Protein AF-0000000086847200 (afdb_homodimer)

pLDDT: mean 81.2, std 16.78, range [24.31, 97.75]

Foldseek 3Di:
DDDPDPPDDPPPPPPPPPPPCVVVPPPPLPPFDDLDQQQDDVSVCLLVVLVVLQVVLLVVVVVLLVQLQCQQQLHAGDQVSLVCQVVVCVLVSLVVSLVVNLVSLLQLQLQLLLLLLQLCFFFVFDFLLCNLVSLQSLQDRDHLVSVLVRPPPPQDDDVSVVSNVLSVLSVVLSVVSVCLSVLQLVLWDKGKGWHDWDKDKFFAFFQDDDDFDQLQADFLFWFFFWAWDFDDFDDDQFKDKPGWIKIWHDRDLDRQFRQQWFKWWFKTKIFTLIKMKGEWDWDFWKWWAAPFATKIKTKTADDCVRPVQKDFDPPADRIAIAIAGFDDDDADDDPPDFFKKKKFFGPDDQQGMDGDDPVPQDNGKTKIKIKGFDDQVQDVVNVVDYGDMFTWDQDDRDGRWTFIGGPPPDTGIIMIMMIGFFWIFMKGWIKGASHGADIDGFDADPVVRGTDCPLLCLCLQLAQDGDDNRVNRHIYIDDPVPIGGDDDPVVVGHHSTGCCVSNPQDAWPRDDPRHTGIAILDPPVSVGRRHGHPNLSVQLRVSCVRNVHNRSSVSSSVSSSSNSRVSVSSVVGDDIDMMTIIGMDIGIGRDDCRSSVVSVVSSVSSSVSSVVSSVSSVVSHRQRRGNDNVSSVQQSDDPLCVVLVVPCPPPDSVVSVVVCVVVVNRPATWHFDQDPVVRDTHTDRPPVVVVVVVVVVVVVVVD/DDDPPDPDPPPPPPPPPPPPCPVPPPPPLPPFDPLDQQQDDVSVCLLVVLVVLQVVLLVVVVVLLVQLQCQQQLHAGDQVSLVCQVVVCVLVSLVVSLVVNLVSLLQLQLQLLLLLLQLCFFFVFDFLLCNLVSLQSLQDRDHLVSVLVRPPPPQDDDVSVVSNVLSVLSVVLSVVSVCLSVLQLVLWDKGKGWHDWDKDKFFAFFQDDDDFDQLLADFLFWFFFWAWDFDDFDDDQFKDKPGWIKIWHDRDLDRQFRQQFFKWWFKTKIFTLIKMKGEWDWDFWKWWAAPFATKIKTKTADDCVRPVQKDFDPPADRIAIAIAGFDDPDADDDPPDFFKKKKFFGPDDQQGIDGDDPVPQDNGKGKIKIKGFPDQVQDVVNVVDYGDMFTWDQDDRDGRWTFIGGPPPDTGIIMIMMIGTFWIFMKGWMWGASHGADIDGFDADPVVRDTDCPLLCLCLQLAQDGDDNRVNRHIYIDDPVPIGGDDDPVVVGHHSTGCCVSNPQDAWPRDDPRHTGIAILDPPPSVGRRHGHPNLSVQLRVSCVRNVHNRSSVSSSVSSSSNSRVSVSSVVGDDIDMMTIIGMDIGIGRNDCRSSVVSVVSSVSSSVSSVVSSVSSVVSHRQRRGNDNVSSVQQSDDPLCVVLVVPCPPPDSVVSVVVCVVVVSRPATWHFDQDPVVRDTHTDRPVVVVVVVVVVVVVVVVD

Organism: NCBI:txid72228

Structure (mmCIF, N/CA/C/O backbone):
data_AF-0000000086847200-model_v1
#
loop_
_entity.id
_entity.type
_entity.pdbx_description
1 polymer 'Formylmethionine deformylase-like protein'
#
loop_
_atom_site.group_PDB
_atom_site.id
_atom_site.type_symbol
_atom_site.label_atom_id
_atom_site.label_alt_id
_atom_site.label_comp_id
_atom_site.label_asym_id
_atom_site.label_entity_id
_atom_site.label_seq_id
_atom_site.pdbx_PDB_ins_code
_atom_site.Cartn_x
_atom_site.Cartn_y
_atom_site.Cartn_z
_atom_site.occupancy
_atom_site.B_iso_or_equiv
_atom_site.auth_seq_id
_atom_site.auth_comp_id
_atom_site.auth_asym_id
_atom_site.auth_atom_id
_atom_site.pdbx_PDB_model_num
ATOM 1 N N . MET A 1 1 ? 7.863 133.5 9.812 1 25.11 1 MET A N 1
ATOM 2 C CA . MET A 1 1 ? 8.508 132.25 9.984 1 25.11 1 MET A CA 1
ATOM 3 C C . MET A 1 1 ? 7.934 131.5 11.188 1 25.11 1 MET A C 1
ATOM 5 O O . MET A 1 1 ? 8.109 131.875 12.328 1 25.11 1 MET A O 1
ATOM 9 N N . ALA A 1 2 ? 6.785 130.875 11.055 1 31.03 2 ALA A N 1
ATOM 10 C CA . ALA A 1 2 ? 5.789 130.625 12.094 1 31.03 2 ALA A CA 1
ATOM 11 C C . ALA A 1 2 ? 6.25 129.5 13.016 1 31.03 2 ALA A C 1
ATOM 13 O O . ALA A 1 2 ? 7.035 128.625 12.617 1 31.03 2 ALA A O 1
ATOM 14 N N . PRO A 1 3 ? 6.129 129.625 14.289 1 30.38 3 PRO A N 1
ATOM 15 C CA . PRO A 1 3 ? 6.754 128.875 15.367 1 30.38 3 PRO A CA 1
ATOM 16 C C . PRO A 1 3 ? 6.324 127.438 15.375 1 30.38 3 PRO A C 1
ATOM 18 O O . PRO A 1 3 ? 5.141 127.125 15.227 1 30.38 3 PRO A O 1
ATOM 21 N N . SER A 1 4 ? 7.086 126.625 14.703 1 27.75 4 SER A N 1
ATOM 22 C CA . SER A 1 4 ? 6.879 125.188 14.367 1 27.75 4 SER A CA 1
ATOM 23 C C . SER A 1 4 ? 6.617 124.375 15.625 1 27.75 4 SER A C 1
ATOM 25 O O . SER A 1 4 ? 7.324 124.5 16.625 1 27.75 4 SER A O 1
ATOM 27 N N . GLU A 1 5 ? 5.371 123.938 15.828 1 29.84 5 GLU A N 1
ATOM 28 C CA . GLU A 1 5 ? 4.559 123.312 16.859 1 29.84 5 GLU A CA 1
ATOM 29 C C . GLU A 1 5 ? 5.152 122 17.297 1 29.84 5 GLU A C 1
ATOM 31 O O . GLU A 1 5 ? 5.543 121.188 16.453 1 29.84 5 GLU A O 1
ATOM 36 N N . PRO A 1 6 ? 5.668 121.938 18.5 1 28.48 6 PRO A N 1
ATOM 37 C CA . PRO A 1 6 ? 6.492 120.812 18.953 1 28.48 6 PRO A CA 1
ATOM 38 C C . PRO A 1 6 ? 5.754 119.5 18.906 1 28.48 6 PRO A C 1
ATOM 40 O O . PRO A 1 6 ? 4.562 119.438 19.219 1 28.48 6 PRO A O 1
ATOM 43 N N . ALA A 1 7 ? 5.988 118.562 17.969 1 30.98 7 ALA A N 1
ATOM 44 C CA . ALA A 1 7 ? 5.426 117.25 17.531 1 30.98 7 ALA A CA 1
ATOM 45 C C . ALA A 1 7 ? 5.465 116.25 18.641 1 30.98 7 ALA A C 1
ATOM 47 O O . ALA A 1 7 ? 6.527 115.688 18.953 1 30.98 7 ALA A O 1
ATOM 48 N N . ASP A 1 8 ? 4.992 116.562 19.859 1 27.16 8 ASP A N 1
ATOM 49 C CA . ASP A 1 8 ? 5.434 115.688 20.891 1 27.16 8 ASP A CA 1
ATOM 50 C C . ASP A 1 8 ? 5.078 114.188 20.516 1 27.16 8 ASP A C 1
ATOM 52 O O . ASP A 1 8 ? 4.207 114 19.688 1 27.16 8 ASP A O 1
ATOM 56 N N . TYR A 1 9 ? 5.785 113.188 21.172 1 26.8 9 TYR A N 1
ATOM 57 C CA . TYR A 1 9 ? 6.039 111.75 21.234 1 26.8 9 TYR A CA 1
ATOM 58 C C . TYR A 1 9 ? 4.785 111 21.656 1 26.8 9 TYR A C 1
ATOM 60 O O . TYR A 1 9 ? 4.293 111.125 22.766 1 26.8 9 TYR A O 1
ATOM 68 N N . VAL A 1 10 ? 3.758 110.875 20.859 1 27.12 10 VAL A N 1
ATOM 69 C CA . VAL A 1 10 ? 2.518 110.25 21.312 1 27.12 10 VAL A CA 1
ATOM 70 C C . VAL A 1 10 ? 2.766 108.812 21.656 1 27.12 10 VAL A C 1
ATOM 72 O O . VAL A 1 10 ? 3.293 108.062 20.828 1 27.12 10 VAL A O 1
ATOM 75 N N . PRO A 1 11 ? 2.828 108.438 22.953 1 24.34 11 PRO A N 1
ATOM 76 C CA . PRO A 1 11 ? 3.07 107.062 23.406 1 24.34 11 PRO A CA 1
ATOM 77 C C . PRO A 1 11 ? 2.135 106.062 22.75 1 24.34 11 PRO A C 1
ATOM 79 O O . PRO A 1 11 ? 1.02 106.375 22.359 1 24.34 11 PRO A O 1
ATOM 82 N N . LEU A 1 12 ? 2.658 105.062 21.969 1 24.44 12 LEU A N 1
ATOM 83 C CA . LEU A 1 12 ? 1.976 104 21.266 1 24.44 12 LEU A CA 1
ATOM 84 C C . LEU A 1 12 ? 0.924 103.375 22.156 1 24.44 12 LEU A C 1
ATOM 86 O O . LEU A 1 12 ? 1.258 102.75 23.172 1 24.44 12 LEU A O 1
ATOM 90 N N . ALA A 1 13 ? -0.218 104 22.391 1 25.02 13 ALA A N 1
ATOM 91 C CA . ALA A 1 13 ? -1.306 103.438 23.203 1 25.02 13 ALA A CA 1
ATOM 92 C C . ALA A 1 13 ? -1.612 102 22.828 1 25.02 13 ALA A C 1
ATOM 94 O O . ALA A 1 13 ? -1.585 101.625 21.641 1 25.02 13 ALA A O 1
ATOM 95 N N . ALA A 1 14 ? -1.436 101.062 23.781 1 28.33 14 ALA A N 1
ATOM 96 C CA . ALA A 1 14 ? -1.754 99.625 23.766 1 28.33 14 ALA A CA 1
ATOM 97 C C . ALA A 1 14 ? -3.141 99.375 23.172 1 28.33 14 ALA A C 1
ATOM 99 O O . ALA A 1 14 ? -4.133 99.938 23.672 1 28.33 14 ALA A O 1
ATOM 100 N N . LEU A 1 15 ? -3.17 99.375 21.875 1 26.23 15 LEU A N 1
ATOM 101 C CA . LEU A 1 15 ? -4.453 99.125 21.25 1 26.23 15 LEU A CA 1
ATOM 102 C C . LEU A 1 15 ? -5.238 98.062 22.047 1 26.23 15 LEU A C 1
ATOM 104 O O . LEU A 1 15 ? -4.734 97 22.312 1 26.23 15 LEU A O 1
ATOM 108 N N . LYS A 1 16 ? -6.109 98.562 22.844 1 28.77 16 LYS A N 1
ATOM 109 C CA . LYS A 1 16 ? -7.133 97.75 23.547 1 28.77 16 LYS A CA 1
ATOM 110 C C . LYS A 1 16 ? -7.898 96.875 22.562 1 28.77 16 LYS A C 1
ATOM 112 O O . LYS A 1 16 ? -8.68 97.375 21.75 1 28.77 16 LYS A O 1
ATOM 117 N N . ILE A 1 17 ? -7.152 95.938 22.047 1 28.25 17 ILE A N 1
ATOM 118 C CA . ILE A 1 17 ? -7.914 94.938 21.297 1 28.25 17 ILE A CA 1
ATOM 119 C C . ILE A 1 17 ? -9.242 94.688 22 1 28.25 17 ILE A C 1
ATOM 121 O O . ILE A 1 17 ? -9.273 94.438 23.203 1 28.25 17 ILE A O 1
ATOM 125 N N . ASP A 1 18 ? -10.227 95.312 21.531 1 28.27 18 ASP A N 1
ATOM 126 C CA . ASP A 1 18 ? -11.609 95.125 21.984 1 28.27 18 ASP A CA 1
ATOM 127 C C . ASP A 1 18 ? -11.898 93.625 22.312 1 28.27 18 ASP A C 1
ATOM 129 O O . ASP A 1 18 ? -11.648 92.75 21.484 1 28.27 18 ASP A O 1
ATOM 133 N N . ALA A 1 19 ? -11.945 93.25 23.578 1 33.12 19 ALA A N 1
ATOM 134 C CA . ALA A 1 19 ? -12.312 92.062 24.328 1 33.12 19 ALA A CA 1
ATOM 135 C C . ALA A 1 19 ? -13.648 91.5 23.859 1 33.12 19 ALA A C 1
ATOM 137 O O . ALA A 1 19 ? -14.234 90.688 24.516 1 33.12 19 ALA A O 1
ATOM 138 N N . GLU A 1 20 ? -14.344 92.312 22.938 1 30.56 20 GLU A N 1
ATOM 139 C CA . GLU A 1 20 ? -15.711 91.875 22.844 1 30.56 20 GLU A CA 1
ATOM 140 C C . GLU A 1 20 ? -15.758 90.438 22.312 1 30.56 20 GLU A C 1
ATOM 142 O O . GLU A 1 20 ? -16.672 89.688 22.641 1 30.56 20 GLU A O 1
ATOM 147 N N . ASN A 1 21 ? -15.164 90.375 21.125 1 28.91 21 ASN A N 1
ATOM 148 C CA . ASN A 1 21 ? -15.555 89.062 20.547 1 28.91 21 ASN A CA 1
ATOM 149 C C . ASN A 1 21 ? -14.977 87.875 21.328 1 28.91 21 ASN A C 1
ATOM 151 O O . ASN A 1 21 ? -13.859 87.438 21.047 1 28.91 21 ASN A O 1
ATOM 155 N N . ASN A 1 22 ? -14.992 88.062 22.641 1 27.83 22 ASN A N 1
ATOM 156 C CA . ASN A 1 22 ? -14.828 86.812 23.359 1 27.83 22 ASN A CA 1
ATOM 157 C C . ASN A 1 22 ? -15.711 85.688 22.781 1 27.83 22 ASN A C 1
ATOM 159 O O . ASN A 1 22 ? -16.891 85.562 23.125 1 27.83 22 ASN A O 1
ATOM 163 N N . ASP A 1 23 ? -15.789 85.625 21.453 1 30.92 23 ASP A N 1
ATOM 164 C CA . ASP A 1 23 ? -16.406 84.375 21.031 1 30.92 23 ASP A CA 1
ATOM 165 C C . ASP A 1 23 ? -16.047 83.25 22 1 30.92 23 ASP A C 1
ATOM 167 O O . ASP A 1 23 ? -14.883 82.812 22.109 1 30.92 23 ASP A O 1
ATOM 171 N N . GLU A 1 24 ? -16.609 83.312 23.156 1 32.62 24 GLU A N 1
ATOM 172 C CA . GLU A 1 24 ? -16.75 82.125 23.969 1 32.62 24 GLU A CA 1
ATOM 173 C C . GLU A 1 24 ? -16.781 80.875 23.094 1 32.62 24 GLU A C 1
ATOM 175 O O . GLU A 1 24 ? -17.656 80.688 22.25 1 32.62 24 GLU A O 1
ATOM 180 N N . LEU A 1 25 ? -15.727 80.438 22.562 1 34.75 25 LEU A N 1
ATOM 181 C CA . LEU A 1 25 ? -15.742 79.062 22.109 1 34.75 25 LEU A CA 1
ATOM 182 C C . LEU A 1 25 ? -16.766 78.25 22.891 1 34.75 25 LEU A C 1
ATOM 184 O O . LEU A 1 25 ? -16.562 77.938 24.062 1 34.75 25 LEU A O 1
ATOM 188 N N . GLN A 1 26 ? -18.031 78.875 22.938 1 34.09 26 GLN A N 1
ATOM 189 C CA . GLN A 1 26 ? -19.094 77.938 23.375 1 34.09 26 GLN A CA 1
ATOM 190 C C . GLN A 1 26 ? -18.734 76.5 23.078 1 34.09 26 GLN A C 1
ATOM 192 O O . GLN A 1 26 ? -18.453 76.125 21.938 1 34.09 26 GLN A O 1
ATOM 197 N N . HIS A 1 27 ? -18.141 75.938 23.953 1 37.91 27 HIS A N 1
ATOM 198 C CA . HIS A 1 27 ? -17.984 74.5 23.984 1 37.91 27 HIS A CA 1
ATOM 199 C C . HIS A 1 27 ? -19.219 73.812 23.406 1 37.91 27 HIS A C 1
ATOM 201 O O . HIS A 1 27 ? -20.266 73.75 24.047 1 37.91 27 HIS A O 1
ATOM 207 N N . GLU A 1 28 ? -19.672 74.188 22.203 1 39.53 28 GLU A N 1
ATOM 208 C CA . GLU A 1 28 ? -20.734 73.312 21.625 1 39.53 28 GLU A CA 1
ATOM 209 C C . GLU A 1 28 ? -20.797 72 22.297 1 39.53 28 GLU A C 1
ATOM 211 O O . GLU A 1 28 ? -19.766 71.312 22.5 1 39.53 28 GLU A O 1
ATOM 216 N N . PRO A 1 29 ? -21.891 71.875 23.062 1 45.25 29 PRO A N 1
ATOM 217 C CA . PRO A 1 29 ? -22.047 70.562 23.625 1 45.25 29 PRO A CA 1
ATOM 218 C C . PRO A 1 29 ? -21.594 69.438 22.672 1 45.25 29 PRO A C 1
ATOM 220 O O . PRO A 1 29 ? -22.062 69.375 21.531 1 45.25 29 PRO A O 1
ATOM 223 N N . LYS A 1 30 ? -20.422 69 22.797 1 55.16 30 LYS A N 1
ATOM 224 C CA . LYS A 1 30 ? -19.75 67.938 22.016 1 55.16 30 LYS A CA 1
ATOM 225 C C . LYS A 1 30 ? -20.672 66.75 21.812 1 55.16 30 LYS A C 1
ATOM 227 O O . LYS A 1 30 ? -21.172 66.188 22.781 1 55.16 30 LYS A O 1
ATOM 232 N N . ARG A 1 31 ? -21.375 66.75 20.703 1 55.03 31 ARG A N 1
ATOM 233 C CA . ARG A 1 31 ? -22.312 65.75 20.266 1 55.03 31 ARG A CA 1
ATOM 234 C C . ARG A 1 31 ? -21.812 64.375 20.594 1 55.03 31 ARG A C 1
ATOM 236 O O . ARG A 1 31 ? -20.625 64.062 20.453 1 55.03 31 ARG A O 1
ATOM 243 N N . PRO A 1 32 ? -22.859 63.656 21.25 1 62.69 32 PRO A N 1
ATOM 244 C CA . PRO A 1 32 ? -22.516 62.281 21.562 1 62.69 32 PRO A CA 1
ATOM 245 C C . PRO A 1 32 ? -22.016 61.5 20.344 1 62.69 32 PRO A C 1
ATOM 247 O O . PRO A 1 32 ? -22.562 61.656 19.25 1 62.69 32 PRO A O 1
ATOM 250 N N . SER A 1 33 ? -20.797 61.062 20.391 1 76.12 33 SER A N 1
ATOM 251 C CA . SER A 1 33 ? -20.172 60.312 19.297 1 76.12 33 SER A CA 1
ATOM 252 C C . SER A 1 33 ? -21.047 59.125 18.891 1 76.12 33 SER A C 1
ATOM 254 O O . SER A 1 33 ? -21.641 58.469 19.75 1 76.12 33 SER A O 1
ATOM 256 N N . THR A 1 34 ? -21.406 59.062 17.578 1 82.44 34 THR A N 1
ATOM 257 C CA . THR A 1 34 ? -22.156 57.938 17.047 1 82.44 34 THR A CA 1
ATOM 258 C C . THR A 1 34 ? -21.359 56.625 17.234 1 82.44 34 THR A C 1
ATOM 260 O O . THR A 1 34 ? -20.172 56.656 17.531 1 82.44 34 THR A O 1
ATOM 263 N N . LEU A 1 35 ? -22.047 55.562 17.266 1 84.88 35 LEU A N 1
ATOM 264 C CA . LEU A 1 35 ? -21.469 54.25 17.469 1 84.88 35 LEU A CA 1
ATOM 265 C C . LEU A 1 35 ? -20.344 54 16.453 1 84.88 35 LEU A C 1
ATOM 267 O O . LEU A 1 35 ? -19.312 53.406 16.812 1 84.88 35 LEU A O 1
ATOM 271 N N . TRP A 1 36 ? -20.469 54.531 15.266 1 85.38 36 TRP A N 1
ATOM 272 C CA . TRP A 1 36 ? -19.469 54.312 14.211 1 85.38 36 TRP A CA 1
ATOM 273 C C . TRP A 1 36 ? -18.234 55.156 14.469 1 85.38 36 TRP A C 1
ATOM 275 O O . TRP A 1 36 ? -17.109 54.75 14.125 1 85.38 36 TRP A O 1
ATOM 285 N N . GLN A 1 37 ? -18.422 56.188 15.109 1 87 37 GLN A N 1
ATOM 286 C CA . GLN A 1 37 ? -17.297 57.062 15.398 1 87 37 GLN A CA 1
ATOM 287 C C . GLN A 1 37 ? -16.484 56.562 16.578 1 87 37 GLN A C 1
ATOM 289 O O . GLN A 1 37 ? -15.273 56.781 16.656 1 87 37 GLN A O 1
ATOM 294 N N . ARG A 1 38 ? -17.172 55.812 17.406 1 90.69 38 ARG A N 1
ATOM 295 C CA . ARG A 1 38 ? -16.5 55.281 18.578 1 90.69 38 ARG A CA 1
ATOM 296 C C . ARG A 1 38 ? -15.594 54.125 18.203 1 90.69 38 ARG A C 1
ATOM 298 O O . ARG A 1 38 ? -14.539 53.906 18.812 1 90.69 38 ARG A O 1
ATOM 305 N N . LEU A 1 39 ? -15.922 53.344 17.219 1 90.94 39 LEU A N 1
ATOM 306 C CA . LEU A 1 39 ? -15.141 52.188 16.812 1 90.94 39 LEU A CA 1
ATOM 307 C C . LEU A 1 39 ? -14.055 52.562 15.82 1 90.94 39 LEU A C 1
ATOM 309 O O . LEU A 1 39 ? -12.938 52.062 15.883 1 90.94 39 LEU A O 1
ATOM 313 N N . GLY A 1 40 ? -14.312 53.469 14.922 1 88.25 40 GLY A N 1
ATOM 314 C CA . GLY A 1 40 ? -13.398 53.781 13.852 1 88.25 40 GLY A CA 1
ATOM 315 C C . GLY A 1 40 ? -13.547 52.906 12.633 1 88.25 40 GLY A C 1
ATOM 316 O O . GLY A 1 40 ? -14.086 51.812 12.719 1 88.25 40 GLY A O 1
ATOM 317 N N . PRO A 1 41 ? -13.008 53.25 11.539 1 87.94 41 PRO A N 1
ATOM 318 C CA . PRO A 1 41 ? -13.188 52.5 10.305 1 87.94 41 PRO A CA 1
ATOM 319 C C . PRO A 1 41 ? -12.406 51.188 10.289 1 87.94 41 PRO A C 1
ATOM 321 O O . PRO A 1 41 ? -12.906 50.156 9.812 1 87.94 41 PRO A O 1
ATOM 324 N N . LEU A 1 42 ? -11.211 51.156 10.75 1 87.31 42 LEU A N 1
ATOM 325 C CA . LEU A 1 42 ? -10.398 49.938 10.75 1 87.31 42 LEU A CA 1
ATOM 326 C C . LEU A 1 42 ? -11.023 48.875 11.648 1 87.31 42 LEU A C 1
ATOM 328 O O . LEU A 1 42 ? -11.008 47.688 11.305 1 87.31 42 LEU A O 1
ATOM 332 N N . SER A 1 43 ? -11.461 49.281 12.758 1 92.25 43 SER A N 1
ATOM 333 C CA . SER A 1 43 ? -12.117 48.375 13.672 1 92.25 43 SER A CA 1
ATOM 334 C C . SER A 1 43 ? -13.391 47.781 13.062 1 92.25 43 SER A C 1
ATOM 336 O O . SER A 1 43 ? -13.711 46.625 13.258 1 92.25 43 SER A O 1
ATOM 338 N N . LEU A 1 44 ? -14.016 48.656 12.305 1 92.75 44 LEU A N 1
ATOM 339 C CA . LEU A 1 44 ? -15.242 48.188 11.656 1 92.75 44 LEU A CA 1
ATOM 340 C C . LEU A 1 44 ? -14.93 47.156 10.586 1 92.75 44 LEU A C 1
ATOM 342 O O . LEU A 1 44 ? -15.633 46.125 10.469 1 92.75 44 LEU A O 1
ATOM 346 N N . VAL A 1 45 ? -13.891 47.375 9.867 1 92.56 45 VAL A N 1
ATOM 347 C CA . VAL A 1 45 ? -13.484 46.438 8.828 1 92.56 45 VAL A CA 1
ATOM 348 C C . VAL A 1 45 ? -13.055 45.125 9.477 1 92.56 45 VAL A C 1
ATOM 350 O O . VAL A 1 45 ? -13.398 44.031 8.977 1 92.56 45 VAL A O 1
ATOM 353 N N . THR A 1 46 ? -12.312 45.219 10.523 1 92.69 46 THR A N 1
ATOM 354 C CA . THR A 1 46 ? -11.859 44 11.219 1 92.69 46 THR A CA 1
ATOM 355 C C . THR A 1 46 ? -13.039 43.219 11.75 1 92.69 46 THR A C 1
ATOM 357 O O . THR A 1 46 ? -13.055 41.969 11.672 1 92.69 46 THR A O 1
ATOM 360 N N . LEU A 1 47 ? -13.992 43.906 12.227 1 94.38 47 LEU A N 1
ATOM 361 C CA . LEU A 1 47 ? -15.164 43.25 12.797 1 94.38 47 LEU A CA 1
ATOM 362 C C . LEU A 1 47 ? -16.016 42.625 11.695 1 94.38 47 LEU A C 1
ATOM 364 O O . LEU A 1 47 ? -16.406 41.438 11.789 1 94.38 47 LEU A O 1
ATOM 368 N N . LEU A 1 48 ? -16.25 43.375 10.656 1 93.81 48 LEU A N 1
ATOM 369 C CA . LEU A 1 48 ? -17.156 42.906 9.609 1 93.81 48 LEU A CA 1
ATOM 370 C C . LEU A 1 48 ? -16.484 41.844 8.75 1 93.81 48 LEU A C 1
ATOM 372 O O . LEU A 1 48 ? -17.062 40.781 8.508 1 93.81 48 LEU A O 1
ATOM 376 N N . LEU A 1 49 ? -15.312 42.156 8.305 1 93.75 49 LEU A N 1
ATOM 377 C CA . LEU A 1 49 ? -14.602 41.188 7.449 1 93.75 49 LEU A CA 1
ATOM 378 C C . LEU A 1 49 ? -14.234 39.938 8.219 1 93.75 49 LEU A C 1
ATOM 380 O O . LEU A 1 49 ? -14.32 38.844 7.684 1 93.75 49 LEU A O 1
ATOM 384 N N . GLY A 1 50 ? -13.812 40.125 9.414 1 94.19 50 GLY A N 1
ATOM 385 C CA . GLY A 1 50 ? -13.492 38.969 10.234 1 94.19 50 GLY A CA 1
ATOM 386 C C . GLY A 1 50 ? -14.695 38.094 10.492 1 94.19 50 GLY A C 1
ATOM 387 O O . GLY A 1 50 ? -14.586 36.844 10.43 1 94.19 50 GLY A O 1
ATOM 388 N N . SER A 1 51 ? -15.812 38.656 10.711 1 94.69 51 SER A N 1
ATOM 389 C CA . SER A 1 51 ? -17.031 37.906 11 1 94.69 51 SER A CA 1
ATOM 390 C C . SER A 1 51 ? -17.547 37.188 9.758 1 94.69 51 SER A C 1
ATOM 392 O O . SER A 1 51 ? -18.297 36.219 9.852 1 94.69 51 SER A O 1
ATOM 394 N N . ALA A 1 52 ? -17.078 37.656 8.664 1 95.31 52 ALA A N 1
ATOM 395 C CA . ALA A 1 52 ? -17.484 37 7.418 1 95.31 52 ALA A CA 1
ATOM 396 C C . ALA A 1 52 ? -16.5 35.906 7.039 1 95.31 52 ALA A C 1
ATOM 398 O O . ALA A 1 52 ? -16.906 34.812 6.633 1 95.31 52 ALA A O 1
ATOM 399 N N . ILE A 1 53 ? -15.227 36.125 7.184 1 95.81 53 ILE A N 1
ATOM 400 C CA . ILE A 1 53 ? -14.172 35.219 6.738 1 95.81 53 ILE A CA 1
ATOM 401 C C . ILE A 1 53 ? -14.18 33.938 7.59 1 95.81 53 ILE A C 1
ATOM 403 O O . ILE A 1 53 ? -14.016 32.844 7.074 1 95.81 53 ILE A O 1
ATOM 407 N N . LEU A 1 54 ? -14.398 34.094 8.859 1 97.31 54 LEU A N 1
ATOM 408 C CA . LEU A 1 54 ? -14.305 32.938 9.766 1 97.31 54 LEU A CA 1
ATOM 409 C C . LEU A 1 54 ? -15.352 31.891 9.43 1 97.31 54 LEU A C 1
ATOM 411 O O . LEU A 1 54 ? -15.016 30.719 9.18 1 97.31 54 LEU A O 1
ATOM 415 N N . PRO A 1 55 ? -16.672 32.219 9.266 1 96.19 55 PRO A N 1
ATOM 416 C CA . PRO A 1 55 ? -17.656 31.219 8.883 1 96.19 55 PRO A CA 1
ATOM 417 C C . PRO A 1 55 ? -17.422 30.688 7.469 1 96.19 55 PRO A C 1
ATOM 419 O O . PRO A 1 55 ? -17.688 29.516 7.195 1 96.19 55 PRO A O 1
ATOM 422 N N . LEU A 1 56 ? -16.922 31.531 6.641 1 96.5 56 LEU A N 1
ATOM 423 C CA . LEU A 1 56 ? -16.688 31.094 5.27 1 96.5 56 LEU A CA 1
ATOM 424 C C . LEU A 1 56 ? -15.602 30.031 5.219 1 96.5 56 LEU A C 1
ATOM 426 O O . LEU A 1 56 ? -15.742 29.031 4.512 1 96.5 56 LEU A O 1
ATOM 430 N N . VAL A 1 57 ? -14.531 30.25 5.906 1 96.69 57 VAL A N 1
ATOM 431 C CA . VAL A 1 57 ? -13.445 29.266 5.945 1 96.69 57 VAL A CA 1
ATOM 432 C C . VAL A 1 57 ? -13.914 27.984 6.629 1 96.69 57 VAL A C 1
ATOM 434 O O . VAL A 1 57 ? -13.578 26.891 6.191 1 96.69 57 VAL A O 1
ATOM 437 N N . MET A 1 58 ? -14.703 28.156 7.652 1 96.25 58 MET A N 1
ATOM 438 C CA . MET A 1 58 ? -15.242 26.984 8.344 1 96.25 58 MET A CA 1
ATOM 439 C C . MET A 1 58 ? -16.203 26.219 7.449 1 96.25 58 MET A C 1
ATOM 441 O O . MET A 1 58 ? -16.25 24.984 7.5 1 96.25 58 MET A O 1
ATOM 445 N N . LEU A 1 59 ? -16.953 26.953 6.707 1 96.19 59 LEU A N 1
ATOM 446 C CA . LEU A 1 59 ? -17.859 26.312 5.762 1 96.19 59 LEU A CA 1
ATOM 447 C C . LEU A 1 59 ? -17.078 25.516 4.711 1 96.19 59 LEU A C 1
ATOM 449 O O . LEU A 1 59 ? -17.469 24.406 4.355 1 96.19 59 LEU A O 1
ATOM 453 N N . LEU A 1 60 ? -16.078 26.094 4.191 1 95.25 60 LEU A N 1
ATOM 454 C CA . LEU A 1 60 ? -15.227 25.422 3.223 1 95.25 60 LEU A CA 1
ATOM 455 C C . LEU A 1 60 ? -14.656 24.125 3.807 1 95.25 60 LEU A C 1
ATOM 457 O O . LEU A 1 60 ? -14.688 23.078 3.16 1 95.25 60 LEU A O 1
ATOM 461 N N . LEU A 1 61 ? -14.188 24.219 4.984 1 95.56 61 LEU A N 1
ATOM 462 C CA . LEU A 1 61 ? -13.664 23.031 5.652 1 95.56 61 LEU A CA 1
ATOM 463 C C . LEU A 1 61 ? -14.766 22 5.895 1 95.56 61 LEU A C 1
ATOM 465 O O . LEU A 1 61 ? -14.555 20.797 5.727 1 95.56 61 LEU A O 1
ATOM 469 N N . GLY A 1 62 ? -15.891 22.547 6.289 1 95.69 62 GLY A N 1
ATOM 470 C CA . GLY A 1 62 ? -17.031 21.656 6.484 1 95.69 62 GLY A CA 1
ATOM 471 C C . GLY A 1 62 ? -17.406 20.891 5.23 1 95.69 62 GLY A C 1
ATOM 472 O O . GLY A 1 62 ? -17.734 19.703 5.297 1 95.69 62 GLY A O 1
ATOM 473 N N . LEU A 1 63 ? -17.375 21.562 4.137 1 94.88 63 LEU A N 1
ATOM 474 C CA . LEU A 1 63 ? -17.672 20.906 2.865 1 94.88 63 LEU A CA 1
ATOM 475 C C . LEU A 1 63 ? -16.641 19.844 2.539 1 94.88 63 LEU A C 1
ATOM 477 O O . LEU A 1 63 ? -16.984 18.781 2.012 1 94.88 63 LEU A O 1
ATOM 481 N N . VAL A 1 64 ? -15.438 20.094 2.797 1 93.88 64 VAL A N 1
ATOM 482 C CA . VAL A 1 64 ? -14.375 19.125 2.584 1 93.88 64 VAL A CA 1
ATOM 483 C C . VAL A 1 64 ? -14.617 17.891 3.453 1 93.88 64 VAL A C 1
ATOM 485 O O . VAL A 1 64 ? -14.469 16.766 2.992 1 93.88 64 VAL A O 1
ATOM 488 N N . TRP A 1 65 ? -15 18.125 4.727 1 94.88 65 TRP A N 1
ATOM 489 C CA . TRP A 1 65 ? -15.297 17.031 5.645 1 94.88 65 TRP A CA 1
ATOM 490 C C . TRP A 1 65 ? -16.5 16.219 5.16 1 94.88 65 TRP A C 1
ATOM 492 O O . TRP A 1 65 ? -16.5 14.992 5.203 1 94.88 65 TRP A O 1
ATOM 502 N N . LYS A 1 66 ? -17.484 16.922 4.73 1 94.12 66 LYS A N 1
ATOM 503 C CA . LYS A 1 66 ? -18.688 16.266 4.25 1 94.12 66 LYS A CA 1
ATOM 504 C C . LYS A 1 66 ? -18.391 15.391 3.033 1 94.12 66 LYS A C 1
ATOM 506 O O . LYS A 1 66 ? -18.828 14.234 2.971 1 94.12 66 LYS A O 1
ATOM 511 N N . GLU A 1 67 ? -17.672 15.953 2.131 1 93.25 67 GLU A N 1
ATOM 512 C CA . GLU A 1 67 ? -17.312 15.211 0.926 1 93.25 67 GLU A CA 1
ATOM 513 C C . GLU A 1 67 ? -16.453 13.992 1.26 1 93.25 67 GLU A C 1
ATOM 515 O O . GLU A 1 67 ? -16.531 12.961 0.59 1 93.25 67 GLU A O 1
ATOM 520 N N . SER A 1 68 ? -15.633 14.094 2.176 1 92 68 SER A N 1
ATOM 521 C CA . SER A 1 68 ? -14.789 12.977 2.6 1 92 68 SER A CA 1
ATOM 522 C C . SER A 1 68 ? -15.625 11.836 3.162 1 92 68 SER A C 1
ATOM 524 O O . SER A 1 68 ? -15.297 10.664 2.963 1 92 68 SER A O 1
ATOM 526 N N . MET A 1 69 ? -16.656 12.242 3.848 1 90.19 69 MET A N 1
ATOM 527 C CA . MET A 1 69 ? -17.547 11.219 4.387 1 90.19 69 MET A CA 1
ATOM 528 C C . MET A 1 69 ? -18.266 10.484 3.264 1 90.19 69 MET A C 1
ATOM 530 O O . MET A 1 69 ? -18.484 9.273 3.348 1 90.19 69 MET A O 1
ATOM 534 N N . VAL A 1 70 ? -18.578 11.172 2.322 1 89.38 70 VAL A N 1
ATOM 535 C CA . VAL A 1 70 ? -19.219 10.578 1.157 1 89.38 70 VAL A CA 1
ATOM 536 C C . VAL A 1 70 ? -18.25 9.617 0.469 1 89.38 70 VAL A C 1
ATOM 538 O O . VAL A 1 70 ? -18.625 8.492 0.128 1 89.38 70 VAL A O 1
ATOM 541 N N . ALA A 1 71 ? -17.094 10 0.288 1 87.06 71 ALA A N 1
ATOM 542 C CA . ALA A 1 71 ? -16.062 9.188 -0.343 1 87.06 71 ALA A CA 1
ATOM 543 C C . ALA A 1 71 ? -15.766 7.938 0.484 1 87.06 71 ALA A C 1
ATOM 545 O O . ALA A 1 71 ? -15.578 6.848 -0.068 1 87.06 71 ALA A O 1
ATOM 546 N N . ALA A 1 72 ? -15.742 8.086 1.727 1 84.06 72 ALA A N 1
ATOM 547 C CA . ALA A 1 72 ? -15.406 6.98 2.625 1 84.06 72 ALA A CA 1
ATOM 548 C C . ALA A 1 72 ? -16.484 5.895 2.58 1 84.06 72 ALA A C 1
ATOM 550 O O . ALA A 1 72 ? -16.203 4.723 2.842 1 84.06 72 ALA A O 1
ATOM 551 N N . THR A 1 73 ? -17.688 6.258 2.324 1 80.88 73 THR A N 1
ATOM 552 C CA . THR A 1 73 ? -18.781 5.301 2.277 1 80.88 73 THR A CA 1
ATOM 553 C C . THR A 1 73 ? -18.875 4.66 0.896 1 80.88 73 THR A C 1
ATOM 555 O O . THR A 1 73 ? -19.828 3.918 0.617 1 80.88 73 THR A O 1
ATOM 558 N N . GLY A 1 74 ? -18.016 4.934 0.059 1 76.94 74 GLY A N 1
ATOM 559 C CA . GLY A 1 74 ? -17.953 4.234 -1.215 1 76.94 74 GLY A CA 1
ATOM 560 C C . GLY A 1 74 ? -18.594 5.004 -2.352 1 76.94 74 GLY A C 1
ATOM 561 O O . GLY A 1 74 ? -18.578 4.559 -3.5 1 76.94 74 GLY A O 1
ATOM 562 N N . HIS A 1 75 ? -19.172 6.141 -2.047 1 80.56 75 HIS A N 1
ATOM 563 C CA . HIS A 1 75 ? -19.797 6.949 -3.09 1 80.56 75 HIS A CA 1
ATOM 564 C C . HIS A 1 75 ? -18.766 7.832 -3.793 1 80.56 75 HIS A C 1
ATOM 566 O O . HIS A 1 75 ? -17.672 8.031 -3.283 1 80.56 75 HIS A O 1
ATOM 572 N N . THR A 1 76 ? -19.188 8.219 -4.996 1 82.25 76 THR A N 1
ATOM 573 C CA . THR A 1 76 ? -18.266 9.039 -5.77 1 82.25 76 THR A CA 1
ATOM 574 C C . THR A 1 76 ? -18.266 10.484 -5.262 1 82.25 76 THR A C 1
ATOM 576 O O . THR A 1 76 ? -19.312 11.133 -5.227 1 82.25 76 THR A O 1
ATOM 579 N N . ALA A 1 77 ? -17.125 10.828 -4.863 1 87.12 77 ALA A N 1
ATOM 580 C CA . ALA A 1 77 ? -16.969 12.219 -4.43 1 87.12 77 ALA A CA 1
ATOM 581 C C . ALA A 1 77 ? -16.891 13.156 -5.629 1 87.12 77 ALA A C 1
ATOM 583 O O . ALA A 1 77 ? -16.734 12.711 -6.77 1 87.12 77 ALA A O 1
ATOM 584 N N . ARG A 1 78 ? -17.062 14.484 -5.391 1 90.12 78 ARG A N 1
ATOM 585 C CA . ARG A 1 78 ? -17.016 15.492 -6.445 1 90.12 78 ARG A CA 1
ATOM 586 C C . ARG A 1 78 ? -15.594 15.664 -6.969 1 90.12 78 ARG A C 1
ATOM 588 O O . ARG A 1 78 ? -14.625 15.477 -6.223 1 90.12 78 ARG A O 1
ATOM 595 N N . ALA A 1 79 ? -15.359 16.125 -8.102 1 87.75 79 ALA A N 1
ATOM 596 C CA . ALA A 1 79 ? -14.094 16.172 -8.828 1 87.75 79 ALA A CA 1
ATOM 597 C C . ALA A 1 79 ? -13.086 17.062 -8.117 1 87.75 79 ALA A C 1
ATOM 599 O O . ALA A 1 79 ? -11.914 16.688 -7.961 1 87.75 79 ALA A O 1
ATOM 600 N N . PRO A 1 80 ? -13.555 18.266 -7.629 1 88.06 80 PRO A N 1
ATOM 601 C CA . PRO A 1 80 ? -12.555 19.125 -6.973 1 88.06 80 PRO A CA 1
ATOM 602 C C . PRO A 1 80 ? -11.969 18.469 -5.719 1 88.06 80 PRO A C 1
ATOM 604 O O . PRO A 1 80 ? -10.773 18.641 -5.441 1 88.06 80 PRO A O 1
ATOM 607 N N . TRP A 1 81 ? -12.812 17.828 -5.004 1 91.38 81 TRP A N 1
ATOM 608 C CA . TRP A 1 81 ? -12.336 17.125 -3.822 1 91.38 81 TRP A CA 1
ATOM 609 C C . TRP A 1 81 ? -11.336 16.047 -4.207 1 91.38 81 TRP A C 1
ATOM 611 O O . TRP A 1 81 ? -10.273 15.922 -3.592 1 91.38 81 TRP A O 1
ATOM 621 N N . ILE A 1 82 ? -11.562 15.281 -5.285 1 89.69 82 ILE A N 1
ATOM 622 C CA . ILE A 1 82 ? -10.695 14.203 -5.738 1 89.69 82 ILE A CA 1
ATOM 623 C C . ILE A 1 82 ? -9.344 14.766 -6.172 1 89.69 82 ILE A C 1
ATOM 625 O O . ILE A 1 82 ? -8.297 14.195 -5.859 1 89.69 82 ILE A O 1
ATOM 629 N N . ARG A 1 83 ? -9.344 15.859 -6.766 1 85.69 83 ARG A N 1
ATOM 630 C CA . ARG A 1 83 ? -8.102 16.469 -7.234 1 85.69 83 ARG A CA 1
ATOM 631 C C . ARG A 1 83 ? -7.227 16.891 -6.062 1 85.69 83 ARG A C 1
ATOM 633 O O . ARG A 1 83 ? -6.008 16.703 -6.094 1 85.69 83 ARG A O 1
ATOM 640 N N . ILE A 1 84 ? -7.828 17.406 -5.078 1 86.12 84 ILE A N 1
ATOM 641 C CA . ILE A 1 84 ? -7.09 17.875 -3.91 1 86.12 84 ILE A CA 1
ATOM 642 C C . ILE A 1 84 ? -6.473 16.688 -3.174 1 86.12 84 ILE A C 1
ATOM 644 O O . ILE A 1 84 ? -5.293 16.719 -2.822 1 86.12 84 ILE A O 1
ATOM 648 N N . PHE A 1 85 ? -7.223 15.695 -3.002 1 86.56 85 PHE A N 1
ATOM 649 C CA . PHE A 1 85 ? -6.793 14.57 -2.176 1 86.56 85 PHE A CA 1
ATOM 650 C C . PHE A 1 85 ? -5.895 13.625 -2.967 1 86.56 85 PHE A C 1
ATOM 652 O O . PHE A 1 85 ? -5 12.992 -2.402 1 86.56 85 PHE A O 1
ATOM 659 N N . SER A 1 86 ? -6.105 13.602 -4.277 1 82.94 86 SER A N 1
ATOM 660 C CA . SER A 1 86 ? -5.223 12.781 -5.102 1 82.94 86 SER A CA 1
ATOM 661 C C . SER A 1 86 ? -3.834 13.406 -5.211 1 82.94 86 SER A C 1
ATOM 663 O O . SER A 1 86 ? -2.842 12.695 -5.391 1 82.94 86 SER A O 1
ATOM 665 N N . ALA A 1 87 ? -3.775 14.648 -5.078 1 78.69 87 ALA A N 1
ATOM 666 C CA . ALA A 1 87 ? -2.502 15.359 -5.133 1 78.69 87 ALA A CA 1
ATOM 667 C C . ALA A 1 87 ? -1.86 15.445 -3.752 1 78.69 87 ALA A C 1
ATOM 669 O O . ALA A 1 87 ? -0.821 16.094 -3.58 1 78.69 87 ALA A O 1
ATOM 670 N N . ASN A 1 88 ? -2.379 14.938 -2.732 1 75.69 88 ASN A N 1
ATOM 671 C CA . ASN A 1 88 ? -1.89 14.945 -1.356 1 75.69 88 ASN A CA 1
ATOM 672 C C . ASN A 1 88 ? -1.792 16.359 -0.798 1 75.69 88 ASN A C 1
ATOM 674 O O . ASN A 1 88 ? -0.816 16.703 -0.127 1 75.69 88 ASN A O 1
ATOM 678 N N . TRP A 1 89 ? -2.732 17.234 -1.151 1 77.19 89 TRP A N 1
ATOM 679 C CA . TRP A 1 89 ? -2.75 18.625 -0.698 1 77.19 89 TRP A CA 1
ATOM 680 C C . TRP A 1 89 ? -3.656 18.781 0.518 1 77.19 89 TRP A C 1
ATOM 682 O O . TRP A 1 89 ? -3.973 19.906 0.918 1 77.19 89 TRP A O 1
ATOM 692 N N . THR A 1 90 ? -3.986 17.766 1.133 1 77.69 90 THR A N 1
ATOM 693 C CA . THR A 1 90 ? -4.988 17.828 2.193 1 77.69 90 THR A CA 1
ATOM 694 C C . THR A 1 90 ? -4.418 18.516 3.432 1 77.69 90 THR A C 1
ATOM 696 O O . THR A 1 90 ? -5.043 19.422 3.99 1 77.69 90 THR A O 1
ATOM 699 N N . THR A 1 91 ? -3.246 18.125 3.828 1 75.56 91 THR A N 1
ATOM 700 C CA . THR A 1 91 ? -2.652 18.719 5.023 1 75.56 91 THR A CA 1
ATOM 701 C C . THR A 1 91 ? -2.283 20.172 4.785 1 75.56 91 THR A C 1
ATOM 703 O O . THR A 1 91 ? -2.426 21.016 5.68 1 75.56 91 THR A O 1
ATOM 706 N N . THR A 1 92 ? -1.951 20.484 3.584 1 79.31 92 THR A N 1
ATOM 707 C CA . THR A 1 92 ? -1.64 21.859 3.219 1 79.31 92 THR A CA 1
ATOM 708 C C . THR A 1 92 ? -2.895 22.734 3.26 1 79.31 92 THR A C 1
ATOM 710 O O . THR A 1 92 ? -2.855 23.859 3.742 1 79.31 92 THR A O 1
ATOM 713 N N . LEU A 1 93 ? -3.904 22.188 2.797 1 86.31 93 LEU A N 1
ATOM 714 C CA . LEU A 1 93 ? -5.168 22.906 2.816 1 86.31 93 LEU A CA 1
ATOM 715 C C . LEU A 1 93 ? -5.59 23.219 4.246 1 86.31 93 LEU A C 1
ATOM 717 O O . LEU A 1 93 ? -5.965 24.359 4.551 1 86.31 93 LEU A O 1
ATOM 721 N N . VAL A 1 94 ? -5.488 22.281 5.121 1 88.31 94 VAL A N 1
ATOM 722 C CA . VAL A 1 94 ? -5.898 22.453 6.512 1 88.31 94 VAL A CA 1
ATOM 723 C C . VAL A 1 94 ? -4.984 23.469 7.195 1 88.31 94 VAL A C 1
ATOM 725 O O . VAL A 1 94 ? -5.461 24.375 7.895 1 88.31 94 VAL A O 1
ATOM 728 N N . THR A 1 95 ? -3.709 23.406 6.953 1 84.5 95 THR A N 1
ATOM 729 C CA . THR A 1 95 ? -2.76 24.297 7.621 1 84.5 95 THR A CA 1
ATOM 730 C C . THR A 1 95 ? -2.908 25.719 7.121 1 84.5 95 THR A C 1
ATOM 732 O O . THR A 1 95 ? -2.791 26.672 7.898 1 84.5 95 THR A O 1
ATOM 735 N N . VAL A 1 96 ? -3.191 25.922 5.887 1 86.25 96 VAL A N 1
ATOM 736 C CA . VAL A 1 96 ? -3.4 27.25 5.332 1 86.25 96 VAL A CA 1
ATOM 737 C C . VAL A 1 96 ? -4.699 27.844 5.879 1 86.25 96 VAL A C 1
ATOM 739 O O . VAL A 1 96 ? -4.738 29 6.273 1 86.25 96 VAL A O 1
ATOM 742 N N . CYS A 1 97 ? -5.719 27.062 5.926 1 92.31 97 CYS A N 1
ATOM 743 C CA . CYS A 1 97 ? -7 27.531 6.453 1 92.31 97 CYS A CA 1
ATOM 744 C C . CYS A 1 97 ? -6.887 27.875 7.93 1 92.31 97 CYS A C 1
ATOM 746 O O . CYS A 1 97 ? -7.402 28.906 8.375 1 92.31 97 CYS A O 1
ATOM 748 N N . THR A 1 98 ? -6.203 27.078 8.672 1 91.94 98 THR A N 1
ATOM 749 C CA . THR A 1 98 ? -6.078 27.344 10.102 1 91.94 98 THR A CA 1
ATOM 750 C C . THR A 1 98 ? -5.203 28.578 10.352 1 91.94 98 THR A C 1
ATOM 752 O O . THR A 1 98 ? -5.438 29.328 11.297 1 91.94 98 THR A O 1
ATOM 755 N N . ALA A 1 99 ? -4.184 28.75 9.477 1 88.94 99 ALA A N 1
ATOM 756 C CA . ALA A 1 99 ? -3.377 29.969 9.586 1 88.94 99 ALA A CA 1
ATOM 757 C C . ALA A 1 99 ? -4.227 31.219 9.367 1 88.94 99 ALA A C 1
ATOM 759 O O . ALA A 1 99 ? -4.074 32.219 10.078 1 88.94 99 ALA A O 1
ATOM 760 N N . LEU A 1 100 ? -5.09 31.141 8.445 1 91.69 100 LEU A N 1
ATOM 761 C CA . LEU A 1 100 ? -5.984 32.25 8.164 1 91.69 100 LEU A CA 1
ATOM 762 C C . LEU A 1 100 ? -6.945 32.5 9.328 1 91.69 100 LEU A C 1
ATOM 764 O O . LEU A 1 100 ? -7.176 33.625 9.727 1 91.69 100 LEU A O 1
ATOM 768 N N . ILE A 1 101 ? -7.496 31.469 9.898 1 94.69 101 ILE A N 1
ATOM 769 C CA . ILE A 1 101 ? -8.414 31.562 11.023 1 94.69 101 ILE A CA 1
ATOM 770 C C . ILE A 1 101 ? -7.703 32.188 12.227 1 94.69 101 ILE A C 1
ATOM 772 O O . ILE A 1 101 ? -8.211 33.156 12.828 1 94.69 101 ILE A O 1
ATOM 776 N N . ARG A 1 102 ? -6.559 31.75 12.492 1 90.69 102 ARG A N 1
ATOM 777 C CA . ARG A 1 102 ? -5.805 32.281 13.633 1 90.69 102 ARG A CA 1
ATOM 778 C C . ARG A 1 102 ? -5.5 33.75 13.469 1 90.69 102 ARG A C 1
ATOM 780 O O . ARG A 1 102 ? -5.559 34.5 14.438 1 90.69 102 ARG A O 1
ATOM 787 N N . THR A 1 103 ? -5.148 34.125 12.312 1 87.94 103 THR A N 1
ATOM 788 C CA . THR A 1 103 ? -4.816 35.5 12.031 1 87.94 103 THR A CA 1
ATOM 789 C C . THR A 1 103 ? -6.035 36.406 12.234 1 87.94 103 THR A C 1
ATOM 791 O O . THR A 1 103 ? -5.949 37.438 12.883 1 87.94 103 THR A O 1
ATOM 794 N N . VAL A 1 104 ? -7.137 35.969 11.719 1 94.25 104 VAL A N 1
ATOM 795 C CA . VAL A 1 104 ? -8.367 36.75 11.836 1 94.25 104 VAL A CA 1
ATOM 796 C C . VAL A 1 104 ? -8.812 36.812 13.297 1 94.25 104 VAL A C 1
ATOM 798 O O . VAL A 1 104 ? -9.219 37.844 13.797 1 94.25 104 VAL A O 1
ATOM 801 N N . MET A 1 105 ? -8.727 35.719 13.977 1 95 105 MET A N 1
ATOM 802 C CA . MET A 1 105 ? -9.102 35.656 15.383 1 95 105 MET A CA 1
ATOM 803 C C . MET A 1 105 ? -8.219 36.594 16.219 1 95 105 MET A C 1
ATOM 805 O O . MET A 1 105 ? -8.703 37.25 17.125 1 95 105 MET A O 1
ATOM 809 N N . ALA A 1 106 ? -6.98 36.594 15.883 1 90.19 106 ALA A N 1
ATOM 810 C CA . ALA A 1 106 ? -6.059 37.438 16.625 1 90.19 106 ALA A CA 1
ATOM 811 C C . ALA A 1 106 ? -6.426 38.906 16.453 1 90.19 106 ALA A C 1
ATOM 813 O O . ALA A 1 106 ? -6.41 39.688 17.422 1 90.19 106 ALA A O 1
ATOM 814 N N . PHE A 1 107 ? -6.789 39.312 15.281 1 91.88 107 PHE A N 1
ATOM 815 C CA . PHE A 1 107 ? -7.18 40.688 15.016 1 91.88 107 PHE A CA 1
ATOM 816 C C . PHE A 1 107 ? -8.461 41.062 15.766 1 91.88 107 PHE A C 1
ATOM 818 O O . PHE A 1 107 ? -8.547 42.094 16.406 1 91.88 107 PHE A O 1
ATOM 825 N N . GLN A 1 108 ? -9.398 40.219 15.711 1 96 108 GLN A N 1
ATOM 826 C CA . GLN A 1 108 ? -10.672 40.469 16.375 1 96 108 GLN A CA 1
ATOM 827 C C . GLN A 1 108 ? -10.5 40.469 17.891 1 96 108 GLN A C 1
ATOM 829 O O . GLN A 1 108 ? -11.148 41.25 18.594 1 96 108 GLN A O 1
ATOM 834 N N . ALA A 1 109 ? -9.695 39.562 18.328 1 94.56 109 ALA A N 1
ATOM 835 C CA . ALA A 1 109 ? -9.453 39.5 19.781 1 94.56 109 ALA A CA 1
ATOM 836 C C . ALA A 1 109 ? -8.781 40.75 20.281 1 94.56 109 ALA A C 1
ATOM 838 O O . ALA A 1 109 ? -9.062 41.219 21.391 1 94.56 109 ALA A O 1
ATOM 839 N N . SER A 1 110 ? -7.898 41.281 19.516 1 92.94 110 SER A N 1
ATOM 840 C CA . SER A 1 110 ? -7.258 42.531 19.891 1 92.94 110 SER A CA 1
ATOM 841 C C . SER A 1 110 ? -8.266 43.656 19.984 1 92.94 110 SER A C 1
ATOM 843 O O . SER A 1 110 ? -8.188 44.5 20.891 1 92.94 110 SER A O 1
ATOM 845 N N . LEU A 1 111 ? -9.156 43.656 19.078 1 94.62 111 LEU A N 1
ATOM 846 C CA . LEU A 1 111 ? -10.219 44.656 19.109 1 94.62 111 LEU A CA 1
ATOM 847 C C . LEU A 1 111 ? -11.117 44.469 20.328 1 94.62 111 LEU A C 1
ATOM 849 O O . LEU A 1 111 ? -11.492 45.438 21 1 94.62 111 LEU A O 1
ATOM 853 N N . ALA A 1 112 ? -11.477 43.25 20.594 1 95.94 112 ALA A N 1
ATOM 854 C CA . ALA A 1 112 ? -12.289 42.906 21.766 1 95.94 112 ALA A CA 1
ATOM 855 C C . ALA A 1 112 ? -11.586 43.344 23.047 1 95.94 112 ALA A C 1
ATOM 857 O O . ALA A 1 112 ? -12.234 43.781 24 1 95.94 112 ALA A O 1
ATOM 858 N N . THR A 1 113 ? -10.344 43.188 23.094 1 94.31 113 THR A N 1
ATOM 859 C CA . THR A 1 113 ? -9.57 43.594 24.266 1 94.31 113 THR A CA 1
ATOM 860 C C . THR A 1 113 ? -9.672 45.094 24.484 1 94.31 113 THR A C 1
ATOM 862 O O . THR A 1 113 ? -9.852 45.562 25.625 1 94.31 113 THR A O 1
ATOM 865 N N . ALA A 1 114 ? -9.586 45.844 23.406 1 94.75 114 ALA A N 1
ATOM 866 C CA . ALA A 1 114 ? -9.727 47.312 23.5 1 94.75 114 ALA A CA 1
ATOM 867 C C . ALA A 1 114 ? -11.117 47.688 24.016 1 94.75 114 ALA A C 1
ATOM 869 O O . ALA A 1 114 ? -11.25 48.562 24.844 1 94.75 114 ALA A O 1
ATOM 870 N N . MET A 1 115 ? -12.117 47.031 23.547 1 95.94 115 MET A N 1
ATOM 871 C CA . MET A 1 115 ? -13.492 47.312 23.969 1 95.94 115 MET A CA 1
ATOM 872 C C . MET A 1 115 ? -13.688 46.938 25.438 1 95.94 115 MET A C 1
ATOM 874 O O . MET A 1 115 ? -14.344 47.688 26.172 1 95.94 115 MET A O 1
ATOM 878 N N . LEU A 1 116 ? -13.164 45.875 25.844 1 94.81 116 LEU A N 1
ATOM 879 C CA . LEU A 1 116 ? -13.289 45.438 27.234 1 94.81 116 LEU A CA 1
ATOM 880 C C . LEU A 1 116 ? -12.602 46.438 28.172 1 94.81 116 LEU A C 1
ATOM 882 O O . LEU A 1 116 ? -13.125 46.75 29.234 1 94.81 116 LEU A O 1
ATOM 886 N N . ALA A 1 117 ? -11.438 46.875 27.75 1 93.81 117 ALA A N 1
ATOM 887 C CA . ALA A 1 117 ? -10.75 47.875 28.547 1 93.81 117 ALA A CA 1
ATOM 888 C C . ALA A 1 117 ? -11.586 49.156 28.672 1 93.81 117 ALA A C 1
ATOM 890 O O . ALA A 1 117 ? -11.617 49.781 29.734 1 93.81 117 ALA A O 1
ATOM 891 N N . ALA A 1 118 ? -12.266 49.531 27.625 1 94 118 ALA A N 1
ATOM 892 C CA . ALA A 1 118 ? -13.141 50.688 27.625 1 94 118 ALA A CA 1
ATOM 893 C C . ALA A 1 118 ? -14.305 50.5 28.609 1 94 118 ALA A C 1
ATOM 895 O O . ALA A 1 118 ? -14.664 51.406 29.344 1 94 118 ALA A O 1
ATOM 896 N N . ILE A 1 119 ? -14.852 49.375 28.625 1 93.12 119 ILE A N 1
ATOM 897 C CA . ILE A 1 119 ? -15.961 49.062 29.516 1 93.12 119 ILE A CA 1
ATOM 898 C C . ILE A 1 119 ? -15.484 49.094 30.969 1 93.12 119 ILE A C 1
ATOM 900 O O . ILE A 1 119 ? -16.172 49.656 31.828 1 93.12 119 ILE A O 1
ATOM 904 N N . ILE A 1 120 ? -14.383 48.594 31.25 1 91.06 120 ILE A N 1
ATOM 905 C CA . ILE A 1 120 ? -13.852 48.531 32.594 1 91.06 120 ILE A CA 1
ATOM 906 C C . ILE A 1 120 ? -13.602 49.938 33.125 1 91.06 120 ILE A C 1
ATOM 908 O O . ILE A 1 120 ? -14.008 50.281 34.25 1 91.06 120 ILE A O 1
ATOM 912 N N . ILE A 1 121 ? -13.031 50.781 32.312 1 91 121 ILE A N 1
ATOM 913 C CA . ILE A 1 121 ? -12.633 52.094 32.812 1 91 121 ILE A CA 1
ATOM 914 C C . ILE A 1 121 ? -13.852 53 32.906 1 91 121 ILE A C 1
ATOM 916 O O . ILE A 1 121 ? -13.922 53.875 33.781 1 91 121 ILE A O 1
ATOM 920 N N . GLU A 1 122 ? -14.812 52.844 32.094 1 89.69 122 GLU A N 1
ATOM 921 C CA . GLU A 1 122 ? -15.945 53.75 32.031 1 89.69 122 GLU A CA 1
ATOM 922 C C . GLU A 1 122 ? -17.062 53.281 32.969 1 89.69 122 GLU A C 1
ATOM 924 O O . GLU A 1 122 ? -17.719 54.094 33.625 1 89.69 122 GLU A O 1
ATOM 929 N N . SER A 1 123 ? -17.312 52 33 1 88.25 123 SER A N 1
ATOM 930 C CA . SER A 1 123 ? -18.516 51.562 33.688 1 88.25 123 SER A CA 1
ATOM 931 C C . SER A 1 123 ? -18.188 50.812 34.969 1 88.25 123 SER A C 1
ATOM 933 O O . SER A 1 123 ? -18.969 50.812 35.906 1 88.25 123 SER A O 1
ATOM 935 N N . ILE A 1 124 ? -17.234 50.062 34.969 1 86.38 124 ILE A N 1
ATOM 936 C CA . ILE A 1 124 ? -16.906 49.281 36.156 1 86.38 124 ILE A CA 1
ATOM 937 C C . ILE A 1 124 ? -16.047 50.094 37.094 1 86.38 124 ILE A C 1
ATOM 939 O O . ILE A 1 124 ? -16.219 50.031 38.312 1 86.38 124 ILE A O 1
ATOM 943 N N . GLY A 1 125 ? -15.219 50.844 36.594 1 85.06 125 GLY A N 1
ATOM 944 C CA . GLY A 1 125 ? -14.281 51.594 37.406 1 85.06 125 GLY A CA 1
ATOM 945 C C . GLY A 1 125 ? -13.039 50.812 37.781 1 85.06 125 GLY A C 1
ATOM 946 O O . GLY A 1 125 ? -13.094 49.562 37.906 1 85.06 125 GLY A O 1
ATOM 947 N N . THR A 1 126 ? -11.906 51.438 37.875 1 85.19 126 THR A N 1
ATOM 948 C CA . THR A 1 126 ? -10.625 50.812 38.188 1 85.19 126 THR A CA 1
ATOM 949 C C . THR A 1 126 ? -9.906 51.562 39.312 1 85.19 126 THR A C 1
ATOM 951 O O . THR A 1 126 ? -10.164 52.75 39.531 1 85.19 126 THR A O 1
ATOM 954 N N . PRO A 1 127 ? -9.164 50.781 40.031 1 82.94 127 PRO A N 1
ATOM 955 C CA . PRO A 1 127 ? -8.32 51.5 40.969 1 82.94 127 PRO A CA 1
ATOM 956 C C . PRO A 1 127 ? -7.434 52.531 40.281 1 82.94 127 PRO A C 1
ATOM 958 O O . PRO A 1 127 ? -6.965 52.312 39.188 1 82.94 127 PRO A O 1
ATOM 961 N N . LEU A 1 128 ? -7.234 53.625 40.969 1 85.31 128 LEU A N 1
ATOM 962 C CA . LEU A 1 128 ? -6.5 54.75 40.406 1 85.31 128 LEU A CA 1
ATOM 963 C C . LEU A 1 128 ? -5.148 54.312 39.844 1 85.31 128 LEU A C 1
ATOM 965 O O . LEU A 1 128 ? -4.715 54.781 38.812 1 85.31 128 LEU A O 1
ATOM 969 N N . LEU A 1 129 ? -4.516 53.344 40.531 1 84.69 129 LEU A N 1
ATOM 970 C CA . LEU A 1 129 ? -3.16 52.938 40.188 1 84.69 129 LEU A CA 1
ATOM 971 C C . LEU A 1 129 ? -3.152 52.125 38.875 1 84.69 129 LEU A C 1
ATOM 973 O O . LEU A 1 129 ? -2.113 52 38.25 1 84.69 129 LEU A O 1
ATOM 977 N N . GLN A 1 130 ? -4.293 51.625 38.438 1 88.31 130 GLN A N 1
ATOM 978 C CA . GLN A 1 130 ? -4.375 50.812 37.219 1 88.31 130 GLN A CA 1
ATOM 979 C C . GLN A 1 130 ? -5.094 51.562 36.125 1 88.31 130 GLN A C 1
ATOM 981 O O . GLN A 1 130 ? -5.223 51.062 35 1 88.31 130 GLN A O 1
ATOM 986 N N . ALA A 1 131 ? -5.488 52.688 36.344 1 88.88 131 ALA A N 1
ATOM 987 C CA . ALA A 1 131 ? -6.32 53.469 35.438 1 88.88 131 ALA A CA 1
ATOM 988 C C . ALA A 1 131 ? -5.574 53.75 34.125 1 88.88 131 ALA A C 1
ATOM 990 O O . ALA A 1 131 ? -6.133 53.594 33.031 1 88.88 131 ALA A O 1
ATOM 991 N N . PRO A 1 132 ? -4.246 54.125 34.219 1 91.31 132 PRO A N 1
ATOM 992 C CA . PRO A 1 132 ? -3.561 54.406 32.969 1 91.31 132 PRO A CA 1
ATOM 993 C C . PRO A 1 132 ? -3.461 53.156 32.094 1 91.31 132 PRO A C 1
ATOM 995 O O . PRO A 1 132 ? -3.5 53.25 30.844 1 91.31 132 PRO A O 1
ATOM 998 N N . PHE A 1 133 ? -3.383 52.062 32.656 1 91.19 133 PHE A N 1
ATOM 999 C CA . PHE A 1 133 ? -3.299 50.812 31.922 1 91.19 133 PHE A CA 1
ATOM 1000 C C . PHE A 1 133 ? -4.551 50.594 31.078 1 91.19 133 PHE A C 1
ATOM 1002 O O . PHE A 1 133 ? -4.461 50.344 29.875 1 91.19 133 PHE A O 1
ATOM 1009 N N . PHE A 1 134 ? -5.672 50.625 31.688 1 91.25 134 PHE A N 1
ATOM 1010 C CA . PHE A 1 134 ? -6.934 50.406 30.984 1 91.25 134 PHE A CA 1
ATOM 1011 C C . PHE A 1 134 ? -7.195 51.5 29.969 1 91.25 134 PHE A C 1
ATOM 1013 O O . PHE A 1 134 ? -7.785 51.25 28.922 1 91.25 134 PHE A O 1
ATOM 1020 N N . SER A 1 135 ? -6.734 52.688 30.266 1 92.69 135 SER A N 1
ATOM 1021 C CA . SER A 1 135 ? -6.945 53.781 29.328 1 92.69 135 SER A CA 1
ATOM 1022 C C . SER A 1 135 ? -6.102 53.594 28.078 1 92.69 135 SER A C 1
ATOM 1024 O O . SER A 1 135 ? -6.57 53.875 26.969 1 92.69 135 SER A O 1
ATOM 1026 N N . ILE A 1 136 ? -4.906 53.094 28.234 1 92.69 136 ILE A N 1
ATOM 1027 C CA . ILE A 1 136 ? -3.977 53 27.125 1 92.69 136 ILE A CA 1
ATOM 1028 C C . ILE A 1 136 ? -4.352 51.812 26.25 1 92.69 136 ILE A C 1
ATOM 1030 O O . ILE A 1 136 ? -4.211 51.844 25.031 1 92.69 136 ILE A O 1
ATOM 1034 N N . ILE A 1 137 ? -4.848 50.75 26.797 1 92.56 137 ILE A N 1
ATOM 1035 C CA . ILE A 1 137 ? -5.184 49.531 26.094 1 92.56 137 ILE A CA 1
ATOM 1036 C C . ILE A 1 137 ? -6.277 49.812 25.062 1 92.56 137 ILE A C 1
ATOM 1038 O O . ILE A 1 137 ? -6.309 49.188 24 1 92.56 137 ILE A O 1
ATOM 1042 N N . ARG A 1 138 ? -7.082 50.75 25.234 1 92.94 138 ARG A N 1
ATOM 1043 C CA . ARG A 1 138 ? -8.18 51.094 24.344 1 92.94 138 ARG A CA 1
ATOM 1044 C C . ARG A 1 138 ? -7.66 51.656 23.031 1 92.94 138 ARG A C 1
ATOM 1046 O O . ARG A 1 138 ? -8.352 51.625 22.016 1 92.94 138 ARG A O 1
ATOM 1053 N N . ALA A 1 139 ? -6.473 52.219 23.109 1 91.31 139 ALA A N 1
ATOM 1054 C CA . ALA A 1 139 ? -5.957 52.969 21.969 1 91.31 139 ALA A CA 1
ATOM 1055 C C . ALA A 1 139 ? -5.129 52.062 21.047 1 91.31 139 ALA A C 1
ATOM 1057 O O . ALA A 1 139 ? -4.785 52.469 19.938 1 91.31 139 ALA A O 1
ATOM 1058 N N . LEU A 1 140 ? -4.832 50.812 21.516 1 87.81 140 LEU A N 1
ATOM 1059 C CA . LEU A 1 140 ? -3.922 49.969 20.766 1 87.81 140 LEU A CA 1
ATOM 1060 C C . LEU A 1 140 ? -4.547 48.594 20.5 1 87.81 140 LEU A C 1
ATOM 1062 O O . LEU A 1 140 ? -5.551 48.25 21.125 1 87.81 140 LEU A O 1
ATOM 1066 N N . GLU A 1 141 ? -3.947 47.969 19.516 1 84.81 141 GLU A N 1
ATOM 1067 C CA . GLU A 1 141 ? -4.316 46.594 19.281 1 84.81 141 GLU A CA 1
ATOM 1068 C C . GLU A 1 141 ? -3.471 45.625 20.109 1 84.81 141 GLU A C 1
ATOM 1070 O O . GLU A 1 141 ? -2.355 45.281 19.734 1 84.81 141 GLU A O 1
ATOM 1075 N N . VAL A 1 142 ? -4.043 45.25 21.266 1 87.44 142 VAL A N 1
ATOM 1076 C CA . VAL A 1 142 ? -3.32 44.406 22.234 1 87.44 142 VAL A CA 1
ATOM 1077 C C . VAL A 1 142 ? -4.062 43.094 22.438 1 87.44 142 VAL A C 1
ATOM 1079 O O . VAL A 1 142 ? -5.293 43.062 22.375 1 87.44 142 VAL A O 1
ATOM 1082 N N . GLY A 1 143 ? -3.299 42.125 22.656 1 87 143 GLY A N 1
ATOM 1083 C CA . GLY A 1 143 ? -3.902 40.812 22.891 1 87 143 GLY A CA 1
ATOM 1084 C C . GLY A 1 143 ? -4.59 40.719 24.234 1 87 143 GLY A C 1
ATOM 1085 O O . GLY A 1 143 ? -4.285 41.5 25.156 1 87 143 GLY A O 1
ATOM 1086 N N . PRO A 1 144 ? -5.477 39.75 24.312 1 87.69 144 PRO A N 1
ATOM 1087 C CA . PRO A 1 144 ? -6.262 39.656 25.531 1 87.69 144 PRO A CA 1
ATOM 1088 C C . PRO A 1 144 ? -5.43 39.188 26.734 1 87.69 144 PRO A C 1
ATOM 1090 O O . PRO A 1 144 ? -5.84 39.375 27.875 1 87.69 144 PRO A O 1
ATOM 1093 N N . MET A 1 145 ? -4.277 38.719 26.484 1 84.5 145 MET A N 1
ATOM 1094 C CA . MET A 1 145 ? -3.43 38.219 27.562 1 84.5 145 MET A CA 1
ATOM 1095 C C . MET A 1 145 ? -3 39.375 28.469 1 84.5 145 MET A C 1
ATOM 1097 O O . MET A 1 145 ? -2.754 39.188 29.656 1 84.5 145 MET A O 1
ATOM 1101 N N . ASN A 1 146 ? -2.941 40.562 27.953 1 84.25 146 ASN A N 1
ATOM 1102 C CA . ASN A 1 146 ? -2.555 41.719 28.719 1 84.25 146 ASN A CA 1
ATOM 1103 C C . ASN A 1 146 ? -3.58 42.062 29.797 1 84.25 146 ASN A C 1
ATOM 1105 O O . ASN A 1 146 ? -3.223 42.562 30.875 1 84.25 146 ASN A O 1
ATOM 1109 N N . LEU A 1 147 ? -4.801 41.75 29.578 1 86.62 147 LEU A N 1
ATOM 1110 C CA . LEU A 1 147 ? -5.859 42.094 30.531 1 86.62 147 LEU A CA 1
ATOM 1111 C C . LEU A 1 147 ? -5.895 41.094 31.672 1 86.62 147 LEU A C 1
ATOM 1113 O O . LEU A 1 147 ? -6.316 41.406 32.781 1 86.62 147 LEU A O 1
ATOM 1117 N N . LEU A 1 148 ? -5.488 39.906 31.375 1 79.75 148 LEU A N 1
ATOM 1118 C CA . LEU A 1 148 ? -5.543 38.844 32.375 1 79.75 148 LEU A CA 1
ATOM 1119 C C . LEU A 1 148 ? -4.566 39.125 33.531 1 79.75 148 LEU A C 1
ATOM 1121 O O . LEU A 1 148 ? -4.859 38.875 34.688 1 79.75 148 LEU A O 1
ATOM 1125 N N . SER A 1 149 ? -3.473 39.812 33.25 1 68.5 149 SER A N 1
ATOM 1126 C CA . SER A 1 149 ? -2.457 40.062 34.25 1 68.5 149 SER A CA 1
ATOM 1127 C C . SER A 1 149 ? -2.852 41.25 35.125 1 68.5 149 SER A C 1
ATOM 1129 O O . SER A 1 149 ? -2.414 41.375 36.281 1 68.5 149 SER A O 1
ATOM 1131 N N . ALA A 1 150 ? -3.645 42.188 34.594 1 64.56 150 ALA A N 1
ATOM 1132 C CA . ALA A 1 150 ? -3.965 43.406 35.312 1 64.56 150 ALA A CA 1
ATOM 1133 C C . ALA A 1 150 ? -5.168 43.219 36.219 1 64.56 150 ALA A C 1
ATOM 1135 O O . ALA A 1 150 ? -5.301 43.906 37.25 1 64.56 150 ALA A O 1
ATOM 1136 N N . VAL A 1 151 ? -6.121 42.438 35.875 1 57.09 151 VAL A N 1
ATOM 1137 C CA . VAL A 1 151 ? -7.406 42.375 36.562 1 57.09 151 VAL A CA 1
ATOM 1138 C C . VAL A 1 151 ? -7.258 41.625 37.875 1 57.09 151 VAL A C 1
ATOM 1140 O O . VAL A 1 151 ? -7.07 40.406 37.875 1 57.09 151 VAL A O 1
ATOM 1143 N N . ARG A 1 152 ? -6.453 42.156 38.812 1 55.28 152 ARG A N 1
ATOM 1144 C CA . ARG A 1 152 ? -6.676 41.625 40.125 1 55.28 152 ARG A CA 1
ATOM 1145 C C . ARG A 1 152 ? -8.109 41.875 40.594 1 55.28 152 ARG A C 1
ATOM 1147 O O . ARG A 1 152 ? -8.398 42.875 41.219 1 55.28 152 ARG A O 1
ATOM 1154 N N . PHE A 1 153 ? -8.977 41.562 39.781 1 52.25 153 PHE A N 1
ATOM 1155 C CA . PHE A 1 153 ? -10.32 42.125 39.844 1 52.25 153 PHE A CA 1
ATOM 1156 C C . PHE A 1 153 ? -11.07 41.594 41.062 1 52.25 153 PHE A C 1
ATOM 1158 O O . PHE A 1 153 ? -11.195 40.375 41.25 1 52.25 153 PHE A O 1
ATOM 1165 N N . ARG A 1 154 ? -11.031 42.094 42.156 1 55.12 154 ARG A N 1
ATOM 1166 C CA . ARG A 1 154 ? -12.156 41.875 43.062 1 55.12 154 ARG A CA 1
ATOM 1167 C C . ARG A 1 154 ? -13.469 42.281 42.406 1 55.12 154 ARG A C 1
ATOM 1169 O O . ARG A 1 154 ? -13.836 43.469 42.406 1 55.12 154 ARG A O 1
ATOM 1176 N N . PRO A 1 155 ? -13.992 41.375 41.562 1 60.38 155 PRO A N 1
ATOM 1177 C CA . PRO A 1 155 ? -15.219 41.75 40.844 1 60.38 155 PRO A CA 1
ATOM 1178 C C . PRO A 1 155 ? -16.312 42.281 41.781 1 60.38 155 PRO A C 1
ATOM 1180 O O . PRO A 1 155 ? -16.656 41.625 42.75 1 60.38 155 PRO A O 1
ATOM 1183 N N . LYS A 1 156 ? -16.453 43.594 41.812 1 64.19 156 LYS A N 1
ATOM 1184 C CA . LYS A 1 156 ? -17.594 44.125 42.531 1 64.19 156 LYS A CA 1
ATOM 1185 C C . LYS A 1 156 ? -18.781 44.312 41.625 1 64.19 156 LYS A C 1
ATOM 1187 O O . LYS A 1 156 ? -18.781 45.219 40.781 1 64.19 156 LYS A O 1
ATOM 1192 N N . GLY A 1 157 ? -19.781 43.219 41.562 1 79.12 157 GLY A N 1
ATOM 1193 C CA . GLY A 1 157 ? -21.047 43.312 40.875 1 79.12 157 GLY A CA 1
ATOM 1194 C C . GLY A 1 157 ? -21.156 42.375 39.688 1 79.12 157 GLY A C 1
ATOM 1195 O O . GLY A 1 157 ? -20.188 41.656 39.344 1 79.12 157 GLY A O 1
ATOM 1196 N N . ALA A 1 158 ? -22.25 42.375 39.062 1 85.56 158 ALA A N 1
ATOM 1197 C CA . ALA A 1 158 ? -22.578 41.438 37.969 1 85.56 158 ALA A CA 1
ATOM 1198 C C . ALA A 1 158 ? -21.828 41.812 36.688 1 85.56 158 ALA A C 1
ATOM 1200 O O . ALA A 1 158 ? -21.344 40.938 35.969 1 85.56 158 ALA A O 1
ATOM 1201 N N . LEU A 1 159 ? -21.688 43 36.438 1 88.94 159 LEU A N 1
ATOM 1202 C CA . LEU A 1 159 ? -21.016 43.469 35.219 1 88.94 159 LEU A CA 1
ATOM 1203 C C . LEU A 1 159 ? -19.531 43.156 35.281 1 88.94 159 LEU A C 1
ATOM 1205 O O . LEU A 1 159 ? -18.938 42.688 34.281 1 88.94 159 LEU A O 1
ATOM 1209 N N . SER A 1 160 ? -18.969 43.406 36.406 1 88.44 160 SER A N 1
ATOM 1210 C CA . SER A 1 160 ? -17.547 43.125 36.594 1 88.44 160 SER A CA 1
ATOM 1211 C C . SER A 1 160 ? -17.25 41.625 36.406 1 88.44 160 SER A C 1
ATOM 1213 O O . SER A 1 160 ? -16.25 41.25 35.781 1 88.44 160 SER A O 1
ATOM 1215 N N . PHE A 1 161 ? -18.094 40.906 36.906 1 88.88 161 PHE A N 1
ATOM 1216 C CA . PHE A 1 161 ? -17.922 39.469 36.812 1 88.88 161 PHE A CA 1
ATOM 1217 C C . PHE A 1 161 ? -18.062 39 35.344 1 88.88 161 PHE A C 1
ATOM 1219 O O . PHE A 1 161 ? -17.281 38.188 34.875 1 88.88 161 PHE A O 1
ATOM 1226 N N . SER A 1 162 ? -19.062 39.5 34.719 1 91.69 162 SER A N 1
ATOM 1227 C CA . SER A 1 162 ? -19.281 39.156 33.312 1 91.69 162 SER A CA 1
ATOM 1228 C C . SER A 1 162 ? -18.109 39.531 32.438 1 91.69 162 SER A C 1
ATOM 1230 O O . SER A 1 162 ? -17.688 38.781 31.562 1 91.69 162 SER A O 1
ATOM 1232 N N . VAL A 1 163 ? -17.578 40.625 32.688 1 92.31 163 VAL A N 1
ATOM 1233 C CA . VAL A 1 163 ? -16.453 41.125 31.891 1 92.31 163 VAL A CA 1
ATOM 1234 C C . VAL A 1 163 ? -15.219 40.281 32.156 1 92.31 163 VAL A C 1
ATOM 1236 O O . VAL A 1 163 ? -14.5 39.906 31.203 1 92.31 163 VAL A O 1
ATOM 1239 N N . TYR A 1 164 ? -14.969 39.938 33.344 1 90.88 164 TYR A N 1
ATOM 1240 C CA . TYR A 1 164 ? -13.844 39.062 33.688 1 90.88 164 TYR A CA 1
ATOM 1241 C C . TYR A 1 164 ? -14.008 37.688 33.031 1 90.88 164 TYR A C 1
ATOM 1243 O O . TYR A 1 164 ? -13.039 37.125 32.5 1 90.88 164 TYR A O 1
ATOM 1251 N N . ALA A 1 165 ? -15.148 37.219 33.125 1 93.06 165 ALA A N 1
ATOM 1252 C CA . ALA A 1 165 ? -15.422 35.906 32.5 1 93.06 165 ALA A CA 1
ATOM 1253 C C . ALA A 1 165 ? -15.164 35.969 31 1 93.06 165 ALA A C 1
ATOM 1255 O O . ALA A 1 165 ? -14.609 35.031 30.438 1 93.06 165 ALA A O 1
ATOM 1256 N N . LEU A 1 166 ? -15.555 37.031 30.375 1 95.12 166 LEU A N 1
ATOM 1257 C CA . LEU A 1 166 ? -15.352 37.188 28.938 1 95.12 166 LEU A CA 1
ATOM 1258 C C . LEU A 1 166 ? -13.859 37.25 28.609 1 95.12 166 LEU A C 1
ATOM 1260 O O . LEU A 1 166 ? -13.43 36.688 27.594 1 95.12 166 LEU A O 1
ATOM 1264 N N . ILE A 1 167 ? -13.055 37.875 29.438 1 94 167 ILE A N 1
ATOM 1265 C CA . ILE A 1 167 ? -11.617 37.938 29.219 1 94 167 ILE A CA 1
ATOM 1266 C C . ILE A 1 167 ? -11 36.562 29.312 1 94 167 ILE A C 1
ATOM 1268 O O . ILE A 1 167 ? -10.219 36.156 28.453 1 94 167 ILE A O 1
ATOM 1272 N N . VAL A 1 168 ? -11.367 35.844 30.312 1 94 168 VAL A N 1
ATOM 1273 C CA . VAL A 1 168 ? -10.82 34.5 30.516 1 94 168 VAL A CA 1
ATOM 1274 C C . VAL A 1 168 ? -11.188 33.625 29.328 1 94 168 VAL A C 1
ATOM 1276 O O . VAL A 1 168 ? -10.336 32.906 28.797 1 94 168 VAL A O 1
ATOM 1279 N N . VAL A 1 169 ? -12.383 33.656 28.906 1 96 169 VAL A N 1
ATOM 1280 C CA . VAL A 1 169 ? -12.844 32.844 27.797 1 96 169 VAL A CA 1
ATOM 1281 C C . VAL A 1 169 ? -12.094 33.219 26.531 1 96 169 VAL A C 1
ATOM 1283 O O . VAL A 1 169 ? -11.727 32.344 25.734 1 96 169 VAL A O 1
ATOM 1286 N N . GLN A 1 170 ? -11.898 34.469 26.359 1 95.75 170 GLN A N 1
ATOM 1287 C CA . GLN A 1 170 ? -11.211 34.938 25.156 1 95.75 170 GLN A CA 1
ATOM 1288 C C . GLN A 1 170 ? -9.75 34.469 25.156 1 95.75 170 GLN A C 1
ATOM 1290 O O . GLN A 1 170 ? -9.227 34.094 24.109 1 95.75 170 GLN A O 1
ATOM 1295 N N . VAL A 1 171 ? -9.094 34.562 26.266 1 93.5 171 VAL A N 1
ATOM 1296 C CA . VAL A 1 171 ? -7.715 34.125 26.375 1 93.5 171 VAL A CA 1
ATOM 1297 C C . VAL A 1 171 ? -7.641 32.625 26.094 1 93.5 171 VAL A C 1
ATOM 1299 O O . VAL A 1 171 ? -6.762 32.156 25.359 1 93.5 171 VAL A O 1
ATOM 1302 N N . LEU A 1 172 ? -8.531 31.906 26.578 1 94.75 172 LEU A N 1
ATOM 1303 C CA . LEU A 1 172 ? -8.562 30.453 26.375 1 94.75 172 LEU A CA 1
ATOM 1304 C C . LEU A 1 172 ? -8.844 30.125 24.906 1 94.75 172 LEU A C 1
ATOM 1306 O O . LEU A 1 172 ? -8.266 29.188 24.359 1 94.75 172 LEU A O 1
ATOM 1310 N N . ALA A 1 173 ? -9.711 30.859 24.328 1 95.12 173 ALA A N 1
ATOM 1311 C CA . ALA A 1 173 ? -10.039 30.625 22.922 1 95.12 173 ALA A CA 1
ATOM 1312 C C . ALA A 1 173 ? -8.828 30.875 22.031 1 95.12 173 ALA A C 1
ATOM 1314 O O . ALA A 1 173 ? -8.562 30.109 21.109 1 95.12 173 ALA A O 1
ATOM 1315 N N . ILE A 1 174 ? -8.086 31.906 22.297 1 92 174 ILE A N 1
ATOM 1316 C CA . ILE A 1 174 ? -6.906 32.219 21.5 1 92 174 ILE A CA 1
ATOM 1317 C C . ILE A 1 174 ? -5.824 31.188 21.734 1 92 174 ILE A C 1
ATOM 1319 O O . ILE A 1 174 ? -5.16 30.75 20.781 1 92 174 ILE A O 1
ATOM 1323 N N . ALA A 1 175 ? -5.684 30.781 22.938 1 88.94 175 ALA A N 1
ATOM 1324 C CA . ALA A 1 175 ? -4.719 29.734 23.234 1 88.94 175 ALA A CA 1
ATOM 1325 C C . ALA A 1 175 ? -5.09 28.438 22.547 1 88.94 175 ALA A C 1
ATOM 1327 O O . ALA A 1 175 ? -4.23 27.766 21.953 1 88.94 175 ALA A O 1
ATOM 1328 N N . ALA A 1 176 ? -6.27 28.109 22.594 1 92.5 176 ALA A N 1
ATOM 1329 C CA . ALA A 1 176 ? -6.754 26.875 21.969 1 92.5 176 ALA A CA 1
ATOM 1330 C C . ALA A 1 176 ? -6.625 26.938 20.453 1 92.5 176 ALA A C 1
ATOM 1332 O O . ALA A 1 176 ? -6.391 25.922 19.797 1 92.5 176 ALA A O 1
ATOM 1333 N N . SER A 1 177 ? -6.762 28.125 19.891 1 92.06 177 SER A N 1
ATOM 1334 C CA . SER A 1 177 ? -6.723 28.281 18.438 1 92.06 177 SER A CA 1
ATOM 1335 C C . SER A 1 177 ? -5.352 27.922 17.875 1 92.06 177 SER A C 1
ATOM 1337 O O . SER A 1 177 ? -5.223 27.625 16.688 1 92.06 177 SER A O 1
ATOM 1339 N N . GLN A 1 178 ? -4.332 27.922 18.734 1 86.38 178 GLN A N 1
ATOM 1340 C CA . GLN A 1 178 ? -2.996 27.547 18.281 1 86.38 178 GLN A CA 1
ATOM 1341 C C . GLN A 1 178 ? -2.932 26.062 17.922 1 86.38 178 GLN A C 1
ATOM 1343 O O . GLN A 1 178 ? -2.043 25.641 17.172 1 86.38 178 GLN A O 1
ATOM 1348 N N . PHE A 1 179 ? -3.918 25.344 18.359 1 88 179 PHE A N 1
ATOM 1349 C CA . PHE A 1 179 ? -3.9 23.906 18.156 1 88 179 PHE A CA 1
ATOM 1350 C C . PHE A 1 179 ? -4.969 23.484 17.156 1 88 179 PHE A C 1
ATOM 1352 O O . PHE A 1 179 ? -5.332 22.312 17.078 1 88 179 PHE A O 1
ATOM 1359 N N . LEU A 1 180 ? -5.48 24.453 16.469 1 91.31 180 LEU A N 1
ATOM 1360 C CA . LEU A 1 180 ? -6.543 24.156 15.516 1 91.31 180 LEU A CA 1
ATOM 1361 C C . LEU A 1 180 ? -6.09 23.141 14.484 1 91.31 180 LEU A C 1
ATOM 1363 O O . LEU A 1 180 ? -6.82 22.188 14.18 1 91.31 180 LEU A O 1
ATOM 1367 N N . SER A 1 181 ? -4.891 23.312 13.961 1 87.31 181 SER A N 1
ATOM 1368 C CA . SER A 1 181 ? -4.398 22.391 12.938 1 87.31 181 SER A CA 1
ATOM 1369 C C . SER A 1 181 ? -4.27 20.969 13.484 1 87.31 181 SER A C 1
ATOM 1371 O O . SER A 1 181 ? -4.629 20 12.812 1 87.31 181 SER A O 1
ATOM 1373 N N . ALA A 1 182 ? -3.752 20.891 14.672 1 84.12 182 ALA A N 1
ATOM 1374 C CA . ALA A 1 182 ? -3.604 19.578 15.297 1 84.12 182 ALA A CA 1
ATOM 1375 C C . ALA A 1 182 ? -4.961 18.922 15.539 1 84.12 182 ALA A C 1
ATOM 1377 O O . ALA A 1 182 ? -5.113 17.719 15.367 1 84.12 182 ALA A O 1
ATOM 1378 N N . MET A 1 183 ? -5.922 19.688 15.945 1 90.31 183 MET A N 1
ATOM 1379 C CA . MET A 1 183 ? -7.266 19.172 16.188 1 90.31 183 MET A CA 1
ATOM 1380 C C . MET A 1 183 ? -7.898 18.688 14.883 1 90.31 183 MET A C 1
ATOM 1382 O O . MET A 1 183 ? -8.477 17.594 14.844 1 90.31 183 MET A O 1
ATOM 1386 N N . LEU A 1 184 ? -7.77 19.422 13.883 1 92 184 LEU A N 1
ATOM 1387 C CA . LEU A 1 184 ? -8.375 19.062 12.609 1 92 184 LEU A CA 1
ATOM 1388 C C . LEU A 1 184 ? -7.691 17.828 12.008 1 92 184 LEU A C 1
ATOM 1390 O O . LEU A 1 184 ? -8.359 16.938 11.484 1 92 184 LEU A O 1
ATOM 1394 N N . VAL A 1 185 ? -6.398 17.75 12.07 1 86.25 185 VAL A N 1
ATOM 1395 C CA . VAL A 1 185 ? -5.641 16.641 11.484 1 86.25 185 VAL A CA 1
ATOM 1396 C C . VAL A 1 185 ? -5.902 15.367 12.273 1 86.25 185 VAL A C 1
ATOM 1398 O O . VAL A 1 185 ? -5.73 14.266 11.75 1 86.25 185 VAL A O 1
ATOM 1401 N N . SER A 1 186 ? -6.316 15.484 13.516 1 86.38 186 SER A N 1
ATOM 1402 C CA . SER A 1 186 ? -6.617 14.305 14.32 1 86.38 186 SER A CA 1
ATOM 1403 C C . SER A 1 186 ? -7.777 13.516 13.727 1 86.38 186 SER A C 1
ATOM 1405 O O . SER A 1 186 ? -7.961 12.336 14.047 1 86.38 186 SER A O 1
ATOM 1407 N N . ASP A 1 187 ? -8.547 14.156 12.883 1 91.75 187 ASP A N 1
ATOM 1408 C CA . ASP A 1 187 ? -9.68 13.5 12.234 1 91.75 187 ASP A CA 1
ATOM 1409 C C . ASP A 1 187 ? -9.211 12.641 11.062 1 91.75 187 ASP A C 1
ATOM 1411 O O . ASP A 1 187 ? -9.992 11.859 10.516 1 91.75 187 ASP A O 1
ATOM 1415 N N . PHE A 1 188 ? -8.023 12.797 10.688 1 86.62 188 PHE A N 1
ATOM 1416 C CA . PHE A 1 188 ? -7.555 12.172 9.461 1 86.62 188 PHE A CA 1
ATOM 1417 C C . PHE A 1 188 ? -7.117 10.734 9.719 1 86.62 188 PHE A C 1
ATOM 1419 O O . PHE A 1 188 ? -6.449 10.453 10.719 1 86.62 188 PHE A O 1
ATOM 1426 N N . LYS A 1 189 ? -7.566 9.875 8.938 1 84.25 189 LYS A N 1
ATOM 1427 C CA . LYS A 1 189 ? -7.191 8.461 8.883 1 84.25 189 LYS A CA 1
ATOM 1428 C C . LYS A 1 189 ? -7.055 7.988 7.438 1 84.25 189 LYS A C 1
ATOM 1430 O O . LYS A 1 189 ? -7.559 8.633 6.52 1 84.25 189 LYS A O 1
ATOM 1435 N N . PRO A 1 190 ? -6.316 6.93 7.27 1 82.5 190 PRO A N 1
ATOM 1436 C CA . PRO A 1 190 ? -6.25 6.398 5.906 1 82.5 190 PRO A CA 1
ATOM 1437 C C . PRO A 1 190 ? -7.613 5.953 5.379 1 82.5 190 PRO A C 1
ATOM 1439 O O . PRO A 1 190 ? -8.312 5.184 6.043 1 82.5 190 PRO A O 1
ATOM 1442 N N . GLY A 1 191 ? -8.07 6.512 4.352 1 83.5 191 GLY A N 1
ATOM 1443 C CA . GLY A 1 191 ? -9.32 6.16 3.699 1 83.5 191 GLY A CA 1
ATOM 1444 C C . GLY A 1 191 ? -9.164 5.898 2.213 1 83.5 191 GLY A C 1
ATOM 1445 O O . GLY A 1 191 ? -8.266 6.453 1.572 1 83.5 191 GLY A O 1
ATOM 1446 N N . THR A 1 192 ? -10.109 4.969 1.688 1 88.44 192 THR A N 1
ATOM 1447 C CA . THR A 1 192 ? -10.078 4.625 0.271 1 88.44 192 THR A CA 1
ATOM 1448 C C . THR A 1 192 ? -11.25 5.258 -0.465 1 88.44 192 THR A C 1
ATOM 1450 O O . THR A 1 192 ? -12.367 5.316 0.065 1 88.44 192 THR A O 1
ATOM 1453 N N . PHE A 1 193 ? -11.023 5.902 -1.582 1 88.81 193 PHE A N 1
ATOM 1454 C CA . PHE A 1 193 ? -12.07 6.508 -2.396 1 88.81 193 PHE A CA 1
ATOM 1455 C C . PHE A 1 193 ? -11.836 6.23 -3.875 1 88.81 193 PHE A C 1
ATOM 1457 O O . PHE A 1 193 ? -10.719 5.922 -4.285 1 88.81 193 PHE A O 1
ATOM 1464 N N . ALA A 1 194 ? -12.891 6.227 -4.668 1 90.19 194 ALA A N 1
ATOM 1465 C CA . ALA A 1 194 ? -12.82 6.004 -6.109 1 90.19 194 ALA A CA 1
ATOM 1466 C C . ALA A 1 194 ? -12.32 7.25 -6.832 1 90.19 194 ALA A C 1
ATOM 1468 O O . ALA A 1 194 ? -12.82 8.352 -6.59 1 90.19 194 ALA A O 1
ATOM 1469 N N . ASN A 1 195 ? -11.375 7.152 -7.652 1 88.88 195 ASN A N 1
ATOM 1470 C CA . ASN A 1 195 ? -10.883 8.25 -8.484 1 88.88 195 ASN A CA 1
ATOM 1471 C C . ASN A 1 195 ? -11.836 8.539 -9.641 1 88.88 195 ASN A C 1
ATOM 1473 O O . ASN A 1 195 ? -12.812 7.824 -9.844 1 88.88 195 ASN A O 1
ATOM 1477 N N . VAL A 1 196 ? -11.562 9.609 -10.305 1 87.31 196 VAL A N 1
ATOM 1478 C CA . VAL A 1 196 ? -12.344 9.969 -11.484 1 87.31 196 VAL A CA 1
ATOM 1479 C C . VAL A 1 196 ? -12.078 8.953 -12.602 1 87.31 196 VAL A C 1
ATOM 1481 O O . VAL A 1 196 ? -11.008 8.344 -12.656 1 87.31 196 VAL A O 1
ATOM 1484 N N . ASP A 1 197 ? -13.086 8.742 -13.453 1 89.69 197 ASP A N 1
ATOM 1485 C CA . ASP A 1 197 ? -12.945 7.828 -14.578 1 89.69 197 ASP A CA 1
ATOM 1486 C C . ASP A 1 197 ? -11.867 8.32 -15.547 1 89.69 197 ASP A C 1
ATOM 1488 O O . ASP A 1 197 ? -11.766 9.516 -15.82 1 89.69 197 ASP A O 1
ATOM 1492 N N . ASN A 1 198 ? -11.078 7.363 -15.914 1 90.44 198 ASN A N 1
ATOM 1493 C CA . ASN A 1 198 ? -10.055 7.633 -16.922 1 90.44 198 ASN A CA 1
ATOM 1494 C C . ASN A 1 198 ? -10.047 6.566 -18.016 1 90.44 198 ASN A C 1
ATOM 1496 O O . ASN A 1 198 ? -10.609 5.484 -17.828 1 90.44 198 ASN A O 1
ATOM 1500 N N . SER A 1 199 ? -9.461 6.934 -19.125 1 94.38 199 SER A N 1
ATOM 1501 C CA . SER A 1 199 ? -9.32 5.969 -20.219 1 94.38 199 SER A CA 1
ATOM 1502 C C . SER A 1 199 ? -8.094 5.086 -20.016 1 94.38 199 SER A C 1
ATOM 1504 O O . SER A 1 199 ? -6.98 5.59 -19.828 1 94.38 199 SER A O 1
ATOM 1506 N N . THR A 1 200 ? -8.367 3.773 -20 1 93.81 200 THR A N 1
ATOM 1507 C CA . THR A 1 200 ? -7.281 2.807 -19.844 1 93.81 200 THR A CA 1
ATOM 1508 C C . THR A 1 200 ? -7.281 1.806 -21 1 93.81 200 THR A C 1
ATOM 1510 O O . THR A 1 200 ? -8.344 1.351 -21.438 1 93.81 200 THR A O 1
ATOM 1513 N N . ASP A 1 201 ? -6.164 1.511 -21.469 1 92.12 201 ASP A N 1
ATOM 1514 C CA . ASP A 1 201 ? -6.043 0.449 -22.469 1 92.12 201 ASP A CA 1
ATOM 1515 C C . ASP A 1 201 ? -6.043 -0.927 -21.797 1 92.12 201 ASP A C 1
ATOM 1517 O O . ASP A 1 201 ? -5.195 -1.213 -20.953 1 92.12 201 ASP A O 1
ATOM 1521 N N . VAL A 1 202 ? -7.008 -1.732 -22.25 1 92.94 202 VAL A N 1
ATOM 1522 C CA . VAL A 1 202 ? -7.113 -3.057 -21.641 1 92.94 202 VAL A CA 1
ATOM 1523 C C . VAL A 1 202 ? -6.922 -4.129 -22.719 1 92.94 202 VAL A C 1
ATOM 1525 O O . VAL A 1 202 ? -7.402 -3.98 -23.844 1 92.94 202 VAL A O 1
ATOM 1528 N N . PRO A 1 203 ? -6.211 -5.215 -22.375 1 89.06 203 PRO A N 1
ATOM 1529 C CA . PRO A 1 203 ? -6.027 -6.309 -23.328 1 89.06 203 PRO A CA 1
ATOM 1530 C C . PRO A 1 203 ? -7.316 -7.082 -23.594 1 89.06 203 PRO A C 1
ATOM 1532 O O . PRO A 1 203 ? -8.117 -7.285 -22.672 1 89.06 203 PRO A O 1
ATOM 1535 N N . ILE A 1 204 ? -7.453 -7.508 -24.844 1 87.19 204 ILE A N 1
ATOM 1536 C CA . ILE A 1 204 ? -8.562 -8.367 -25.25 1 87.19 204 ILE A CA 1
ATOM 1537 C C . ILE A 1 204 ? -8.031 -9.742 -25.641 1 87.19 204 ILE A C 1
ATOM 1539 O O . ILE A 1 204 ? -7.465 -9.906 -26.734 1 87.19 204 ILE A O 1
ATOM 1543 N N . VAL A 1 205 ? -8.328 -10.703 -24.766 1 84.62 205 VAL A N 1
ATOM 1544 C CA . VAL A 1 205 ? -7.781 -12.039 -24.969 1 84.62 205 VAL A CA 1
ATOM 1545 C C . VAL A 1 205 ? -8.398 -12.672 -26.219 1 84.62 205 VAL A C 1
ATOM 1547 O O . VAL A 1 205 ? -9.625 -12.719 -26.359 1 84.62 205 VAL A O 1
ATOM 1550 N N . GLY A 1 206 ? -7.555 -13.109 -27.203 1 74.69 206 GLY A N 1
ATOM 1551 C CA . GLY A 1 206 ? -8 -13.773 -28.422 1 74.69 206 GLY A CA 1
ATOM 1552 C C . GLY A 1 206 ? -7.641 -15.25 -28.453 1 74.69 206 GLY A C 1
ATOM 1553 O O . GLY A 1 206 ? -7.309 -15.844 -27.422 1 74.69 206 GLY A O 1
ATOM 1554 N N . GLY A 1 207 ? -8.039 -16.078 -29.594 1 68.38 207 GLY A N 1
ATOM 1555 C CA . GLY A 1 207 ? -7.898 -17.516 -29.75 1 68.38 207 GLY A CA 1
ATOM 1556 C C . GLY A 1 207 ? -6.48 -17.953 -30.062 1 68.38 207 GLY A C 1
ATOM 1557 O O . GLY A 1 207 ? -6.195 -19.141 -30.156 1 68.38 207 GLY A O 1
ATOM 1558 N N . GLY A 1 208 ? -5.59 -17.016 -30.281 1 57.53 208 GLY A N 1
ATOM 1559 C CA . GLY A 1 208 ? -4.289 -17.406 -30.797 1 57.53 208 GLY A CA 1
ATOM 1560 C C . GLY A 1 208 ? -3.498 -18.281 -29.844 1 57.53 208 GLY A C 1
ATOM 1561 O O . GLY A 1 208 ? -3.787 -18.312 -28.641 1 57.53 208 GLY A O 1
ATOM 1562 N N . GLY A 1 209 ? -2.764 -19.469 -30.438 1 53.59 209 GLY A N 1
ATOM 1563 C CA . GLY A 1 209 ? -1.909 -20.5 -29.875 1 53.59 209 GLY A CA 1
ATOM 1564 C C . GLY A 1 209 ? -0.792 -19.953 -29.016 1 53.59 209 GLY A C 1
ATOM 1565 O O . GLY A 1 209 ? -0.21 -18.922 -29.328 1 53.59 209 GLY A O 1
ATOM 1566 N N . GLY A 1 210 ? -0.923 -19.688 -27.734 1 54.5 210 GLY A N 1
ATOM 1567 C CA . GLY A 1 210 ? 0.245 -19.422 -26.922 1 54.5 210 GLY A CA 1
ATOM 1568 C C . GLY A 1 210 ? 0.513 -20.484 -25.875 1 54.5 210 GLY A C 1
ATOM 1569 O O . GLY A 1 210 ? -0.071 -21.562 -25.922 1 54.5 210 GLY A O 1
ATOM 1570 N N . ILE A 1 211 ? 1.625 -20.281 -25.25 1 53.5 211 ILE A N 1
ATOM 1571 C CA . ILE A 1 211 ? 2.131 -21.172 -24.203 1 53.5 211 ILE A CA 1
ATOM 1572 C C . ILE A 1 211 ? 1.048 -21.391 -23.141 1 53.5 211 ILE A C 1
ATOM 1574 O O . ILE A 1 211 ? 0.553 -20.438 -22.547 1 53.5 211 ILE A O 1
ATOM 1578 N N . GLN A 1 212 ? 0.339 -22.625 -23.312 1 60.19 212 GLN A N 1
ATOM 1579 C CA . GLN A 1 212 ? -0.72 -22.875 -22.344 1 60.19 212 GLN A CA 1
ATOM 1580 C C . GLN A 1 212 ? -0.278 -23.875 -21.281 1 60.19 212 GLN A C 1
ATOM 1582 O O . GLN A 1 212 ? 0.32 -24.906 -21.609 1 60.19 212 GLN A O 1
ATOM 1587 N N . GLY A 1 213 ? -0.175 -23.469 -19.953 1 63.56 213 GLY A N 1
ATOM 1588 C CA . GLY A 1 213 ? -0.016 -24.438 -18.875 1 63.56 213 GLY A CA 1
ATOM 1589 C C . GLY A 1 213 ? -1.24 -25.297 -18.672 1 63.56 213 GLY A C 1
ATOM 1590 O O . GLY A 1 213 ? -2.244 -25.141 -19.359 1 63.56 213 GLY A O 1
ATOM 1591 N N . ASN A 1 214 ? -1.045 -26.438 -18 1 73.69 214 ASN A N 1
ATOM 1592 C CA . ASN A 1 214 ? -2.166 -27.266 -17.562 1 73.69 214 ASN A CA 1
ATOM 1593 C C . ASN A 1 214 ? -2.852 -26.656 -16.344 1 73.69 214 ASN A C 1
ATOM 1595 O O . ASN A 1 214 ? -2.355 -26.781 -15.219 1 73.69 214 ASN A O 1
ATOM 1599 N N . PRO A 1 215 ? -3.955 -26.016 -16.594 1 80.38 215 PRO A N 1
ATOM 1600 C CA . PRO A 1 215 ? -4.598 -25.328 -15.469 1 80.38 215 PRO A CA 1
ATOM 1601 C C . PRO A 1 215 ? -5.062 -26.281 -14.375 1 80.38 215 PRO A C 1
ATOM 1603 O O . PRO A 1 215 ? -5.234 -25.875 -13.219 1 80.38 215 PRO A O 1
ATOM 1606 N N . TRP A 1 216 ? -5.23 -27.609 -14.672 1 82.31 216 TRP A N 1
ATOM 1607 C CA . TRP A 1 216 ? -5.691 -28.594 -13.688 1 82.31 216 TRP A CA 1
ATOM 1608 C C . TRP A 1 216 ? -4.574 -28.953 -12.711 1 82.31 216 TRP A C 1
ATOM 1610 O O . TRP A 1 216 ? -4.84 -29.328 -11.562 1 82.31 216 TRP A O 1
ATOM 1620 N N . ALA A 1 217 ? -3.4 -28.812 -13.211 1 75.44 217 ALA A N 1
ATOM 1621 C CA . ALA A 1 217 ? -2.254 -29.219 -12.398 1 75.44 217 ALA A CA 1
ATOM 1622 C C . ALA A 1 217 ? -1.701 -28.031 -11.602 1 75.44 217 ALA A C 1
ATOM 1624 O O . ALA A 1 217 ? -0.818 -28.203 -10.758 1 75.44 217 ALA A O 1
ATOM 1625 N N . SER A 1 218 ? -2.232 -26.938 -11.859 1 74.62 218 SER A N 1
ATOM 1626 C CA . SER A 1 218 ? -1.748 -25.75 -11.18 1 74.62 218 SER A CA 1
ATOM 1627 C C . SER A 1 218 ? -2.521 -25.484 -9.891 1 74.62 218 SER A C 1
ATOM 1629 O O . SER A 1 218 ? -3.736 -25.688 -9.836 1 74.62 218 SER A O 1
ATOM 1631 N N . ALA A 1 219 ? -1.773 -25.016 -8.898 1 74.81 219 ALA A N 1
ATOM 1632 C CA . ALA A 1 219 ? -2.426 -24.672 -7.645 1 74.81 219 ALA A CA 1
ATOM 1633 C C . ALA A 1 219 ? -3.299 -23.422 -7.801 1 74.81 219 ALA A C 1
ATOM 1635 O O . ALA A 1 219 ? -2.988 -22.547 -8.602 1 74.81 219 ALA A O 1
ATOM 1636 N N . ILE A 1 220 ? -4.316 -23.484 -7.035 1 77 220 ILE A N 1
ATOM 1637 C CA . ILE A 1 220 ? -5.102 -22.266 -6.918 1 77 220 ILE A CA 1
ATOM 1638 C C . ILE A 1 220 ? -4.344 -21.25 -6.07 1 77 220 ILE A C 1
ATOM 1640 O O . ILE A 1 220 ? -4.246 -21.391 -4.852 1 77 220 ILE A O 1
ATOM 1644 N N . THR A 1 221 ? -3.707 -20.359 -6.695 1 70.12 221 THR A N 1
ATOM 1645 C CA . THR A 1 221 ? -2.91 -19.375 -5.965 1 70.12 221 THR A CA 1
ATOM 1646 C C . THR A 1 221 ? -3.799 -18.281 -5.383 1 70.12 221 THR A C 1
ATOM 1648 O O . THR A 1 221 ? -3.541 -17.781 -4.285 1 70.12 221 THR A O 1
ATOM 1651 N N . SER A 1 222 ? -4.742 -17.859 -6.047 1 79.44 222 SER A N 1
ATOM 1652 C CA . SER A 1 222 ? -5.707 -16.844 -5.633 1 79.44 222 SER A CA 1
ATOM 1653 C C . SER A 1 222 ? -6.996 -16.953 -6.438 1 79.44 222 SER A C 1
ATOM 1655 O O . SER A 1 222 ? -6.984 -17.406 -7.582 1 79.44 222 SER A O 1
ATOM 1657 N N . ALA A 1 223 ? -8.055 -16.75 -5.727 1 90.44 223 ALA A N 1
ATOM 1658 C CA . ALA A 1 223 ? -9.305 -16.562 -6.461 1 90.44 223 ALA A CA 1
ATOM 1659 C C . ALA A 1 223 ? -9.445 -15.117 -6.938 1 90.44 223 ALA A C 1
ATOM 1661 O O . ALA A 1 223 ? -9.82 -14.234 -6.16 1 90.44 223 ALA A O 1
ATOM 1662 N N . TRP A 1 224 ? -9.18 -15 -8.188 1 94.19 224 TRP A N 1
ATOM 1663 C CA . TRP A 1 224 ? -9.211 -13.648 -8.734 1 94.19 224 TRP A CA 1
ATOM 1664 C C . TRP A 1 224 ? -10.625 -13.086 -8.703 1 94.19 224 TRP A C 1
ATOM 1666 O O . TRP A 1 224 ? -11.602 -13.812 -8.922 1 94.19 224 TRP A O 1
ATOM 1676 N N . THR A 1 225 ? -10.711 -11.82 -8.406 1 96.25 225 THR A N 1
ATOM 1677 C CA . THR A 1 225 ? -12.016 -11.156 -8.438 1 96.25 225 THR A CA 1
ATOM 1678 C C . THR A 1 225 ? -12.5 -10.992 -9.867 1 96.25 225 THR A C 1
ATOM 1680 O O . THR A 1 225 ? -11.695 -10.922 -10.805 1 96.25 225 THR A O 1
ATOM 1683 N N . PHE A 1 226 ? -13.766 -10.977 -10.047 1 97 226 PHE A N 1
ATOM 1684 C CA . PHE A 1 226 ? -14.422 -10.898 -11.352 1 97 226 PHE A CA 1
ATOM 1685 C C . PHE A 1 226 ? -15.773 -10.195 -11.234 1 97 226 PHE A C 1
ATOM 1687 O O . PHE A 1 226 ? -16.141 -9.727 -10.156 1 97 226 PHE A O 1
ATOM 1694 N N . ALA A 1 227 ? -16.359 -9.992 -12.352 1 97.62 227 ALA A N 1
ATOM 1695 C CA . ALA A 1 227 ? -17.719 -9.469 -12.383 1 97.62 227 ALA A CA 1
ATOM 1696 C C . ALA A 1 227 ? -18.734 -10.57 -12.672 1 97.62 227 ALA A C 1
ATOM 1698 O O . ALA A 1 227 ? -18.438 -11.531 -13.383 1 97.62 227 ALA A O 1
ATOM 1699 N N . GLU A 1 228 ? -19.875 -10.414 -12.039 1 96.44 228 GLU A N 1
ATOM 1700 C CA . GLU A 1 228 ? -20.875 -11.461 -12.211 1 96.44 228 GLU A CA 1
ATOM 1701 C C . GLU A 1 228 ? -22.281 -10.875 -12.266 1 96.44 228 GLU A C 1
ATOM 1703 O O . GLU A 1 228 ? -22.578 -9.883 -11.594 1 96.44 228 GLU A O 1
ATOM 1708 N N . ARG A 1 229 ? -23.031 -11.414 -13.133 1 94.25 229 ARG A N 1
ATOM 1709 C CA . ARG A 1 229 ? -24.484 -11.297 -13.109 1 94.25 229 ARG A CA 1
ATOM 1710 C C . ARG A 1 229 ? -25.141 -12.664 -13.023 1 94.25 229 ARG A C 1
ATOM 1712 O O . ARG A 1 229 ? -24.953 -13.508 -13.906 1 94.25 229 ARG A O 1
ATOM 1719 N N . ALA A 1 230 ? -25.875 -12.82 -11.961 1 91.06 230 ALA A N 1
ATOM 1720 C CA . ALA A 1 230 ? -26.453 -14.141 -11.703 1 91.06 230 ALA A CA 1
ATOM 1721 C C . ALA A 1 230 ? -27.969 -14.117 -11.867 1 91.06 230 ALA A C 1
ATOM 1723 O O . ALA A 1 230 ? -28.625 -13.117 -11.547 1 91.06 230 ALA A O 1
ATOM 1724 N N . GLU A 1 231 ? -28.453 -15.188 -12.398 1 88.12 231 GLU A N 1
ATOM 1725 C CA . GLU A 1 231 ? -29.891 -15.453 -12.461 1 88.12 231 GLU A CA 1
ATOM 1726 C C . GLU A 1 231 ? -30.25 -16.688 -11.648 1 88.12 231 GLU A C 1
ATOM 1728 O O . GLU A 1 231 ? -29.438 -17.594 -11.477 1 88.12 231 GLU A O 1
ATOM 1733 N N . PRO A 1 232 ? -31.406 -16.766 -11.148 1 87.94 232 PRO A N 1
ATOM 1734 C CA . PRO A 1 232 ? -31.781 -17.891 -10.305 1 87.94 232 PRO A CA 1
ATOM 1735 C C . PRO A 1 232 ? -31.797 -19.219 -11.055 1 87.94 232 PRO A C 1
ATOM 1737 O O . PRO A 1 232 ? -32.125 -19.25 -12.242 1 87.94 232 PRO A O 1
ATOM 1740 N N . PRO A 1 233 ? -31.438 -20.266 -10.344 1 89.69 233 PRO A N 1
ATOM 1741 C CA . PRO A 1 233 ? -31.422 -21.594 -10.969 1 89.69 233 PRO A CA 1
ATOM 1742 C C . PRO A 1 233 ? -32.812 -22.188 -11.141 1 89.69 233 PRO A C 1
ATOM 1744 O O . PRO A 1 233 ? -33.75 -21.766 -10.469 1 89.69 233 PRO A O 1
ATOM 1747 N N . ALA A 1 234 ? -32.906 -23.141 -12.07 1 87.56 234 ALA A N 1
ATOM 1748 C CA . ALA A 1 234 ? -34.125 -23.953 -12.172 1 87.56 234 ALA A CA 1
ATOM 1749 C C . ALA A 1 234 ? -34.125 -25.047 -11.094 1 87.56 234 ALA A C 1
ATOM 1751 O O . ALA A 1 234 ? -33.062 -25.5 -10.641 1 87.56 234 ALA A O 1
ATOM 1752 N N . THR A 1 235 ? -35.375 -25.375 -10.625 1 87.62 235 THR A N 1
ATOM 1753 C CA . THR A 1 235 ? -35.469 -26.391 -9.57 1 87.62 235 THR A CA 1
ATOM 1754 C C . THR A 1 235 ? -36.156 -27.641 -10.094 1 87.62 235 THR A C 1
ATOM 1756 O O . THR A 1 235 ? -37.062 -27.562 -10.93 1 87.62 235 THR A O 1
ATOM 1759 N N . GLY A 1 236 ? -35.594 -28.828 -9.703 1 85.81 236 GLY A N 1
ATOM 1760 C CA . GLY A 1 236 ? -36.188 -30.125 -10.031 1 85.81 236 GLY A CA 1
ATOM 1761 C C . GLY A 1 236 ? -35.594 -31.266 -9.234 1 85.81 236 GLY A C 1
ATOM 1762 O O . GLY A 1 236 ? -34.531 -31.125 -8.633 1 85.81 236 GLY A O 1
ATOM 1763 N N . PRO A 1 237 ? -36.281 -32.344 -9.148 1 85.19 237 PRO A N 1
ATOM 1764 C CA . PRO A 1 237 ? -35.844 -33.438 -8.281 1 85.19 237 PRO A CA 1
ATOM 1765 C C . PRO A 1 237 ? -34.719 -34.25 -8.891 1 85.19 237 PRO A C 1
ATOM 1767 O O . PRO A 1 237 ? -33.938 -34.906 -8.156 1 85.19 237 PRO A O 1
ATOM 1770 N N . ASP A 1 238 ? -34.562 -34.188 -10.242 1 88.62 238 ASP A N 1
ATOM 1771 C CA . ASP A 1 238 ? -33.656 -35.125 -10.867 1 88.62 238 ASP A CA 1
ATOM 1772 C C . ASP A 1 238 ? -32.406 -34.406 -11.375 1 88.62 238 ASP A C 1
ATOM 1774 O O . ASP A 1 238 ? -31.609 -34.969 -12.125 1 88.62 238 ASP A O 1
ATOM 1778 N N . PHE A 1 239 ? -32.344 -33.125 -11.031 1 91.62 239 PHE A N 1
ATOM 1779 C CA . PHE A 1 239 ? -31.188 -32.406 -11.508 1 91.62 239 PHE A CA 1
ATOM 1780 C C . PHE A 1 239 ? -30.844 -31.25 -10.57 1 91.62 239 PHE A C 1
ATOM 1782 O O . PHE A 1 239 ? -31.672 -30.844 -9.75 1 91.62 239 PHE A O 1
ATOM 1789 N N . HIS A 1 240 ? -29.656 -30.859 -10.578 1 93 240 HIS A N 1
ATOM 1790 C CA . HIS A 1 240 ? -29.172 -29.625 -9.945 1 93 240 HIS A CA 1
ATOM 1791 C C . HIS A 1 240 ? -28.734 -28.609 -10.984 1 93 240 HIS A C 1
ATOM 1793 O O . HIS A 1 240 ? -28 -28.938 -11.914 1 93 240 HIS A O 1
ATOM 1799 N N . ASP A 1 241 ? -29.219 -27.422 -10.875 1 92.31 241 ASP A N 1
ATOM 1800 C CA . ASP A 1 241 ? -28.906 -26.297 -11.766 1 92.31 241 ASP A CA 1
ATOM 1801 C C . ASP A 1 241 ? -28.281 -25.141 -11 1 92.31 241 ASP A C 1
ATOM 1803 O O . ASP A 1 241 ? -28.812 -24.688 -9.992 1 92.31 241 ASP A O 1
ATOM 1807 N N . SER A 1 242 ? -27.156 -24.734 -11.453 1 92.31 242 SER A N 1
ATOM 1808 C CA . SER A 1 242 ? -26.5 -23.609 -10.789 1 92.31 242 SER A CA 1
ATOM 1809 C C . SER A 1 242 ? -27.141 -22.281 -11.172 1 92.31 242 SER A C 1
ATOM 1811 O O . SER A 1 242 ? -26.938 -21.281 -10.5 1 92.31 242 SER A O 1
ATOM 1813 N N . GLY A 1 243 ? -27.938 -22.281 -12.305 1 90.31 243 GLY A N 1
ATOM 1814 C CA . GLY A 1 243 ? -28.453 -21.031 -12.852 1 90.31 243 GLY A CA 1
ATOM 1815 C C . GLY A 1 243 ? -27.453 -20.328 -13.742 1 90.31 243 GLY A C 1
ATOM 1816 O O . GLY A 1 243 ? -26.25 -20.609 -13.688 1 90.31 243 GLY A O 1
ATOM 1817 N N . HIS A 1 244 ? -27.953 -19.406 -14.523 1 90 244 HIS A N 1
ATOM 1818 C CA . HIS A 1 244 ? -27.047 -18.594 -15.336 1 90 244 HIS A CA 1
ATOM 1819 C C . HIS A 1 244 ? -26.125 -17.75 -14.461 1 90 244 HIS A C 1
ATOM 1821 O O . HIS A 1 244 ? -26.578 -17.109 -13.5 1 90 244 HIS A O 1
ATOM 1827 N N . SER A 1 245 ? -24.891 -17.859 -14.664 1 92.25 245 SER A N 1
ATOM 1828 C CA . SER A 1 245 ? -23.859 -17.047 -14.016 1 92.25 245 SER A CA 1
ATOM 1829 C C . SER A 1 245 ? -22.906 -16.438 -15.039 1 92.25 245 SER A C 1
ATOM 1831 O O . SER A 1 245 ? -21.844 -17 -15.328 1 92.25 245 SER A O 1
ATOM 1833 N N . TYR A 1 246 ? -23.281 -15.258 -15.484 1 93.06 246 TYR A N 1
ATOM 1834 C CA . TYR A 1 246 ? -22.422 -14.562 -16.438 1 93.06 246 TYR A CA 1
ATOM 1835 C C . TYR A 1 246 ? -21.234 -13.922 -15.719 1 93.06 246 TYR A C 1
ATOM 1837 O O . TYR A 1 246 ? -21.406 -13.07 -14.844 1 93.06 246 TYR A O 1
ATOM 1845 N N . ARG A 1 247 ? -20.109 -14.367 -16.125 1 95.06 247 ARG A N 1
ATOM 1846 C CA . ARG A 1 247 ? -18.906 -13.867 -15.461 1 95.06 247 ARG A CA 1
ATOM 1847 C C . ARG A 1 247 ? -17.969 -13.195 -16.453 1 95.06 247 ARG A C 1
ATOM 1849 O O . ARG A 1 247 ? -17.828 -13.664 -17.594 1 95.06 247 ARG A O 1
ATOM 1856 N N . ALA A 1 248 ? -17.453 -12.078 -16.047 1 95.56 248 ALA A N 1
ATOM 1857 C CA . ALA A 1 248 ? -16.422 -11.375 -16.797 1 95.56 248 ALA A CA 1
ATOM 1858 C C . ALA A 1 248 ? -15.125 -11.289 -15.984 1 95.56 248 ALA A C 1
ATOM 1860 O O . ALA A 1 248 ? -15.109 -10.719 -14.891 1 95.56 248 ALA A O 1
ATOM 1861 N N . PHE A 1 249 ? -14.094 -11.82 -16.516 1 94 249 PHE A N 1
ATOM 1862 C CA . PHE A 1 249 ? -12.789 -11.68 -15.875 1 94 249 PHE A CA 1
ATOM 1863 C C . PHE A 1 249 ? -12.188 -10.312 -16.172 1 94 249 PHE A C 1
ATOM 1865 O O . PHE A 1 249 ? -12.289 -9.812 -17.281 1 94 249 PHE A O 1
ATOM 1872 N N . LEU A 1 250 ? -11.648 -9.766 -15.188 1 96.25 250 LEU A N 1
ATOM 1873 C CA . LEU A 1 250 ? -11.125 -8.406 -15.32 1 96.25 250 LEU A CA 1
ATOM 1874 C C . LEU A 1 250 ? -9.82 -8.406 -16.109 1 96.25 250 LEU A C 1
ATOM 1876 O O . LEU A 1 250 ? -8.906 -9.172 -15.805 1 96.25 250 LEU A O 1
ATOM 1880 N N . PRO A 1 251 ? -9.68 -7.535 -17.078 1 95 251 PRO A N 1
ATOM 1881 C CA . PRO A 1 251 ? -8.531 -7.582 -17.984 1 95 251 PRO A CA 1
ATOM 1882 C C . PRO A 1 251 ? -7.305 -6.871 -17.422 1 95 251 PRO A C 1
ATOM 1884 O O . PRO A 1 251 ? -6.719 -6.02 -18.094 1 95 251 PRO A O 1
ATOM 1887 N N . PHE A 1 252 ? -6.953 -7.199 -16.203 1 92.62 252 PHE A N 1
ATOM 1888 C CA . PHE A 1 252 ? -5.766 -6.652 -15.555 1 92.62 252 PHE A CA 1
ATOM 1889 C C . PHE A 1 252 ? -4.898 -7.77 -14.984 1 92.62 252 PHE A C 1
ATOM 1891 O O . PHE A 1 252 ? -5.414 -8.719 -14.391 1 92.62 252 PHE A O 1
ATOM 1898 N N . ASP A 1 253 ? -3.602 -7.648 -15.156 1 83.44 253 ASP A N 1
ATOM 1899 C CA . ASP A 1 253 ? -2.678 -8.68 -14.695 1 83.44 253 ASP A CA 1
ATOM 1900 C C . ASP A 1 253 ? -2.307 -8.477 -13.227 1 83.44 253 ASP A C 1
ATOM 1902 O O . ASP A 1 253 ? -1.962 -9.43 -12.531 1 83.44 253 ASP A O 1
ATOM 1906 N N . ASP A 1 254 ? -2.41 -7.316 -12.797 1 84.94 254 ASP A N 1
ATOM 1907 C CA . ASP A 1 254 ? -1.991 -6.957 -11.445 1 84.94 254 ASP A CA 1
ATOM 1908 C C . ASP A 1 254 ? -3.152 -7.074 -10.461 1 84.94 254 ASP A C 1
ATOM 1910 O O . ASP A 1 254 ? -4.25 -6.574 -10.727 1 84.94 254 ASP A O 1
ATOM 1914 N N . GLU A 1 255 ? -2.865 -7.715 -9.32 1 88.12 255 GLU A N 1
ATOM 1915 C CA . GLU A 1 255 ? -3.873 -7.891 -8.273 1 88.12 255 GLU A CA 1
ATOM 1916 C C . GLU A 1 255 ? -4.371 -6.547 -7.758 1 88.12 255 GLU A C 1
ATOM 1918 O O . GLU A 1 255 ? -5.57 -6.375 -7.516 1 88.12 255 GLU A O 1
ATOM 1923 N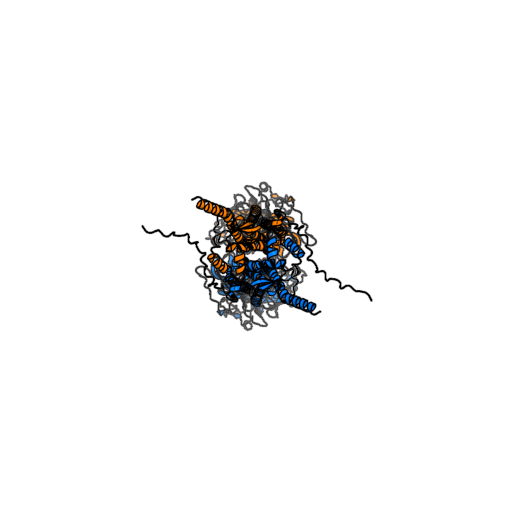 N . ALA A 1 256 ? -3.463 -5.613 -7.609 1 86.81 256 ALA A N 1
ATOM 1924 C CA . ALA A 1 256 ? -3.84 -4.309 -7.074 1 86.81 256 ALA A CA 1
ATOM 1925 C C . ALA A 1 256 ? -4.84 -3.607 -7.988 1 86.81 256 ALA A C 1
ATOM 1927 O O . ALA A 1 256 ? -5.797 -2.988 -7.516 1 86.81 256 ALA A O 1
ATOM 1928 N N . ARG A 1 257 ? -4.645 -3.697 -9.195 1 92.38 257 ARG A N 1
ATOM 1929 C CA . ARG A 1 257 ? -5.555 -3.062 -10.148 1 92.38 257 ARG A CA 1
ATOM 1930 C C . ARG A 1 257 ? -6.91 -3.762 -10.156 1 92.38 257 ARG A C 1
ATOM 1932 O O . ARG A 1 257 ? -7.949 -3.105 -10.227 1 92.38 257 ARG A O 1
ATOM 1939 N N . ARG A 1 258 ? -6.891 -5.012 -10.031 1 95.88 258 ARG A N 1
ATOM 1940 C CA . ARG A 1 258 ? -8.148 -5.75 -10.039 1 95.88 258 ARG A CA 1
ATOM 1941 C C . ARG A 1 258 ? -8.961 -5.457 -8.781 1 95.88 258 ARG A C 1
ATOM 1943 O O . ARG A 1 258 ? -10.164 -5.203 -8.859 1 95.88 258 ARG A O 1
ATOM 1950 N N . THR A 1 259 ? -8.352 -5.484 -7.699 1 95.25 259 THR A N 1
ATOM 1951 C CA . THR A 1 259 ? -9.062 -5.328 -6.434 1 95.25 259 THR A CA 1
ATOM 1952 C C . THR A 1 259 ? -9.484 -3.877 -6.223 1 95.25 259 THR A C 1
ATOM 1954 O O . THR A 1 259 ? -10.5 -3.607 -5.582 1 95.25 259 THR A O 1
ATOM 1957 N N . ARG A 1 260 ? -8.789 -2.945 -6.82 1 94.44 260 ARG A N 1
ATOM 1958 C CA . ARG A 1 260 ? -9.078 -1.529 -6.609 1 94.44 260 ARG A CA 1
ATOM 1959 C C . ARG A 1 260 ? -9.992 -0.989 -7.699 1 94.44 260 ARG A C 1
ATOM 1961 O O . ARG A 1 260 ? -10.406 0.173 -7.652 1 94.44 260 ARG A O 1
ATOM 1968 N N . LEU A 1 261 ? -10.32 -1.792 -8.672 1 96.06 261 LEU A N 1
ATOM 1969 C CA . LEU A 1 261 ? -11.211 -1.367 -9.742 1 96.06 261 LEU A CA 1
ATOM 1970 C C . LEU A 1 261 ? -12.617 -1.104 -9.219 1 96.06 261 LEU A C 1
ATOM 1972 O O . LEU A 1 261 ? -13.227 -1.983 -8.602 1 96.06 261 LEU A O 1
ATOM 1976 N N . ARG A 1 262 ? -13.164 0.117 -9.453 1 93.81 262 ARG A N 1
ATOM 1977 C CA . ARG A 1 262 ? -14.484 0.506 -8.953 1 93.81 262 ARG A CA 1
ATOM 1978 C C . ARG A 1 262 ? -15.508 0.543 -10.086 1 93.81 262 ARG A C 1
ATOM 1980 O O . ARG A 1 262 ? -16.688 0.28 -9.867 1 93.81 262 ARG A O 1
ATOM 1987 N N . SER A 1 263 ? -15.016 0.971 -11.148 1 94.94 263 SER A N 1
ATOM 1988 C CA . SER A 1 263 ? -15.891 1.016 -12.32 1 94.94 263 SER A CA 1
ATOM 1989 C C . SER A 1 263 ? -15.141 0.637 -13.586 1 94.94 263 SER A C 1
ATOM 1991 O O . SER A 1 263 ? -13.953 0.936 -13.727 1 94.94 263 SER A O 1
ATOM 1993 N N . PHE A 1 264 ? -15.766 -0.061 -14.406 1 97.12 264 PHE A N 1
ATOM 1994 C CA . PHE A 1 264 ? -15.234 -0.502 -15.688 1 97.12 264 PHE A CA 1
ATOM 1995 C C . PHE A 1 264 ? -16.312 -0.45 -16.766 1 97.12 264 PHE A C 1
ATOM 1997 O O . PHE A 1 264 ? -17.391 -1.036 -16.609 1 97.12 264 PHE A O 1
ATOM 2004 N N . ASP A 1 265 ? -16.094 0.296 -17.75 1 97.12 265 ASP A N 1
ATOM 2005 C CA . ASP A 1 265 ? -16.922 0.351 -18.953 1 97.12 265 ASP A CA 1
ATOM 2006 C C . ASP A 1 265 ? -16.078 0.119 -20.203 1 97.12 265 ASP A C 1
ATOM 2008 O O . ASP A 1 265 ? -15.367 1.018 -20.656 1 97.12 265 ASP A O 1
ATOM 2012 N N . GLY A 1 266 ? -16.156 -1.071 -20.719 1 96.12 266 GLY A N 1
ATOM 2013 C CA . GLY A 1 266 ? -15.336 -1.46 -21.844 1 96.12 266 GLY A CA 1
ATOM 2014 C C . GLY A 1 266 ? -15.516 -2.912 -22.25 1 96.12 266 GLY A C 1
ATOM 2015 O O . GLY A 1 266 ? -16.422 -3.586 -21.75 1 96.12 266 GLY A O 1
ATOM 2016 N N . PRO A 1 267 ? -14.742 -3.355 -23.188 1 94 267 PRO A N 1
ATOM 2017 C CA . PRO A 1 267 ? -14.867 -4.742 -23.656 1 94 267 PRO A CA 1
ATOM 2018 C C . PRO A 1 267 ? -14.352 -5.754 -22.625 1 94 267 PRO A C 1
ATOM 2020 O O . PRO A 1 267 ? -13.312 -5.531 -22 1 94 267 PRO A O 1
ATOM 2023 N N . ALA A 1 268 ? -15.109 -6.777 -22.469 1 92.88 268 ALA A N 1
ATOM 2024 C CA . ALA A 1 268 ? -14.742 -7.879 -21.578 1 92.88 268 ALA A CA 1
ATOM 2025 C C . ALA A 1 268 ? -15.219 -9.219 -22.141 1 92.88 268 ALA A C 1
ATOM 2027 O O . ALA A 1 268 ? -16.219 -9.273 -22.844 1 92.88 268 ALA A O 1
ATOM 2028 N N . LEU A 1 269 ? -14.445 -10.195 -21.844 1 90.88 269 LEU A N 1
ATOM 2029 C CA . LEU A 1 269 ? -14.812 -11.555 -22.234 1 90.88 269 LEU A CA 1
ATOM 2030 C C . LEU A 1 269 ? -15.805 -12.156 -21.25 1 90.88 269 LEU A C 1
ATOM 2032 O O . LEU A 1 269 ? -15.516 -12.25 -20.062 1 90.88 269 LEU A O 1
ATOM 2036 N N . LEU A 1 270 ? -16.969 -12.578 -21.812 1 90.94 270 LEU A N 1
ATOM 2037 C CA . LEU A 1 270 ? -18 -13.133 -20.953 1 90.94 270 LEU A CA 1
ATOM 2038 C C . LEU A 1 270 ? -18.125 -14.633 -21.156 1 90.94 270 LEU A C 1
ATOM 2040 O O . LEU A 1 270 ? -18.031 -15.125 -22.281 1 90.94 270 LEU A O 1
ATOM 2044 N N . VAL A 1 271 ? -18.344 -15.289 -20.047 1 90.06 271 VAL A N 1
ATOM 2045 C CA . VAL A 1 271 ? -18.625 -16.719 -20.047 1 90.06 271 VAL A CA 1
ATOM 2046 C C . VAL A 1 271 ? -19.812 -17.016 -19.125 1 90.06 271 VAL A C 1
ATOM 2048 O O . VAL A 1 271 ? -19.938 -16.422 -18.047 1 90.06 271 VAL A O 1
ATOM 2051 N N . ASP A 1 272 ? -20.719 -17.828 -19.609 1 90.62 272 ASP A N 1
ATOM 2052 C CA . ASP A 1 272 ? -21.781 -18.328 -18.734 1 90.62 272 ASP A CA 1
ATOM 2053 C C . ASP A 1 272 ? -21.375 -19.625 -18.047 1 90.62 272 ASP A C 1
ATOM 2055 O O . ASP A 1 272 ? -21.422 -20.688 -18.641 1 90.62 272 ASP A O 1
ATOM 2059 N N . HIS A 1 273 ? -21.125 -19.516 -16.766 1 91.75 273 HIS A N 1
ATOM 2060 C CA . HIS A 1 273 ? -20.656 -20.672 -16.016 1 91.75 273 HIS A CA 1
ATOM 2061 C C . HIS A 1 273 ? -21.812 -21.484 -15.477 1 91.75 273 HIS A C 1
ATOM 2063 O O . HIS A 1 273 ? -21.719 -22.094 -14.414 1 91.75 273 HIS A O 1
ATOM 2069 N N . ARG A 1 274 ? -22.828 -21.531 -16.203 1 92.25 274 ARG A N 1
ATOM 2070 C CA . ARG A 1 274 ? -23.953 -22.375 -15.797 1 92.25 274 ARG A CA 1
ATOM 2071 C C . ARG A 1 274 ? -23.594 -23.844 -15.898 1 92.25 274 ARG A C 1
ATOM 2073 O O . ARG A 1 274 ? -23 -24.281 -16.891 1 92.25 274 ARG A O 1
ATOM 2080 N N . VAL A 1 275 ? -23.875 -24.547 -14.875 1 93.81 275 VAL A N 1
ATOM 2081 C CA . VAL A 1 275 ? -23.672 -26 -14.875 1 93.81 275 VAL A CA 1
ATOM 2082 C C . VAL A 1 275 ? -24.969 -26.688 -14.469 1 93.81 275 VAL A C 1
ATOM 2084 O O . VAL A 1 275 ? -25.609 -26.297 -13.492 1 93.81 275 VAL A O 1
ATOM 2087 N N . VAL A 1 276 ? -25.344 -27.656 -15.25 1 92.69 276 VAL A N 1
ATOM 2088 C CA . VAL A 1 276 ? -26.5 -28.484 -14.93 1 92.69 276 VAL A CA 1
ATOM 2089 C C . VAL A 1 276 ? -26.078 -29.953 -14.828 1 92.69 276 VAL A C 1
ATOM 2091 O O . VAL A 1 276 ? -25.484 -30.5 -15.758 1 92.69 276 VAL A O 1
ATOM 2094 N N . CYS A 1 277 ? -26.266 -30.5 -13.688 1 94.25 277 CYS A N 1
ATOM 2095 C CA . CYS A 1 277 ? -25.984 -31.922 -13.484 1 94.25 277 CYS A CA 1
ATOM 2096 C C . CYS A 1 277 ? -27.266 -32.719 -13.312 1 94.25 277 CYS A C 1
ATOM 2098 O O . CYS A 1 277 ? -28.094 -32.406 -12.453 1 94.25 277 CYS A O 1
ATOM 2100 N N . ALA A 1 278 ? -27.422 -33.781 -14.133 1 92.25 278 ALA A N 1
ATOM 2101 C CA . ALA A 1 278 ? -28.641 -34.562 -14.133 1 92.25 278 ALA A CA 1
ATOM 2102 C C . ALA A 1 278 ? -28.328 -36.062 -14.109 1 92.25 278 ALA A C 1
ATOM 2104 O O . ALA A 1 278 ? -27.266 -36.5 -14.578 1 92.25 278 ALA A O 1
ATOM 2105 N N . ARG A 1 279 ? -29.281 -36.75 -13.656 1 92.31 279 ARG A N 1
ATOM 2106 C CA . ARG A 1 279 ? -29.125 -38.188 -13.539 1 92.31 279 ARG A CA 1
ATOM 2107 C C . ARG A 1 279 ? -29.219 -38.875 -14.898 1 92.31 279 ARG A C 1
ATOM 2109 O O . ARG A 1 279 ? -30.266 -38.812 -15.555 1 92.31 279 ARG A O 1
ATOM 2116 N N . PRO A 1 280 ? -28.156 -39.562 -15.305 1 91.44 280 PRO A N 1
ATOM 2117 C CA . PRO A 1 280 ? -28.234 -40.312 -16.562 1 91.44 280 PRO A CA 1
ATOM 2118 C C . PRO A 1 280 ? -28.797 -41.719 -16.375 1 91.44 280 PRO A C 1
ATOM 2120 O O . PRO A 1 280 ? -28.766 -42.25 -15.258 1 91.44 280 PRO A O 1
ATOM 2123 N N . SER A 1 281 ? -29.359 -42.25 -17.406 1 89.88 281 SER A N 1
ATOM 2124 C CA . SER A 1 281 ? -29.656 -43.656 -17.438 1 89.88 281 SER A CA 1
ATOM 2125 C C . SER A 1 281 ? -28.453 -44.5 -17.875 1 89.88 281 SER A C 1
ATOM 2127 O O . SER A 1 281 ? -27.906 -44.281 -18.953 1 89.88 281 SER A O 1
ATOM 2129 N N . LEU A 1 282 ? -28.078 -45.406 -17.031 1 93.25 282 LEU A N 1
ATOM 2130 C CA . LEU A 1 282 ? -26.844 -46.156 -17.281 1 93.25 282 LEU A CA 1
ATOM 2131 C C . LEU A 1 282 ? -27.156 -47.594 -17.625 1 93.25 282 LEU A C 1
ATOM 2133 O O . LEU A 1 282 ? -28.031 -48.219 -17 1 93.25 282 LEU A O 1
ATOM 2137 N N . THR A 1 283 ? -26.453 -48.031 -18.703 1 91.56 283 THR A N 1
ATOM 2138 C CA . THR A 1 283 ? -26.578 -49.438 -19.078 1 91.56 283 THR A CA 1
ATOM 2139 C C . THR A 1 283 ? -25.219 -50.031 -19.438 1 91.56 283 THR A C 1
ATOM 2141 O O . THR A 1 283 ? -24.281 -49.281 -19.734 1 91.56 283 THR A O 1
ATOM 2144 N N . ASN A 1 284 ? -25.047 -51.344 -19.312 1 92.31 284 ASN A N 1
ATOM 2145 C CA . ASN A 1 284 ? -23.875 -52.094 -19.719 1 92.31 284 ASN A CA 1
ATOM 2146 C C . ASN A 1 284 ? -22.609 -51.562 -19.031 1 92.31 284 ASN A C 1
ATOM 2148 O O . ASN A 1 284 ? -21.594 -51.312 -19.688 1 92.31 284 ASN A O 1
ATOM 2152 N N . LEU A 1 285 ? -22.766 -51.375 -17.719 1 93.5 285 LEU A N 1
ATOM 2153 C CA . LEU A 1 285 ? -21.625 -50.875 -16.953 1 93.5 285 LEU A CA 1
ATOM 2154 C C . LEU A 1 285 ? -20.609 -52 -16.703 1 93.5 285 LEU A C 1
ATOM 2156 O O . LEU A 1 285 ? -20.984 -53.062 -16.25 1 93.5 285 LEU A O 1
ATOM 2160 N N . THR A 1 286 ? -19.359 -51.719 -17.031 1 92.81 286 THR A N 1
ATOM 2161 C CA . THR A 1 286 ? -18.281 -52.656 -16.797 1 92.81 286 THR A CA 1
ATOM 2162 C C . THR A 1 286 ? -17.094 -52 -16.156 1 92.81 286 THR A C 1
ATOM 2164 O O . THR A 1 286 ? -16.547 -51.031 -16.688 1 92.81 286 THR A O 1
ATOM 2167 N N . LEU A 1 287 ? -16.734 -52.469 -14.984 1 90.75 287 LEU A N 1
ATOM 2168 C CA . LEU A 1 287 ? -15.5 -52.031 -14.336 1 90.75 287 LEU A CA 1
ATOM 2169 C C . LEU A 1 287 ? -14.312 -52.875 -14.797 1 90.75 287 LEU A C 1
ATOM 2171 O O . LEU A 1 287 ? -14.336 -54.125 -14.688 1 90.75 287 LEU A O 1
ATOM 2175 N N . ILE A 1 288 ? -13.328 -52.219 -15.281 1 89.31 288 ILE A N 1
ATOM 2176 C CA . ILE A 1 288 ? -12.188 -52.938 -15.875 1 89.31 288 ILE A CA 1
ATOM 2177 C C . ILE A 1 288 ? -10.945 -52.688 -15.023 1 89.31 288 ILE A C 1
ATOM 2179 O O . ILE A 1 288 ? -10.555 -51.531 -14.797 1 89.31 288 ILE A O 1
ATOM 2183 N N . ILE A 1 289 ? -10.406 -53.719 -14.523 1 84 289 ILE A N 1
ATOM 2184 C CA . ILE A 1 289 ? -9.164 -53.719 -13.758 1 84 289 ILE A CA 1
ATOM 2185 C C . ILE A 1 289 ? -8.086 -54.469 -14.516 1 84 289 ILE A C 1
ATOM 2187 O O . ILE A 1 289 ? -8.156 -55.719 -14.648 1 84 289 ILE A O 1
ATOM 2191 N N . ASP A 1 290 ? -7.113 -53.781 -15.047 1 78.25 290 ASP A N 1
ATOM 2192 C CA . ASP A 1 290 ? -5.984 -54.406 -15.742 1 78.25 290 ASP A CA 1
ATOM 2193 C C . ASP A 1 290 ? -4.699 -53.594 -15.508 1 78.25 290 ASP A C 1
ATOM 2195 O O . ASP A 1 290 ? -4.512 -53.031 -14.438 1 78.25 290 ASP A O 1
ATOM 2199 N N . ASP A 1 291 ? -3.744 -53.594 -16.484 1 67.69 291 ASP A N 1
ATOM 2200 C CA . ASP A 1 291 ? -2.453 -52.938 -16.312 1 67.69 291 ASP A CA 1
ATOM 2201 C C . ASP A 1 291 ? -2.57 -51.438 -16.531 1 67.69 291 ASP A C 1
ATOM 2203 O O . ASP A 1 291 ? -1.621 -50.688 -16.281 1 67.69 291 ASP A O 1
ATOM 2207 N N . ARG A 1 292 ? -3.744 -51.125 -16.953 1 73.56 292 ARG A N 1
ATOM 2208 C CA . ARG A 1 292 ? -4.051 -49.688 -17.109 1 73.56 292 ARG A CA 1
ATOM 2209 C C . ARG A 1 292 ? -4.766 -49.156 -15.875 1 73.56 292 ARG A C 1
ATOM 2211 O O . ARG A 1 292 ? -5.172 -49.906 -15 1 73.56 292 ARG A O 1
ATOM 2218 N N . PRO A 1 293 ? -4.852 -47.875 -15.867 1 76.12 293 PRO A N 1
ATOM 2219 C CA . PRO A 1 293 ? -5.633 -47.281 -14.773 1 76.12 293 PRO A CA 1
ATOM 2220 C C . PRO A 1 293 ? -7.062 -47.812 -14.727 1 76.12 293 PRO A C 1
ATOM 2222 O O . PRO A 1 293 ? -7.641 -48.156 -15.766 1 76.12 293 PRO A O 1
ATOM 2225 N N . LEU A 1 294 ? -7.574 -47.906 -13.523 1 83.5 294 LEU A N 1
ATOM 2226 C CA . LEU A 1 294 ? -8.953 -48.344 -13.297 1 83.5 294 LEU A CA 1
ATOM 2227 C C . LEU A 1 294 ? -9.922 -47.531 -14.141 1 83.5 294 LEU A C 1
ATOM 2229 O O . LEU A 1 294 ? -9.781 -46.281 -14.242 1 83.5 294 LEU A O 1
ATOM 2233 N N . ARG A 1 295 ? -10.836 -48.25 -14.891 1 91.19 295 ARG A N 1
ATOM 2234 C CA . ARG A 1 295 ? -11.758 -47.5 -15.734 1 91.19 295 ARG A CA 1
ATOM 2235 C C . ARG A 1 295 ? -13.141 -48.125 -15.727 1 91.19 295 ARG A C 1
ATOM 2237 O O . ARG A 1 295 ? -13.289 -49.344 -15.5 1 91.19 295 ARG A O 1
ATOM 2244 N N . LEU A 1 296 ? -14.07 -47.344 -15.836 1 92.81 296 LEU A N 1
ATOM 2245 C CA . LEU A 1 296 ? -15.477 -47.75 -15.984 1 92.81 296 LEU A CA 1
ATOM 2246 C C . LEU A 1 296 ? -15.969 -47.469 -17.391 1 92.81 296 LEU A C 1
ATOM 2248 O O . LEU A 1 296 ? -15.883 -46.344 -17.875 1 92.81 296 LEU A O 1
ATOM 2252 N N . SER A 1 297 ? -16.422 -48.5 -18.078 1 94.19 297 SER A N 1
ATOM 2253 C CA . SER A 1 297 ? -17.031 -48.312 -19.406 1 94.19 297 SER A CA 1
ATOM 2254 C C . SER A 1 297 ? -18.516 -48.625 -19.375 1 94.19 297 SER A C 1
ATOM 2256 O O . SER A 1 297 ? -18.984 -49.406 -18.531 1 94.19 297 SER A O 1
ATOM 2258 N N . GLY A 1 298 ? -19.297 -47.938 -20.203 1 93.81 298 GLY A N 1
ATOM 2259 C CA . GLY A 1 298 ? -20.734 -48.125 -20.281 1 93.81 298 GLY A CA 1
ATOM 2260 C C . GLY A 1 298 ? -21.422 -47.219 -21.281 1 93.81 298 GLY A C 1
ATOM 2261 O O . GLY A 1 298 ? -20.766 -46.656 -22.156 1 93.81 298 GLY A O 1
ATOM 2262 N N . GLN A 1 299 ? -22.766 -47.312 -21.172 1 91.5 299 GLN A N 1
ATOM 2263 C CA . GLN A 1 299 ? -23.609 -46.469 -22.016 1 91.5 299 GLN A CA 1
ATOM 2264 C C . GLN A 1 299 ? -24.531 -45.594 -21.156 1 91.5 299 GLN A C 1
ATOM 2266 O O . GLN A 1 299 ? -25.031 -46.062 -20.125 1 91.5 299 GLN A O 1
ATOM 2271 N N . MET A 1 300 ? -24.656 -44.406 -21.609 1 90.31 300 MET A N 1
ATOM 2272 C CA . MET A 1 300 ? -25.562 -43.5 -20.875 1 90.31 300 MET A CA 1
ATOM 2273 C C . MET A 1 300 ? -26.594 -42.875 -21.812 1 90.31 300 MET A C 1
ATOM 2275 O O . MET A 1 300 ? -26.328 -42.719 -23.016 1 90.31 300 MET A O 1
ATOM 2279 N N . ALA A 1 301 ? -27.75 -42.531 -21.25 1 85.88 301 ALA A N 1
ATOM 2280 C CA . ALA A 1 301 ? -28.812 -41.781 -21.922 1 85.88 301 ALA A CA 1
ATOM 2281 C C . ALA A 1 301 ? -29.391 -40.719 -20.984 1 85.88 301 ALA A C 1
ATOM 2283 O O . ALA A 1 301 ? -29.391 -40.906 -19.766 1 85.88 301 ALA A O 1
ATOM 2284 N N . MET A 1 302 ? -29.734 -39.656 -21.578 1 84.12 302 MET A N 1
ATOM 2285 C CA . MET A 1 302 ? -30.359 -38.594 -20.812 1 84.12 302 MET A CA 1
ATOM 2286 C C . MET A 1 302 ? -31.859 -38.5 -21.109 1 84.12 302 MET A C 1
ATOM 2288 O O . MET A 1 302 ? -32.281 -38.656 -22.25 1 84.12 302 MET A O 1
ATOM 2292 N N . ASN A 1 303 ? -32.562 -38.312 -20.016 1 76.69 303 ASN A N 1
ATOM 2293 C CA . ASN A 1 303 ? -34 -38.094 -20.188 1 76.69 303 ASN A CA 1
ATOM 2294 C C . ASN A 1 303 ? -34.312 -36.625 -20.422 1 76.69 303 ASN A C 1
ATOM 2296 O O . ASN A 1 303 ? -34.438 -35.844 -19.484 1 76.69 303 ASN A O 1
ATOM 2300 N N . PHE A 1 304 ? -34.562 -36.188 -21.594 1 75 304 PHE A N 1
ATOM 2301 C CA . PHE A 1 304 ? -34.719 -34.781 -21.969 1 75 304 PHE A CA 1
ATOM 2302 C C . PHE A 1 304 ? -36.094 -34.25 -21.578 1 75 304 PHE A C 1
ATOM 2304 O O . PHE A 1 304 ? -36.312 -33.062 -21.469 1 75 304 PHE A O 1
ATOM 2311 N N . THR A 1 305 ? -37 -35.094 -21.312 1 70.69 305 THR A N 1
ATOM 2312 C CA . THR A 1 305 ? -38.344 -34.656 -20.922 1 70.69 305 THR A CA 1
ATOM 2313 C C . THR A 1 305 ? -38.312 -34.125 -19.484 1 70.69 305 THR A C 1
ATOM 2315 O O . THR A 1 305 ? -39.094 -33.188 -19.156 1 70.69 305 THR A O 1
ATOM 2318 N N . SER A 1 306 ? -37.438 -34.531 -18.797 1 72.75 306 SER A N 1
ATOM 2319 C CA . SER A 1 306 ? -37.375 -34.125 -17.406 1 72.75 306 SER A CA 1
ATOM 2320 C C . SER A 1 306 ? -36.531 -32.875 -17.203 1 72.75 306 SER A C 1
ATOM 2322 O O . SER A 1 306 ? -36.594 -32.219 -16.156 1 72.75 306 SER A O 1
ATOM 2324 N N . PHE A 1 307 ? -35.875 -32.562 -18.328 1 76.56 307 PHE A N 1
ATOM 2325 C CA . PHE A 1 307 ? -34.938 -31.453 -18.203 1 76.56 307 PHE A CA 1
ATOM 2326 C C . PHE A 1 307 ? -35.25 -30.375 -19.234 1 76.56 307 PHE A C 1
ATOM 2328 O O . PHE A 1 307 ? -34.688 -30.344 -20.328 1 76.56 307 PHE A O 1
ATOM 2335 N N . PRO A 1 308 ? -36.094 -29.422 -18.875 1 71 308 PRO A N 1
ATOM 2336 C CA . PRO A 1 308 ? -36.594 -28.469 -19.875 1 71 308 PRO A CA 1
ATOM 2337 C C . PRO A 1 308 ? -35.469 -27.656 -20.516 1 71 308 PRO A C 1
ATOM 2339 O O . PRO A 1 308 ? -35.625 -27.141 -21.625 1 71 308 PRO A O 1
ATOM 2342 N N . MET A 1 309 ? -34.406 -27.5 -19.859 1 77.19 309 MET A N 1
ATOM 2343 C CA . MET A 1 309 ? -33.344 -26.641 -20.391 1 77.19 309 MET A CA 1
ATOM 2344 C C . MET A 1 309 ? -32.438 -27.422 -21.359 1 77.19 309 MET A C 1
ATOM 2346 O O . MET A 1 309 ? -31.625 -26.828 -22.062 1 77.19 309 MET A O 1
ATOM 2350 N N . LEU A 1 310 ? -32.562 -28.719 -21.391 1 77.06 310 LEU A N 1
ATOM 2351 C CA . LEU A 1 310 ? -31.734 -29.547 -22.266 1 77.06 310 LEU A CA 1
ATOM 2352 C C . LEU A 1 310 ? -32.438 -29.844 -23.578 1 77.06 310 LEU A C 1
ATOM 2354 O O . LEU A 1 310 ? -33.656 -30.062 -23.594 1 77.06 310 LEU A O 1
ATOM 2358 N N . ARG A 1 311 ? -31.672 -29.641 -24.641 1 76 311 ARG A N 1
ATOM 2359 C CA . ARG A 1 311 ? -32.188 -29.953 -25.969 1 76 311 ARG A CA 1
ATOM 2360 C C . ARG A 1 311 ? -31.344 -31.016 -26.656 1 76 311 ARG A C 1
ATOM 2362 O O . ARG A 1 311 ? -30.125 -31.031 -26.531 1 76 311 ARG A O 1
ATOM 2369 N N . GLN A 1 312 ? -32.031 -31.984 -27.141 1 74.12 312 GLN A N 1
ATOM 2370 C CA . GLN A 1 312 ? -31.375 -33 -27.938 1 74.12 312 GLN A CA 1
ATOM 2371 C C . GLN A 1 312 ? -31.578 -32.781 -29.422 1 74.12 312 GLN A C 1
ATOM 2373 O O . GLN A 1 312 ? -32.688 -32.469 -29.859 1 74.12 312 GLN A O 1
ATOM 2378 N N . SER A 1 313 ? -30.406 -32.844 -30.031 1 72.38 313 SER A N 1
ATOM 2379 C CA . SER A 1 313 ? -30.531 -32.75 -31.469 1 72.38 313 SER A CA 1
ATOM 2380 C C . SER A 1 313 ? -31.172 -34.031 -32.031 1 72.38 313 SER A C 1
ATOM 2382 O O . SER A 1 313 ? -31.062 -35.094 -31.438 1 72.38 313 SER A O 1
ATOM 2384 N N . ALA A 1 314 ? -31.812 -33.906 -33.188 1 67.75 314 ALA A N 1
ATOM 2385 C CA . ALA A 1 314 ? -32.469 -35.031 -33.844 1 67.75 314 ALA A CA 1
ATOM 2386 C C . ALA A 1 314 ? -31.469 -36.094 -34.25 1 67.75 314 ALA A C 1
ATOM 2388 O O . ALA A 1 314 ? -31.797 -37.281 -34.312 1 67.75 314 ALA A O 1
ATOM 2389 N N . GLU A 1 315 ? -30.25 -35.719 -34.406 1 67.5 315 GLU A N 1
ATOM 2390 C CA . GLU A 1 315 ? -29.219 -36.656 -34.875 1 67.5 315 GLU A CA 1
ATOM 2391 C C . GLU A 1 315 ? -28.484 -37.312 -33.719 1 67.5 315 GLU A C 1
ATOM 2393 O O . GLU A 1 315 ? -27.641 -38.188 -33.906 1 67.5 315 GLU A O 1
ATOM 2398 N N . ALA A 1 316 ? -28.969 -36.969 -32.531 1 72.06 316 ALA A N 1
ATOM 2399 C CA . ALA A 1 316 ? -28.219 -37.5 -31.391 1 72.06 316 ALA A CA 1
ATOM 2400 C C . ALA A 1 316 ? -28.547 -38.969 -31.156 1 72.06 316 ALA A C 1
ATOM 2402 O O . ALA A 1 316 ? -29.719 -39.375 -31.234 1 72.06 316 ALA A O 1
ATOM 2403 N N . PRO A 1 317 ? -27.422 -39.75 -31.031 1 74.69 317 PRO A N 1
ATOM 2404 C CA . PRO A 1 317 ? -27.703 -41.156 -30.688 1 74.69 317 PRO A CA 1
ATOM 2405 C C . PRO A 1 317 ? -28.484 -41.312 -29.391 1 74.69 317 PRO A C 1
ATOM 2407 O O . PRO A 1 317 ? -28.422 -40.406 -28.531 1 74.69 317 PRO A O 1
ATOM 2410 N N . GLN A 1 318 ? -29.172 -42.438 -29.344 1 75.56 318 GLN A N 1
ATOM 2411 C CA . GLN A 1 318 ? -29.984 -42.719 -28.156 1 75.56 318 GLN A CA 1
ATOM 2412 C C . GLN A 1 318 ? -29.094 -42.906 -26.938 1 75.56 318 GLN A C 1
ATOM 2414 O O . GLN A 1 318 ? -29.469 -42.531 -25.812 1 75.56 318 GLN A O 1
ATOM 2419 N N . HIS A 1 319 ? -27.938 -43.562 -27.203 1 85.06 319 HIS A N 1
ATOM 2420 C CA . HIS A 1 319 ? -27.016 -43.781 -26.109 1 85.06 319 HIS A CA 1
ATOM 2421 C C . HIS A 1 319 ? -25.625 -43.281 -26.453 1 85.06 319 HIS A C 1
ATOM 2423 O O . HIS A 1 319 ? -25.219 -43.281 -27.625 1 85.06 319 HIS A O 1
ATOM 2429 N N . LEU A 1 320 ? -24.969 -42.812 -25.422 1 87.25 320 LEU A N 1
ATOM 2430 C CA . LEU A 1 320 ? -23.594 -42.375 -25.547 1 87.25 320 LEU A CA 1
ATOM 2431 C C . LEU A 1 320 ? -22.656 -43.344 -24.828 1 87.25 320 LEU A C 1
ATOM 2433 O O . LEU A 1 320 ? -22.875 -43.688 -23.656 1 87.25 320 LEU A O 1
ATOM 2437 N N . ASP A 1 321 ? -21.641 -43.812 -25.578 1 89.44 321 ASP A N 1
ATOM 2438 C CA . ASP A 1 321 ? -20.641 -44.688 -24.969 1 89.44 321 ASP A CA 1
ATOM 2439 C C . ASP A 1 321 ? -19.594 -43.875 -24.219 1 89.44 321 ASP A C 1
ATOM 2441 O O . ASP A 1 321 ? -19.203 -42.812 -24.672 1 89.44 321 ASP A O 1
ATOM 2445 N N . PHE A 1 322 ? -19.25 -44.438 -23.094 1 91.62 322 PHE A N 1
ATOM 2446 C CA . PHE A 1 322 ? -18.172 -43.75 -22.375 1 91.62 322 PHE A CA 1
ATOM 2447 C C . PHE A 1 322 ? -17.219 -44.781 -21.766 1 91.62 322 PHE A C 1
ATOM 2449 O O . PHE A 1 322 ? -17.578 -45.938 -21.562 1 91.62 322 PHE A O 1
ATOM 2456 N N . SER A 1 323 ? -15.922 -44.406 -21.578 1 93.06 323 SER A N 1
ATOM 2457 C CA . SER A 1 323 ? -14.867 -45.125 -20.859 1 93.06 323 SER A CA 1
ATOM 2458 C C . SER A 1 323 ? -14.062 -44.156 -19.984 1 93.06 323 SER A C 1
ATOM 2460 O O . SER A 1 323 ? -13.094 -43.562 -20.453 1 93.06 323 SER A O 1
ATOM 2462 N N . CYS A 1 324 ? -14.461 -44.094 -18.75 1 92.19 324 CYS A N 1
ATOM 2463 C CA . CYS A 1 324 ? -13.883 -43.125 -17.844 1 92.19 324 CYS A CA 1
ATOM 2464 C C . CYS A 1 324 ? -12.891 -43.781 -16.875 1 92.19 324 CYS A C 1
ATOM 2466 O O . CYS A 1 324 ? -13.18 -44.844 -16.328 1 92.19 324 CYS A O 1
ATOM 2468 N N . LEU A 1 325 ? -11.789 -43.125 -16.75 1 88.62 325 LEU A N 1
ATOM 2469 C CA . LEU A 1 325 ? -10.812 -43.594 -15.773 1 88.62 325 LEU A CA 1
ATOM 2470 C C . LEU A 1 325 ? -11.234 -43.188 -14.359 1 88.62 325 LEU A C 1
ATOM 2472 O O . LEU A 1 325 ? -11.883 -42.156 -14.164 1 88.62 325 LEU A O 1
ATOM 2476 N N . LEU A 1 326 ? -10.914 -44.062 -13.398 1 87.56 326 LEU A N 1
ATOM 2477 C CA . LEU A 1 326 ? -11.234 -43.812 -11.992 1 87.56 326 LEU A CA 1
ATOM 2478 C C . LEU A 1 326 ? -9.969 -43.75 -11.141 1 87.56 326 LEU A C 1
ATOM 2480 O O . LEU A 1 326 ? -8.992 -44.438 -11.43 1 87.56 326 LEU A O 1
ATOM 2484 N N . PRO A 1 327 ? -10.016 -42.812 -10.195 1 82.69 327 PRO A N 1
ATOM 2485 C CA . PRO A 1 327 ? -8.883 -42.844 -9.258 1 82.69 327 PRO A CA 1
ATOM 2486 C C . PRO A 1 327 ? -8.805 -44.156 -8.477 1 82.69 327 PRO A C 1
ATOM 2488 O O . PRO A 1 327 ? -9.836 -44.75 -8.133 1 82.69 327 PRO A O 1
ATOM 2491 N N . TYR A 1 328 ? -7.516 -44.625 -8.289 1 74.38 328 TYR A N 1
ATOM 2492 C CA . TYR A 1 328 ? -7.32 -45.875 -7.547 1 74.38 328 TYR A CA 1
ATOM 2493 C C . TYR A 1 328 ? -7.582 -45.656 -6.062 1 74.38 328 TYR A C 1
ATOM 2495 O O . TYR A 1 328 ? -6.98 -44.781 -5.43 1 74.38 328 TYR A O 1
ATOM 2503 N N . PRO A 1 329 ? -8.555 -46.438 -5.582 1 66.81 329 PRO A N 1
ATOM 2504 C CA . PRO A 1 329 ? -8.805 -46.281 -4.145 1 66.81 329 PRO A CA 1
ATOM 2505 C C . PRO A 1 329 ? -7.758 -46.969 -3.281 1 66.81 329 PRO A C 1
ATOM 2507 O O . PRO A 1 329 ? -7.32 -48.094 -3.605 1 66.81 329 PRO A O 1
ATOM 2510 N N . GLY A 1 330 ? -6.492 -46.5 -2.859 1 56 330 GLY A N 1
ATOM 2511 C CA . GLY A 1 330 ? -5.473 -47.156 -2.053 1 56 330 GLY A CA 1
ATOM 2512 C C . GLY A 1 330 ? -6.035 -48.219 -1.116 1 56 330 GLY A C 1
ATOM 2513 O O . GLY A 1 330 ? -7.242 -48.25 -0.852 1 56 330 GLY A O 1
ATOM 2514 N N . SER A 1 331 ? -5.23 -49.406 -0.843 1 46.66 331 SER A N 1
ATOM 2515 C CA . SER A 1 331 ? -5.578 -50.625 -0.091 1 46.66 331 SER A CA 1
ATOM 2516 C C . SER A 1 331 ? -6.418 -50.281 1.135 1 46.66 331 SER A C 1
ATOM 2518 O O . SER A 1 331 ? -7.426 -50.938 1.405 1 46.66 331 SER A O 1
ATOM 2520 N N . GLU A 1 332 ? -5.465 -50.125 2.406 1 43.38 332 GLU A N 1
ATOM 2521 C CA . GLU A 1 332 ? -5.926 -50.438 3.762 1 43.38 332 GLU A CA 1
ATOM 2522 C C . GLU A 1 332 ? -7.23 -49.688 4.066 1 43.38 332 GLU A C 1
ATOM 2524 O O . GLU A 1 332 ? -7.695 -48.875 3.264 1 43.38 332 GLU A O 1
ATOM 2529 N N . THR A 1 333 ? -7.383 -49.75 5.664 1 39.81 333 THR A N 1
ATOM 2530 C CA . THR A 1 333 ? -8.375 -49.406 6.676 1 39.81 333 THR A CA 1
ATOM 2531 C C . THR A 1 333 ? -8.969 -48.031 6.402 1 39.81 333 THR A C 1
ATOM 2533 O O . THR A 1 333 ? -9.602 -47.438 7.277 1 39.81 333 THR A O 1
ATOM 2536 N N . VAL A 1 334 ? -8.312 -47.344 5.605 1 40.03 334 VAL A N 1
ATOM 2537 C CA . VAL A 1 334 ? -8.523 -45.938 5.883 1 40.03 334 VAL A CA 1
ATOM 2538 C C . VAL A 1 334 ? -9.977 -45.562 5.586 1 40.03 334 VAL A C 1
ATOM 2540 O O . VAL A 1 334 ? -10.57 -46.062 4.629 1 40.03 334 VAL A O 1
ATOM 2543 N N . GLU A 1 335 ? -10.516 -45.25 6.535 1 41.31 335 GLU A N 1
ATOM 2544 C CA . GLU A 1 335 ? -11.75 -44.469 6.527 1 41.31 335 GLU A CA 1
ATOM 2545 C C . GLU A 1 335 ? -11.891 -43.656 5.23 1 41.31 335 GLU A C 1
ATOM 2547 O O . GLU A 1 335 ? -11.117 -42.75 4.973 1 41.31 335 GLU A O 1
ATOM 2552 N N . PHE A 1 336 ? -12.117 -44.375 4.105 1 42.91 336 PHE A N 1
ATOM 2553 C CA . PHE A 1 336 ? -12.461 -43.75 2.83 1 42.91 336 PHE A CA 1
ATOM 2554 C C . PHE A 1 336 ? -13.203 -42.438 3.049 1 42.91 336 PHE A C 1
ATOM 2556 O O . PHE A 1 336 ? -14.328 -42.406 3.545 1 42.91 336 PHE A O 1
ATOM 2563 N N . ILE A 1 337 ? -12.492 -41.625 3.414 1 43.62 337 ILE A N 1
ATOM 2564 C CA . ILE A 1 337 ? -13.023 -40.25 3.496 1 43.62 337 ILE A CA 1
ATOM 2565 C C . ILE A 1 337 ? -13.633 -39.875 2.152 1 43.62 337 ILE A C 1
ATOM 2567 O O . ILE A 1 337 ? -13.211 -40.375 1.104 1 43.62 337 ILE A O 1
ATOM 2571 N N . GLN A 1 338 ? -14.789 -39.312 1.922 1 53.75 338 GLN A N 1
ATOM 2572 C CA . GLN A 1 338 ? -15.5 -38.375 1.064 1 53.75 338 GLN A CA 1
ATOM 2573 C C . GLN A 1 338 ? -14.531 -37.531 0.257 1 53.75 338 GLN A C 1
ATOM 2575 O O . GLN A 1 338 ? -13.625 -36.906 0.82 1 53.75 338 GLN A O 1
ATOM 2580 N N . GLY A 1 339 ? -14.219 -38.062 -1.342 1 66.75 339 GLY A N 1
ATOM 2581 C CA . GLY A 1 339 ? -13.492 -37.031 -2.053 1 66.75 339 GLY A CA 1
ATOM 2582 C C . GLY A 1 339 ? -12.727 -37.562 -3.254 1 66.75 339 GLY A C 1
ATOM 2583 O O . GLY A 1 339 ? -11.906 -36.844 -3.832 1 66.75 339 GLY A O 1
ATOM 2584 N N . GLU A 1 340 ? -12.953 -39 -3.666 1 84.12 340 GLU A N 1
ATOM 2585 C CA . GLU A 1 340 ? -12.305 -39.469 -4.875 1 84.12 340 GLU A CA 1
ATOM 2586 C C . GLU A 1 340 ? -13.25 -39.406 -6.074 1 84.12 340 GLU A C 1
ATOM 2588 O O . GLU A 1 340 ? -14.078 -40.312 -6.273 1 84.12 340 GLU A O 1
ATOM 2593 N N . THR A 1 341 ? -13.102 -38.438 -6.773 1 90.94 341 THR A N 1
ATOM 2594 C CA . THR A 1 341 ? -14.016 -38.188 -7.883 1 90.94 341 THR A CA 1
ATOM 2595 C C . THR A 1 341 ? -13.25 -38.094 -9.203 1 90.94 341 THR A C 1
ATOM 2597 O O . THR A 1 341 ? -12.109 -37.625 -9.227 1 90.94 341 THR A O 1
ATOM 2600 N N . SER A 1 342 ? -13.852 -38.625 -10.234 1 91.81 342 SER A N 1
ATOM 2601 C CA . SER A 1 342 ? -13.32 -38.5 -11.594 1 91.81 342 SER A CA 1
ATOM 2602 C C . SER A 1 342 ? -14.203 -37.562 -12.422 1 91.81 342 SER A C 1
ATOM 2604 O O . SER A 1 342 ? -15.43 -37.688 -12.43 1 91.81 342 SER A O 1
ATOM 2606 N N . LEU A 1 343 ? -13.625 -36.594 -12.938 1 93.5 343 LEU A N 1
ATOM 2607 C CA . LEU A 1 343 ? -14.258 -35.781 -13.961 1 93.5 343 LEU A CA 1
ATOM 2608 C C . LEU A 1 343 ? -13.891 -36.281 -15.352 1 93.5 343 LEU A C 1
ATOM 2610 O O . LEU A 1 343 ? -12.75 -36.125 -15.789 1 93.5 343 LEU A O 1
ATOM 2614 N N . CYS A 1 344 ? -14.852 -36.812 -15.992 1 92.38 344 CYS A N 1
ATOM 2615 C CA . CYS A 1 344 ? -14.656 -37.438 -17.281 1 92.38 344 CYS A CA 1
ATOM 2616 C C . CYS A 1 344 ? -15.336 -36.656 -18.406 1 92.38 344 CYS A C 1
ATOM 2618 O O . CYS A 1 344 ? -16.453 -36.156 -18.219 1 92.38 344 CYS A O 1
ATOM 2620 N N . ALA A 1 345 ? -14.602 -36.5 -19.516 1 89 345 ALA A N 1
ATOM 2621 C CA . ALA A 1 345 ? -15.164 -35.812 -20.688 1 89 345 ALA A CA 1
ATOM 2622 C C . ALA A 1 345 ? -15.367 -36.781 -21.844 1 89 345 ALA A C 1
ATOM 2624 O O . ALA A 1 345 ? -14.492 -36.938 -22.703 1 89 345 ALA A O 1
ATOM 2625 N N . PRO A 1 346 ? -16.5 -37.344 -21.891 1 86.06 346 PRO A N 1
ATOM 2626 C CA . PRO A 1 346 ? -16.75 -38.281 -22.984 1 86.06 346 PRO A CA 1
ATOM 2627 C C . PRO A 1 346 ? -16.672 -37.594 -24.359 1 86.06 346 PRO A C 1
ATOM 2629 O O . PRO A 1 346 ? -17.031 -36.438 -24.5 1 86.06 346 PRO A O 1
ATOM 2632 N N . ARG A 1 347 ? -16.016 -38.375 -25.281 1 77.19 347 ARG A N 1
ATOM 2633 C CA . ARG A 1 347 ? -15.922 -37.875 -26.641 1 77.19 347 ARG A CA 1
ATOM 2634 C C . ARG A 1 347 ? -17.312 -37.781 -27.266 1 77.19 347 ARG A C 1
ATOM 2636 O O . ARG A 1 347 ? -18.047 -38.75 -27.359 1 77.19 347 ARG A O 1
ATOM 2643 N N . TRP A 1 348 ? -17.875 -36.688 -27.062 1 64.38 348 TRP A N 1
ATOM 2644 C CA . TRP A 1 348 ? -19.188 -36.469 -27.656 1 64.38 348 TRP A CA 1
ATOM 2645 C C . TRP A 1 348 ? -19.141 -35.344 -28.688 1 64.38 348 TRP A C 1
ATOM 2647 O O . TRP A 1 348 ? -18.375 -34.406 -28.562 1 64.38 348 TRP A O 1
ATOM 2657 N N . ARG A 1 349 ? -19.734 -35.594 -29.781 1 57.22 349 ARG A N 1
ATOM 2658 C CA . ARG A 1 349 ? -19.891 -34.469 -30.719 1 57.22 349 ARG A CA 1
ATOM 2659 C C . ARG A 1 349 ? -20.812 -33.406 -30.141 1 57.22 349 ARG A C 1
ATOM 2661 O O . ARG A 1 349 ? -21.906 -33.688 -29.672 1 57.22 349 ARG A O 1
ATOM 2668 N N . PRO A 1 350 ? -20.281 -32.188 -29.766 1 56.38 350 PRO A N 1
ATOM 2669 C CA . PRO A 1 350 ? -20.969 -31.062 -29.125 1 56.38 350 PRO A CA 1
ATOM 2670 C C . PRO A 1 350 ? -22.391 -30.875 -29.609 1 56.38 350 PRO A C 1
ATOM 2672 O O . PRO A 1 350 ? -23.266 -30.406 -28.859 1 56.38 350 PRO A O 1
ATOM 2675 N N . SER A 1 351 ? -22.781 -31.375 -30.75 1 56.34 351 SER A N 1
ATOM 2676 C CA . SER A 1 351 ? -24.031 -31.016 -31.391 1 56.34 351 SER A CA 1
ATOM 2677 C C . SER A 1 351 ? -25.172 -31.906 -30.906 1 56.34 351 SER A C 1
ATOM 2679 O O . SER A 1 351 ? -26.344 -31.609 -31.141 1 56.34 351 SER A O 1
ATOM 2681 N N . HIS A 1 352 ? -24.922 -32.812 -30.016 1 64.44 352 HIS A N 1
ATOM 2682 C CA . HIS A 1 352 ? -26 -33.75 -29.766 1 64.44 352 HIS A CA 1
ATOM 2683 C C . HIS A 1 352 ? -26.859 -33.312 -28.578 1 64.44 352 HIS A C 1
ATOM 2685 O O . HIS A 1 352 ? -28.078 -33.438 -28.625 1 64.44 352 HIS A O 1
ATOM 2691 N N . ILE A 1 353 ? -26.25 -32.812 -27.547 1 70.5 353 ILE A N 1
ATOM 2692 C CA . ILE A 1 353 ? -26.969 -32.312 -26.375 1 70.5 353 ILE A CA 1
ATOM 2693 C C . ILE A 1 353 ? -26.516 -30.875 -26.062 1 70.5 353 ILE A C 1
ATOM 2695 O O . ILE A 1 353 ? -25.328 -30.594 -25.984 1 70.5 353 ILE A O 1
ATOM 2699 N N . SER A 1 354 ? -27.5 -29.984 -26.125 1 75.38 354 SER A N 1
ATOM 2700 C CA . SER A 1 354 ? -27.156 -28.594 -25.844 1 75.38 354 SER A CA 1
ATOM 2701 C C . SER A 1 354 ? -28.078 -28 -24.797 1 75.38 354 SER A C 1
ATOM 2703 O O . SER A 1 354 ? -29.234 -28.438 -24.641 1 75.38 354 SER A O 1
ATOM 2705 N N . MET A 1 355 ? -27.438 -27.203 -23.984 1 79.25 355 MET A N 1
ATOM 2706 C CA . MET A 1 355 ? -28.203 -26.391 -23.047 1 79.25 355 MET A CA 1
ATOM 2707 C C . MET A 1 355 ? -28.578 -25.047 -23.672 1 79.25 355 MET A C 1
ATOM 2709 O O . MET A 1 355 ? -27.781 -24.453 -24.391 1 79.25 355 MET A O 1
ATOM 2713 N N . GLN A 1 356 ? -29.797 -24.688 -23.516 1 69.75 356 GLN A N 1
ATOM 2714 C CA . GLN A 1 356 ? -30.25 -23.406 -24.062 1 69.75 356 GLN A CA 1
ATOM 2715 C C . GLN A 1 356 ? -29.375 -22.25 -23.547 1 69.75 356 GLN A C 1
ATOM 2717 O O . GLN A 1 356 ? -29.094 -22.172 -22.359 1 69.75 356 GLN A O 1
ATOM 2722 N N . ASP A 1 357 ? -28.703 -21.594 -24.516 1 63.59 357 ASP A N 1
ATOM 2723 C CA . ASP A 1 357 ? -27.891 -20.422 -24.172 1 63.59 357 ASP A CA 1
ATOM 2724 C C . ASP A 1 357 ? -28.578 -19.125 -24.609 1 63.59 357 ASP A C 1
ATOM 2726 O O . ASP A 1 357 ? -28.719 -18.859 -25.797 1 63.59 357 ASP A O 1
ATOM 2730 N N . PRO A 1 358 ? -29.078 -18.375 -23.625 1 60.44 358 PRO A N 1
ATOM 2731 C CA . PRO A 1 358 ? -29.766 -17.141 -23.984 1 60.44 358 PRO A CA 1
ATOM 2732 C C . PRO A 1 358 ? -28.875 -16.156 -24.734 1 60.44 358 PRO A C 1
ATOM 2734 O O . PRO A 1 358 ? -29.375 -15.289 -25.469 1 60.44 358 PRO A O 1
ATOM 2737 N N . LEU A 1 359 ? -27.594 -16.125 -24.516 1 60.47 359 LEU A N 1
ATOM 2738 C CA . LEU A 1 359 ? -26.75 -15.133 -25.156 1 60.47 359 LEU A CA 1
ATOM 2739 C C . LEU A 1 359 ? -26.234 -15.648 -26.5 1 60.47 359 LEU A C 1
ATOM 2741 O O . LEU A 1 359 ? -25.531 -14.93 -27.219 1 60.47 359 LEU A O 1
ATOM 2745 N N . ASP A 1 360 ? -26.812 -16.719 -26.938 1 58.03 360 ASP A N 1
ATOM 2746 C CA . ASP A 1 360 ? -26.422 -17.312 -28.203 1 58.03 360 ASP A CA 1
ATOM 2747 C C . ASP A 1 360 ? -24.906 -17.359 -28.344 1 58.03 360 ASP A C 1
ATOM 2749 O O . ASP A 1 360 ? -24.359 -17.031 -29.406 1 58.03 360 ASP A O 1
ATOM 2753 N N . ILE A 1 361 ? -24.234 -17.234 -27.219 1 54.41 361 ILE A N 1
ATOM 2754 C CA . ILE A 1 361 ? -22.781 -17.328 -27.266 1 54.41 361 ILE A CA 1
ATOM 2755 C C . ILE A 1 361 ? -22.375 -18.656 -27.891 1 54.41 361 ILE A C 1
ATOM 2757 O O . ILE A 1 361 ? -21.422 -18.719 -28.672 1 54.41 361 ILE A O 1
ATOM 2761 N N . THR A 1 362 ? -22.938 -19.781 -27.391 1 58.12 362 THR A N 1
ATOM 2762 C CA . THR A 1 362 ? -22.391 -21.078 -27.781 1 58.12 362 THR A CA 1
ATOM 2763 C C . THR A 1 362 ? -23.5 -21.969 -28.328 1 58.12 362 THR A C 1
ATOM 2765 O O . THR A 1 362 ? -24.609 -22.016 -27.797 1 58.12 362 THR A O 1
ATOM 2768 N N . GLU A 1 363 ? -23.266 -22.5 -29.594 1 58.5 363 GLU A N 1
ATOM 2769 C CA . GLU A 1 363 ? -24.141 -23.531 -30.156 1 58.5 363 GLU A CA 1
ATOM 2770 C C . GLU A 1 363 ? -23.891 -24.875 -29.484 1 58.5 363 GLU A C 1
ATOM 2772 O O . GLU A 1 363 ? -24.719 -25.781 -29.594 1 58.5 363 GLU A O 1
ATOM 2777 N N . SER A 1 364 ? -22.75 -24.875 -28.625 1 66.69 364 SER A N 1
ATOM 2778 C CA . SER A 1 364 ? -22.438 -26.234 -28.172 1 66.69 364 SER A CA 1
ATOM 2779 C C . SER A 1 364 ? -22.141 -26.266 -26.688 1 66.69 364 SER A C 1
ATOM 2781 O O . SER A 1 364 ? -21.625 -25.281 -26.125 1 66.69 364 SER A O 1
ATOM 2783 N N . SER A 1 365 ? -22.766 -27.219 -25.938 1 80.25 365 SER A N 1
ATOM 2784 C CA . SER A 1 365 ? -22.5 -27.469 -24.531 1 80.25 365 SER A CA 1
ATOM 2785 C C . SER A 1 365 ? -21.453 -28.562 -24.344 1 80.25 365 SER A C 1
ATOM 2787 O O . SER A 1 365 ? -21.266 -29.391 -25.25 1 80.25 365 SER A O 1
ATOM 2789 N N . THR A 1 366 ? -20.688 -28.438 -23.312 1 84.38 366 THR A N 1
ATOM 2790 C CA . THR A 1 366 ? -19.719 -29.453 -22.953 1 84.38 366 THR A CA 1
ATOM 2791 C C . THR A 1 366 ? -20.312 -30.422 -21.922 1 84.38 366 THR A C 1
ATOM 2793 O O . THR A 1 366 ? -20.953 -29.984 -20.953 1 84.38 366 THR A O 1
ATOM 2796 N N . LEU A 1 367 ? -20.141 -31.719 -22.234 1 88.56 367 LEU A N 1
ATOM 2797 C CA . LEU A 1 367 ? -20.641 -32.75 -21.344 1 88.56 367 LEU A CA 1
ATOM 2798 C C . LEU A 1 367 ? -19.516 -33.344 -20.484 1 88.56 367 LEU A C 1
ATOM 2800 O O . LEU A 1 367 ? -18.453 -33.688 -21.016 1 88.56 367 LEU A O 1
ATOM 2804 N N . PHE A 1 368 ? -19.781 -33.375 -19.203 1 92.25 368 PHE A N 1
ATOM 2805 C CA . PHE A 1 368 ? -18.891 -34.062 -18.266 1 92.25 368 PHE A CA 1
ATOM 2806 C C . PHE A 1 368 ? -19.641 -35.125 -17.5 1 92.25 368 PHE A C 1
ATOM 2808 O O . PHE A 1 368 ? -20.828 -34.969 -17.188 1 92.25 368 PHE A O 1
ATOM 2815 N N . LEU A 1 369 ? -18.906 -36.188 -17.234 1 94.5 369 LEU A N 1
ATOM 2816 C CA . LEU A 1 369 ? -19.406 -37.188 -16.297 1 94.5 369 LEU A CA 1
ATOM 2817 C C . LEU A 1 369 ? -18.625 -37.125 -14.984 1 94.5 369 LEU A C 1
ATOM 2819 O O . LEU A 1 369 ? -17.391 -37.094 -15 1 94.5 369 LEU A O 1
ATOM 2823 N N . LEU A 1 370 ? -19.391 -37 -13.969 1 95.94 370 LEU A N 1
ATOM 2824 C CA . LEU A 1 370 ? -18.781 -37.094 -12.648 1 95.94 370 LEU A CA 1
ATOM 2825 C C . LEU A 1 370 ? -18.984 -38.5 -12.055 1 95.94 370 LEU A C 1
ATOM 2827 O O . LEU A 1 370 ? -20.125 -38.938 -11.898 1 95.94 370 LEU A O 1
ATOM 2831 N N . LEU A 1 371 ? -17.875 -39.094 -11.812 1 94.5 371 LEU A N 1
ATOM 2832 C CA . LEU A 1 371 ? -17.922 -40.406 -11.156 1 94.5 371 LEU A CA 1
ATOM 2833 C C . LEU A 1 371 ? -17.328 -40.344 -9.758 1 94.5 371 LEU A C 1
ATOM 2835 O O . LEU A 1 371 ? -16.125 -40.125 -9.594 1 94.5 371 LEU A O 1
ATOM 2839 N N . ASP A 1 372 ? -18.188 -40.562 -8.82 1 91.88 372 ASP A N 1
ATOM 2840 C CA . ASP A 1 372 ? -17.797 -40.438 -7.422 1 91.88 372 ASP A CA 1
ATOM 2841 C C . ASP A 1 372 ? -17.766 -41.812 -6.742 1 91.88 372 ASP A C 1
ATOM 2843 O O . ASP A 1 372 ? -18.766 -42.531 -6.762 1 91.88 372 ASP A O 1
ATOM 2847 N N . ILE A 1 373 ? -16.688 -42.094 -6.184 1 87.44 373 ILE A N 1
ATOM 2848 C CA . ILE A 1 373 ? -16.594 -43.344 -5.441 1 87.44 373 ILE A CA 1
ATOM 2849 C C . ILE A 1 373 ? -17.203 -43.188 -4.051 1 87.44 373 ILE A C 1
ATOM 2851 O O . ILE A 1 373 ? -16.656 -42.469 -3.217 1 87.44 373 ILE A O 1
ATOM 2855 N N . VAL A 1 374 ? -18.25 -43.781 -3.809 1 82.31 374 VAL A N 1
ATOM 2856 C CA . VAL A 1 374 ? -18.984 -43.625 -2.566 1 82.31 374 VAL A CA 1
ATOM 2857 C C . VAL A 1 374 ? -18.469 -44.594 -1.512 1 82.31 374 VAL A C 1
ATOM 2859 O O . VAL A 1 374 ? -18.328 -44.219 -0.339 1 82.31 374 VAL A O 1
ATOM 2862 N N . SER A 1 375 ? -18.25 -45.812 -1.941 1 79.94 375 SER A N 1
ATOM 2863 C CA . SER A 1 375 ? -17.766 -46.844 -1.027 1 79.94 375 SER A CA 1
ATOM 2864 C C . SER A 1 375 ? -16.688 -47.688 -1.677 1 79.94 375 SER A C 1
ATOM 2866 O O . SER A 1 375 ? -16.969 -48.688 -2.33 1 79.94 375 SER A O 1
ATOM 2868 N N . PRO A 1 376 ? -15.477 -47.312 -1.416 1 77.75 376 PRO A N 1
ATOM 2869 C CA . PRO A 1 376 ? -14.375 -48.062 -2.027 1 77.75 376 PRO A CA 1
ATOM 2870 C C . PRO A 1 376 ? -14.406 -49.562 -1.677 1 77.75 376 PRO A C 1
ATOM 2872 O O . PRO A 1 376 ? -14.031 -50.375 -2.498 1 77.75 376 PRO A O 1
ATOM 2875 N N . GLY A 1 377 ? -14.93 -49.875 -0.498 1 75.56 377 GLY A N 1
ATOM 2876 C CA . GLY A 1 377 ? -14.984 -51.281 -0.052 1 75.56 377 GLY A CA 1
ATOM 2877 C C . GLY A 1 377 ? -15.891 -52.125 -0.909 1 75.56 377 GLY A C 1
ATOM 2878 O O . GLY A 1 377 ? -15.773 -53.375 -0.896 1 75.56 377 GLY A O 1
ATOM 2879 N N . ASN A 1 378 ? -16.719 -51.5 -1.669 1 78.12 378 ASN A N 1
ATOM 2880 C CA . ASN A 1 378 ? -17.656 -52.25 -2.504 1 78.12 378 ASN A CA 1
ATOM 2881 C C . ASN A 1 378 ? -17.125 -52.438 -3.918 1 78.12 378 ASN A C 1
ATOM 2883 O O . ASN A 1 378 ? -17.766 -53.062 -4.754 1 78.12 378 ASN A O 1
ATOM 2887 N N . LEU A 1 379 ? -15.898 -51.938 -4.121 1 79.5 379 LEU A N 1
ATOM 2888 C CA . LEU A 1 379 ? -15.297 -52.094 -5.441 1 79.5 379 LEU A CA 1
ATOM 2889 C C . LEU A 1 379 ? -14.477 -53.375 -5.512 1 79.5 379 LEU A C 1
ATOM 2891 O O . LEU A 1 379 ? -13.797 -53.75 -4.547 1 79.5 379 LEU A O 1
ATOM 2895 N N . PRO A 1 380 ? -14.5 -54.062 -6.621 1 74.75 380 PRO A N 1
ATOM 2896 C CA . PRO A 1 380 ? -13.781 -55.344 -6.75 1 74.75 380 PRO A CA 1
ATOM 2897 C C . PRO A 1 380 ? -12.273 -55.188 -6.566 1 74.75 380 PRO A C 1
ATOM 2899 O O . PRO A 1 380 ? -11.609 -56.094 -6.086 1 74.75 380 PRO A O 1
ATOM 2902 N N . ILE A 1 381 ? -11.734 -54.094 -6.969 1 68.69 381 ILE A N 1
ATOM 2903 C CA . ILE A 1 381 ? -10.289 -53.875 -6.91 1 68.69 381 ILE A CA 1
ATOM 2904 C C . ILE A 1 381 ? -9.82 -53.938 -5.461 1 68.69 381 ILE A C 1
ATOM 2906 O O . ILE A 1 381 ? -8.719 -54.438 -5.18 1 68.69 381 ILE A O 1
ATOM 2910 N N . VAL A 1 382 ? -10.57 -53.375 -4.668 1 63.88 382 VAL A N 1
ATOM 2911 C CA . VAL A 1 382 ? -10.203 -53.344 -3.256 1 63.88 382 VAL A CA 1
ATOM 2912 C C . VAL A 1 382 ? -10.359 -54.75 -2.666 1 63.88 382 VAL A C 1
ATOM 2914 O O . VAL A 1 382 ? -9.664 -55.125 -1.709 1 63.88 382 VAL A O 1
ATOM 2917 N N . LEU A 1 383 ? -11.125 -55.531 -3.359 1 59.84 383 LEU A N 1
ATOM 2918 C CA . LEU A 1 383 ? -11.414 -56.875 -2.865 1 59.84 383 LEU A CA 1
ATOM 2919 C C . LEU A 1 383 ? -10.367 -57.875 -3.367 1 59.84 383 LEU A C 1
ATOM 2921 O O . LEU A 1 383 ? -10.453 -59.062 -3.074 1 59.84 383 LEU A O 1
ATOM 2925 N N . GLY A 1 384 ? -9.188 -57.25 -3.867 1 58.75 384 GLY A N 1
ATOM 2926 C CA . GLY A 1 384 ? -8.031 -58.094 -4.176 1 58.75 384 GLY A CA 1
ATOM 2927 C C . GLY A 1 384 ? -8.156 -58.781 -5.512 1 58.75 384 GLY A C 1
ATOM 2928 O O . GLY A 1 384 ? -7.426 -59.75 -5.777 1 58.75 384 GLY A O 1
ATOM 2929 N N . SER A 1 385 ? -9.133 -58.344 -6.281 1 58.34 385 SER A N 1
ATOM 2930 C CA . SER A 1 385 ? -9.266 -59.125 -7.516 1 58.34 385 SER A CA 1
ATOM 2931 C C . SER A 1 385 ? -8.258 -58.656 -8.562 1 58.34 385 SER A C 1
ATOM 2933 O O . SER A 1 385 ? -7.977 -57.469 -8.68 1 58.34 385 SER A O 1
ATOM 2935 N N . GLY A 1 386 ? -7.219 -59.469 -8.969 1 61.06 386 GLY A N 1
ATOM 2936 C CA . GLY A 1 386 ? -6.281 -59.25 -10.055 1 61.06 386 GLY A CA 1
ATOM 2937 C C . GLY A 1 386 ? -6.906 -58.531 -11.242 1 61.06 386 GLY A C 1
ATOM 2938 O O . GLY A 1 386 ? -7.828 -57.719 -11.078 1 61.06 386 GLY A O 1
ATOM 2939 N N . ASN A 1 387 ? 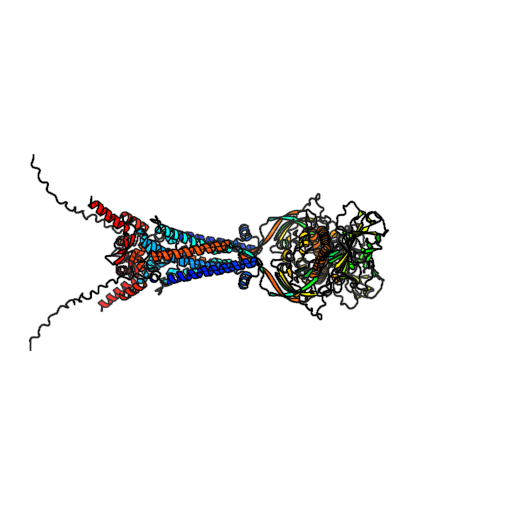-6.516 -58.781 -12.531 1 74.31 387 ASN A N 1
ATOM 2940 C CA . ASN A 1 387 ? -7.098 -58.312 -13.789 1 74.31 387 ASN A CA 1
ATOM 2941 C C . ASN A 1 387 ? -8.5 -58.875 -13.992 1 74.31 387 ASN A C 1
ATOM 2943 O O . ASN A 1 387 ? -8.703 -60.094 -13.953 1 74.31 387 ASN A O 1
ATOM 2947 N N . SER A 1 388 ? -9.531 -58.031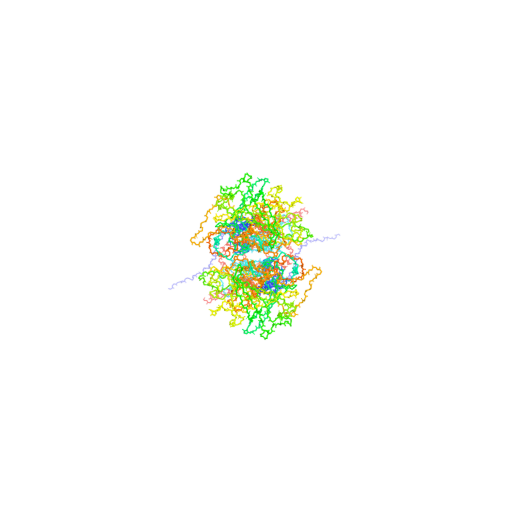 -13.922 1 81.75 388 SER A N 1
ATOM 2948 C CA . SER A 1 388 ? -10.914 -58.469 -14.023 1 81.75 388 SER A CA 1
ATOM 2949 C C . SER A 1 388 ? -11.781 -57.469 -14.758 1 81.75 388 SER A C 1
ATOM 2951 O O . SER A 1 388 ? -11.422 -56.281 -14.859 1 81.75 388 SER A O 1
ATOM 2953 N N . ARG A 1 389 ? -12.812 -57.969 -15.422 1 89.75 389 ARG A N 1
ATOM 2954 C CA . ARG A 1 389 ? -13.906 -57.188 -15.977 1 89.75 389 ARG A CA 1
ATOM 2955 C C . ARG A 1 389 ? -15.227 -57.5 -15.273 1 89.75 389 ARG A C 1
ATOM 2957 O O . ARG A 1 389 ? -15.805 -58.562 -15.492 1 89.75 389 ARG A O 1
ATOM 2964 N N . ASP A 1 390 ? -15.656 -56.594 -14.453 1 86.69 390 ASP A N 1
ATOM 2965 C CA . ASP A 1 390 ? -16.828 -56.844 -13.609 1 86.69 390 ASP A CA 1
ATOM 2966 C C . ASP A 1 390 ? -18.016 -56 -14.055 1 86.69 390 ASP A C 1
ATOM 2968 O O . ASP A 1 390 ? -17.875 -54.812 -14.297 1 86.69 390 ASP A O 1
ATOM 2972 N N . SER A 1 391 ? -19.109 -56.656 -14.188 1 86.69 391 SER A N 1
ATOM 2973 C CA . SER A 1 391 ? -20.328 -55.938 -14.547 1 86.69 391 SER A CA 1
ATOM 2974 C C . SER A 1 391 ? -20.953 -55.281 -13.328 1 86.69 391 SER A C 1
ATOM 2976 O O . SER A 1 391 ? -21.078 -55.875 -12.266 1 86.69 391 SER A O 1
ATOM 2978 N N . LEU A 1 392 ? -21.172 -53.969 -13.492 1 89.44 392 LEU A N 1
ATOM 2979 C CA . LEU A 1 392 ? -21.891 -53.219 -12.469 1 89.44 392 LEU A CA 1
ATOM 2980 C C . LEU A 1 392 ? -23.344 -53 -12.883 1 89.44 392 LEU A C 1
ATOM 2982 O O . LEU A 1 392 ? -23.656 -52.938 -14.078 1 89.44 392 LEU A O 1
ATOM 2986 N N . GLN A 1 393 ? -24.219 -52.969 -11.906 1 85.94 393 GLN A N 1
ATOM 2987 C CA . GLN A 1 393 ? -25.641 -52.719 -12.188 1 85.94 393 GLN A CA 1
ATOM 2988 C C . GLN A 1 393 ? -26.047 -51.344 -11.742 1 85.94 393 GLN A C 1
ATOM 2990 O O . GLN A 1 393 ? -25.641 -50.875 -10.688 1 85.94 393 GLN A O 1
ATOM 2995 N N . ALA A 1 394 ? -26.688 -50.625 -12.781 1 76.62 394 ALA A N 1
ATOM 2996 C CA . ALA A 1 394 ? -27.281 -49.344 -12.43 1 76.62 394 ALA A CA 1
ATOM 2997 C C . ALA A 1 394 ? -28.5 -49.531 -11.539 1 76.62 394 ALA A C 1
ATOM 2999 O O . ALA A 1 394 ? -29.453 -50.188 -11.93 1 76.62 394 ALA A O 1
ATOM 3000 N N . ALA A 1 395 ? -28.344 -49.219 -10.203 1 67 395 ALA A N 1
ATOM 3001 C CA . ALA A 1 395 ? -29.281 -49.781 -9.234 1 67 395 ALA A CA 1
ATOM 3002 C C . ALA A 1 395 ? -30.328 -48.75 -8.805 1 67 395 ALA A C 1
ATOM 3004 O O . ALA A 1 395 ? -31.531 -49 -8.852 1 67 395 ALA A O 1
ATOM 3005 N N . ARG A 1 396 ? -29.969 -47.562 -8.289 1 82.19 396 ARG A N 1
ATOM 3006 C CA . ARG A 1 396 ? -30.828 -46.656 -7.547 1 82.19 396 ARG A CA 1
ATOM 3007 C C . ARG A 1 396 ? -30.594 -45.188 -7.953 1 82.19 396 ARG A C 1
ATOM 3009 O O . ARG A 1 396 ? -29.531 -44.875 -8.492 1 82.19 396 ARG A O 1
ATOM 3016 N N . ALA A 1 397 ? -31.766 -44.562 -7.945 1 86.31 397 ALA A N 1
ATOM 3017 C CA . ALA A 1 397 ? -31.734 -43.125 -8.172 1 86.31 397 ALA A CA 1
ATOM 3018 C C . ALA A 1 397 ? -31.609 -42.344 -6.852 1 86.31 397 ALA A C 1
ATOM 3020 O O . ALA A 1 397 ? -32.25 -42.719 -5.855 1 86.31 397 ALA A O 1
ATOM 3021 N N . ASN A 1 398 ? -30.703 -41.469 -6.828 1 89 398 ASN A N 1
ATOM 3022 C CA . ASN A 1 398 ? -30.531 -40.531 -5.699 1 89 398 ASN A CA 1
ATOM 3023 C C . ASN A 1 398 ? -30.375 -39.094 -6.164 1 89 398 ASN A C 1
ATOM 3025 O O . ASN A 1 398 ? -29.266 -38.594 -6.32 1 89 398 ASN A O 1
ATOM 3029 N N . GLY A 1 399 ? -31.594 -38.469 -6.285 1 89.44 399 GLY A N 1
ATOM 3030 C CA . GLY A 1 399 ? -31.562 -37.125 -6.793 1 89.44 399 GLY A CA 1
ATOM 3031 C C . GLY A 1 399 ? -30.969 -37 -8.18 1 89.44 399 GLY A C 1
ATOM 3032 O O . GLY A 1 399 ? -31.391 -37.719 -9.102 1 89.44 399 GLY A O 1
ATOM 3033 N N . SER A 1 400 ? -29.844 -36.25 -8.273 1 92.38 400 SER A N 1
ATOM 3034 C CA . SER A 1 400 ? -29.203 -36.031 -9.57 1 92.38 400 SER A CA 1
ATOM 3035 C C . SER A 1 400 ? -28.188 -37.156 -9.859 1 92.38 400 SER A C 1
ATOM 3037 O O . SER A 1 400 ? -27.594 -37.188 -10.938 1 92.38 400 SER A O 1
ATOM 3039 N N . TRP A 1 401 ? -28.031 -38.094 -8.961 1 94 401 TRP A N 1
ATOM 3040 C CA . TRP A 1 401 ? -27.016 -39.125 -9.094 1 94 401 TRP A CA 1
ATOM 3041 C C . TRP A 1 401 ? -27.641 -40.469 -9.477 1 94 401 TRP A C 1
ATOM 3043 O O . TRP A 1 401 ? -28.703 -40.844 -8.961 1 94 401 TRP A O 1
ATOM 3053 N N . ALA A 1 402 ? -26.984 -41.156 -10.352 1 93.5 402 ALA A N 1
ATOM 3054 C CA . ALA A 1 402 ? -27.234 -42.562 -10.586 1 93.5 402 ALA A CA 1
ATOM 3055 C C . ALA A 1 402 ? -26.25 -43.438 -9.812 1 93.5 402 ALA A C 1
ATOM 3057 O O . ALA A 1 402 ? -25.031 -43.25 -9.914 1 93.5 402 ALA A O 1
ATOM 3058 N N . LEU A 1 403 ? -26.781 -44.375 -9.102 1 92.56 403 LEU A N 1
ATOM 3059 C CA . LEU A 1 403 ? -25.922 -45.219 -8.289 1 92.56 403 LEU A CA 1
ATOM 3060 C C . LEU A 1 403 ? -25.641 -46.531 -8.992 1 92.56 403 LEU A C 1
ATOM 3062 O O . LEU A 1 403 ? -26.531 -47.125 -9.625 1 92.56 403 LEU A O 1
ATOM 3066 N N . ALA A 1 404 ? -24.391 -46.906 -8.977 1 91.25 404 ALA A N 1
ATOM 3067 C CA . ALA A 1 404 ? -23.969 -48.219 -9.516 1 91.25 404 ALA A CA 1
ATOM 3068 C C . ALA A 1 404 ? -23.484 -49.125 -8.406 1 91.25 404 ALA A C 1
ATOM 3070 O O . ALA A 1 404 ? -22.734 -48.719 -7.52 1 91.25 404 ALA A O 1
ATOM 3071 N N . SER A 1 405 ? -23.969 -50.344 -8.484 1 88.75 405 SER A N 1
ATOM 3072 C CA . SER A 1 405 ? -23.656 -51.312 -7.453 1 88.75 405 SER A CA 1
ATOM 3073 C C . SER A 1 405 ? -22.969 -52.562 -8.039 1 88.75 405 SER A C 1
ATOM 3075 O O . SER A 1 405 ? -23.094 -52.844 -9.234 1 88.75 405 SER A O 1
ATOM 3077 N N . TYR A 1 406 ? -22.125 -53.125 -7.23 1 82.56 406 TYR A N 1
ATOM 3078 C CA . TYR A 1 406 ? -21.469 -54.375 -7.578 1 82.56 406 TYR A CA 1
ATOM 3079 C C . TYR A 1 406 ? -22.078 -55.531 -6.809 1 82.56 406 TYR A C 1
ATOM 3081 O O . TYR A 1 406 ? -22 -55.594 -5.578 1 82.56 406 TYR A O 1
ATOM 3089 N N . ASN A 1 407 ? -22.469 -56.625 -7.535 1 74.88 407 ASN A N 1
ATOM 3090 C CA . ASN A 1 407 ? -22.969 -57.906 -7.039 1 74.88 407 ASN A CA 1
ATOM 3091 C C . ASN A 1 407 ? -23.875 -57.719 -5.828 1 74.88 407 ASN A C 1
ATOM 3093 O O . ASN A 1 407 ? -23.734 -58.438 -4.824 1 74.88 407 ASN A O 1
ATOM 3097 N N . SER A 1 408 ? -24.703 -56.781 -5.809 1 67.88 408 SER A N 1
ATOM 3098 C CA . SER A 1 408 ? -25.719 -56.531 -4.793 1 67.88 408 SER A CA 1
ATOM 3099 C C . SER A 1 408 ? -25.094 -56.188 -3.451 1 67.88 408 SER A C 1
ATOM 3101 O O . SER A 1 408 ? -25.75 -56.25 -2.414 1 67.88 408 SER A O 1
ATOM 3103 N N . ARG A 1 409 ? -23.75 -56.031 -3.32 1 71.31 409 ARG A N 1
ATOM 3104 C CA . ARG A 1 409 ? -23.047 -55.719 -2.07 1 71.31 409 ARG A CA 1
ATOM 3105 C C . ARG A 1 409 ? -23.312 -54.281 -1.623 1 71.31 409 ARG A C 1
ATOM 3107 O O . ARG A 1 409 ? -23 -53.938 -0.485 1 71.31 409 ARG A O 1
ATOM 3114 N N . GLY A 1 410 ? -23.812 -53.469 -2.457 1 78.44 410 GLY A N 1
ATOM 3115 C CA . GLY A 1 410 ? -24.062 -52.062 -2.117 1 78.44 410 GLY A CA 1
ATOM 3116 C C . GLY A 1 410 ? -23.594 -51.125 -3.189 1 78.44 410 GLY A C 1
ATOM 3117 O O . GLY A 1 410 ? -22.984 -51.531 -4.18 1 78.44 410 GLY A O 1
ATOM 3118 N N . ASP A 1 411 ? -23.938 -49.844 -2.863 1 83.88 411 ASP A N 1
ATOM 3119 C CA . ASP A 1 411 ? -23.578 -48.812 -3.814 1 83.88 411 ASP A CA 1
ATOM 3120 C C . ASP A 1 411 ? -22.078 -48.562 -3.832 1 83.88 411 ASP A C 1
ATOM 3122 O O . ASP A 1 411 ? -21.469 -48.344 -2.781 1 83.88 411 ASP A O 1
ATOM 3126 N N . ALA A 1 412 ? -21.453 -48.688 -4.98 1 84.81 412 ALA A N 1
ATOM 3127 C CA . ALA A 1 412 ? -20.016 -48.5 -5.105 1 84.81 412 ALA A CA 1
ATOM 3128 C C . ALA A 1 412 ? -19.688 -47.125 -5.699 1 84.81 412 ALA A C 1
ATOM 3130 O O . ALA A 1 412 ? -18.797 -46.406 -5.227 1 84.81 412 ALA A O 1
ATOM 3131 N N . LEU A 1 413 ? -20.516 -46.781 -6.773 1 90.38 413 LEU A N 1
ATOM 3132 C CA . LEU A 1 413 ? -20.266 -45.531 -7.5 1 90.38 413 LEU A CA 1
ATOM 3133 C C . LEU A 1 413 ? -21.562 -44.75 -7.688 1 90.38 413 LEU A C 1
ATOM 3135 O O . LEU A 1 413 ? -22.641 -45.344 -7.793 1 90.38 413 LEU A O 1
ATOM 3139 N N . ARG A 1 414 ? -21.438 -43.5 -7.586 1 92.56 414 ARG A N 1
ATOM 3140 C CA . ARG A 1 414 ? -22.516 -42.625 -8.07 1 92.56 414 ARG A CA 1
ATOM 3141 C C . ARG A 1 414 ? -22.047 -41.781 -9.242 1 92.56 414 ARG A C 1
ATOM 3143 O O . ARG A 1 414 ? -20.906 -41.312 -9.273 1 92.56 414 ARG A O 1
ATOM 3150 N N . ILE A 1 415 ? -22.891 -41.688 -10.273 1 94.25 415 ILE A N 1
ATOM 3151 C CA . ILE A 1 415 ? -22.547 -41.031 -11.539 1 94.25 415 ILE A CA 1
ATOM 3152 C C . ILE A 1 415 ? -23.594 -40 -11.898 1 94.25 415 ILE A C 1
ATOM 3154 O O . ILE A 1 415 ? -24.781 -40.219 -11.742 1 94.25 415 ILE A O 1
ATOM 3158 N N . THR A 1 416 ? -23.141 -38.844 -12.25 1 94.25 416 THR A N 1
ATOM 3159 C CA . THR A 1 416 ? -24.031 -37.812 -12.75 1 94.25 416 THR A CA 1
ATOM 3160 C C . THR A 1 416 ? -23.469 -37.156 -14.016 1 94.25 416 THR A C 1
ATOM 3162 O O . THR A 1 416 ? -22.25 -37.156 -14.211 1 94.25 416 THR A O 1
ATOM 3165 N N . ALA A 1 417 ? -24.328 -36.812 -14.961 1 93 417 ALA A N 1
ATOM 3166 C CA . ALA A 1 417 ? -23.953 -36.125 -16.188 1 93 417 ALA A CA 1
ATOM 3167 C C . ALA A 1 417 ? -24.125 -34.594 -16.031 1 93 417 ALA A C 1
ATOM 3169 O O . ALA A 1 417 ? -25.203 -34.125 -15.664 1 93 417 ALA A O 1
ATOM 3170 N N . CYS A 1 418 ? -23.078 -33.906 -16.281 1 93.38 418 CYS A N 1
ATOM 3171 C CA . CYS A 1 418 ? -23.094 -32.438 -16.109 1 93.38 418 CYS A CA 1
ATOM 3172 C C . CYS A 1 418 ? -22.844 -31.734 -17.438 1 93.38 418 CYS A C 1
ATOM 3174 O O . CYS A 1 418 ? -21.922 -32.094 -18.172 1 93.38 418 CYS A O 1
ATOM 3176 N N . LEU A 1 419 ? -23.672 -30.766 -17.734 1 89.88 419 LEU A N 1
ATOM 3177 C CA . LEU A 1 419 ? -23.531 -29.938 -18.938 1 89.88 419 LEU A CA 1
ATOM 3178 C C . LEU A 1 419 ? -23.156 -28.516 -18.578 1 89.88 419 LEU A C 1
ATOM 3180 O O . LEU A 1 419 ? -23.656 -27.969 -17.578 1 89.88 419 LEU A O 1
ATOM 3184 N N . THR A 1 420 ? -22.281 -27.922 -19.297 1 89.81 420 THR A N 1
ATOM 3185 C CA . THR A 1 420 ? -21.859 -26.547 -19.062 1 89.81 420 THR A CA 1
ATOM 3186 C C . THR A 1 420 ? -21.516 -25.844 -20.375 1 89.81 420 THR A C 1
ATOM 3188 O O . THR A 1 420 ? -21.422 -26.5 -21.422 1 89.81 420 THR A O 1
ATOM 3191 N N . HIS A 1 421 ? -21.484 -24.516 -20.281 1 85 421 HIS A N 1
ATOM 3192 C CA . HIS A 1 421 ? -21.016 -23.688 -21.391 1 85 421 HIS A CA 1
ATOM 3193 C C . HIS A 1 421 ? -19.594 -23.172 -21.125 1 85 421 HIS A C 1
ATOM 3195 O O . HIS A 1 421 ? -19.312 -22.625 -20.047 1 85 421 HIS A O 1
ATOM 3201 N N . LEU A 1 422 ? -18.719 -23.391 -22.078 1 87.31 422 LEU A N 1
ATOM 3202 C CA . LEU A 1 422 ? -17.344 -22.922 -21.922 1 87.31 422 LEU A CA 1
ATOM 3203 C C . LEU A 1 422 ? -16.953 -21.984 -23.047 1 87.31 422 LEU A C 1
ATOM 3205 O O . LEU A 1 422 ? -15.82 -21.5 -23.094 1 87.31 422 LEU A O 1
ATOM 3209 N N . ASP A 1 423 ? -17.891 -21.656 -23.891 1 83.94 423 ASP A N 1
ATOM 3210 C CA . ASP A 1 423 ? -17.656 -20.672 -24.953 1 83.94 423 ASP A CA 1
ATOM 3211 C C . ASP A 1 423 ? -17.688 -19.25 -24.406 1 83.94 423 ASP A C 1
ATOM 3213 O O . ASP A 1 423 ? -18.359 -18.984 -23.406 1 83.94 423 ASP A O 1
ATOM 3217 N N . THR A 1 424 ? -16.922 -18.438 -25.031 1 86.69 424 THR A N 1
ATOM 3218 C CA . THR A 1 424 ? -16.844 -17.047 -24.594 1 86.69 424 THR A CA 1
ATOM 3219 C C . THR A 1 424 ? -17.172 -16.094 -25.734 1 86.69 424 THR A C 1
ATOM 3221 O O . THR A 1 424 ? -17.062 -16.453 -26.906 1 86.69 424 THR A O 1
ATOM 3224 N N . LYS A 1 425 ? -17.625 -14.992 -25.422 1 84.94 425 LYS A N 1
ATOM 3225 C CA . LYS A 1 425 ? -17.891 -13.906 -26.359 1 84.94 425 LYS A CA 1
ATOM 3226 C C . LYS A 1 425 ? -17.578 -12.547 -25.75 1 84.94 425 LYS A C 1
ATOM 3228 O O . LYS A 1 425 ? -17.906 -12.297 -24.578 1 84.94 425 LYS A O 1
ATOM 3233 N N . PRO A 1 426 ? -16.891 -11.711 -26.516 1 89.62 426 PRO A N 1
ATOM 3234 C CA . PRO A 1 426 ? -16.609 -10.375 -25.984 1 89.62 426 PRO A CA 1
ATOM 3235 C C . PRO A 1 426 ? -17.797 -9.43 -26.078 1 89.62 426 PRO A C 1
ATOM 3237 O O . PRO A 1 426 ? -18.484 -9.398 -27.109 1 89.62 426 PRO A O 1
ATOM 3240 N N . PHE A 1 427 ? -18.078 -8.695 -25 1 92 427 PHE A N 1
ATOM 3241 C CA . PHE A 1 427 ? -19.125 -7.68 -24.922 1 92 427 PHE A CA 1
ATOM 3242 C C . PHE A 1 427 ? -18.594 -6.387 -24.328 1 92 427 PHE A C 1
ATOM 3244 O O . PHE A 1 427 ? -17.594 -6.402 -23.594 1 92 427 PHE A O 1
ATOM 3251 N N . ILE A 1 428 ? -19.172 -5.297 -24.766 1 95.25 428 ILE A N 1
ATOM 3252 C CA . ILE A 1 428 ? -19 -4.07 -23.984 1 95.25 428 ILE A CA 1
ATOM 3253 C C . ILE A 1 428 ? -19.969 -4.059 -22.812 1 95.25 428 ILE A C 1
ATOM 3255 O O . ILE A 1 428 ? -21.188 -4.109 -23 1 95.25 428 ILE A O 1
ATOM 3259 N N . VAL A 1 429 ? -19.375 -4.012 -21.625 1 96.06 429 VAL A N 1
ATOM 3260 C CA . VAL A 1 429 ? -20.219 -4.121 -20.438 1 96.06 429 VAL A CA 1
ATOM 3261 C C . VAL A 1 429 ? -19.812 -3.068 -19.422 1 96.06 429 VAL A C 1
ATOM 3263 O O . VAL A 1 429 ? -18.641 -2.646 -19.391 1 96.06 429 VAL A O 1
ATOM 3266 N N . ASP A 1 430 ? -20.844 -2.709 -18.688 1 96.38 430 ASP A N 1
ATOM 3267 C CA . ASP A 1 430 ? -20.625 -1.825 -17.547 1 96.38 430 ASP A CA 1
ATOM 3268 C C . ASP A 1 430 ? -20.609 -2.613 -16.234 1 96.38 430 ASP A C 1
ATOM 3270 O O . ASP A 1 430 ? -21.531 -3.363 -15.93 1 96.38 430 ASP A O 1
ATOM 3274 N N . MET A 1 431 ? -19.469 -2.49 -15.492 1 96.31 431 MET A N 1
ATOM 3275 C CA . MET A 1 431 ? -19.312 -3.166 -14.211 1 96.31 431 MET A CA 1
ATOM 3276 C C . MET A 1 431 ? -18.891 -2.18 -13.125 1 96.31 431 MET A C 1
ATOM 3278 O O . MET A 1 431 ? -18.109 -1.255 -13.391 1 96.31 431 MET A O 1
ATOM 3282 N N . SER A 1 432 ? -19.484 -2.35 -11.961 1 93.88 432 SER A N 1
ATOM 3283 C CA . SER A 1 432 ? -19.141 -1.424 -10.883 1 93.88 432 SER A CA 1
ATOM 3284 C C . SER A 1 432 ? -19.234 -2.1 -9.523 1 93.88 432 SER A C 1
ATOM 3286 O O . SER A 1 432 ? -19.859 -3.148 -9.383 1 93.88 432 SER A O 1
ATOM 3288 N N . ARG A 1 433 ? -18.5 -1.609 -8.523 1 93.06 433 ARG A N 1
ATOM 3289 C CA . ARG A 1 433 ? -18.594 -2.006 -7.121 1 93.06 433 ARG A CA 1
ATOM 3290 C C . ARG A 1 433 ? -18.328 -0.82 -6.195 1 93.06 433 ARG A C 1
ATOM 3292 O O . ARG A 1 433 ? -17.672 0.144 -6.586 1 93.06 433 ARG A O 1
ATOM 3299 N N . SER A 1 434 ? -18.781 -0.899 -4.973 1 86.25 434 SER A N 1
ATOM 3300 C CA . SER A 1 434 ? -18.719 0.226 -4.047 1 86.25 434 SER A CA 1
ATOM 3301 C C . SER A 1 434 ? -17.469 0.141 -3.168 1 86.25 434 SER A C 1
ATOM 3303 O O . SER A 1 434 ? -17.016 1.154 -2.641 1 86.25 434 SER A O 1
ATOM 3305 N N . GLU A 1 435 ? -17.016 -1.028 -2.986 1 88.88 435 GLU A N 1
ATOM 3306 C CA . GLU A 1 435 ? -15.844 -1.246 -2.137 1 88.88 435 GLU A CA 1
ATOM 3307 C C . GLU A 1 435 ? -14.758 -2.023 -2.879 1 88.88 435 GLU A C 1
ATOM 3309 O O . GLU A 1 435 ? -15.008 -2.59 -3.943 1 88.88 435 GLU A O 1
ATOM 3314 N N . ASP A 1 436 ? -13.547 -1.919 -2.348 1 90.69 436 ASP A N 1
ATOM 3315 C CA . ASP A 1 436 ? -12.461 -2.699 -2.938 1 90.69 436 ASP A CA 1
ATOM 3316 C C . ASP A 1 436 ? -12.766 -4.195 -2.881 1 90.69 436 ASP A C 1
ATOM 3318 O O . ASP A 1 436 ? -13.367 -4.672 -1.917 1 90.69 436 ASP A O 1
ATOM 3322 N N . GLY A 1 437 ? -12.336 -4.84 -3.926 1 91.44 437 GLY A N 1
ATOM 3323 C CA . GLY A 1 437 ? -12.492 -6.285 -3.936 1 91.44 437 GLY A CA 1
ATOM 3324 C C . GLY A 1 437 ? -11.375 -7.008 -3.207 1 91.44 437 GLY A C 1
ATOM 3325 O O . GLY A 1 437 ? -10.531 -6.375 -2.572 1 91.44 437 GLY A O 1
ATOM 3326 N N . SER A 1 438 ? -11.609 -8.297 -3.174 1 90.69 438 SER A N 1
ATOM 3327 C CA . SER A 1 438 ? -10.586 -9.133 -2.557 1 90.69 438 SER A CA 1
ATOM 3328 C C . SER A 1 438 ? -10.289 -10.367 -3.408 1 90.69 438 SER A C 1
ATOM 3330 O O . SER A 1 438 ? -11.133 -10.797 -4.191 1 90.69 438 SER A O 1
ATOM 3332 N N . GLU A 1 439 ? -9.133 -10.766 -3.389 1 92.81 439 GLU A N 1
ATOM 3333 C CA . GLU A 1 439 ? -8.695 -12.023 -3.996 1 92.81 439 GLU A CA 1
ATOM 3334 C C . GLU A 1 439 ? -8.125 -12.969 -2.947 1 92.81 439 GLU A C 1
ATOM 3336 O O . GLU A 1 439 ? -6.906 -13.055 -2.768 1 92.81 439 GLU A O 1
ATOM 3341 N N . PRO A 1 440 ? -9.141 -13.656 -2.354 1 89.31 440 PRO A N 1
ATOM 3342 C CA . PRO A 1 440 ? -8.711 -14.516 -1.251 1 89.31 440 PRO A CA 1
ATOM 3343 C C . PRO A 1 440 ? -7.777 -15.641 -1.705 1 89.31 440 PRO A C 1
ATOM 3345 O O . PRO A 1 440 ? -7.945 -16.188 -2.801 1 89.31 440 PRO A O 1
ATOM 3348 N N . ARG A 1 441 ? -6.867 -15.891 -0.851 1 83.25 441 ARG A N 1
ATOM 3349 C CA . ARG A 1 441 ? -5.965 -17.031 -1.039 1 83.25 441 ARG A CA 1
ATOM 3350 C C . ARG A 1 441 ? -6.41 -18.219 -0.205 1 83.25 441 ARG A C 1
ATOM 3352 O O . ARG A 1 441 ? -7.121 -18.062 0.79 1 83.25 441 ARG A O 1
ATOM 3359 N N . LEU A 1 442 ? -6.094 -19.359 -0.762 1 81.75 442 LEU A N 1
ATOM 3360 C CA . LEU A 1 442 ? -6.406 -20.562 0.01 1 81.75 442 LEU A CA 1
ATOM 3361 C C . LEU A 1 442 ? -5.473 -20.703 1.208 1 81.75 442 LEU A C 1
ATOM 3363 O O . LEU A 1 442 ? -4.258 -20.844 1.042 1 81.75 442 LEU A O 1
ATOM 3367 N N . ALA A 1 443 ? -6.094 -20.484 2.344 1 74.81 443 ALA A N 1
ATOM 3368 C CA . ALA A 1 443 ? -5.305 -20.594 3.57 1 74.81 443 ALA A CA 1
ATOM 3369 C C . ALA A 1 443 ? -5.34 -22.016 4.125 1 74.81 443 ALA A C 1
ATOM 3371 O O . ALA A 1 443 ? -6.367 -22.688 4.059 1 74.81 443 ALA A O 1
ATOM 3372 N N . TRP A 1 444 ? -4.293 -22.375 4.617 1 75.44 444 TRP A N 1
ATOM 3373 C CA . TRP A 1 444 ? -4.211 -23.703 5.234 1 75.44 444 TRP A CA 1
ATOM 3374 C C . TRP A 1 444 ? -4.691 -23.656 6.68 1 75.44 444 TRP A C 1
ATOM 3376 O O . TRP A 1 444 ? -4.27 -22.781 7.453 1 75.44 444 TRP A O 1
ATOM 3386 N N . ASP A 1 445 ? -5.699 -24.422 6.852 1 76.19 445 ASP A N 1
ATOM 3387 C CA . ASP A 1 445 ? -6.168 -24.609 8.219 1 76.19 445 ASP A CA 1
ATOM 3388 C C . ASP A 1 445 ? -5.387 -25.703 8.938 1 76.19 445 ASP A C 1
ATOM 3390 O O . ASP A 1 445 ? -5.551 -26.891 8.633 1 76.19 445 ASP A O 1
ATOM 3394 N N . GLN A 1 446 ? -4.688 -25.297 9.906 1 71.06 446 GLN A N 1
ATOM 3395 C CA . GLN A 1 446 ? -3.803 -26.219 10.609 1 71.06 446 GLN A CA 1
ATOM 3396 C C . GLN A 1 446 ? -4.602 -27.234 11.43 1 71.06 446 GLN A C 1
ATOM 3398 O O . GLN A 1 446 ? -4.211 -28.391 11.539 1 71.06 446 GLN A O 1
ATOM 3403 N N . LYS A 1 447 ? -5.629 -26.797 11.945 1 71.5 447 LYS A N 1
ATOM 3404 C CA . LYS A 1 447 ? -6.449 -27.672 12.773 1 71.5 447 LYS A CA 1
ATOM 3405 C C . LYS A 1 447 ? -7.164 -28.734 11.93 1 71.5 447 LYS A C 1
ATOM 3407 O O . LYS A 1 447 ? -7.145 -29.922 12.266 1 71.5 447 LYS A O 1
ATOM 3412 N N . ALA A 1 448 ? -7.617 -28.297 10.797 1 72.94 448 ALA A N 1
ATOM 3413 C CA . ALA A 1 448 ? -8.367 -29.188 9.922 1 72.94 448 ALA A CA 1
ATOM 3414 C C . ALA A 1 448 ? -7.434 -29.906 8.945 1 72.94 448 ALA A C 1
ATOM 3416 O O . ALA A 1 448 ? -7.836 -30.859 8.281 1 72.94 448 ALA A O 1
ATOM 3417 N N . LYS A 1 449 ? -6.191 -29.5 8.914 1 71.25 449 LYS A N 1
ATOM 3418 C CA . LYS A 1 449 ? -5.191 -30.047 7.996 1 71.25 449 LYS A CA 1
ATOM 3419 C C . LYS A 1 449 ? -5.699 -30.031 6.559 1 71.25 449 LYS A C 1
ATOM 3421 O O . LYS A 1 449 ? -5.621 -31.031 5.855 1 71.25 449 LYS A O 1
ATOM 3426 N N . SER A 1 450 ? -6.359 -29.031 6.277 1 76.88 450 SER A N 1
ATOM 3427 C CA . SER A 1 450 ? -6.91 -28.844 4.938 1 76.88 450 SER A CA 1
ATOM 3428 C C . SER A 1 450 ? -6.961 -27.359 4.574 1 76.88 450 SER A C 1
ATOM 3430 O O . SER A 1 450 ? -6.844 -26.5 5.445 1 76.88 450 SER A O 1
ATOM 3432 N N . PHE A 1 451 ? -7.062 -27.188 3.352 1 80.06 451 PHE A N 1
ATOM 3433 C CA . PHE A 1 451 ? -7.258 -25.812 2.91 1 80.06 451 PHE A CA 1
ATOM 3434 C C . PHE A 1 451 ? -8.648 -25.328 3.2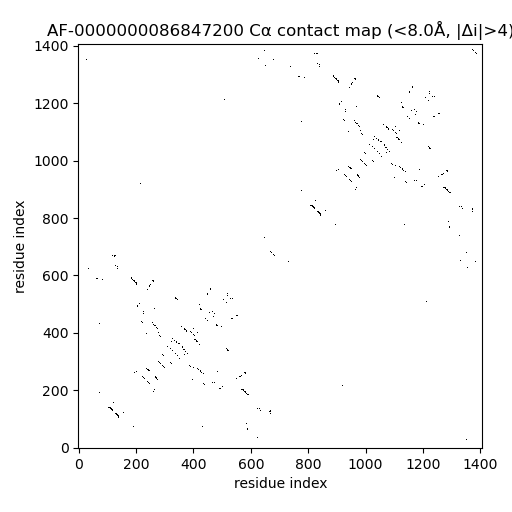81 1 80.06 451 PHE A C 1
ATOM 3436 O O . PHE A 1 451 ? -9.633 -26.062 3.172 1 80.06 451 PHE A O 1
ATOM 3443 N N . ASN A 1 452 ? -8.664 -24.188 3.861 1 85.38 452 ASN A N 1
ATOM 3444 C CA . ASN A 1 452 ? -9.953 -23.531 4.047 1 85.38 452 ASN A CA 1
ATOM 3445 C C . ASN A 1 452 ? -10.461 -22.922 2.75 1 85.38 452 ASN A C 1
ATOM 3447 O O . ASN A 1 452 ? -9.984 -21.859 2.33 1 85.38 452 ASN A O 1
ATOM 3451 N N . THR A 1 453 ? -11.422 -23.594 2.209 1 91 453 THR A N 1
ATOM 3452 C CA . THR A 1 453 ? -11.922 -23.141 0.917 1 91 453 THR A CA 1
ATOM 3453 C C . THR A 1 453 ? -13.156 -22.25 1.096 1 91 453 THR A C 1
ATOM 3455 O O . THR A 1 453 ? -13.789 -21.859 0.115 1 91 453 THR A O 1
ATOM 3458 N N . GLY A 1 454 ? -13.5 -21.938 2.338 1 90.69 454 GLY A N 1
ATOM 3459 C CA . GLY A 1 454 ? -14.734 -21.219 2.623 1 90.69 454 GLY A CA 1
ATOM 3460 C C . GLY A 1 454 ? -14.805 -19.875 1.936 1 90.69 454 GLY A C 1
ATOM 3461 O O . GLY A 1 454 ? -15.812 -19.547 1.295 1 90.69 454 GLY A O 1
ATOM 3462 N N . THR A 1 455 ? -13.789 -19.125 2.014 1 90.94 455 THR A N 1
ATOM 3463 C CA . THR A 1 455 ? -13.789 -17.766 1.454 1 90.94 455 THR A CA 1
ATOM 3464 C C . THR A 1 455 ? -13.836 -17.812 -0.071 1 90.94 455 THR A C 1
ATOM 3466 O O . THR A 1 455 ? -14.492 -16.984 -0.706 1 90.94 455 THR A O 1
ATOM 3469 N N . VAL A 1 456 ? -13.164 -18.766 -0.596 1 93.38 456 VAL A N 1
ATOM 3470 C CA . VAL A 1 456 ? -13.148 -18.922 -2.047 1 93.38 456 VAL A CA 1
ATOM 3471 C C . VAL A 1 456 ? -14.516 -19.391 -2.533 1 93.38 456 VAL A C 1
ATOM 3473 O O . VAL A 1 456 ? -15.039 -18.891 -3.533 1 93.38 456 VAL A O 1
ATOM 3476 N N . ARG A 1 457 ? -15.125 -20.297 -1.846 1 94.75 457 ARG A N 1
ATOM 3477 C CA . ARG A 1 457 ? -16.453 -20.797 -2.209 1 94.75 457 ARG A CA 1
ATOM 3478 C C . ARG A 1 457 ? -17.484 -19.688 -2.123 1 94.75 457 ARG A C 1
ATOM 3480 O O . ARG A 1 457 ? -18.375 -19.578 -2.982 1 94.75 457 ARG A O 1
ATOM 3487 N N . ARG A 1 458 ? -17.344 -18.922 -1.191 1 94.06 458 ARG A N 1
ATOM 3488 C CA . ARG A 1 458 ? -18.25 -17.797 -1.073 1 94.06 458 ARG A CA 1
ATOM 3489 C C . ARG A 1 458 ? -18.125 -16.844 -2.262 1 94.06 458 ARG A C 1
ATOM 3491 O O . ARG A 1 458 ? -19.125 -16.406 -2.826 1 94.06 458 ARG A O 1
ATOM 3498 N N . LEU A 1 459 ? -16.875 -16.562 -2.557 1 94.88 459 LEU A N 1
ATOM 3499 C CA . LEU A 1 459 ? -16.625 -15.68 -3.688 1 94.88 459 LEU A CA 1
ATOM 3500 C C . LEU A 1 459 ? -17.25 -16.234 -4.965 1 94.88 459 LEU A C 1
ATOM 3502 O O . LEU A 1 459 ? -17.812 -15.477 -5.762 1 94.88 459 LEU A O 1
ATOM 3506 N N . LEU A 1 460 ? -17.188 -17.516 -5.125 1 95.19 460 LEU A N 1
ATOM 3507 C CA . LEU A 1 460 ? -17.656 -18.172 -6.34 1 95.19 460 LEU A CA 1
ATOM 3508 C C . LEU A 1 460 ? -19.141 -18.469 -6.266 1 95.19 460 LEU A C 1
ATOM 3510 O O . LEU A 1 460 ? -19.75 -18.938 -7.242 1 95.19 460 LEU A O 1
ATOM 3514 N N . GLY A 1 461 ? -19.766 -18.266 -5.168 1 93.62 461 GLY A N 1
ATOM 3515 C CA . GLY A 1 461 ? -21.188 -18.516 -4.988 1 93.62 461 GLY A CA 1
ATOM 3516 C C . GLY A 1 461 ? -21.5 -19.969 -4.73 1 93.62 461 GLY A C 1
ATOM 3517 O O . GLY A 1 461 ? -22.625 -20.422 -4.965 1 93.62 461 GLY A O 1
ATOM 3518 N N . ALA A 1 462 ? -20.484 -20.719 -4.387 1 93.25 462 ALA A N 1
ATOM 3519 C CA . ALA A 1 462 ? -20.672 -22.141 -4.113 1 93.25 462 ALA A CA 1
ATOM 3520 C C . ALA A 1 462 ? -20.812 -22.391 -2.615 1 93.25 462 ALA A C 1
ATOM 3522 O O . ALA A 1 462 ? -20.109 -23.234 -2.049 1 93.25 462 ALA A O 1
ATOM 3523 N N . SER A 1 463 ? -21.719 -21.656 -2.074 1 88.75 463 SER A N 1
ATOM 3524 C CA . SER A 1 463 ? -21.984 -21.812 -0.646 1 88.75 463 SER A CA 1
ATOM 3525 C C . SER A 1 463 ? -23.453 -22.141 -0.392 1 88.75 463 SER A C 1
ATOM 3527 O O . SER A 1 463 ? -24.281 -22.109 -1.315 1 88.75 463 SER A O 1
ATOM 3529 N N . THR A 1 464 ? -23.641 -22.5 0.815 1 83.56 464 THR A N 1
ATOM 3530 C CA . THR A 1 464 ? -24.969 -22.922 1.22 1 83.56 464 THR A CA 1
ATOM 3531 C C . THR A 1 464 ? -25.938 -21.734 1.16 1 83.56 464 THR A C 1
ATOM 3533 O O . THR A 1 464 ? -27.109 -21.906 0.814 1 83.56 464 THR A O 1
ATOM 3536 N N . THR A 1 465 ? -25.359 -20.578 1.469 1 83.31 465 THR A N 1
ATOM 3537 C CA . THR A 1 465 ? -26.203 -19.391 1.438 1 83.31 465 THR A CA 1
ATOM 3538 C C . THR A 1 465 ? -25.906 -18.547 0.206 1 83.31 465 THR A C 1
ATOM 3540 O O . THR A 1 465 ? -24.812 -18 0.078 1 83.31 465 THR A O 1
ATOM 3543 N N . PRO A 1 466 ? -26.922 -18.562 -0.689 1 81.06 466 PRO A N 1
ATOM 3544 C CA . PRO A 1 466 ? -26.672 -17.75 -1.882 1 81.06 466 PRO A CA 1
ATOM 3545 C C . PRO A 1 466 ? -26.609 -16.25 -1.571 1 81.06 466 PRO A C 1
ATOM 3547 O O . PRO A 1 466 ? -27.453 -15.734 -0.837 1 81.06 466 PRO A O 1
ATOM 3550 N N . GLU A 1 467 ? -25.578 -15.625 -1.861 1 88.94 467 GLU A N 1
ATOM 3551 C CA . GLU A 1 467 ? -25.391 -14.188 -1.718 1 88.94 467 GLU A CA 1
ATOM 3552 C C . GLU A 1 467 ? -25.25 -13.508 -3.078 1 88.94 467 GLU A C 1
ATOM 3554 O O . GLU A 1 467 ? -24.781 -14.125 -4.039 1 88.94 467 GLU A O 1
ATOM 3559 N N . SER A 1 468 ? -25.734 -12.289 -3.109 1 89.75 468 SER A N 1
ATOM 3560 C CA . SER A 1 468 ? -25.562 -11.523 -4.34 1 89.75 468 SER A CA 1
ATOM 3561 C C . SER A 1 468 ? -24.094 -11.227 -4.613 1 89.75 468 SER A C 1
ATOM 3563 O O . SER A 1 468 ? -23.281 -11.219 -3.691 1 89.75 468 SER A O 1
ATOM 3565 N N . PRO A 1 469 ? -23.781 -10.977 -5.859 1 91.75 469 PRO A N 1
ATOM 3566 C CA . PRO A 1 469 ? -22.375 -10.688 -6.195 1 91.75 469 PRO A CA 1
ATOM 3567 C C . PRO A 1 469 ? -21.828 -9.5 -5.414 1 91.75 469 PRO A C 1
ATOM 3569 O O . PRO A 1 469 ? -20.672 -9.539 -4.969 1 91.75 469 PRO A O 1
ATOM 3572 N N . GLY A 1 470 ? -22.656 -8.523 -5.227 1 89.19 470 GLY A N 1
ATOM 3573 C CA . GLY A 1 470 ? -22.203 -7.363 -4.477 1 89.19 470 GLY A CA 1
ATOM 3574 C C . GLY A 1 470 ? -21.844 -7.684 -3.037 1 89.19 470 GLY A C 1
ATOM 3575 O O . GLY A 1 470 ? -20.844 -7.203 -2.52 1 89.19 470 GLY A O 1
ATOM 3576 N N . LYS A 1 471 ? -22.578 -8.508 -2.422 1 90 471 LYS A N 1
ATOM 3577 C CA . LYS A 1 471 ? -22.328 -8.891 -1.033 1 90 471 LYS A CA 1
ATOM 3578 C C . LYS A 1 471 ? -21.094 -9.773 -0.913 1 90 471 LYS A C 1
ATOM 3580 O O . LYS A 1 471 ? -20.438 -9.789 0.131 1 90 471 LYS A O 1
ATOM 3585 N N . ARG A 1 472 ? -20.844 -10.438 -1.994 1 93.44 472 ARG A N 1
ATOM 3586 C CA . ARG A 1 472 ? -19.672 -11.305 -2.006 1 93.44 472 ARG A CA 1
ATOM 3587 C C . ARG A 1 472 ? -18.406 -10.523 -2.359 1 93.44 472 ARG A C 1
ATOM 3589 O O . ARG A 1 472 ? -17.328 -11.094 -2.457 1 93.44 472 ARG A O 1
ATOM 3596 N N . GLY A 1 473 ? -18.531 -9.219 -2.627 1 91.81 473 GLY A N 1
ATOM 3597 C CA . GLY A 1 473 ? -17.391 -8.367 -2.91 1 91.81 473 GLY A CA 1
ATOM 3598 C C . GLY A 1 473 ? -17.031 -8.328 -4.383 1 91.81 473 GLY A C 1
ATOM 3599 O O . GLY A 1 473 ? -15.953 -7.832 -4.75 1 91.81 473 GLY A O 1
ATOM 3600 N N . LEU A 1 474 ? -17.875 -8.852 -5.254 1 96.31 474 LEU A N 1
ATOM 3601 C CA . LEU A 1 474 ? -17.625 -8.891 -6.691 1 96.31 474 LEU A CA 1
ATOM 3602 C C . LEU A 1 474 ? -18.188 -7.648 -7.371 1 96.31 474 LEU A C 1
ATOM 3604 O O . LEU A 1 474 ? -18.984 -6.918 -6.781 1 96.31 474 LEU A O 1
ATOM 3608 N N . MET A 1 475 ? -17.656 -7.422 -8.555 1 96.31 475 MET A N 1
ATOM 3609 C CA . MET A 1 475 ? -18.281 -6.387 -9.367 1 96.31 475 MET A CA 1
ATOM 3610 C C . MET A 1 475 ? -19.609 -6.871 -9.93 1 96.31 475 MET A C 1
ATOM 3612 O O . MET A 1 475 ? -19.75 -8.039 -10.281 1 96.31 475 MET A O 1
ATOM 3616 N N . THR A 1 476 ? -20.531 -5.922 -9.977 1 96.19 476 THR A N 1
ATOM 3617 C CA . THR A 1 476 ? -21.844 -6.227 -10.547 1 96.19 476 THR A CA 1
ATOM 3618 C C . THR A 1 476 ? -21.953 -5.699 -11.977 1 96.19 476 THR A C 1
ATOM 3620 O O . THR A 1 476 ? -21.516 -4.578 -12.258 1 96.19 476 THR A O 1
ATOM 3623 N N . MET A 1 477 ? -22.469 -6.492 -12.789 1 96.06 477 MET A N 1
ATOM 3624 C CA . MET A 1 477 ? -22.641 -6.098 -14.188 1 96.06 477 MET A CA 1
ATOM 3625 C C . MET A 1 477 ? -24.016 -5.504 -14.414 1 96.06 477 MET A C 1
ATOM 3627 O O . MET A 1 477 ? -25 -5.969 -13.836 1 96.06 477 MET A O 1
ATOM 3631 N N . ALA A 1 478 ? -24.047 -4.598 -15.32 1 94.5 478 ALA A N 1
ATOM 3632 C CA . ALA A 1 478 ? -25.328 -4.02 -15.727 1 94.5 478 ALA A CA 1
ATOM 3633 C C . ALA A 1 478 ? -26.219 -5.074 -16.375 1 94.5 478 ALA A C 1
ATOM 3635 O O . ALA A 1 478 ? -25.75 -6.133 -16.781 1 94.5 478 ALA A O 1
ATOM 3636 N N . PRO A 1 479 ? -27.5 -4.801 -16.406 1 92.44 479 PRO A N 1
ATOM 3637 C CA . PRO A 1 479 ? -28.422 -5.766 -17.016 1 92.44 479 PRO A CA 1
ATOM 3638 C C . PRO A 1 479 ? -28.047 -6.098 -18.453 1 92.44 479 PRO A C 1
ATOM 3640 O O . PRO A 1 479 ? -27.469 -5.266 -19.156 1 92.44 479 PRO A O 1
ATOM 3643 N N . ARG A 1 480 ? -28.453 -7.215 -18.875 1 89.44 480 ARG A N 1
ATOM 3644 C CA . ARG A 1 480 ? -28.094 -7.758 -20.172 1 89.44 480 ARG A CA 1
ATOM 3645 C C . ARG A 1 480 ? -28.547 -6.824 -21.297 1 89.44 480 ARG A C 1
ATOM 3647 O O . ARG A 1 480 ? -27.891 -6.742 -22.344 1 89.44 480 ARG A O 1
ATOM 3654 N N . SER A 1 481 ? -29.609 -6.156 -21.078 1 88.5 481 SER A N 1
ATOM 3655 C CA . SER A 1 481 ? -30.156 -5.254 -22.094 1 88.5 481 SER A CA 1
ATOM 3656 C C . SER A 1 481 ? -29.172 -4.148 -22.438 1 88.5 481 SER A C 1
ATOM 3658 O O . SER A 1 481 ? -29.25 -3.543 -23.5 1 88.5 481 SER A O 1
ATOM 3660 N N . GLN A 1 482 ? -28.203 -3.994 -21.656 1 92.31 482 GLN A N 1
ATOM 3661 C CA . GLN A 1 482 ? -27.266 -2.896 -21.859 1 92.31 482 GLN A CA 1
ATOM 3662 C C . GLN A 1 482 ? -25.953 -3.398 -22.453 1 92.31 482 GLN A C 1
ATOM 3664 O O . GLN A 1 482 ? -25.062 -2.604 -22.766 1 92.31 482 GLN A O 1
ATOM 3669 N N . TRP A 1 483 ? -25.906 -4.699 -22.641 1 92.81 483 TRP A N 1
ATOM 3670 C CA . TRP A 1 483 ? -24.672 -5.258 -23.203 1 92.81 483 TRP A CA 1
ATOM 3671 C C . TRP A 1 483 ? -24.594 -4.984 -24.703 1 92.81 483 TRP A C 1
ATOM 3673 O O . TRP A 1 483 ? -25.594 -5.074 -25.422 1 92.81 483 TRP A O 1
ATOM 3683 N N . LYS A 1 484 ? -23.438 -4.609 -25.188 1 92.31 484 LYS A N 1
ATOM 3684 C CA . LYS A 1 484 ? -23.219 -4.395 -26.609 1 92.31 484 LYS A CA 1
ATOM 3685 C C . LYS A 1 484 ? -22.141 -5.348 -27.156 1 92.31 484 LYS A C 1
ATOM 3687 O O . LYS A 1 484 ? -21.125 -5.578 -26.5 1 92.31 484 LYS A O 1
ATOM 3692 N N . ASP A 1 485 ? -22.391 -5.914 -28.281 1 88.69 485 ASP A N 1
ATOM 3693 C CA . ASP A 1 485 ? -21.438 -6.801 -28.922 1 88.69 485 ASP A CA 1
ATOM 3694 C C . ASP A 1 485 ? -20.141 -6.055 -29.266 1 88.69 485 ASP A C 1
ATOM 3696 O O . ASP A 1 485 ? -20.188 -4.926 -29.75 1 88.69 485 ASP A O 1
ATOM 3700 N N . PHE A 1 486 ? -19.125 -6.715 -28.828 1 90.12 486 PHE A N 1
ATOM 3701 C CA . PHE A 1 486 ? -17.828 -6.172 -29.219 1 90.12 486 PHE A CA 1
ATOM 3702 C C . PHE A 1 486 ? -17.188 -7 -30.328 1 90.12 486 PHE A C 1
ATOM 3704 O O . PHE A 1 486 ? -17.016 -8.211 -30.188 1 90.12 486 PHE A O 1
ATOM 3711 N N . ARG A 1 487 ? -16.828 -6.293 -31.453 1 82.12 487 ARG A N 1
ATOM 3712 C CA . ARG A 1 487 ? -16.219 -6.984 -32.594 1 82.12 487 ARG A CA 1
ATOM 3713 C C . ARG A 1 487 ? -14.711 -6.816 -32.594 1 82.12 487 ARG A C 1
ATOM 3715 O O . ARG A 1 487 ? -14.203 -5.695 -32.625 1 82.12 487 ARG A O 1
ATOM 3722 N N . ILE A 1 488 ? -14.148 -8.102 -32.375 1 75.44 488 ILE A N 1
ATOM 3723 C CA . ILE A 1 488 ? -12.695 -8.102 -32.5 1 75.44 488 ILE A CA 1
ATOM 3724 C C . ILE A 1 488 ? -12.305 -8.031 -33.969 1 75.44 488 ILE A C 1
ATOM 3726 O O . ILE A 1 488 ? -12.906 -8.711 -34.812 1 75.44 488 ILE A O 1
ATOM 3730 N N . ASP A 1 489 ? -11.469 -7.098 -34.281 1 65.38 489 ASP A N 1
ATOM 3731 C CA . ASP A 1 489 ? -10.992 -7.066 -35.656 1 65.38 489 ASP A CA 1
ATOM 3732 C C . ASP A 1 489 ? -10.305 -8.375 -36.031 1 65.38 489 ASP A C 1
ATOM 3734 O O . ASP A 1 489 ? -9.18 -8.641 -35.594 1 65.38 489 ASP A O 1
ATOM 3738 N N . SER A 1 490 ? -11.109 -9.305 -36.656 1 59.03 490 SER A N 1
ATOM 3739 C CA . SER A 1 490 ? -10.719 -10.664 -37.031 1 59.03 490 SER A CA 1
ATOM 3740 C C . SER A 1 490 ? -9.438 -10.672 -37.875 1 59.03 490 SER A C 1
ATOM 3742 O O . SER A 1 490 ? -8.727 -11.672 -37.906 1 59.03 490 SER A O 1
ATOM 3744 N N . LYS A 1 491 ? -9.312 -9.672 -38.781 1 55.41 491 LYS A N 1
ATOM 3745 C CA . LYS A 1 491 ? -8.086 -9.633 -39.594 1 55.41 491 LYS A CA 1
ATOM 3746 C C . LYS A 1 491 ? -6.855 -9.688 -38.688 1 55.41 491 LYS A C 1
ATOM 3748 O O . LYS A 1 491 ? -5.801 -10.18 -39.094 1 55.41 491 LYS A O 1
ATOM 3753 N N . LYS A 1 492 ? -7.105 -9.406 -37.5 1 56.41 492 LYS A N 1
ATOM 3754 C CA . LYS A 1 492 ? -5.961 -9.258 -36.594 1 56.41 492 LYS A CA 1
ATOM 3755 C C . LYS A 1 492 ? -5.863 -10.43 -35.625 1 56.41 492 LYS A C 1
ATOM 3757 O O . LYS A 1 492 ? -4.762 -10.883 -35.312 1 56.41 492 LYS A O 1
ATOM 3762 N N . LYS A 1 493 ? -7.129 -10.969 -35.156 1 61.59 493 LYS A N 1
ATOM 3763 C CA . LYS A 1 493 ? -7 -12.008 -34.156 1 61.59 493 LYS A CA 1
ATOM 3764 C C . LYS A 1 493 ? -8.266 -12.859 -34.062 1 61.59 493 LYS A C 1
ATOM 3766 O O . LYS A 1 493 ? -9.375 -12.336 -34.188 1 61.59 493 LYS A O 1
ATOM 3771 N N . GLN A 1 494 ? -8 -14.164 -33.938 1 64.19 494 GLN A N 1
ATOM 3772 C CA . GLN A 1 494 ? -9.102 -15.094 -33.719 1 64.19 494 GLN A CA 1
ATOM 3773 C C . GLN A 1 494 ? -9.711 -14.891 -32.344 1 64.19 494 GLN A C 1
ATOM 3775 O O . GLN A 1 494 ? -8.992 -14.633 -31.359 1 64.19 494 GLN A O 1
ATOM 3780 N N . PRO A 1 495 ? -11.031 -14.961 -32.344 1 69.19 495 PRO A N 1
ATOM 3781 C CA . PRO A 1 495 ? -11.68 -14.867 -31.031 1 69.19 495 PRO A CA 1
ATOM 3782 C C . PRO A 1 495 ? -11.25 -15.984 -30.078 1 69.19 495 PRO A C 1
ATOM 3784 O O . PRO A 1 495 ? -10.805 -17.047 -30.531 1 69.19 495 PRO A O 1
ATOM 3787 N N . PHE A 1 496 ? -11.195 -15.797 -28.844 1 73.06 496 PHE A N 1
ATOM 3788 C CA . PHE A 1 496 ? -10.828 -16.766 -27.828 1 73.06 496 PHE A CA 1
ATOM 3789 C C . PHE A 1 496 ? -11.594 -18.062 -28 1 73.06 496 PHE A C 1
ATOM 3791 O O . PHE A 1 496 ? -11.039 -19.156 -27.844 1 73.06 496 PHE A O 1
ATOM 3798 N N . GLY A 1 497 ? -12.734 -17.984 -28.453 1 72.19 497 GLY A N 1
ATOM 3799 C CA . GLY A 1 497 ? -13.57 -19.141 -28.734 1 72.19 497 GLY A CA 1
ATOM 3800 C C . GLY A 1 497 ? -14.055 -19.844 -27.484 1 72.19 497 GLY A C 1
ATOM 3801 O O . GLY A 1 497 ? -14.922 -19.328 -26.781 1 72.19 497 GLY A O 1
ATOM 3802 N N . SER A 1 498 ? -13.414 -21.047 -27.094 1 77 498 SER A N 1
ATOM 3803 C CA . SER A 1 498 ? -13.906 -21.844 -25.969 1 77 498 SER A CA 1
ATOM 3804 C C . SER A 1 498 ? -12.797 -22.141 -24.969 1 77 498 SER A C 1
ATOM 3806 O O . SER A 1 498 ? -11.664 -22.438 -25.359 1 77 498 SER A O 1
ATOM 3808 N N . PHE A 1 499 ? -13.156 -22.016 -23.703 1 80.31 499 PHE A N 1
ATOM 3809 C CA . PHE A 1 499 ? -12.227 -22.406 -22.641 1 80.31 499 PHE A CA 1
ATOM 3810 C C . PHE A 1 499 ? -11.938 -23.891 -22.703 1 80.31 499 PHE A C 1
ATOM 3812 O O . PHE A 1 499 ? -10.867 -24.344 -22.281 1 80.31 499 PHE A O 1
ATOM 3819 N N . TYR A 1 500 ? -12.836 -24.594 -23.25 1 73.69 500 TYR A N 1
ATOM 3820 C CA . TYR A 1 500 ? -12.664 -26.047 -23.297 1 73.69 500 TYR A CA 1
ATOM 3821 C C . TYR A 1 500 ? -11.375 -26.422 -24.016 1 73.69 500 TYR A C 1
ATOM 3823 O O . TYR A 1 500 ? -10.664 -27.328 -23.594 1 73.69 500 TYR A O 1
ATOM 3831 N N . ASN A 1 501 ? -11.117 -25.75 -25.047 1 67.12 501 ASN A N 1
ATOM 3832 C CA . ASN A 1 501 ? -9.93 -26.047 -25.844 1 67.12 501 ASN A CA 1
ATOM 3833 C C . ASN A 1 501 ? -8.648 -25.828 -25.062 1 67.12 501 ASN A C 1
ATOM 3835 O O . ASN A 1 501 ? -7.652 -26.516 -25.266 1 67.12 501 ASN A O 1
ATOM 3839 N N . SER A 1 502 ? -8.781 -24.984 -24.156 1 66.56 502 SER A N 1
ATOM 3840 C CA . SER A 1 502 ? -7.598 -24.594 -23.406 1 66.56 502 SER A CA 1
ATOM 3841 C C . SER A 1 502 ? -7.504 -25.391 -22.094 1 66.56 502 SER A C 1
ATOM 3843 O O . SER A 1 502 ? -6.41 -25.562 -21.547 1 66.56 502 SER A O 1
ATOM 3845 N N . MET A 1 503 ? -8.633 -25.859 -21.688 1 67.19 503 MET A N 1
ATOM 3846 C CA . MET A 1 503 ? -8.641 -26.484 -20.375 1 67.19 503 MET A CA 1
ATOM 3847 C C . MET A 1 503 ? -8.914 -27.984 -20.5 1 67.19 503 MET A C 1
ATOM 3849 O O . MET A 1 503 ? -9.156 -28.656 -19.5 1 67.19 503 MET A O 1
ATOM 3853 N N . SER A 1 504 ? -8.891 -28.422 -21.672 1 65.44 504 SER A N 1
ATOM 3854 C CA . SER A 1 504 ? -9.242 -29.828 -21.812 1 65.44 504 SER A CA 1
ATOM 3855 C C . SER A 1 504 ? -8.398 -30.703 -20.891 1 65.44 504 SER A C 1
ATOM 3857 O O . SER A 1 504 ? -7.184 -30.5 -20.781 1 65.44 504 SER A O 1
ATOM 3859 N N . PRO A 1 505 ? -9.172 -31.516 -20.125 1 64.44 505 PRO A N 1
ATOM 3860 C CA . PRO A 1 505 ? -8.414 -32.406 -19.25 1 64.44 505 PRO A CA 1
ATOM 3861 C C . PRO A 1 505 ? -7.34 -33.188 -20 1 64.44 505 PRO A C 1
ATOM 3863 O O . PRO A 1 505 ? -7.547 -33.594 -21.141 1 64.44 505 PRO A O 1
ATOM 3866 N N . PRO A 1 506 ? -6.195 -33.281 -19.359 1 63.44 506 PRO A N 1
ATOM 3867 C CA . PRO A 1 506 ? -5.125 -34.031 -20.016 1 63.44 506 PRO A CA 1
ATOM 3868 C C . PRO A 1 506 ? -5.426 -35.531 -20.109 1 63.44 506 PRO A C 1
ATOM 3870 O O . PRO A 1 506 ? -6.262 -36.031 -19.359 1 63.44 506 PRO A O 1
ATOM 3873 N N . ARG A 1 507 ? -4.914 -36.062 -21.156 1 63.41 507 ARG A N 1
ATOM 3874 C CA . ARG A 1 507 ? -4.941 -37.531 -21.203 1 63.41 507 ARG A CA 1
ATOM 3875 C C . ARG A 1 507 ? -4.109 -38.125 -20.062 1 63.41 507 ARG A C 1
ATOM 3877 O O . ARG A 1 507 ? -2.959 -37.719 -19.859 1 63.41 507 ARG A O 1
ATOM 3884 N N . ILE A 1 508 ? -4.754 -38.875 -19.266 1 61.72 508 ILE A N 1
ATOM 3885 C CA . ILE A 1 508 ? -4.109 -39.469 -18.109 1 61.72 508 ILE A CA 1
ATOM 3886 C C . ILE A 1 508 ? -3.053 -40.469 -18.578 1 61.72 508 ILE A C 1
ATOM 3888 O O . ILE A 1 508 ? -3.256 -41.188 -19.562 1 61.72 508 ILE A O 1
ATOM 3892 N N . ALA A 1 509 ? -1.974 -40.438 -17.922 1 58.78 509 ALA A N 1
ATOM 3893 C CA . ALA A 1 509 ? -0.893 -41.344 -18.266 1 58.78 509 ALA A CA 1
ATOM 3894 C C . ALA A 1 509 ? -1.364 -42.781 -18.188 1 58.78 509 ALA A C 1
ATOM 3896 O O . ALA A 1 509 ? -2.039 -43.188 -17.234 1 58.78 509 ALA A O 1
ATOM 3897 N N . GLY A 1 510 ? -1.181 -43.625 -19.219 1 61.72 510 GLY A N 1
ATOM 3898 C CA . GLY A 1 510 ? -1.553 -45.031 -19.25 1 61.72 510 GLY A CA 1
ATOM 3899 C C . GLY A 1 510 ? -2.926 -45.25 -19.859 1 61.72 510 GLY A C 1
ATOM 3900 O O . GLY A 1 510 ? -3.326 -46.406 -20.062 1 61.72 510 GLY A O 1
ATOM 3901 N N . ALA A 1 511 ? -3.586 -44.156 -20.156 1 67.75 511 ALA A N 1
ATOM 3902 C CA . ALA A 1 511 ? -4.91 -44.312 -20.75 1 67.75 511 ALA A CA 1
ATOM 3903 C C . ALA A 1 511 ? -4.812 -44.906 -22.156 1 67.75 511 ALA A C 1
ATOM 3905 O O . ALA A 1 511 ? -3.854 -44.625 -22.891 1 67.75 511 ALA A O 1
ATOM 3906 N N . GLY A 1 512 ? -5.797 -45.688 -22.453 1 67.44 512 GLY A N 1
ATOM 3907 C CA . GLY A 1 512 ? -5.875 -46.219 -23.812 1 67.44 512 GLY A CA 1
ATOM 3908 C C . GLY A 1 512 ? -6.484 -45.219 -24.797 1 67.44 512 GLY A C 1
ATOM 3909 O O . GLY A 1 512 ? -7.043 -44.219 -24.391 1 67.44 512 GLY A O 1
ATOM 3910 N N . ASP A 1 513 ? -6.375 -45.5 -26.047 1 67.62 513 ASP A N 1
ATOM 3911 C CA . ASP A 1 513 ? -6.859 -44.625 -27.109 1 67.62 513 ASP A CA 1
ATOM 3912 C C . ASP A 1 513 ? -8.375 -44.469 -27.047 1 67.62 513 ASP A C 1
ATOM 3914 O O . ASP A 1 513 ? -8.922 -43.438 -27.484 1 67.62 513 ASP A O 1
ATOM 3918 N N . THR A 1 514 ? -8.984 -45.438 -26.422 1 78 514 THR A N 1
ATOM 3919 C CA . THR A 1 514 ? -10.445 -45.406 -26.406 1 78 514 THR A CA 1
ATOM 3920 C C . THR A 1 514 ? -10.953 -44.781 -25.109 1 78 514 THR A C 1
ATOM 3922 O O . THR A 1 514 ? -12.156 -44.562 -24.953 1 78 514 THR A O 1
ATOM 3925 N N . ASP A 1 515 ? -10.047 -44.531 -24.25 1 85.44 515 ASP A N 1
ATOM 3926 C CA . ASP A 1 515 ? -10.461 -43.938 -22.984 1 85.44 515 ASP A CA 1
ATOM 3927 C C . ASP A 1 515 ? -10.742 -42.438 -23.141 1 85.44 515 ASP A C 1
ATOM 3929 O O . ASP A 1 515 ? -10.023 -41.75 -23.859 1 85.44 515 ASP A O 1
ATOM 3933 N N . ASP A 1 516 ? -11.797 -42.031 -22.516 1 86.31 516 ASP A N 1
ATOM 3934 C CA . ASP A 1 516 ? -12.141 -40.594 -22.516 1 86.31 516 ASP A CA 1
ATOM 3935 C C . ASP A 1 516 ? -11.148 -39.781 -21.688 1 86.31 516 ASP A C 1
ATOM 3937 O O . ASP A 1 516 ? -10.578 -40.312 -20.719 1 86.31 516 ASP A O 1
ATOM 3941 N N . ALA A 1 517 ? -10.945 -38.562 -22.109 1 82.81 517 ALA A N 1
ATOM 3942 C CA . ALA A 1 517 ? -10.117 -37.656 -21.328 1 82.81 517 ALA A CA 1
ATOM 3943 C C . ALA A 1 517 ? -10.773 -37.344 -19.984 1 82.81 517 ALA A C 1
ATOM 3945 O O . ALA A 1 517 ? -11.992 -37.438 -19.844 1 82.81 517 ALA A O 1
ATOM 3946 N N . GLY A 1 518 ? -9.93 -37.094 -18.984 1 85.75 518 GLY A N 1
ATOM 3947 C CA . GLY A 1 518 ? -10.477 -36.75 -17.672 1 85.75 518 GLY A CA 1
ATOM 3948 C C . GLY A 1 518 ? -9.414 -36.312 -16.672 1 85.75 518 GLY A C 1
ATOM 3949 O O . GLY A 1 518 ? -8.219 -36.312 -17 1 85.75 518 GLY A O 1
ATOM 3950 N N . VAL A 1 519 ? -9.922 -35.875 -15.562 1 87.31 519 VAL A N 1
ATOM 3951 C CA . VAL A 1 519 ? -9.062 -35.469 -14.453 1 87.31 519 VAL A CA 1
ATOM 3952 C C . VAL A 1 519 ? -9.594 -36.062 -13.148 1 87.31 519 VAL A C 1
ATOM 3954 O O . VAL A 1 519 ? -10.805 -36.125 -12.938 1 87.31 519 VAL A O 1
ATOM 3957 N N . PHE A 1 520 ? -8.633 -36.438 -12.328 1 87.06 520 PHE A N 1
ATOM 3958 C CA . PHE A 1 520 ? -9.023 -36.969 -11.023 1 87.06 520 PHE A CA 1
ATOM 3959 C C . PHE A 1 520 ? -9.117 -35.844 -10 1 87.06 520 PHE A C 1
ATOM 3961 O O . PHE A 1 520 ? -8.211 -35 -9.906 1 87.06 520 PHE A O 1
ATOM 3968 N N . LEU A 1 521 ? -10.188 -35.75 -9.391 1 88.94 521 LEU A N 1
ATOM 3969 C CA . LEU A 1 521 ? -10.352 -34.906 -8.219 1 88.94 521 LEU A CA 1
ATOM 3970 C C . LEU A 1 521 ? -10.203 -35.719 -6.93 1 88.94 521 LEU A C 1
ATOM 3972 O O . LEU A 1 521 ? -11.195 -35.969 -6.238 1 88.94 521 LEU A O 1
ATOM 3976 N N . SER A 1 522 ? -8.93 -36.062 -6.746 1 81.62 522 SER A N 1
ATOM 3977 C CA . SER A 1 522 ? -8.625 -36.938 -5.629 1 81.62 522 SER A CA 1
ATOM 3978 C C . SER A 1 522 ? -7.539 -36.344 -4.73 1 81.62 522 SER A C 1
ATOM 3980 O O . SER A 1 522 ? -6.586 -35.75 -5.219 1 81.62 522 SER A O 1
ATOM 3982 N N . ARG A 1 523 ? -7.738 -36.531 -3.506 1 71 523 ARG A N 1
ATOM 3983 C CA . ARG A 1 523 ? -6.738 -36.062 -2.547 1 71 523 ARG A CA 1
ATOM 3984 C C . ARG A 1 523 ? -5.617 -37.094 -2.389 1 71 523 ARG A C 1
ATOM 3986 O O . ARG A 1 523 ? -4.527 -36.75 -1.928 1 71 523 ARG A O 1
ATOM 3993 N N . ARG A 1 524 ? -5.82 -38.312 -2.736 1 63.81 524 ARG A N 1
ATOM 3994 C CA . ARG A 1 524 ? -4.891 -39.406 -2.432 1 63.81 524 ARG A CA 1
ATOM 3995 C C . ARG A 1 524 ? -3.955 -39.656 -3.607 1 63.81 524 ARG A C 1
ATOM 3997 O O . ARG A 1 524 ? -2.793 -40.031 -3.416 1 63.81 524 ARG A O 1
ATOM 4004 N N . ASN A 1 525 ? -4.539 -39.562 -4.77 1 59.84 525 ASN A N 1
ATOM 4005 C CA . ASN A 1 525 ? -3.775 -39.938 -5.957 1 59.84 525 ASN A CA 1
ATOM 4006 C C . ASN A 1 525 ? -2.959 -38.781 -6.488 1 59.84 525 ASN A C 1
ATOM 4008 O O . ASN A 1 525 ? -2.893 -38.562 -7.699 1 59.84 525 ASN A O 1
ATOM 4012 N N . GLN A 1 526 ? -2.367 -38.094 -5.641 1 57.19 526 GLN A N 1
ATOM 4013 C CA . GLN A 1 526 ? -1.742 -36.844 -6.062 1 57.19 526 GLN A CA 1
ATOM 4014 C C . GLN A 1 526 ? -0.511 -37.094 -6.922 1 57.19 526 GLN A C 1
ATOM 4016 O O . GLN A 1 526 ? -0.128 -36.25 -7.738 1 57.19 526 GLN A O 1
ATOM 4021 N N . ALA A 1 527 ? 0.035 -38.281 -6.82 1 50.94 527 ALA A N 1
ATOM 4022 C CA . ALA A 1 527 ? 1.271 -38.594 -7.543 1 50.94 527 ALA A CA 1
ATOM 4023 C C . ALA A 1 527 ? 0.979 -39.062 -8.961 1 50.94 527 ALA A C 1
ATOM 4025 O O . ALA A 1 527 ? 1.886 -39.156 -9.789 1 50.94 527 ALA A O 1
ATOM 4026 N N . VAL A 1 528 ? -0.278 -39.219 -9.195 1 53.53 528 VAL A N 1
ATOM 4027 C CA . VAL A 1 528 ? -0.614 -39.812 -10.484 1 53.53 528 VAL A CA 1
ATOM 4028 C C . VAL A 1 528 ? -0.804 -38.719 -11.523 1 53.53 528 VAL A C 1
ATOM 4030 O O . VAL A 1 528 ? -1.45 -37.688 -11.25 1 53.53 528 VAL A O 1
ATOM 4033 N N . ASN A 1 529 ? -0.096 -38.906 -12.648 1 61.09 529 ASN A N 1
ATOM 4034 C CA . ASN A 1 529 ? -0.312 -38.031 -13.781 1 61.09 529 ASN A CA 1
ATOM 4035 C C . ASN A 1 529 ? -1.762 -38.062 -14.258 1 61.09 529 ASN A C 1
ATOM 4037 O O . ASN A 1 529 ? -2.234 -39.094 -14.742 1 61.09 529 ASN A O 1
ATOM 4041 N N . GLY A 1 530 ? -2.605 -37.156 -13.938 1 72.5 530 GLY A N 1
ATOM 4042 C CA . GLY A 1 530 ? -4.023 -37.031 -14.242 1 72.5 530 GLY A CA 1
ATOM 4043 C C . GLY A 1 530 ? -4.832 -36.438 -13.094 1 72.5 530 GLY A C 1
ATOM 4044 O O . GLY A 1 530 ? -6.012 -36.125 -13.258 1 72.5 530 GLY A O 1
ATOM 4045 N N . ASN A 1 531 ? -4.074 -36.219 -12.062 1 77.88 531 ASN A N 1
ATOM 4046 C CA . ASN A 1 531 ? -4.742 -35.625 -10.914 1 77.88 531 ASN A CA 1
ATOM 4047 C C . ASN A 1 531 ? -4.715 -34.125 -10.969 1 77.88 531 ASN A C 1
ATOM 4049 O O . ASN A 1 531 ? -3.707 -33.531 -11.352 1 77.88 531 ASN A O 1
ATOM 4053 N N . ALA A 1 532 ? -5.898 -33.594 -10.633 1 82.94 532 ALA A N 1
ATOM 4054 C CA . ALA A 1 532 ? -5.91 -32.125 -10.43 1 82.94 532 ALA A CA 1
ATOM 4055 C C . ALA A 1 532 ? -5.109 -31.75 -9.188 1 82.94 532 ALA A C 1
ATOM 4057 O O . ALA A 1 532 ? -4.926 -32.562 -8.281 1 82.94 532 ALA A O 1
ATOM 4058 N N . HIS A 1 533 ? -4.566 -30.625 -9.227 1 80.06 533 HIS A N 1
ATOM 4059 C CA . HIS A 1 533 ? -3.914 -30.141 -8.016 1 80.06 533 HIS A CA 1
ATOM 4060 C C . HIS A 1 533 ? -4.82 -30.281 -6.797 1 80.06 533 HIS A C 1
ATOM 4062 O O . HIS A 1 533 ? -6.035 -30.109 -6.902 1 80.06 533 HIS A O 1
ATOM 4068 N N . GLY A 1 534 ? -4.332 -30.5 -5.695 1 79.81 534 GLY A N 1
ATOM 4069 C CA . GLY A 1 534 ? -5.09 -30.734 -4.477 1 79.81 534 GLY A CA 1
ATOM 4070 C C . GLY A 1 534 ? -6.047 -29.594 -4.145 1 79.81 534 GLY A C 1
ATOM 4071 O O . GLY A 1 534 ? -7.121 -29.828 -3.592 1 79.81 534 GLY A O 1
ATOM 4072 N N . SER A 1 535 ? -5.66 -28.438 -4.477 1 83.62 535 SER A N 1
ATOM 4073 C CA . SER A 1 535 ? -6.516 -27.297 -4.188 1 83.62 535 SER A CA 1
ATOM 4074 C C . SER A 1 535 ? -7.824 -27.375 -4.969 1 83.62 535 SER A C 1
ATOM 4076 O O . SER A 1 535 ? -8.883 -27 -4.457 1 83.62 535 SER A O 1
ATOM 4078 N N . HIS A 1 536 ? -7.777 -27.859 -6.18 1 88.88 536 HIS A N 1
ATOM 4079 C CA . HIS A 1 536 ? -8.992 -28.047 -6.965 1 88.88 536 HIS A CA 1
ATOM 4080 C C . HIS A 1 536 ? -9.867 -29.156 -6.379 1 88.88 536 HIS A C 1
ATOM 4082 O O . HIS A 1 536 ? -11.086 -29.016 -6.289 1 88.88 536 HIS A O 1
ATOM 4088 N N . SER A 1 537 ? -9.156 -30.219 -6.012 1 88.06 537 SER A N 1
ATOM 4089 C CA . SER A 1 537 ? -9.875 -31.359 -5.461 1 88.06 537 SER A CA 1
ATOM 4090 C C . SER A 1 537 ? -10.602 -30.984 -4.172 1 88.06 537 SER A C 1
ATOM 4092 O O . SER A 1 537 ? -11.766 -31.344 -3.975 1 88.06 537 SER A O 1
ATOM 4094 N N . LEU A 1 538 ? -9.945 -30.281 -3.406 1 88.12 538 LEU A N 1
ATOM 4095 C CA . LEU A 1 538 ? -10.539 -29.875 -2.133 1 88.12 538 LEU A CA 1
ATOM 4096 C C . LEU A 1 538 ? -11.68 -28.891 -2.35 1 88.12 538 LEU A C 1
ATOM 4098 O O . LEU A 1 538 ? -12.695 -28.953 -1.652 1 88.12 538 LEU A O 1
ATOM 4102 N N . LEU A 1 539 ? -11.477 -27.953 -3.217 1 92.06 539 LEU A N 1
ATOM 4103 C CA . LEU A 1 539 ? -12.539 -27.016 -3.537 1 92.06 539 LEU A CA 1
ATOM 4104 C C . LEU A 1 539 ? -13.805 -27.75 -3.979 1 92.06 539 LEU A C 1
ATOM 4106 O O . LEU A 1 539 ? -14.898 -27.422 -3.523 1 92.06 539 LEU A O 1
ATOM 4110 N N . PHE A 1 540 ? -13.664 -28.734 -4.828 1 94.25 540 PHE A N 1
ATOM 4111 C CA . PHE A 1 540 ? -14.789 -29.516 -5.324 1 94.25 540 PHE A CA 1
ATOM 4112 C C . PHE A 1 540 ? -15.461 -30.266 -4.188 1 94.25 540 PHE A C 1
ATOM 4114 O O . PHE A 1 540 ? -16.688 -30.203 -4.031 1 94.25 540 PHE A O 1
ATOM 4121 N N . GLN A 1 541 ? -14.688 -30.938 -3.426 1 90.94 541 GLN A N 1
ATOM 4122 C CA . GLN A 1 541 ? -15.219 -31.781 -2.369 1 90.94 541 GLN A CA 1
ATOM 4123 C C . GLN A 1 541 ? -15.93 -30.953 -1.302 1 90.94 541 GLN A C 1
ATOM 4125 O O . GLN A 1 541 ? -17 -31.344 -0.818 1 90.94 541 GLN A O 1
ATOM 4130 N N . ASP A 1 542 ? -15.32 -29.906 -0.934 1 90.69 542 ASP A N 1
ATOM 4131 C CA . ASP A 1 542 ? -15.938 -29.031 0.067 1 90.69 542 ASP A CA 1
ATOM 4132 C C . ASP A 1 542 ? -17.25 -28.453 -0.448 1 90.69 542 ASP A C 1
ATOM 4134 O O . ASP A 1 542 ? -18.234 -28.391 0.286 1 90.69 542 ASP A O 1
ATOM 4138 N N . ALA A 1 543 ? -17.219 -27.984 -1.662 1 93.88 543 ALA A N 1
ATOM 4139 C CA . ALA A 1 543 ? -18.438 -27.438 -2.248 1 93.88 543 ALA A CA 1
ATOM 4140 C C . ALA A 1 543 ? -19.531 -28.5 -2.322 1 93.88 543 ALA A C 1
ATOM 4142 O O . ALA A 1 543 ? -20.688 -28.219 -2.027 1 93.88 543 ALA A O 1
ATOM 4143 N N . LEU A 1 544 ? -19.141 -29.672 -2.738 1 93.69 544 LEU A N 1
ATOM 4144 C CA . LEU A 1 544 ? -20.109 -30.766 -2.836 1 93.69 544 LEU A CA 1
ATOM 4145 C C . LEU A 1 544 ? -20.672 -31.125 -1.463 1 93.69 544 LEU A C 1
ATOM 4147 O O . LEU A 1 544 ? -21.875 -31.312 -1.311 1 93.69 544 LEU A O 1
ATOM 4151 N N . ARG A 1 545 ? -19.859 -31.156 -0.548 1 89.5 545 ARG A N 1
ATOM 4152 C CA . ARG A 1 545 ? -20.266 -31.516 0.807 1 89.5 545 ARG A CA 1
ATOM 4153 C C . ARG A 1 545 ? -21.188 -30.438 1.396 1 89.5 545 ARG A C 1
ATOM 4155 O O . ARG A 1 545 ? -22.203 -30.75 2 1 89.5 545 ARG A O 1
ATOM 4162 N N . ASP A 1 546 ? -20.875 -29.297 1.221 1 89.69 546 ASP A N 1
ATOM 4163 C CA . ASP A 1 546 ? -21.594 -28.203 1.851 1 89.69 546 ASP A CA 1
ATOM 4164 C C . ASP A 1 546 ? -22.922 -27.953 1.153 1 89.69 546 ASP A C 1
ATOM 4166 O O . ASP A 1 546 ? -23.938 -27.656 1.809 1 89.69 546 ASP A O 1
ATOM 4170 N N . THR A 1 547 ? -22.922 -27.984 -0.159 1 93.19 547 THR A N 1
ATOM 4171 C CA . THR A 1 547 ? -24.109 -27.578 -0.9 1 93.19 547 THR A CA 1
ATOM 4172 C C . THR A 1 547 ? -24.922 -28.797 -1.316 1 93.19 547 THR A C 1
ATOM 4174 O O . THR A 1 547 ? -26.078 -28.672 -1.72 1 93.19 547 THR A O 1
ATOM 4177 N N . ASP A 1 548 ? -24.328 -29.984 -1.311 1 91.62 548 ASP A N 1
ATOM 4178 C CA . ASP A 1 548 ? -24.938 -31.219 -1.804 1 91.62 548 ASP A CA 1
ATOM 4179 C C . ASP A 1 548 ? -25.328 -31.094 -3.273 1 91.62 548 ASP A C 1
ATOM 4181 O O . ASP A 1 548 ? -26.297 -31.703 -3.719 1 91.62 548 ASP A O 1
ATOM 4185 N N . SER A 1 549 ? -24.703 -30.188 -3.965 1 94.25 549 SER A N 1
ATOM 4186 C CA . SER A 1 549 ? -24.984 -29.938 -5.379 1 94.25 549 SER A CA 1
ATOM 4187 C C . SER A 1 549 ? -23.75 -30.188 -6.23 1 94.25 549 SER A C 1
ATOM 4189 O O . SER A 1 549 ? -22.797 -29.391 -6.203 1 94.25 549 SER A O 1
ATOM 4191 N N . PRO A 1 550 ? -23.734 -31.234 -7.055 1 96.06 550 PRO A N 1
ATOM 4192 C CA . PRO A 1 550 ? -22.594 -31.438 -7.945 1 96.06 550 PRO A CA 1
ATOM 4193 C C . PRO A 1 550 ? -22.438 -30.328 -8.969 1 96.06 550 PRO A C 1
ATOM 4195 O O . PRO A 1 550 ? -21.328 -30.062 -9.445 1 96.06 550 PRO A O 1
ATOM 4198 N N . ALA A 1 551 ? -23.562 -29.656 -9.289 1 95.94 551 ALA A N 1
ATOM 4199 C CA . ALA A 1 551 ? -23.516 -28.547 -10.242 1 95.94 551 ALA A CA 1
ATOM 4200 C C . ALA A 1 551 ? -22.703 -27.375 -9.688 1 95.94 551 ALA A C 1
ATOM 4202 O O . ALA A 1 551 ? -21.812 -26.844 -10.359 1 95.94 551 ALA A O 1
ATOM 4203 N N . LEU A 1 552 ? -23 -27.047 -8.453 1 96.19 552 LEU A N 1
ATOM 4204 C CA . LEU A 1 552 ? -22.281 -25.938 -7.828 1 96.19 552 LEU A CA 1
ATOM 4205 C C . LEU A 1 552 ? -20.828 -26.297 -7.594 1 96.19 552 LEU A C 1
ATOM 4207 O O . LEU A 1 552 ? -19.938 -25.453 -7.738 1 96.19 552 LEU A O 1
ATOM 4211 N N . ALA A 1 553 ? -20.547 -27.516 -7.234 1 96.44 553 ALA A N 1
ATOM 4212 C CA . ALA A 1 553 ? -19.188 -27.969 -7.016 1 96.44 553 ALA A CA 1
ATOM 4213 C C . ALA A 1 553 ? -18.359 -27.906 -8.305 1 96.44 553 ALA A C 1
ATOM 4215 O O . ALA A 1 553 ? -17.25 -27.391 -8.312 1 96.44 553 ALA A O 1
ATOM 4216 N N . LEU A 1 554 ? -18.938 -28.406 -9.344 1 96.69 554 LEU A N 1
ATOM 4217 C CA . LEU A 1 554 ? -18.234 -28.391 -10.625 1 96.69 554 LEU A CA 1
ATOM 4218 C C . LEU A 1 554 ? -18.078 -26.969 -11.148 1 96.69 554 LEU A C 1
ATOM 4220 O O . LEU A 1 554 ? -17.047 -26.625 -11.711 1 96.69 554 LEU A O 1
ATOM 4224 N N . GLN A 1 555 ? -19.094 -26.188 -10.977 1 96.5 555 GLN A N 1
ATOM 4225 C CA . GLN A 1 555 ? -19.016 -24.797 -11.406 1 96.5 555 GLN A CA 1
ATOM 4226 C C . GLN A 1 555 ? -17.828 -24.094 -10.75 1 96.5 555 GLN A C 1
ATOM 4228 O O . GLN A 1 555 ? -17.109 -23.344 -11.406 1 96.5 555 GLN A O 1
ATOM 4233 N N . ALA A 1 556 ? -17.656 -24.312 -9.461 1 96.25 556 ALA A N 1
ATOM 4234 C CA . ALA A 1 556 ? -16.578 -23.688 -8.711 1 96.25 556 ALA A CA 1
ATOM 4235 C C . ALA A 1 556 ? -15.211 -24.062 -9.273 1 96.25 556 ALA A C 1
ATOM 4237 O O . ALA A 1 556 ? -14.359 -23.203 -9.508 1 96.25 556 ALA A O 1
ATOM 4238 N N . VAL A 1 557 ? -15.031 -25.281 -9.547 1 94.88 557 VAL A N 1
ATOM 4239 C CA . VAL A 1 557 ? -13.734 -25.75 -10.031 1 94.88 557 VAL A CA 1
ATOM 4240 C C . VAL A 1 557 ? -13.508 -25.234 -11.453 1 94.88 557 VAL A C 1
ATOM 4242 O O . VAL A 1 557 ? -12.398 -24.797 -11.789 1 94.88 557 VAL A O 1
ATOM 4245 N N . LEU A 1 558 ? -14.523 -25.344 -12.273 1 94 558 LEU A N 1
ATOM 4246 C CA . LEU A 1 558 ? -14.383 -24.875 -13.648 1 94 558 LEU A CA 1
ATOM 4247 C C . LEU A 1 558 ? -14.086 -23.375 -13.688 1 94 558 LEU A C 1
ATOM 4249 O O . LEU A 1 558 ? -13.312 -22.906 -14.531 1 94 558 LEU A O 1
ATOM 4253 N N . ALA A 1 559 ? -14.742 -22.688 -12.812 1 94.75 559 ALA A N 1
ATOM 4254 C CA . ALA A 1 559 ? -14.469 -21.25 -12.75 1 94.75 559 ALA A CA 1
ATOM 4255 C C . ALA A 1 559 ? -13 -20.984 -12.461 1 94.75 559 ALA A C 1
ATOM 4257 O O . ALA A 1 559 ? -12.391 -20.109 -13.086 1 94.75 559 ALA A O 1
ATOM 4258 N N . MET A 1 560 ? -12.414 -21.719 -11.547 1 93.56 560 MET A N 1
ATOM 4259 C CA . MET A 1 560 ? -11.008 -21.547 -11.195 1 93.56 560 MET A CA 1
ATOM 4260 C C . MET A 1 560 ? -10.109 -21.922 -12.367 1 93.56 560 MET A C 1
ATOM 4262 O O . MET A 1 560 ? -9.125 -21.219 -12.648 1 93.56 560 MET A O 1
ATOM 4266 N N . VAL A 1 561 ? -10.414 -22.938 -13 1 90.94 561 VAL A N 1
ATOM 4267 C CA . VAL A 1 561 ? -9.617 -23.406 -14.133 1 90.94 561 VAL A CA 1
ATOM 4268 C C . VAL A 1 561 ? -9.711 -22.391 -15.273 1 90.94 561 VAL A C 1
ATOM 4270 O O . VAL A 1 561 ? -8.703 -22.078 -15.922 1 90.94 561 VAL A O 1
ATOM 4273 N N . CYS A 1 562 ? -10.875 -21.891 -15.469 1 91.44 562 CYS A N 1
ATOM 4274 C CA . CYS A 1 562 ? -11.062 -20.891 -16.5 1 91.44 562 CYS A CA 1
ATOM 4275 C C . CYS A 1 562 ? -10.289 -19.609 -16.172 1 91.44 562 CYS A C 1
ATOM 4277 O O . CYS A 1 562 ? -9.695 -19 -17.062 1 91.44 562 CYS A O 1
ATOM 4279 N N . GLN A 1 563 ? -10.344 -19.234 -14.93 1 92.19 563 GLN A N 1
ATOM 4280 C CA . GLN A 1 563 ? -9.586 -18.047 -14.523 1 92.19 563 GLN A CA 1
ATOM 4281 C C . GLN A 1 563 ? -8.094 -18.234 -14.781 1 92.19 563 GLN A C 1
ATOM 4283 O O . GLN A 1 563 ? -7.438 -17.344 -15.32 1 92.19 563 GLN A O 1
ATOM 4288 N N . THR A 1 564 ? -7.625 -19.328 -14.383 1 85.31 564 THR A N 1
ATOM 4289 C CA . THR A 1 564 ? -6.211 -19.609 -14.578 1 85.31 564 THR A CA 1
ATOM 4290 C C . THR A 1 564 ? -5.848 -19.547 -16.062 1 85.31 564 THR A C 1
ATOM 4292 O O . THR A 1 564 ? -4.832 -18.953 -16.422 1 85.31 564 THR A O 1
ATOM 4295 N N . THR A 1 565 ? -6.66 -20.141 -16.828 1 84.06 565 THR A N 1
ATOM 4296 C CA . THR A 1 565 ? -6.441 -20.141 -18.281 1 84.06 565 THR A CA 1
ATOM 4297 C C . THR A 1 565 ? -6.48 -18.719 -18.828 1 84.06 565 THR A C 1
ATOM 4299 O O . THR A 1 565 ? -5.637 -18.328 -19.641 1 84.06 565 THR A O 1
ATOM 4302 N N . TYR A 1 566 ? -7.434 -18.031 -18.359 1 89.19 566 TYR A N 1
ATOM 4303 C CA . TYR A 1 566 ? -7.613 -16.656 -18.828 1 89.19 566 TYR A CA 1
ATOM 4304 C C . TYR A 1 566 ? -6.395 -15.805 -18.5 1 89.19 566 TYR A C 1
ATOM 4306 O O . TYR A 1 566 ? -5.867 -15.102 -19.359 1 89.19 566 TYR A O 1
ATOM 4314 N N . TYR A 1 567 ? -5.973 -15.766 -17.328 1 85 567 TYR A N 1
ATOM 4315 C CA . TYR A 1 567 ? -4.914 -14.859 -16.891 1 85 567 TYR A CA 1
ATOM 4316 C C . TYR A 1 567 ? -3.559 -15.32 -17.422 1 85 567 TYR A C 1
ATOM 4318 O O . TYR A 1 567 ? -2.658 -14.5 -17.641 1 85 567 TYR A O 1
ATOM 4326 N N . ASP A 1 568 ? -3.439 -16.562 -17.656 1 78.5 568 ASP A N 1
ATOM 4327 C CA . ASP A 1 568 ? -2.236 -17.047 -18.328 1 78.5 568 ASP A CA 1
ATOM 4328 C C . ASP A 1 568 ? -2.135 -16.469 -19.75 1 78.5 568 ASP A C 1
ATOM 4330 O O . ASP A 1 568 ? -1.038 -16.172 -20.219 1 78.5 568 ASP A O 1
ATOM 4334 N N . ARG A 1 569 ? -3.305 -16.375 -20.312 1 81.25 569 ARG A N 1
ATOM 4335 C CA . ARG A 1 569 ? -3.348 -15.859 -21.688 1 81.25 569 ARG A CA 1
ATOM 4336 C C . ARG A 1 569 ? -3.285 -14.336 -21.703 1 81.25 569 ARG A C 1
ATOM 4338 O O . ARG A 1 569 ? -2.744 -13.75 -22.641 1 81.25 569 ARG A O 1
ATOM 4345 N N . LEU A 1 570 ? -3.836 -13.781 -20.781 1 85.81 570 LEU A N 1
ATOM 4346 C CA . LEU A 1 570 ? -3.918 -12.328 -20.719 1 85.81 570 LEU A CA 1
ATOM 4347 C C . LEU A 1 570 ? -2.527 -11.703 -20.75 1 85.81 570 LEU A C 1
ATOM 4349 O O . LEU A 1 570 ? -2.32 -10.664 -21.391 1 85.81 570 LEU A O 1
ATOM 4353 N N . VAL A 1 571 ? -1.625 -12.258 -20.109 1 77.88 571 VAL A N 1
ATOM 4354 C CA . VAL A 1 571 ? -0.283 -11.711 -19.953 1 77.88 571 VAL A CA 1
ATOM 4355 C C . VAL A 1 571 ? 0.403 -11.617 -21.312 1 77.88 571 VAL A C 1
ATOM 4357 O O . VAL A 1 571 ? 1.209 -10.719 -21.562 1 77.88 571 VAL A O 1
ATOM 4360 N N . ILE A 1 572 ? 0.022 -12.516 -22.266 1 77.81 572 ILE A N 1
ATOM 4361 C CA . ILE A 1 572 ? 0.73 -12.562 -23.531 1 77.81 572 ILE A CA 1
ATOM 4362 C C . ILE A 1 572 ? -0.089 -11.844 -24.609 1 77.81 572 ILE A C 1
ATOM 4364 O O . ILE A 1 572 ? 0.322 -11.773 -25.766 1 77.81 572 ILE A O 1
ATOM 4368 N N . GLU A 1 573 ? -1.172 -11.312 -24.203 1 79.81 573 GLU A N 1
ATOM 4369 C CA . GLU A 1 573 ? -2.066 -10.703 -25.172 1 79.81 573 GLU A CA 1
ATOM 4370 C C . GLU A 1 573 ? -1.501 -9.375 -25.688 1 79.81 573 GLU A C 1
ATOM 4372 O O . GLU A 1 573 ? -0.985 -8.57 -24.906 1 79.81 573 GLU A O 1
ATOM 4377 N N . GLU A 1 574 ? -1.69 -9.234 -27.031 1 74.69 574 GLU A N 1
ATOM 4378 C CA . GLU A 1 574 ? -1.131 -8.047 -27.656 1 74.69 574 GLU A CA 1
ATOM 4379 C C . GLU A 1 574 ? -2.217 -7.02 -27.969 1 74.69 574 GLU A C 1
ATOM 4381 O O . GLU A 1 574 ? -1.96 -5.812 -27.953 1 74.69 574 GLU A O 1
ATOM 4386 N N . ASN A 1 575 ? -3.324 -7.473 -28.203 1 79.5 575 ASN A N 1
ATOM 4387 C CA . ASN A 1 575 ? -4.398 -6.566 -28.594 1 79.5 575 ASN A CA 1
ATOM 4388 C C . ASN A 1 575 ? -5.031 -5.891 -27.391 1 79.5 575 ASN A C 1
ATOM 4390 O O . ASN A 1 575 ? -5.199 -6.516 -26.344 1 79.5 575 ASN A O 1
ATOM 4394 N N . SER A 1 576 ? -5.219 -4.641 -27.594 1 87.38 576 SER A N 1
ATOM 4395 C CA . SER A 1 576 ? -5.852 -3.887 -26.516 1 87.38 576 SER A CA 1
ATOM 4396 C C . SER A 1 576 ? -6.973 -2.996 -27.047 1 87.38 576 SER A C 1
ATOM 4398 O O . SER A 1 576 ? -7.078 -2.777 -28.266 1 87.38 576 SER A O 1
ATOM 4400 N N . ALA A 1 577 ? -7.836 -2.646 -26.234 1 91.5 577 ALA A N 1
ATOM 4401 C CA . ALA A 1 577 ? -8.922 -1.704 -26.5 1 91.5 577 ALA A CA 1
ATOM 4402 C C . ALA A 1 577 ? -9.07 -0.708 -25.344 1 91.5 577 ALA A C 1
ATOM 4404 O O . ALA A 1 577 ? -8.633 -0.974 -24.219 1 91.5 577 ALA A O 1
ATOM 4405 N N . SER A 1 578 ? -9.68 0.393 -25.734 1 93.69 578 SER A N 1
ATOM 4406 C CA . SER A 1 578 ? -9.867 1.431 -24.719 1 93.69 578 SER A CA 1
ATOM 4407 C C . SER A 1 578 ? -11.094 1.153 -23.859 1 93.69 578 SER A C 1
ATOM 4409 O O . SER A 1 578 ? -12.125 0.716 -24.375 1 93.69 578 SER A O 1
ATOM 4411 N N . ALA A 1 579 ? -10.891 1.333 -22.531 1 96.38 579 ALA A N 1
ATOM 4412 C CA . ALA A 1 579 ? -11.984 1.205 -21.578 1 96.38 579 ALA A CA 1
ATOM 4413 C C . ALA A 1 579 ? -11.977 2.359 -20.578 1 96.38 579 ALA A C 1
ATOM 4415 O O . ALA A 1 579 ? -10.922 2.953 -20.312 1 96.38 579 ALA A O 1
ATOM 4416 N N . SER A 1 580 ? -13.164 2.758 -20.156 1 96.81 580 SER A N 1
ATOM 4417 C CA . SER A 1 580 ? -13.273 3.723 -19.062 1 96.81 580 SER A CA 1
ATOM 4418 C C . SER A 1 580 ? -13.188 3.037 -17.703 1 96.81 580 SER A C 1
ATOM 4420 O O . SER A 1 580 ? -13.984 2.152 -17.406 1 96.81 580 SER A O 1
ATOM 4422 N N . THR A 1 581 ? -12.125 3.365 -16.953 1 96.31 581 THR A N 1
ATOM 4423 C CA . THR A 1 581 ? -11.906 2.693 -15.672 1 96.31 581 THR A CA 1
ATOM 4424 C C . THR A 1 581 ? -11.734 3.709 -14.547 1 96.31 581 THR A C 1
ATOM 4426 O O . THR A 1 581 ? -11.32 4.844 -14.789 1 96.31 581 THR A O 1
ATOM 4429 N N . SER A 1 582 ? -12.234 3.41 -13.391 1 93.56 582 SER A N 1
ATOM 4430 C CA . SER A 1 582 ? -11.984 4.145 -12.156 1 93.56 582 SER A CA 1
ATOM 4431 C C . SER A 1 582 ? -11.383 3.238 -11.086 1 93.56 582 SER A C 1
ATOM 4433 O O . SER A 1 582 ? -11.906 2.15 -10.828 1 93.56 582 SER A O 1
ATOM 4435 N N . PHE A 1 583 ? -10.266 3.631 -10.531 1 93.38 583 PHE A N 1
ATOM 4436 C CA . PHE A 1 583 ? -9.609 2.865 -9.484 1 93.38 583 PHE A CA 1
ATOM 4437 C C . PHE A 1 583 ? -9.688 3.6 -8.148 1 93.38 583 PHE A C 1
ATOM 4439 O O . PHE A 1 583 ? -9.828 4.824 -8.117 1 93.38 583 PHE A O 1
ATOM 4446 N N . SER A 1 584 ? -9.664 2.846 -7.07 1 91.88 584 SER A N 1
ATOM 4447 C CA . SER A 1 584 ? -9.648 3.461 -5.746 1 91.88 584 SER A CA 1
ATOM 4448 C C . SER A 1 584 ? -8.234 3.85 -5.328 1 91.88 584 SER A C 1
ATOM 4450 O O . SER A 1 584 ? -7.258 3.25 -5.785 1 91.88 584 SER A O 1
ATOM 4452 N N . SER A 1 585 ? -8.117 4.91 -4.66 1 87.25 585 SER A N 1
ATOM 4453 C CA . SER A 1 585 ? -6.867 5.355 -4.055 1 87.25 585 SER A CA 1
ATOM 4454 C C . SER A 1 585 ? -7.012 5.52 -2.545 1 87.25 585 SER A C 1
ATOM 4456 O O . SER A 1 585 ? -8.109 5.766 -2.045 1 87.25 585 SER A O 1
ATOM 4458 N N . THR A 1 586 ? -5.832 5.23 -1.821 1 84.19 586 THR A N 1
ATOM 4459 C CA . THR A 1 586 ? -5.844 5.367 -0.369 1 84.19 586 THR A CA 1
ATOM 4460 C C . THR A 1 586 ? -5.023 6.582 0.065 1 84.19 586 THR A C 1
ATOM 4462 O O . THR A 1 586 ? -3.865 6.727 -0.332 1 84.19 586 THR A O 1
ATOM 4465 N N . THR A 1 587 ? -5.625 7.516 0.689 1 83.25 587 THR A N 1
ATOM 4466 C CA . THR A 1 587 ? -4.957 8.695 1.234 1 83.25 587 THR A CA 1
ATOM 4467 C C . THR A 1 587 ? -5.547 9.07 2.59 1 83.25 587 THR A C 1
ATOM 4469 O O . THR A 1 587 ? -6.496 8.438 3.057 1 83.25 587 THR A O 1
ATOM 4472 N N . LEU A 1 588 ? -4.852 9.992 3.289 1 82.06 588 LEU A N 1
ATOM 4473 C CA . LEU A 1 588 ? -5.391 10.5 4.547 1 82.06 588 LEU A CA 1
ATOM 4474 C C . LEU A 1 588 ? -6.562 11.438 4.297 1 82.06 588 LEU A C 1
ATOM 4476 O O . LEU A 1 588 ? -6.41 12.469 3.637 1 82.06 588 LEU A O 1
ATOM 4480 N N . ILE A 1 589 ? -7.684 11.039 4.77 1 88.56 589 ILE A N 1
ATOM 4481 C CA . ILE A 1 589 ? -8.875 11.867 4.641 1 88.56 589 ILE A CA 1
ATOM 4482 C C . ILE A 1 589 ? -9.586 11.969 5.988 1 88.56 589 ILE A C 1
ATOM 4484 O O . ILE A 1 589 ? -9.383 11.125 6.867 1 88.56 589 ILE A O 1
ATOM 4488 N N . PRO A 1 590 ? -10.312 13.016 6.164 1 91.25 590 PRO A N 1
ATOM 4489 C CA . PRO A 1 590 ? -11.094 13.094 7.398 1 91.25 590 PRO A CA 1
ATOM 4490 C C . PRO A 1 590 ? -12.148 11.992 7.504 1 91.25 590 PRO A C 1
ATOM 4492 O O . PRO A 1 590 ? -12.938 11.797 6.578 1 91.25 590 PRO A O 1
ATOM 4495 N N . MET A 1 591 ? -12.109 11.289 8.633 1 91.5 591 MET A N 1
ATOM 4496 C CA . MET A 1 591 ? -13.016 10.156 8.805 1 91.5 591 MET A CA 1
ATOM 4497 C C . MET A 1 591 ? -13.961 10.391 9.984 1 91.5 591 MET A C 1
ATOM 4499 O O . MET A 1 591 ? -14.867 9.586 10.227 1 91.5 591 MET A O 1
ATOM 4503 N N . ARG A 1 592 ? -13.719 11.367 10.734 1 93.31 592 ARG A N 1
ATOM 4504 C CA . ARG A 1 592 ? -14.562 11.719 11.875 1 93.31 592 ARG A CA 1
ATOM 4505 C C . ARG A 1 592 ? -14.797 13.219 11.938 1 93.31 592 ARG A C 1
ATOM 4507 O O . ARG A 1 592 ? -14.148 13.992 11.227 1 93.31 592 ARG A O 1
ATOM 4514 N N . TRP A 1 593 ? -15.773 13.625 12.781 1 94.94 593 TRP A N 1
ATOM 4515 C CA . TRP A 1 593 ? -16.172 15.023 12.906 1 94.94 593 TRP A CA 1
ATOM 4516 C C . TRP A 1 593 ? -15.703 15.609 14.234 1 94.94 593 TRP A C 1
ATOM 4518 O O . TRP A 1 593 ? -15.93 16.781 14.523 1 94.94 593 TRP A O 1
ATOM 4528 N N . THR A 1 594 ? -14.984 14.852 14.984 1 95.69 594 THR A N 1
ATOM 4529 C CA . THR A 1 594 ? -14.664 15.273 16.344 1 95.69 594 THR A CA 1
ATOM 4530 C C . THR A 1 594 ? -13.742 16.484 16.328 1 95.69 594 THR A C 1
ATOM 4532 O O . THR A 1 594 ? -14 17.484 17.016 1 95.69 594 THR A O 1
ATOM 4535 N N . GLY A 1 595 ? -12.625 16.344 15.602 1 94.31 595 GLY A N 1
ATOM 4536 C CA . GLY A 1 595 ? -11.711 17.469 15.5 1 94.31 595 GLY A CA 1
ATOM 4537 C C . GLY A 1 595 ? -12.344 18.703 14.883 1 94.31 595 GLY A C 1
ATOM 4538 O O . GLY A 1 595 ? -12.133 19.828 15.352 1 94.31 595 GLY A O 1
ATOM 4539 N N . PHE A 1 596 ? -13.156 18.578 13.891 1 96.06 596 PHE A N 1
ATOM 4540 C CA . PHE A 1 596 ? -13.836 19.672 13.219 1 96.06 596 PHE A CA 1
ATOM 4541 C C . PHE A 1 596 ? -14.828 20.344 14.156 1 96.06 596 PHE A C 1
ATOM 4543 O O . PHE A 1 596 ? -14.922 21.578 14.195 1 96.06 596 PHE A O 1
ATOM 4550 N N . MET A 1 597 ? -15.523 19.562 14.914 1 97.19 597 MET A N 1
ATOM 4551 C CA . MET A 1 597 ? -16.469 20.109 15.875 1 97.19 597 MET A CA 1
ATOM 4552 C C . MET A 1 597 ? -15.758 20.906 16.969 1 97.19 597 MET A C 1
ATOM 4554 O O . MET A 1 597 ? -16.234 21.953 17.391 1 97.19 597 MET A O 1
ATOM 4558 N N . ALA A 1 598 ? -14.68 20.344 17.422 1 96.38 598 ALA A N 1
ATOM 4559 C CA . ALA A 1 598 ? -13.891 21.062 18.422 1 96.38 598 ALA A CA 1
ATOM 4560 C C . ALA A 1 598 ? -13.398 22.406 17.859 1 96.38 598 ALA A C 1
ATOM 4562 O O . ALA A 1 598 ? -13.477 23.422 18.531 1 96.38 598 ALA A O 1
ATOM 4563 N N . ALA A 1 599 ? -12.852 22.359 16.656 1 96.31 599 ALA A N 1
ATOM 4564 C CA . ALA A 1 599 ? -12.383 23.594 16.016 1 96.31 599 ALA A CA 1
ATOM 4565 C C . ALA A 1 599 ? -13.531 24.578 15.82 1 96.31 599 ALA A C 1
ATOM 4567 O O . ALA A 1 599 ? -13.375 25.781 16.062 1 96.31 599 ALA A O 1
ATOM 4568 N N . THR A 1 600 ? -14.695 24.109 15.398 1 96.81 600 THR A N 1
ATOM 4569 C CA . THR A 1 600 ? -15.867 24.953 15.203 1 96.81 600 THR A CA 1
ATOM 4570 C C . THR A 1 600 ? -16.328 25.562 16.516 1 96.81 600 THR A C 1
ATOM 4572 O O . THR A 1 600 ? -16.734 26.734 16.562 1 96.81 600 THR A O 1
ATOM 4575 N N . ALA A 1 601 ? -16.234 24.781 17.547 1 97.31 601 ALA A N 1
ATOM 4576 C CA . ALA A 1 601 ? -16.609 25.281 18.859 1 97.31 601 ALA A CA 1
ATOM 4577 C C . ALA A 1 601 ? -15.703 26.438 19.297 1 97.31 601 ALA A C 1
ATOM 4579 O O . ALA A 1 601 ? -16.172 27.422 19.875 1 97.31 601 ALA A O 1
ATOM 4580 N N . ILE A 1 602 ? -14.461 26.281 19.062 1 97.31 602 ILE A N 1
ATOM 4581 C CA . ILE A 1 602 ? -13.516 27.312 19.438 1 97.31 602 ILE A CA 1
ATOM 4582 C C . ILE A 1 602 ? -13.812 28.594 18.656 1 97.31 602 ILE A C 1
ATOM 4584 O O . ILE A 1 602 ? -13.891 29.688 19.234 1 97.31 602 ILE A O 1
ATOM 4588 N N . VAL A 1 603 ? -14.016 28.484 17.344 1 97.38 603 VAL A N 1
ATOM 4589 C CA . VAL A 1 603 ? -14.281 29.625 16.484 1 97.38 603 VAL A CA 1
ATOM 4590 C C . VAL A 1 603 ? -15.625 30.25 16.859 1 97.38 603 VAL A C 1
ATOM 4592 O O . VAL A 1 603 ? -15.75 31.484 16.938 1 97.38 603 VAL A O 1
ATOM 4595 N N . ALA A 1 604 ? -16.641 29.422 17.125 1 97.06 604 ALA A N 1
ATOM 4596 C CA . ALA A 1 604 ? -17.953 29.906 17.516 1 97.06 604 ALA A CA 1
ATOM 4597 C C . ALA A 1 604 ? -17.891 30.656 18.859 1 97.06 604 ALA A C 1
ATOM 4599 O O . ALA A 1 604 ? -18.5 31.703 19.016 1 97.06 604 ALA A O 1
ATOM 4600 N N . THR A 1 605 ? -17.203 30.062 19.797 1 97.44 605 THR A N 1
ATOM 4601 C CA . THR A 1 605 ? -17.031 30.703 21.078 1 97.44 605 THR A CA 1
ATOM 4602 C C . THR A 1 605 ? -16.391 32.094 20.922 1 97.44 605 THR A C 1
ATOM 4604 O O . THR A 1 605 ? -16.828 33.062 21.516 1 97.44 605 THR A O 1
ATOM 4607 N N . HIS A 1 606 ? -15.406 32.094 20.094 1 97.75 606 HIS A N 1
ATOM 4608 C CA . HIS A 1 606 ? -14.727 33.344 19.812 1 97.75 606 HIS A CA 1
ATOM 4609 C C . HIS A 1 606 ? -15.695 34.375 19.234 1 97.75 606 HIS A C 1
ATOM 4611 O O . HIS A 1 606 ? -15.742 35.531 19.672 1 97.75 606 HIS A O 1
ATOM 4617 N N . LEU A 1 607 ? -16.453 34 18.281 1 97.38 607 LEU A N 1
ATOM 4618 C CA . LEU A 1 607 ? -17.375 34.906 17.609 1 97.38 607 LEU A CA 1
ATOM 4619 C C . LEU A 1 607 ? -18.453 35.375 18.578 1 97.38 607 LEU A C 1
ATOM 4621 O O . LEU A 1 607 ? -18.828 36.562 18.562 1 97.38 607 LEU A O 1
ATOM 4625 N N . VAL A 1 608 ? -18.953 34.531 19.406 1 97.25 608 VAL A N 1
ATOM 4626 C CA . VAL A 1 608 ? -19.969 34.875 20.391 1 97.25 608 VAL A CA 1
ATOM 4627 C C . VAL A 1 608 ? -19.391 35.906 21.375 1 97.25 608 VAL A C 1
ATOM 4629 O O . VAL A 1 608 ? -20.047 36.875 21.719 1 97.25 608 VAL A O 1
ATOM 4632 N N . VAL A 1 609 ? -18.188 35.625 21.781 1 97.44 609 VAL A N 1
ATOM 4633 C CA . VAL A 1 609 ? -17.531 36.562 22.703 1 97.44 609 VAL A CA 1
ATOM 4634 C C . VAL A 1 609 ? -17.375 37.938 22.047 1 97.44 609 VAL A C 1
ATOM 4636 O O . VAL A 1 609 ? -17.656 38.969 22.672 1 97.44 609 VAL A O 1
ATOM 4639 N N . VAL A 1 610 ? -16.969 37.938 20.812 1 96.94 610 VAL A N 1
ATOM 4640 C CA . VAL A 1 610 ? -16.75 39.188 20.094 1 96.94 610 VAL A CA 1
ATOM 4641 C C . VAL A 1 610 ? -18.078 39.938 19.969 1 96.94 610 VAL A C 1
ATOM 4643 O O . VAL A 1 610 ? -18.125 41.156 20.172 1 96.94 610 VAL A O 1
ATOM 4646 N N . VAL A 1 611 ? -19.141 39.281 19.703 1 96.25 611 VAL A N 1
ATOM 4647 C CA . VAL A 1 611 ? -20.453 39.906 19.562 1 96.25 611 VAL A CA 1
ATOM 4648 C C . VAL A 1 611 ? -20.906 40.469 20.906 1 96.25 611 VAL A C 1
ATOM 4650 O O . VAL A 1 611 ? -21.359 41.594 20.984 1 96.25 611 VAL A O 1
ATOM 4653 N N . ILE A 1 612 ? -20.781 39.688 21.953 1 97.12 612 ILE A N 1
ATOM 4654 C CA . ILE A 1 612 ? -21.203 40.094 23.281 1 97.12 612 ILE A CA 1
ATOM 4655 C C . ILE A 1 612 ? -20.422 41.344 23.703 1 97.12 612 ILE A C 1
ATOM 4657 O O . ILE A 1 612 ? -20.984 42.312 24.188 1 97.12 612 ILE A O 1
ATOM 4661 N N . VAL A 1 613 ? -19.156 41.25 23.484 1 97 613 VAL A N 1
ATOM 4662 C CA . VAL A 1 613 ? -18.297 42.344 23.875 1 97 613 VAL A CA 1
ATOM 4663 C C . VAL A 1 613 ? -18.656 43.594 23.078 1 97 613 VAL A C 1
ATOM 4665 O O . VAL A 1 613 ? -18.703 44.719 23.625 1 97 613 VAL A O 1
ATOM 4668 N N . THR A 1 614 ? -18.906 43.438 21.797 1 95.44 614 THR A N 1
ATOM 4669 C CA . THR A 1 614 ? -19.281 44.594 20.969 1 95.44 614 THR A CA 1
ATOM 4670 C C . THR A 1 614 ? -20.594 45.188 21.453 1 95.44 614 THR A C 1
ATOM 4672 O O . THR A 1 614 ? -20.719 46.406 21.547 1 95.44 614 THR A O 1
ATOM 4675 N N . VAL A 1 615 ? -21.547 44.438 21.812 1 95.31 615 VAL A N 1
ATOM 4676 C CA . VAL A 1 615 ? -22.844 44.906 22.297 1 95.31 615 VAL A CA 1
ATOM 4677 C C . VAL A 1 615 ? -22.672 45.594 23.641 1 95.31 615 VAL A C 1
ATOM 4679 O O . VAL A 1 615 ? -23.234 46.688 23.859 1 95.31 615 VAL A O 1
ATOM 4682 N N . LEU A 1 616 ? -21.906 45 24.484 1 95.62 616 LEU A N 1
ATOM 4683 C CA . LEU A 1 616 ? -21.641 45.625 25.781 1 95.62 616 LEU A CA 1
ATOM 4684 C C . LEU A 1 616 ? -20.922 46.969 25.625 1 95.62 616 LEU A C 1
ATOM 4686 O O . LEU A 1 616 ? -21.203 47.906 26.359 1 95.62 616 LEU A O 1
ATOM 4690 N N . PHE A 1 617 ? -20 47 24.688 1 94.94 617 PHE A N 1
ATOM 4691 C CA . PHE A 1 617 ? -19.266 48.219 24.422 1 94.94 617 PHE A CA 1
ATOM 4692 C C . PHE A 1 617 ? -20.219 49.344 23.984 1 94.94 617 PHE A C 1
ATOM 4694 O O . PHE A 1 617 ? -20.109 50.469 24.469 1 94.94 617 PHE A O 1
ATOM 4701 N N . PHE A 1 618 ? -21.172 48.969 23.219 1 93.38 618 PHE A N 1
ATOM 4702 C CA . PHE A 1 618 ? -22.125 49.969 22.719 1 93.38 618 PHE A CA 1
ATOM 4703 C C . PHE A 1 618 ? -23.062 50.438 23.828 1 93.38 618 PHE A C 1
ATOM 4705 O O . PHE A 1 618 ? -23.453 51.594 23.891 1 93.38 618 PHE A O 1
ATOM 4712 N N . HIS A 1 619 ? -23.328 49.625 24.797 1 92.69 619 HIS A N 1
ATOM 4713 C CA . HIS A 1 619 ? -24.312 49.906 25.828 1 92.69 619 HIS A CA 1
ATOM 4714 C C . HIS A 1 619 ? -23.656 50.625 27.016 1 92.69 619 HIS A C 1
ATOM 4716 O O . HIS A 1 619 ? -24.281 51.469 27.672 1 92.69 619 HIS A O 1
ATOM 4722 N N . PHE A 1 620 ? -22.438 50.281 27.266 1 91.56 620 PHE A N 1
ATOM 4723 C CA . PHE A 1 620 ? -21.875 50.688 28.547 1 91.56 620 PHE A CA 1
ATOM 4724 C C . PHE A 1 620 ? -20.812 51.781 28.328 1 91.56 620 PHE A C 1
ATOM 4726 O O . PHE A 1 620 ? -20.234 52.281 29.297 1 91.56 620 PHE A O 1
ATOM 4733 N N . THR A 1 621 ? -20.484 52.062 27.125 1 91 621 THR A N 1
ATOM 4734 C CA . THR A 1 621 ? -19.484 53.094 26.891 1 91 621 THR A CA 1
ATOM 4735 C C . THR A 1 621 ? -20.031 54.219 26.031 1 91 621 THR A C 1
ATOM 4737 O O . THR A 1 621 ? -20.859 53.969 25.141 1 91 621 THR A O 1
ATOM 4740 N N . SER A 1 622 ? -19.672 55.469 26.375 1 87.94 622 SER A N 1
ATOM 4741 C CA . SER A 1 622 ? -20.125 56.594 25.594 1 87.94 622 SER A CA 1
ATOM 4742 C C . SER A 1 622 ? -18.984 57.562 25.312 1 87.94 622 SER A C 1
ATOM 4744 O O . SER A 1 622 ? -19.062 58.375 24.375 1 87.94 622 SER A O 1
ATOM 4746 N N . SER A 1 623 ? -17.953 57.531 26.094 1 88.25 623 SER A N 1
ATOM 4747 C CA . SER A 1 623 ? -16.922 58.562 25.984 1 88.25 623 SER A CA 1
ATOM 4748 C C . SER A 1 623 ? -15.625 57.969 25.438 1 88.25 623 SER A C 1
ATOM 4750 O O . SER A 1 623 ? -14.641 58.688 25.234 1 88.25 623 SER A O 1
ATOM 4752 N N . SER A 1 624 ? -15.609 56.719 25.156 1 90.75 624 SER A N 1
ATOM 4753 C CA . SER A 1 624 ? -14.391 56.062 24.703 1 90.75 624 SER A CA 1
ATOM 4754 C C . SER A 1 624 ? -14.344 55.969 23.188 1 90.75 624 SER A C 1
ATOM 4756 O O . SER A 1 624 ? -15.266 55.438 22.562 1 90.75 624 SER A O 1
ATOM 4758 N N . LEU A 1 625 ? -13.266 56.531 22.594 1 92.94 625 LEU A N 1
ATOM 4759 C CA . LEU A 1 625 ? -12.961 56.375 21.172 1 92.94 625 LEU A CA 1
ATOM 4760 C C . LEU A 1 625 ? -11.789 55.438 20.953 1 92.94 625 LEU A C 1
ATOM 4762 O O . LEU A 1 625 ? -10.633 55.812 21.156 1 92.94 625 LEU A O 1
ATOM 4766 N N . LEU A 1 626 ? -12.148 54.281 20.391 1 93.38 626 LEU A N 1
ATOM 4767 C CA . LEU A 1 626 ? -11.125 53.25 20.219 1 93.38 626 LEU A CA 1
ATOM 4768 C C . LEU A 1 626 ? -10.078 53.688 19.203 1 93.38 626 LEU A C 1
ATOM 4770 O O . LEU A 1 626 ? -10.414 54.312 18.188 1 93.38 626 LEU A O 1
ATOM 4774 N N . GLY A 1 627 ? -8.828 53.375 19.484 1 90 627 GLY A N 1
ATOM 4775 C CA . GLY A 1 627 ? -7.758 53.594 18.531 1 90 627 GLY A CA 1
ATOM 4776 C C . GLY A 1 627 ? -7.211 55 18.578 1 90 627 GLY A C 1
ATOM 4777 O O . GLY A 1 627 ? -6.426 55.406 17.719 1 90 627 GLY A O 1
ATOM 4778 N N . ASN A 1 628 ? -7.625 55.781 19.594 1 91.94 628 ASN A N 1
ATOM 4779 C CA . ASN A 1 628 ? -7.176 57.156 19.688 1 91.94 628 ASN A CA 1
ATOM 4780 C C . ASN A 1 628 ? -6.273 57.375 20.906 1 91.94 628 ASN A C 1
ATOM 4782 O O . ASN A 1 628 ? -6.742 57.312 22.047 1 91.94 628 ASN A O 1
ATOM 4786 N N . CYS A 1 629 ? -5.031 57.688 20.688 1 92.5 629 CYS A N 1
ATOM 4787 C CA . CYS A 1 629 ? -3.998 57.719 21.719 1 92.5 629 CYS A CA 1
ATOM 4788 C C . CYS A 1 629 ? -4.098 59.031 22.516 1 92.5 629 CYS A C 1
ATOM 4790 O O . CYS A 1 629 ? -3.91 59 23.734 1 92.5 629 CYS A O 1
ATOM 4792 N N . TRP A 1 630 ? -4.43 60.125 21.875 1 93.12 630 TRP A N 1
ATOM 4793 C CA . TRP A 1 630 ? -4.531 61.406 22.578 1 93.12 630 TRP A CA 1
ATOM 4794 C C . TRP A 1 630 ? -5.672 61.375 23.594 1 93.12 630 TRP A C 1
ATOM 4796 O O . TRP A 1 630 ? -5.527 61.875 24.703 1 93.12 630 TRP A O 1
ATOM 4806 N N . GLN A 1 631 ? -6.707 60.844 23.156 1 93.06 631 GLN A N 1
ATOM 4807 C CA . GLN A 1 631 ? -7.836 60.75 24.078 1 93.06 631 GLN A CA 1
ATOM 4808 C C . GLN A 1 631 ? -7.488 59.875 25.281 1 93.06 631 GLN A C 1
ATOM 4810 O O . GLN A 1 631 ? -7.855 60.219 26.422 1 93.06 631 GLN A O 1
ATOM 4815 N N . ALA A 1 632 ? -6.809 58.781 25.031 1 93.81 632 ALA A N 1
ATOM 4816 C CA . ALA A 1 632 ? -6.445 57.844 26.094 1 93.81 632 ALA A CA 1
ATOM 4817 C C . ALA A 1 632 ? -5.547 58.5 27.125 1 93.81 632 ALA A C 1
ATOM 4819 O O . ALA A 1 632 ? -5.684 58.25 28.328 1 93.81 632 ALA A O 1
ATOM 4820 N N . VAL A 1 633 ? -4.688 59.375 26.719 1 93.06 633 VAL A N 1
ATOM 4821 C CA . VAL A 1 633 ? -3.779 60.062 27.625 1 93.06 633 VAL A CA 1
ATOM 4822 C C . VAL A 1 633 ? -4.504 61.219 28.297 1 93.06 633 VAL A C 1
ATOM 4824 O O . VAL A 1 633 ? -4.367 61.438 29.5 1 93.06 633 VAL A O 1
ATOM 4827 N N . ALA A 1 634 ? -5.277 61.969 27.547 1 93.06 634 ALA A N 1
ATOM 4828 C CA . ALA A 1 634 ? -5.965 63.156 28.047 1 93.06 634 ALA A CA 1
ATOM 4829 C C . ALA A 1 634 ? -6.93 62.781 29.172 1 93.06 634 ALA A C 1
ATOM 4831 O O . ALA A 1 634 ? -7.07 63.531 30.141 1 93.06 634 ALA A O 1
ATOM 4832 N N . GLN A 1 635 ? -7.492 61.688 29.078 1 93 635 GLN A N 1
ATOM 4833 C CA . GLN A 1 635 ? -8.508 61.312 30.047 1 93 635 GLN A CA 1
ATOM 4834 C C . GLN A 1 635 ? -7.875 60.844 31.359 1 93 635 GLN A C 1
ATOM 4836 O O . GLN A 1 635 ? -8.555 60.75 32.375 1 93 635 GLN A O 1
ATOM 4841 N N . VAL A 1 636 ? -6.633 60.531 31.312 1 92.5 636 VAL A N 1
ATOM 4842 C CA . VAL A 1 636 ? -5.918 60.156 32.531 1 92.5 636 VAL A CA 1
ATOM 4843 C C . VAL A 1 636 ? -5.434 61.406 33.25 1 92.5 636 VAL A C 1
ATOM 4845 O O . VAL A 1 636 ? -5.258 61.406 34.469 1 92.5 636 VAL A O 1
ATOM 4848 N N . VAL A 1 637 ? -5.297 62.531 32.531 1 91.38 637 VAL A N 1
ATOM 4849 C CA . VAL A 1 637 ? -4.777 63.781 33.062 1 91.38 637 VAL A CA 1
ATOM 4850 C C . VAL A 1 637 ? -5.914 64.562 33.688 1 91.38 637 VAL A C 1
ATOM 4852 O O . VAL A 1 637 ? -6.605 65.312 33 1 91.38 637 VAL A O 1
ATOM 4855 N N . THR A 1 638 ? -6.074 64.438 34.938 1 87.75 638 THR A N 1
ATOM 4856 C CA . THR A 1 638 ? -7.066 65.188 35.719 1 87.75 638 THR A CA 1
ATOM 4857 C C . THR A 1 638 ? -6.414 65.875 36.906 1 87.75 638 THR A C 1
ATOM 4859 O O . THR A 1 638 ? -5.238 65.625 37.188 1 87.75 638 THR A O 1
ATOM 4862 N N . GLU A 1 639 ? -7.148 66.75 37.625 1 82.88 639 GLU A N 1
ATOM 4863 C CA . GLU A 1 639 ? -6.637 67.438 38.781 1 82.88 639 GLU A CA 1
ATOM 4864 C C . GLU A 1 639 ? -6.18 66.5 39.875 1 82.88 639 GLU A C 1
ATOM 4866 O O . GLU A 1 639 ? -5.203 66.75 40.562 1 82.88 639 GLU A O 1
ATOM 4871 N N . ASP A 1 640 ? -6.789 65.375 39.938 1 80.38 640 ASP A N 1
ATOM 4872 C CA . ASP A 1 640 ? -6.477 64.375 40.969 1 80.38 640 ASP A CA 1
ATOM 4873 C C . ASP A 1 640 ? -5.211 63.594 40.625 1 80.38 640 ASP A C 1
ATOM 4875 O O . ASP A 1 640 ? -4.5 63.125 41.5 1 80.38 640 ASP A O 1
ATOM 4879 N N . THR A 1 641 ? -4.961 63.438 39.312 1 88.56 641 THR A N 1
ATOM 4880 C CA . THR A 1 641 ? -3.85 62.594 38.906 1 88.56 641 THR A CA 1
ATOM 4881 C C . THR A 1 641 ? -2.609 63.438 38.594 1 88.56 641 THR A C 1
ATOM 4883 O O . THR A 1 641 ? -1.502 62.906 38.5 1 88.56 641 THR A O 1
ATOM 4886 N N . LEU A 1 642 ? -2.727 64.688 38.5 1 88 642 LEU A N 1
ATOM 4887 C CA . LEU A 1 642 ? -1.634 65.562 38.125 1 88 642 LEU A CA 1
ATOM 4888 C C . LEU A 1 642 ? -0.48 65.5 39.094 1 88 642 LEU A C 1
ATOM 4890 O O . LEU A 1 642 ? 0.685 65.438 38.719 1 88 642 LEU A O 1
ATOM 4894 N N . PRO A 1 643 ? -0.832 65.438 40.438 1 84.31 643 PRO A N 1
ATOM 4895 C CA . PRO A 1 643 ? 0.284 65.312 41.375 1 84.31 643 PRO A CA 1
ATOM 4896 C C . PRO A 1 643 ? 1.058 64 41.219 1 84.31 643 PRO A C 1
ATOM 4898 O O . PRO A 1 643 ? 2.27 63.938 41.438 1 84.31 643 PRO A O 1
ATOM 4901 N N . ILE A 1 644 ? 0.407 62.969 40.875 1 87.94 644 ILE A N 1
ATOM 4902 C CA . ILE A 1 644 ? 1.056 61.688 40.594 1 87.94 644 ILE A CA 1
ATOM 4903 C C . ILE A 1 644 ? 1.901 61.781 39.344 1 87.94 644 ILE A C 1
ATOM 4905 O O . ILE A 1 644 ? 3.039 61.312 39.312 1 87.94 644 ILE A O 1
ATOM 4909 N N . LEU A 1 645 ? 1.354 62.375 38.312 1 90.75 645 LEU A N 1
ATOM 4910 C CA . LEU A 1 645 ? 1.996 62.469 37 1 90.75 645 LEU A CA 1
ATOM 4911 C C . LEU A 1 645 ? 3.262 63.312 37.094 1 90.75 645 LEU A C 1
ATOM 4913 O O . LEU A 1 645 ? 4.223 63.062 36.344 1 90.75 645 LEU A O 1
ATOM 4917 N N . GLU A 1 646 ? 3.283 64.25 38 1 86.38 646 GLU A N 1
ATOM 4918 C CA . GLU A 1 646 ? 4.445 65.125 38.156 1 86.38 646 GLU A CA 1
ATOM 4919 C C . GLU A 1 646 ? 5.625 64.312 38.781 1 86.38 646 GLU A C 1
ATOM 4921 O O . GLU A 1 646 ? 6.781 64.688 38.531 1 86.38 646 GLU A O 1
ATOM 4926 N N . GLN A 1 647 ? 5.277 63.219 39.406 1 84.44 647 GLN A N 1
ATOM 4927 C CA . GLN A 1 647 ? 6.336 62.469 40.062 1 84.44 647 GLN A CA 1
ATOM 4928 C C . GLN A 1 647 ? 6.645 61.188 39.312 1 84.44 647 GLN A C 1
ATOM 4930 O O . GLN A 1 647 ? 7.723 60.594 39.469 1 84.44 647 GLN A O 1
ATOM 4935 N N . ALA A 1 648 ? 5.812 60.75 38.5 1 89.62 648 ALA A N 1
ATOM 4936 C CA . ALA A 1 648 ? 5.855 59.406 37.938 1 89.62 648 ALA A CA 1
ATOM 4937 C C . ALA A 1 648 ? 6.75 59.344 36.719 1 89.62 648 ALA A C 1
ATOM 4939 O O . ALA A 1 648 ? 6.973 58.25 36.156 1 89.62 648 ALA A O 1
ATOM 4940 N N . ASP A 1 649 ? 7.395 60.344 36.25 1 87.06 649 ASP A N 1
ATOM 4941 C CA . ASP A 1 649 ? 8.156 60.406 35 1 87.06 649 ASP A CA 1
ATOM 4942 C C . ASP A 1 649 ? 9.359 59.469 35.062 1 87.06 649 ASP A C 1
ATOM 4944 O O . ASP A 1 649 ? 9.805 58.969 34.031 1 87.06 649 ASP A O 1
ATOM 4948 N N . ALA A 1 650 ? 9.867 59.219 36.25 1 85.31 650 ALA A N 1
ATOM 4949 C CA . ALA A 1 650 ? 11.055 58.375 36.344 1 85.31 650 ALA A CA 1
ATOM 4950 C C . ALA A 1 650 ? 10.828 57.25 37.344 1 85.31 650 ALA A C 1
ATOM 4952 O O . ALA A 1 650 ? 11.789 56.688 37.906 1 85.31 650 ALA A O 1
ATOM 4953 N N . MET A 1 651 ? 9.562 56.938 37.594 1 87.69 651 MET A N 1
ATOM 4954 C CA . MET A 1 651 ? 9.25 55.906 38.562 1 87.69 651 MET A CA 1
ATOM 4955 C C . MET A 1 651 ? 8.578 54.688 37.906 1 87.69 651 MET A C 1
ATOM 4957 O O . MET A 1 651 ? 7.871 54.844 36.906 1 87.69 651 MET A O 1
ATOM 4961 N N . LYS A 1 652 ? 8.852 53.594 38.5 1 90.19 652 LYS A N 1
ATOM 4962 C CA . LYS A 1 652 ? 8.109 52.375 38.125 1 90.19 652 LYS A CA 1
ATOM 4963 C C . LYS A 1 652 ? 6.703 52.406 38.719 1 90.19 652 LYS A C 1
ATOM 4965 O O . LYS A 1 652 ? 6.445 53.094 39.688 1 90.19 652 LYS A O 1
ATOM 4970 N N . ASP A 1 653 ? 5.887 51.688 38.062 1 88.69 653 ASP A N 1
ATOM 4971 C CA . ASP A 1 653 ? 4.512 51.625 38.531 1 88.69 653 ASP A CA 1
ATOM 4972 C C . ASP A 1 653 ? 4.465 51.125 40 1 88.69 653 ASP A C 1
ATOM 4974 O O . ASP A 1 653 ? 3.645 51.625 40.781 1 88.69 653 ASP A O 1
ATOM 4978 N N . LYS A 1 654 ? 5.305 50.188 40.344 1 86.5 654 LYS A N 1
ATOM 4979 C CA . LYS A 1 654 ? 5.34 49.688 41.719 1 86.5 654 LYS A CA 1
ATOM 4980 C C . LYS A 1 654 ? 5.762 50.781 42.688 1 86.5 654 LYS A C 1
ATOM 4982 O O . LYS A 1 654 ? 5.266 50.844 43.812 1 86.5 654 LYS A O 1
ATOM 4987 N N . GLU A 1 655 ? 6.586 51.656 42.281 1 88.44 655 GLU A N 1
ATOM 4988 C CA . GLU A 1 655 ? 7.043 52.781 43.094 1 88.44 655 GLU A CA 1
ATOM 4989 C C . GLU A 1 655 ? 5.953 53.844 43.25 1 88.44 655 GLU A C 1
ATOM 4991 O O . GLU A 1 655 ? 5.793 54.438 44.312 1 88.44 655 GLU A O 1
ATOM 4996 N N . VAL A 1 656 ? 5.316 54 42.156 1 89.25 656 VAL A N 1
ATOM 4997 C CA . VAL A 1 656 ? 4.191 54.938 42.188 1 89.25 656 VAL A CA 1
ATOM 4998 C C . VAL A 1 656 ? 3.135 54.438 43.156 1 89.25 656 VAL A C 1
ATOM 5000 O O . VAL A 1 656 ? 2.543 55.219 43.906 1 89.25 656 VAL A O 1
ATOM 5003 N N . GLU A 1 657 ? 2.926 53.188 43.094 1 86.5 657 GLU A N 1
ATOM 5004 C CA . GLU A 1 657 ? 1.961 52.562 44 1 86.5 657 GLU A CA 1
ATOM 5005 C C . GLU A 1 657 ? 2.369 52.781 45.469 1 86.5 657 GLU A C 1
ATOM 5007 O O . GLU A 1 657 ? 1.527 53.094 46.312 1 86.5 657 GLU A O 1
ATOM 5012 N N . ARG A 1 658 ? 3.607 52.656 45.719 1 84.94 658 ARG A N 1
ATOM 5013 C CA . ARG A 1 658 ? 4.117 52.844 47.094 1 84.94 658 ARG A CA 1
ATOM 5014 C C . ARG A 1 658 ? 3.961 54.312 47.531 1 84.94 658 ARG A C 1
ATOM 5016 O O . ARG A 1 658 ? 3.574 54.594 48.656 1 84.94 658 ARG A O 1
ATOM 5023 N N . TRP A 1 659 ? 4.281 55.125 46.625 1 85 659 TRP A N 1
ATOM 5024 C CA . TRP A 1 659 ? 4.156 56.531 46.906 1 85 659 TRP A CA 1
ATOM 5025 C C . TRP A 1 659 ? 2.699 56.938 47.156 1 85 659 TRP A C 1
ATOM 5027 O O . TRP A 1 659 ? 2.391 57.656 48.094 1 85 659 TRP A O 1
ATOM 5037 N N . ALA A 1 660 ? 1.847 56.438 46.281 1 82.38 660 ALA A N 1
ATOM 5038 C CA . ALA A 1 660 ? 0.423 56.75 46.375 1 82.38 660 ALA A CA 1
ATOM 5039 C C . ALA A 1 660 ? -0.168 56.188 47.656 1 82.38 660 ALA A C 1
ATOM 5041 O O . ALA A 1 660 ? -1.047 56.781 48.281 1 82.38 660 ALA A O 1
ATOM 5042 N N . LYS A 1 661 ? 0.234 55.031 48.031 1 79.69 661 LYS A N 1
ATOM 5043 C CA . LYS A 1 661 ? -0.221 54.438 49.281 1 79.69 661 LYS A CA 1
ATOM 5044 C C . LYS A 1 661 ? 0.19 55.281 50.5 1 79.69 661 LYS A C 1
ATOM 5046 O O . LYS A 1 661 ? -0.555 55.406 51.469 1 79.69 661 LYS A O 1
ATOM 5051 N N . GLY A 1 662 ? 1.315 55.844 50.375 1 76.69 662 GLY A N 1
ATOM 5052 C CA . GLY A 1 662 ? 1.784 56.719 51.438 1 76.69 662 GLY A CA 1
ATOM 5053 C C . GLY A 1 662 ? 0.949 58 51.562 1 76.69 662 GLY A C 1
ATOM 5054 O O . GLY A 1 662 ? 0.81 58.531 52.688 1 76.69 662 GLY A O 1
ATOM 5055 N N . GLN A 1 663 ? 0.404 58.406 50.438 1 77.06 663 GLN A N 1
ATOM 5056 C CA . GLN A 1 663 ? -0.411 59.625 50.438 1 77.06 663 GLN A CA 1
ATOM 5057 C C . GLN A 1 663 ? -1.892 59.281 50.594 1 77.06 663 GLN A C 1
ATOM 5059 O O . GLN A 1 663 ? -2.748 60.156 50.5 1 77.06 663 GLN A O 1
ATOM 5064 N N . SER A 1 664 ? -2.24 58 50.906 1 69.69 664 SER A N 1
ATOM 5065 C CA . SER A 1 664 ? -3.586 57.5 51.125 1 69.69 664 SER A CA 1
ATOM 5066 C C . SER A 1 664 ? -4.469 57.719 49.906 1 69.69 664 SER A C 1
ATOM 5068 O O . SER A 1 664 ? -5.676 57.938 50.031 1 69.69 664 SER A O 1
ATOM 5070 N N . LEU A 1 665 ? -3.973 57.812 48.75 1 67.44 665 LEU A N 1
ATOM 5071 C CA . LEU A 1 665 ? -4.727 58.031 47.531 1 67.44 665 LEU A CA 1
ATOM 5072 C C . LEU A 1 665 ? -5.199 56.719 46.906 1 67.44 665 LEU A C 1
ATOM 5074 O O . LEU A 1 665 ? -6.023 56.688 46 1 67.44 665 LEU A O 1
ATOM 5078 N N . HIS A 1 666 ? -4.906 55.5 47.406 1 61.38 666 HIS A N 1
ATOM 5079 C CA . HIS A 1 666 ? -4.969 54.219 46.688 1 61.38 666 HIS A CA 1
ATOM 5080 C C . HIS A 1 666 ? -6.363 53.625 46.781 1 61.38 666 HIS A C 1
ATOM 5082 O O . HIS A 1 666 ? -6.719 52.75 46 1 61.38 666 HIS A O 1
ATOM 5088 N N . ARG A 1 667 ? -7.238 54 47.656 1 61.38 667 ARG A N 1
ATOM 5089 C CA . ARG A 1 667 ? -8.383 53.156 48 1 61.38 667 ARG A CA 1
ATOM 5090 C C . ARG A 1 667 ? -9.609 53.531 47.188 1 61.38 667 ARG A C 1
ATOM 5092 O O . ARG A 1 667 ? -10.602 52.812 47.156 1 61.38 667 ARG A O 1
ATOM 5099 N N . LYS A 1 668 ? -9.484 54.562 46.312 1 67.62 668 LYS A N 1
ATOM 5100 C CA . LYS A 1 668 ? -10.727 55 45.656 1 67.62 668 LYS A CA 1
ATOM 5101 C C . LYS A 1 668 ? -10.781 54.531 44.219 1 67.62 668 LYS A C 1
ATOM 5103 O O . LYS A 1 668 ? -9.75 54.344 43.562 1 67.62 668 LYS A O 1
ATOM 5108 N N . ARG A 1 669 ? -11.953 54.031 43.781 1 78.81 669 ARG A N 1
ATOM 5109 C CA . ARG A 1 669 ? -12.195 53.625 42.375 1 78.81 669 ARG A CA 1
ATOM 5110 C C . ARG A 1 669 ? -12.5 54.844 41.531 1 78.81 669 ARG A C 1
ATOM 5112 O O . ARG A 1 669 ? -13.227 55.75 41.938 1 78.81 669 ARG A O 1
ATOM 5119 N N . TYR A 1 670 ? -11.781 54.812 40.438 1 81.81 670 TYR A N 1
ATOM 5120 C CA . TYR A 1 670 ? -11.93 55.938 39.5 1 81.81 670 TYR A CA 1
ATOM 5121 C C . TYR A 1 670 ? -12.562 55.469 38.188 1 81.81 670 TYR A C 1
ATOM 5123 O O . TYR A 1 670 ? -12.32 54.344 37.75 1 81.81 670 TYR A O 1
ATOM 5131 N N . GLY A 1 671 ? -13.484 56.156 37.688 1 82.38 671 GLY A N 1
ATOM 5132 C CA . GLY A 1 671 ? -14.086 56 36.375 1 82.38 671 GLY A CA 1
ATOM 5133 C C . GLY A 1 671 ? -14.047 57.25 35.531 1 82.38 671 GLY A C 1
ATOM 5134 O O . GLY A 1 671 ? -13.586 58.281 36 1 82.38 671 GLY A O 1
ATOM 5135 N N . LEU A 1 672 ? -14.352 57.031 34.25 1 86.69 672 LEU A N 1
ATOM 5136 C CA . LEU A 1 672 ? -14.422 58.188 33.375 1 86.69 672 LEU A CA 1
ATOM 5137 C C . LEU A 1 672 ? -15.734 58.969 33.594 1 86.69 672 LEU A C 1
ATOM 5139 O O . LEU A 1 672 ? -16.812 58.375 33.469 1 86.69 672 LEU A O 1
ATOM 5143 N N . VAL A 1 673 ? -15.57 60.188 34.062 1 81.31 673 VAL A N 1
ATOM 5144 C CA . VAL A 1 673 ? -16.75 61 34.344 1 81.31 673 VAL A CA 1
ATOM 5145 C C . VAL A 1 673 ? -16.594 62.375 33.688 1 81.31 673 VAL A C 1
ATOM 5147 O O . VAL A 1 673 ? -15.469 62.875 33.562 1 81.31 673 VAL A O 1
ATOM 5150 N N . ARG A 1 674 ? -17.656 62.844 33.156 1 81.56 674 ARG A N 1
ATOM 5151 C CA . ARG A 1 674 ? -17.641 64.188 32.594 1 81.56 674 ARG A CA 1
ATOM 5152 C C . ARG A 1 674 ? -17.797 65.25 33.688 1 81.56 674 ARG A C 1
ATOM 5154 O O . ARG A 1 674 ? -18.766 65.25 34.469 1 81.56 674 ARG A O 1
ATOM 5161 N N . ASN A 1 675 ? -16.781 66.062 33.875 1 76.88 675 ASN A N 1
ATOM 5162 C CA . ASN A 1 675 ? -16.828 67.125 34.844 1 76.88 675 ASN A CA 1
ATOM 5163 C C . ASN A 1 675 ? -17.812 68.25 34.406 1 76.88 675 ASN A C 1
ATOM 5165 O O . ASN A 1 675 ? -17.688 68.812 33.312 1 76.88 675 ASN A O 1
ATOM 5169 N N . ARG A 1 676 ? -18.766 68.562 35.188 1 69.5 676 ARG A N 1
ATOM 5170 C CA . ARG A 1 676 ? -19.828 69.5 34.875 1 69.5 676 ARG A CA 1
ATOM 5171 C C . ARG A 1 676 ? -19.281 70.938 34.812 1 69.5 676 ARG A C 1
ATOM 5173 O O . ARG A 1 676 ? -19.781 71.75 34.062 1 69.5 676 ARG A O 1
ATOM 5180 N N . ARG A 1 677 ? -18.25 71.188 35.531 1 67.5 677 ARG A N 1
ATOM 5181 C CA . ARG A 1 677 ? -17.719 72.562 35.625 1 67.5 677 ARG A CA 1
ATOM 5182 C C . ARG A 1 677 ? -16.844 72.875 34.406 1 67.5 677 ARG A C 1
ATOM 5184 O O . ARG A 1 677 ? -17 73.938 33.781 1 67.5 677 ARG A O 1
ATOM 5191 N N . THR A 1 678 ? -16.062 71.938 34.031 1 68.62 678 THR A N 1
ATOM 5192 C CA . THR A 1 678 ? -15.086 72.188 32.969 1 68.62 678 THR A CA 1
ATOM 5193 C C . THR A 1 678 ? -15.484 71.5 31.656 1 68.62 678 THR A C 1
ATOM 5195 O O . THR A 1 678 ? -14.984 71.875 30.594 1 68.62 678 THR A O 1
ATOM 5198 N N . GLY A 1 679 ? -16.516 70.688 31.734 1 71.88 679 GLY A N 1
ATOM 5199 C CA . GLY A 1 679 ? -16.969 70 30.547 1 71.88 679 GLY A CA 1
ATOM 5200 C C . GLY A 1 679 ? -15.984 68.875 30.094 1 71.88 679 GLY A C 1
ATOM 5201 O O . GLY A 1 679 ? -16.203 68.25 29.094 1 71.88 679 GLY A O 1
ATOM 5202 N N . GLN A 1 680 ? -14.945 68.75 30.828 1 80.88 680 GLN A N 1
ATOM 5203 C CA . GLN A 1 680 ? -13.906 67.812 30.438 1 80.88 680 GLN A CA 1
ATOM 5204 C C . GLN A 1 680 ? -14.203 66.375 30.969 1 80.88 680 GLN A C 1
ATOM 5206 O O . GLN A 1 680 ? -14.711 66.25 32.062 1 80.88 680 GLN A O 1
ATOM 5211 N N . THR A 1 681 ? -14.055 65.375 30.047 1 86.12 681 THR A N 1
ATOM 5212 C CA . THR A 1 681 ? -14.211 64 30.469 1 86.12 681 THR A CA 1
ATOM 5213 C C . THR A 1 681 ? -12.883 63.438 30.953 1 86.12 681 THR A C 1
ATOM 5215 O O . THR A 1 681 ? -11.883 63.469 30.234 1 86.12 681 THR A O 1
ATOM 5218 N N . GLY A 1 682 ? -12.719 63 32.125 1 87.94 682 GLY A N 1
ATOM 5219 C CA . GLY A 1 682 ? -11.5 62.438 32.688 1 87.94 682 GLY A CA 1
ATOM 5220 C C . GLY A 1 682 ? -11.742 61.562 33.906 1 87.94 682 GLY A C 1
ATOM 5221 O O . GLY A 1 682 ? -12.891 61.281 34.25 1 87.94 682 GLY A O 1
ATOM 5222 N N . LEU A 1 683 ? -10.656 61 34.406 1 87.69 683 LEU A N 1
ATOM 5223 C CA . LEU A 1 683 ? -10.727 60.125 35.562 1 87.69 683 LEU A CA 1
ATOM 5224 C C . LEU A 1 683 ? -11.219 60.875 36.781 1 87.69 683 LEU A C 1
ATOM 5226 O O . LEU A 1 683 ? -10.742 61.969 37.062 1 87.69 683 LEU A O 1
ATOM 5230 N N . ASP A 1 684 ? -12.258 60.469 37.344 1 81.94 684 ASP A N 1
ATOM 5231 C CA . ASP A 1 684 ? -12.805 61.062 38.562 1 81.94 684 ASP A CA 1
ATOM 5232 C C . ASP A 1 684 ? -13.406 59.969 39.469 1 81.94 684 ASP A C 1
ATOM 5234 O O . ASP A 1 684 ? -13.594 58.844 39.031 1 81.94 684 ASP A O 1
ATOM 5238 N N . ILE A 1 685 ? -13.461 60.312 40.875 1 70.75 685 ILE A N 1
ATOM 5239 C CA . ILE A 1 685 ? -14.023 59.375 41.812 1 70.75 685 ILE A CA 1
ATOM 5240 C C . ILE A 1 685 ? -15.484 59.094 41.469 1 70.75 685 ILE A C 1
ATOM 5242 O O . ILE A 1 685 ? -16.266 60.031 41.25 1 70.75 685 ILE A O 1
ATOM 5246 N N . GLY A 1 686 ? -15.781 58 40.969 1 59.22 686 GLY A N 1
ATOM 5247 C CA . GLY A 1 686 ? -17.109 57.625 40.531 1 59.22 686 GLY A CA 1
ATOM 5248 C C . GLY A 1 686 ? -18.188 58 41.531 1 59.22 686 GLY A C 1
ATOM 5249 O O . GLY A 1 686 ? -17.922 58.125 42.75 1 59.22 686 GLY A O 1
ATOM 5250 N N . ARG A 1 687 ? -19.359 58.688 41.156 1 49.44 687 ARG A N 1
ATOM 5251 C CA . ARG A 1 687 ? -20.5 59.188 41.938 1 49.44 687 ARG A CA 1
ATOM 5252 C C . ARG A 1 687 ? -20.875 58.219 43.031 1 49.44 687 ARG A C 1
ATOM 5254 O O . ARG A 1 687 ? -21.578 58.594 44 1 49.44 687 ARG A O 1
ATOM 5261 N N . GLU A 1 688 ? -20.703 57.031 42.906 1 45.78 688 GLU A N 1
ATOM 5262 C CA . GLU A 1 688 ? -21.359 56.281 44 1 45.78 688 GLU A CA 1
ATOM 5263 C C . GLU A 1 688 ? -20.734 56.594 45.344 1 45.78 688 GLU A C 1
ATOM 5265 O O . GLU A 1 688 ? -21.406 56.562 46.375 1 45.78 688 GLU A O 1
ATOM 5270 N N . ASN A 1 689 ? -19.469 56.969 45.438 1 41.88 689 ASN A N 1
ATOM 5271 C CA . ASN A 1 689 ? -18.953 57.219 46.781 1 41.88 689 ASN A CA 1
ATOM 5272 C C . ASN A 1 689 ? -19.141 58.688 47.156 1 41.88 689 ASN A C 1
ATOM 5274 O O . ASN A 1 689 ? -18.844 59.094 48.281 1 41.88 689 ASN A O 1
ATOM 5278 N N . ALA A 1 690 ? -19.281 59.656 46.281 1 42.75 690 ALA A N 1
ATOM 5279 C CA . ALA A 1 690 ? -19.609 61 46.75 1 42.75 690 ALA A CA 1
ATOM 5280 C C . ALA A 1 690 ? -20.938 61.031 47.469 1 42.75 690 ALA A C 1
ATOM 5282 O O . ALA A 1 690 ? -21.141 61.844 48.375 1 42.75 690 ALA A O 1
ATOM 5283 N N . GLU A 1 691 ? -21.875 60.312 46.969 1 41.69 691 GLU A N 1
ATOM 5284 C CA . GLU A 1 691 ? -23.141 60.344 47.719 1 41.69 691 GLU A CA 1
ATOM 5285 C C . GLU A 1 691 ? -22.984 59.719 49.094 1 41.69 691 GLU A C 1
ATOM 5287 O O . GLU A 1 691 ? -23.75 60 50 1 41.69 691 GLU A O 1
ATOM 5292 N N . ARG A 1 692 ? -22.062 58.75 49.188 1 43.53 692 ARG A N 1
ATOM 5293 C CA . ARG A 1 692 ? -21.953 58.25 50.562 1 43.53 692 ARG A CA 1
ATOM 5294 C C . ARG A 1 692 ? -21.172 59.219 51.469 1 43.53 692 ARG A C 1
ATOM 5296 O O . ARG A 1 692 ? -21.453 59.344 52.656 1 43.53 692 ARG A O 1
ATOM 5303 N N . GLU A 1 693 ? -20.281 59.844 50.938 1 42.84 693 GLU A N 1
ATOM 5304 C CA . GLU A 1 693 ? -19.578 60.781 51.812 1 42.84 693 GLU A CA 1
ATOM 5305 C C . GLU A 1 693 ? -20.391 62.031 52.031 1 42.84 693 GLU A C 1
ATOM 5307 O O . GLU A 1 693 ? -20.297 62.656 53.094 1 42.84 693 GLU A O 1
ATOM 5312 N N . GLY A 1 694 ? -21.109 62.469 51 1 41.69 694 GLY A N 1
ATOM 5313 C CA . GLY A 1 694 ? -22.047 63.531 51.312 1 41.69 694 GLY A CA 1
ATOM 5314 C C . GLY A 1 694 ? -23.094 63.125 52.344 1 41.69 694 GLY A C 1
ATOM 5315 O O . GLY A 1 694 ? -23.547 63.969 53.125 1 41.69 694 GLY A O 1
ATOM 5316 N N . GLU A 1 695 ? -23.516 61.938 52.219 1 43.5 695 GLU A N 1
ATOM 5317 C CA . GLU A 1 695 ? -24.453 61.469 53.25 1 43.5 695 GLU A CA 1
ATOM 5318 C C . GLU A 1 695 ? -23.766 61.281 54.594 1 43.5 695 GLU A C 1
ATOM 5320 O O . GLU A 1 695 ? -24.344 61.531 55.656 1 43.5 695 GLU A O 1
ATOM 5325 N N . GLU A 1 696 ? -22.547 60.875 54.562 1 44.16 696 GLU A N 1
ATOM 5326 C CA . GLU A 1 696 ? -21.891 60.75 55.875 1 44.16 696 GLU A CA 1
ATOM 5327 C C . GLU A 1 696 ? -21.531 62.094 56.469 1 44.16 696 GLU A C 1
ATOM 5329 O O . GLU A 1 696 ? -21.625 62.312 57.656 1 44.16 696 GLU A O 1
ATOM 5334 N N . THR A 1 697 ? -21.172 63.062 55.688 1 46.47 697 THR A N 1
ATOM 5335 C CA . THR A 1 697 ? -20.938 64.375 56.219 1 46.47 697 THR A CA 1
ATOM 5336 C C . THR A 1 697 ? -22.25 65.062 56.625 1 46.47 697 THR A C 1
ATOM 5338 O O . THR A 1 697 ? -22.297 65.812 57.625 1 46.47 697 THR A O 1
ATOM 5341 N N . GLU A 1 698 ? -23.297 64.75 55.906 1 44.44 698 GLU A N 1
ATOM 5342 C CA . GLU A 1 698 ? -24.578 65.312 56.344 1 44.44 698 GLU A CA 1
ATOM 5343 C C . GLU A 1 698 ? -25.062 64.625 57.594 1 44.44 698 GLU A C 1
ATOM 5345 O O . GLU A 1 698 ? -25.703 65.25 58.438 1 44.44 698 GLU A O 1
ATOM 5350 N N . GLN A 1 699 ? -24.703 63.344 57.75 1 46.41 699 GLN A N 1
ATOM 5351 C CA . GLN A 1 699 ? -25.172 62.688 58.969 1 46.41 699 GLN A CA 1
ATOM 5352 C C . GLN A 1 699 ? -24.344 63.125 60.188 1 46.41 699 GLN A C 1
ATOM 5354 O O . GLN A 1 699 ? -24.844 63.125 61.312 1 46.41 699 GLN A O 1
ATOM 5359 N N . THR A 1 700 ? -23.125 63.5 60 1 44.91 700 THR A N 1
ATOM 5360 C CA . THR A 1 700 ? -22.359 63.938 61.156 1 44.91 700 THR A CA 1
ATOM 5361 C C . THR A 1 700 ? -22.719 65.375 61.531 1 44.91 700 THR A C 1
ATOM 5363 O O . THR A 1 700 ? -22.453 65.812 62.656 1 44.91 700 THR A O 1
ATOM 5366 N N . GLU A 1 701 ? -23.125 66.188 60.594 1 44.12 701 GLU A N 1
ATOM 5367 C CA . GLU A 1 701 ? -23.547 67.562 61 1 44.12 701 GLU A CA 1
ATOM 5368 C C . GLU A 1 701 ? -24.891 67.5 61.719 1 44.12 701 GLU A C 1
ATOM 5370 O O . GLU A 1 701 ? -25.281 68.438 62.375 1 44.12 701 GLU A O 1
ATOM 5375 N N . ARG A 1 702 ? -25.703 66.438 61.375 1 47.03 702 ARG A N 1
ATOM 5376 C CA . ARG A 1 702 ? -26.969 66.438 62.094 1 47.03 702 ARG A CA 1
ATOM 5377 C C . ARG A 1 702 ? -26.812 65.812 63.469 1 47.03 702 ARG A C 1
ATOM 5379 O O . ARG A 1 702 ? -27.75 65.812 64.25 1 47.03 702 ARG A O 1
ATOM 5386 N N . ALA A 1 703 ? -25.656 65.25 63.75 1 35.34 703 ALA A N 1
ATOM 5387 C CA . ALA A 1 703 ? -25.594 64.812 65.125 1 35.34 703 ALA A CA 1
ATOM 5388 C C . ALA A 1 703 ? -24.984 65.875 66.062 1 35.34 703 ALA A C 1
ATOM 5390 O O . ALA A 1 703 ? -24.031 66.562 65.625 1 35.34 703 ALA A O 1
ATOM 5391 N N . MET B 1 1 ? -19.375 82.688 97.938 1 25.48 1 MET B N 1
ATOM 5392 C CA . MET B 1 1 ? -19.781 82.312 96.562 1 25.48 1 MET B CA 1
ATOM 5393 C C . MET B 1 1 ? -19 83.062 95.5 1 25.48 1 MET B C 1
ATOM 5395 O O . MET B 1 1 ? -19.297 84.25 95.25 1 25.48 1 MET B O 1
ATOM 5399 N N . ALA B 1 2 ? -17.797 82.75 95.438 1 28.36 2 ALA B N 1
ATOM 5400 C CA . ALA B 1 2 ? -16.797 83.75 95 1 28.36 2 ALA B CA 1
ATOM 5401 C C . ALA B 1 2 ? -16.969 84.062 93.562 1 28.36 2 ALA B C 1
ATOM 5403 O O . ALA B 1 2 ? -17.641 83.375 92.812 1 28.36 2 ALA B O 1
ATOM 5404 N N . PRO B 1 3 ? -16.109 84.875 93.062 1 27.2 3 PRO B N 1
ATOM 5405 C CA . PRO B 1 3 ? -15.773 85.875 92.062 1 27.2 3 PRO B CA 1
ATOM 5406 C C . PRO B 1 3 ? -15.445 85.25 90.688 1 27.2 3 PRO B C 1
ATOM 5408 O O . PRO B 1 3 ? -14.898 85.938 89.812 1 27.2 3 PRO B O 1
ATOM 5411 N N . SER B 1 4 ? -16.203 84.25 90.25 1 27.17 4 SER B N 1
ATOM 5412 C CA . SER B 1 4 ? -15.672 83.375 89.188 1 27.17 4 SER B CA 1
ATOM 5413 C C . SER B 1 4 ? -15.359 84.188 87.938 1 27.17 4 SER B C 1
ATOM 5415 O O . SER B 1 4 ? -16.234 84.875 87.375 1 27.17 4 SER B O 1
ATOM 5417 N N . GLU B 1 5 ? -14.156 84.625 87.812 1 28.77 5 GLU B N 1
ATOM 5418 C CA . GLU B 1 5 ? -13.57 85.5 86.812 1 28.77 5 GLU B CA 1
ATOM 5419 C C . GLU B 1 5 ? -13.766 85 85.438 1 28.77 5 GLU B C 1
ATOM 5421 O O . GLU B 1 5 ? -13.711 83.812 85.188 1 28.77 5 GLU B O 1
ATOM 5426 N N . PRO B 1 6 ? -14.438 85.75 84.625 1 30.09 6 PRO B N 1
ATOM 5427 C CA . PRO B 1 6 ? -14.859 85.312 83.312 1 30.09 6 PRO B CA 1
ATOM 5428 C C . PRO B 1 6 ? -13.688 84.938 82.375 1 30.09 6 PRO B C 1
ATOM 5430 O O . PRO B 1 6 ? -12.703 85.688 82.312 1 30.09 6 PRO B O 1
ATOM 5433 N N . ALA B 1 7 ? -13.227 83.75 82.375 1 29.2 7 ALA B N 1
ATOM 5434 C CA . ALA B 1 7 ? -12.07 83.188 81.625 1 29.2 7 ALA B CA 1
ATOM 5435 C C . ALA B 1 7 ? -12.07 83.625 80.188 1 29.2 7 ALA B C 1
ATOM 5437 O O . ALA B 1 7 ? -13.117 83.625 79.5 1 29.2 7 ALA B O 1
ATOM 5438 N N . ASP B 1 8 ? -11.195 84.5 79.812 1 25.7 8 ASP B N 1
ATOM 5439 C CA . ASP B 1 8 ? -10.883 85.188 78.562 1 25.7 8 ASP B CA 1
ATOM 5440 C C . ASP B 1 8 ? -10.672 84.188 77.438 1 25.7 8 ASP B C 1
ATOM 5442 O O . ASP B 1 8 ? -10.078 83.125 77.688 1 25.7 8 ASP B O 1
ATOM 5446 N N . TYR B 1 9 ? -11.531 84.125 76.5 1 26.23 9 TYR B N 1
ATOM 5447 C CA . TYR B 1 9 ? -11.555 83.25 75.312 1 26.23 9 TYR B CA 1
ATOM 5448 C C . TYR B 1 9 ? -10.281 83.438 74.5 1 26.23 9 TYR B C 1
ATOM 5450 O O . TYR B 1 9 ? -9.992 84.5 74 1 26.23 9 TYR B O 1
ATOM 5458 N N . VAL B 1 10 ? -9.141 82.938 74.875 1 28.06 10 VAL B N 1
ATOM 5459 C CA . VAL B 1 10 ? -7.879 83.125 74.188 1 28.06 10 VAL B CA 1
ATOM 5460 C C . VAL B 1 10 ? -7.996 82.562 72.75 1 28.06 10 VAL B C 1
ATOM 5462 O O . VAL B 1 10 ? -8.406 81.375 72.625 1 28.06 10 VAL B O 1
ATOM 5465 N N . PRO B 1 11 ? -8.07 83.375 71.75 1 24.31 11 PRO B N 1
ATOM 5466 C CA . PRO B 1 11 ? -8.18 82.938 70.375 1 24.31 11 PRO B CA 1
ATOM 5467 C C . PRO B 1 11 ? -7.07 81.938 70 1 24.31 11 PRO B C 1
ATOM 5469 O O . PRO B 1 11 ? -5.98 82 70.562 1 24.31 11 PRO B O 1
ATOM 5472 N N . LEU B 1 12 ? -7.375 80.688 69.625 1 24.67 12 LEU B N 1
ATOM 5473 C CA . LEU B 1 12 ? -6.488 79.625 69.188 1 24.67 12 LEU B CA 1
ATOM 5474 C C . LEU B 1 12 ? -5.465 80.125 68.188 1 24.67 12 LEU B C 1
ATOM 5476 O O . LEU B 1 12 ? -5.832 80.5 67.062 1 24.67 12 LEU B O 1
ATOM 5480 N N . ALA B 1 13 ? -4.438 80.812 68.562 1 25.81 13 ALA B N 1
ATOM 5481 C CA . ALA B 1 13 ? -3.369 81.312 67.688 1 25.81 13 ALA B CA 1
ATOM 5482 C C . ALA B 1 13 ? -2.836 80.188 66.812 1 25.81 13 ALA B C 1
ATOM 5484 O O . ALA B 1 13 ? -2.672 79.062 67.25 1 25.81 13 ALA B O 1
ATOM 5485 N N . ALA B 1 14 ? -2.926 80.438 65.5 1 28.27 14 ALA B N 1
ATOM 5486 C CA . ALA B 1 14 ? -2.441 79.625 64.375 1 28.27 14 ALA B CA 1
ATOM 5487 C C . ALA B 1 14 ? -0.988 79.188 64.625 1 28.27 14 ALA B C 1
ATOM 5489 O O . ALA B 1 14 ? -0.113 80.062 64.75 1 28.27 14 ALA B O 1
ATOM 5490 N N . LEU B 1 15 ? -0.812 78.188 65.438 1 26.45 15 LEU B N 1
ATOM 5491 C CA . LEU B 1 15 ? 0.559 77.75 65.562 1 26.45 15 LEU B CA 1
ATOM 5492 C C . LEU B 1 15 ? 1.339 77.812 64.312 1 26.45 15 LEU B C 1
ATOM 5494 O O . LEU B 1 15 ? 0.896 77.312 63.25 1 26.45 15 LEU B O 1
ATOM 5498 N N . LYS B 1 16 ? 2.156 78.812 64.188 1 29.83 16 LYS B N 1
ATOM 5499 C CA . LYS B 1 16 ? 3.16 79 63.156 1 29.83 16 LYS B CA 1
ATOM 5500 C C . LYS B 1 16 ? 4.051 77.75 63.031 1 29.83 16 LYS B C 1
ATOM 5502 O O . LYS B 1 16 ? 4.855 77.5 63.906 1 29.83 16 LYS B O 1
ATOM 5507 N N . ILE B 1 17 ? 3.455 76.75 62.531 1 28.17 17 ILE B N 1
ATOM 5508 C CA . ILE B 1 17 ? 4.312 75.625 62.25 1 28.17 17 ILE B CA 1
ATOM 5509 C C . ILE B 1 17 ? 5.605 76.062 61.594 1 28.17 17 ILE B C 1
ATOM 5511 O O . ILE B 1 17 ? 5.566 76.875 60.625 1 28.17 17 ILE B O 1
ATOM 5515 N N . ASP B 1 18 ? 6.598 76.188 62.344 1 28.61 18 ASP B N 1
ATOM 5516 C CA . ASP B 1 18 ? 7.953 76.5 61.906 1 28.61 18 ASP B CA 1
ATOM 5517 C C . ASP B 1 18 ? 8.281 75.875 60.562 1 28.61 18 ASP B C 1
ATOM 5519 O O . ASP B 1 18 ? 8.086 74.688 60.406 1 28.61 18 ASP B O 1
ATOM 5523 N N . ALA B 1 19 ? 8.32 76.625 59.5 1 31.84 19 ALA B N 1
ATOM 5524 C CA . ALA B 1 19 ? 8.656 76.5 58.094 1 31.84 19 ALA B CA 1
ATOM 5525 C C . ALA B 1 19 ? 10 75.75 57.906 1 31.84 19 ALA B C 1
ATOM 5527 O O . ALA B 1 19 ? 10.555 75.75 56.812 1 31.84 19 ALA B O 1
ATOM 5528 N N . GLU B 1 20 ? 10.742 75.562 59.094 1 30.77 20 GLU B N 1
ATOM 5529 C CA . GLU B 1 20 ? 12.125 75.25 58.75 1 30.77 20 GLU B CA 1
ATOM 5530 C C . GLU B 1 20 ? 12.203 73.938 57.938 1 30.77 20 GLU B C 1
ATOM 5532 O O . GLU B 1 20 ? 13.109 73.75 57.125 1 30.77 20 GLU B O 1
ATOM 5537 N N . ASN B 1 21 ? 11.656 72.938 58.625 1 28.95 21 ASN B N 1
ATOM 5538 C CA . ASN B 1 21 ? 12.07 71.75 57.969 1 28.95 21 ASN B CA 1
ATOM 5539 C C . ASN B 1 21 ? 11.484 71.562 56.562 1 28.95 21 ASN B C 1
ATOM 5541 O O . ASN B 1 21 ? 10.398 71 56.406 1 28.95 21 ASN B O 1
ATOM 5545 N N . ASN B 1 22 ? 11.453 72.688 55.875 1 28.11 22 ASN B N 1
ATOM 5546 C CA . ASN B 1 22 ? 11.281 72.438 54.438 1 28.11 22 ASN B CA 1
ATOM 5547 C C . ASN B 1 22 ? 12.227 71.312 53.969 1 28.11 22 ASN B C 1
ATOM 5549 O O . ASN B 1 22 ? 13.375 71.625 53.625 1 28.11 22 ASN B O 1
ATOM 5553 N N . ASP B 1 23 ? 12.359 70.25 54.719 1 31.2 23 ASP B N 1
ATOM 5554 C CA . ASP B 1 23 ? 13.039 69.125 54 1 31.2 23 ASP B CA 1
ATOM 5555 C C . ASP B 1 23 ? 12.727 69.188 52.5 1 31.2 23 ASP B C 1
ATOM 5557 O O . ASP B 1 23 ? 11.578 69 52.094 1 31.2 23 ASP B O 1
ATOM 5561 N N . GLU B 1 24 ? 13.297 70.125 51.844 1 32.34 24 GLU B N 1
ATOM 5562 C CA . GLU B 1 24 ? 13.477 70 50.406 1 32.34 24 GLU B CA 1
ATOM 5563 C C . GLU B 1 24 ? 13.562 68.562 50 1 32.34 24 GLU B C 1
ATOM 5565 O O . GLU B 1 24 ? 14.445 67.812 50.438 1 32.34 24 GLU B O 1
ATOM 5570 N N . LEU B 1 25 ? 12.531 67.812 50 1 34.78 25 LEU B N 1
ATOM 5571 C CA . LEU B 1 25 ? 12.617 66.625 49.188 1 34.78 25 LEU B CA 1
ATOM 5572 C C . LEU B 1 25 ? 13.664 66.75 48.094 1 34.78 25 LEU B C 1
ATOM 5574 O O . LEU B 1 25 ? 13.438 67.5 47.125 1 34.78 25 LEU B O 1
ATOM 5578 N N . GLN B 1 26 ? 14.906 67.25 48.531 1 33.91 26 GLN B N 1
ATOM 5579 C CA . GLN B 1 26 ? 15.992 67.062 47.594 1 33.91 26 GLN B CA 1
ATOM 5580 C C . GLN B 1 26 ? 15.703 65.938 46.625 1 33.91 26 GLN B C 1
ATOM 5582 O O . GLN B 1 26 ? 15.469 64.812 47.031 1 33.91 26 GLN B O 1
ATOM 5587 N N . HIS B 1 27 ? 15.141 66.25 45.594 1 37.94 27 HIS B N 1
ATOM 5588 C CA . HIS B 1 27 ? 15.047 65.375 44.438 1 37.94 27 HIS B CA 1
ATOM 5589 C C . HIS B 1 27 ? 16.328 64.562 44.281 1 37.94 27 HIS B C 1
ATOM 5591 O O . HIS B 1 27 ? 17.344 65.062 43.844 1 37.94 27 HIS B O 1
ATOM 5597 N N . GLU B 1 28 ? 16.797 63.844 45.312 1 39.75 28 GLU B N 1
ATOM 5598 C CA . GLU B 1 28 ? 17.922 62.938 45.031 1 39.75 28 GLU B CA 1
ATOM 5599 C C . GLU B 1 28 ? 18.031 62.625 43.531 1 39.75 28 GLU B C 1
ATOM 5601 O O . GLU B 1 28 ? 17.031 62.344 42.875 1 39.75 28 GLU B O 1
ATOM 5606 N N . PRO B 1 29 ? 19.094 63.25 42.969 1 45.75 29 PRO B N 1
ATOM 5607 C CA . PRO B 1 29 ? 19.312 62.875 41.594 1 45.75 29 PRO B CA 1
ATOM 5608 C C . PRO B 1 29 ? 18.953 61.406 41.312 1 45.75 29 PRO B C 1
ATOM 5610 O O . PRO B 1 29 ? 19.469 60.5 41.969 1 45.75 29 PRO B O 1
ATOM 5613 N N . LYS B 1 30 ? 17.797 61.125 40.812 1 55.53 30 LYS B N 1
ATOM 5614 C CA . LYS B 1 30 ? 17.219 59.812 40.5 1 55.53 30 LYS B CA 1
ATOM 5615 C C . LYS B 1 30 ? 18.219 58.969 39.688 1 55.53 30 LYS B C 1
ATOM 5617 O O . LYS B 1 30 ? 18.719 59.406 38.656 1 55.53 30 LYS B O 1
ATOM 5622 N N . ARG B 1 31 ? 18.938 58.156 40.406 1 55.41 31 ARG B N 1
ATOM 5623 C CA . ARG B 1 31 ? 19.938 57.219 39.875 1 55.41 31 ARG B CA 1
ATOM 5624 C C . ARG B 1 31 ? 19.5 56.625 38.562 1 55.41 31 ARG B C 1
ATOM 5626 O O . ARG B 1 31 ? 18.328 56.281 38.406 1 55.41 31 ARG B O 1
ATOM 5633 N N . PRO B 1 32 ? 20.578 56.719 37.625 1 63 32 PRO B N 1
ATOM 5634 C CA . PRO B 1 32 ? 20.281 56.094 36.312 1 63 32 PRO B CA 1
ATOM 5635 C C . PRO B 1 32 ? 19.828 54.656 36.438 1 63 32 PRO B C 1
ATOM 5637 O O . PRO B 1 32 ? 20.391 53.906 37.25 1 63 32 PRO B O 1
ATOM 5640 N N . SER B 1 33 ? 18.641 54.344 36.031 1 76.69 33 SER B N 1
ATOM 5641 C CA . SER B 1 33 ? 18.078 53 36.094 1 76.69 33 SER B CA 1
ATOM 5642 C C . SER B 1 33 ? 19 52 35.438 1 76.69 33 SER B C 1
ATOM 5644 O O . SER B 1 33 ? 19.609 52.281 34.406 1 76.69 33 SER B O 1
ATOM 5646 N N . THR B 1 34 ? 19.391 50.938 36.188 1 82.5 34 THR B N 1
ATOM 5647 C CA . THR B 1 34 ? 20.188 49.875 35.625 1 82.5 34 THR B CA 1
ATOM 5648 C C . THR B 1 34 ? 19.453 49.188 34.469 1 82.5 34 THR B C 1
ATOM 5650 O O . THR B 1 34 ? 18.266 49.406 34.281 1 82.5 34 THR B O 1
ATOM 5653 N N . LEU B 1 35 ? 20.188 48.562 33.625 1 85 35 LEU B N 1
ATOM 5654 C CA . LEU B 1 35 ? 19.656 47.906 32.469 1 85 35 LEU B CA 1
ATOM 5655 C C . LEU B 1 35 ? 18.562 46.906 32.844 1 85 35 LEU B C 1
ATOM 5657 O O . LEU B 1 35 ? 17.547 46.781 32.156 1 85 35 LEU B O 1
ATOM 5661 N N . TRP B 1 36 ? 18.688 46.281 34 1 85.62 36 TRP B N 1
ATOM 5662 C CA . TRP B 1 36 ? 17.719 45.312 34.469 1 85.62 36 TRP B CA 1
ATOM 5663 C C . TRP B 1 36 ? 16.438 45.969 34.938 1 85.62 36 TRP B C 1
ATOM 5665 O O . TRP B 1 36 ? 15.344 45.406 34.812 1 85.62 36 TRP B O 1
ATOM 5675 N N . GLN B 1 37 ? 16.578 47.125 35.375 1 87.06 37 GLN B N 1
ATOM 5676 C CA . GLN B 1 37 ? 15.422 47.844 35.844 1 87.06 37 GLN B CA 1
ATOM 5677 C C . GLN B 1 37 ? 14.609 48.406 34.688 1 87.06 37 GLN B C 1
ATOM 5679 O O . GLN B 1 37 ? 13.383 48.562 34.812 1 87.06 37 GLN B O 1
ATOM 5684 N N . ARG B 1 38 ? 15.312 48.656 33.625 1 90.88 38 ARG B N 1
ATOM 5685 C CA . ARG B 1 38 ? 14.633 49.219 32.469 1 90.88 38 ARG B CA 1
ATOM 5686 C C . ARG B 1 38 ? 13.781 48.188 31.766 1 90.88 38 ARG B C 1
ATOM 5688 O O . ARG B 1 38 ? 12.727 48.5 31.219 1 90.88 38 ARG B O 1
ATOM 5695 N N . LEU B 1 39 ? 14.164 46.938 31.766 1 90.94 39 LEU B N 1
ATOM 5696 C CA . LEU B 1 39 ? 13.438 45.875 31.078 1 90.94 39 LEU B CA 1
ATOM 5697 C C . LEU B 1 39 ? 12.352 45.281 31.984 1 90.94 39 LEU B C 1
ATOM 5699 O O . LEU B 1 39 ? 11.25 45 31.516 1 90.94 39 LEU B O 1
ATOM 5703 N N . GLY B 1 40 ? 12.594 45.125 33.219 1 88.25 40 GLY B N 1
ATOM 5704 C CA . GLY B 1 40 ? 11.68 44.469 34.125 1 88.25 40 GLY B CA 1
ATOM 5705 C C . GLY B 1 40 ? 11.883 42.969 34.188 1 88.25 40 GLY B C 1
ATOM 5706 O O . GLY B 1 40 ? 12.469 42.375 33.281 1 88.25 40 GLY B O 1
ATOM 5707 N N . PRO B 1 41 ? 11.336 42.312 35.125 1 87.94 41 PRO B N 1
ATOM 5708 C CA . PRO B 1 41 ? 11.57 40.875 35.312 1 87.94 41 PRO B CA 1
ATOM 5709 C C . PRO B 1 41 ? 10.844 40.031 34.25 1 87.94 41 PRO B C 1
ATOM 5711 O O . PRO B 1 41 ? 11.391 39.031 33.75 1 87.94 41 PRO B O 1
ATOM 5714 N N . LEU B 1 42 ? 9.641 40.312 33.906 1 87.31 42 LEU B N 1
ATOM 5715 C CA . LEU B 1 42 ? 8.883 39.531 32.938 1 87.31 42 LEU B CA 1
ATOM 5716 C C . LEU B 1 42 ? 9.531 39.625 31.547 1 87.31 42 LEU B C 1
ATOM 5718 O O . LEU B 1 42 ? 9.578 38.625 30.828 1 87.31 42 LEU B O 1
ATOM 5722 N N . SER B 1 43 ? 9.945 40.781 31.219 1 92.06 43 SER B N 1
ATOM 5723 C CA . SER B 1 43 ? 10.617 40.969 29.938 1 92.06 43 SER B CA 1
ATOM 5724 C C . SER B 1 43 ? 11.93 40.188 29.891 1 92.06 43 SER B C 1
ATOM 5726 O O . SER B 1 43 ? 12.289 39.625 28.844 1 92.06 43 SER B O 1
ATOM 5728 N N . LEU B 1 44 ? 12.523 40.125 31.031 1 92.62 44 LEU B N 1
ATOM 5729 C CA . LEU B 1 44 ? 13.781 39.375 31.109 1 92.62 44 LEU B CA 1
ATOM 5730 C C . LEU B 1 44 ? 13.531 37.875 30.938 1 92.62 44 LEU B C 1
ATOM 5732 O O . LEU B 1 44 ? 14.273 37.188 30.234 1 92.62 44 LEU B O 1
ATOM 5736 N N . VAL B 1 45 ? 12.484 37.438 31.547 1 92.5 45 VAL B N 1
ATOM 5737 C CA . VAL B 1 45 ? 12.141 36 31.422 1 92.5 45 VAL B CA 1
ATOM 5738 C C . VAL B 1 45 ? 11.758 35.688 29.984 1 92.5 45 VAL B C 1
ATOM 5740 O O . VAL B 1 45 ? 12.148 34.656 29.453 1 92.5 45 VAL B O 1
ATOM 5743 N N . THR B 1 46 ? 10.992 36.531 29.391 1 92.5 46 THR B N 1
ATOM 5744 C CA . THR B 1 46 ? 10.57 36.344 28.016 1 92.5 46 THR B CA 1
ATOM 5745 C C . THR B 1 46 ? 11.773 36.312 27.078 1 92.5 46 THR B C 1
ATOM 5747 O O . THR B 1 46 ? 11.836 35.469 26.172 1 92.5 46 THR B O 1
ATOM 5750 N N . LEU B 1 47 ? 12.695 37.125 27.344 1 94.25 47 LEU B N 1
ATOM 5751 C CA . LEU B 1 47 ? 13.867 37.219 26.5 1 94.25 47 LEU B CA 1
ATOM 5752 C C . LEU B 1 47 ? 14.773 36 26.703 1 94.25 47 LEU B C 1
ATOM 5754 O O . LEU B 1 47 ? 15.203 35.375 25.734 1 94.25 47 LEU B O 1
ATOM 5758 N N . LEU B 1 48 ? 15.008 35.656 27.922 1 93.69 48 LEU B N 1
ATOM 5759 C CA . LEU B 1 48 ? 15.945 34.594 28.219 1 93.69 48 LEU B CA 1
ATOM 5760 C C . LEU B 1 48 ? 15.336 33.25 27.906 1 93.69 48 LEU B C 1
ATOM 5762 O O . LEU B 1 48 ? 15.953 32.406 27.219 1 93.69 48 LEU B O 1
ATOM 5766 N N . LEU B 1 49 ? 14.156 33.031 28.406 1 93.62 49 LEU B N 1
ATOM 5767 C CA . LEU B 1 49 ? 13.5 31.75 28.172 1 93.62 49 LEU B CA 1
ATOM 5768 C C . LEU B 1 49 ? 13.172 31.562 26.688 1 93.62 49 LEU B C 1
ATOM 5770 O O . LEU B 1 49 ? 13.305 30.469 26.156 1 93.62 49 LEU B O 1
ATOM 5774 N N . GLY B 1 50 ? 12.711 32.594 26.109 1 94.12 50 GLY B N 1
ATOM 5775 C CA . GLY B 1 50 ? 12.422 32.531 24.688 1 94.12 50 GLY B CA 1
ATOM 5776 C C . GLY B 1 50 ? 13.648 32.219 23.844 1 94.12 50 GLY B C 1
ATOM 5777 O O . GLY B 1 50 ? 13.586 31.406 22.906 1 94.12 50 GLY B O 1
ATOM 5778 N N . SER B 1 51 ? 14.727 32.781 24.172 1 94.5 51 SER B N 1
ATOM 5779 C CA . SER B 1 51 ? 15.961 32.594 23.422 1 94.5 51 SER B CA 1
ATOM 5780 C C . SER B 1 51 ? 16.531 31.203 23.641 1 94.5 51 SER B C 1
ATOM 5782 O O . SER B 1 51 ? 17.312 30.703 22.828 1 94.5 51 SER B O 1
ATOM 5784 N N . ALA B 1 52 ? 16.078 30.594 24.656 1 95.25 52 ALA B N 1
ATOM 5785 C CA . ALA B 1 52 ? 16.516 29.234 24.922 1 95.25 52 ALA B CA 1
ATOM 5786 C C . ALA B 1 52 ? 15.578 28.219 24.266 1 95.25 52 ALA B C 1
ATOM 5788 O O . ALA B 1 52 ? 16.031 27.25 23.656 1 95.25 52 ALA B O 1
ATOM 5789 N N . ILE B 1 53 ? 14.297 28.438 24.328 1 95.69 53 ILE B N 1
ATOM 5790 C CA . ILE B 1 53 ? 13.281 27.5 23.875 1 95.69 53 ILE B CA 1
ATOM 5791 C C . ILE B 1 53 ? 13.32 27.391 22.344 1 95.69 53 ILE B C 1
ATOM 5793 O O . ILE B 1 53 ? 13.219 26.297 21.797 1 95.69 53 ILE B O 1
ATOM 5797 N N . LEU B 1 54 ? 13.523 28.469 21.672 1 97.25 54 LEU B N 1
ATOM 5798 C CA . LEU B 1 54 ? 13.461 28.484 20.219 1 97.25 54 LEU B CA 1
ATOM 5799 C C . LEU B 1 54 ? 14.547 27.609 19.609 1 97.25 54 LEU B C 1
ATOM 5801 O O . LEU B 1 54 ? 14.258 26.688 18.844 1 97.25 54 LEU B O 1
ATOM 5805 N N . PRO B 1 55 ? 15.859 27.75 20.016 1 96.06 55 PRO B N 1
ATOM 5806 C CA . PRO B 1 55 ? 16.891 26.859 19.469 1 96.06 55 PRO B CA 1
ATOM 5807 C C . PRO B 1 55 ? 16.703 25.406 19.922 1 96.06 55 PRO B C 1
ATOM 5809 O O . PRO B 1 55 ? 17.016 24.484 19.172 1 96.06 55 PRO B O 1
ATOM 5812 N N . LEU B 1 56 ? 16.172 25.266 21.078 1 96.38 56 LEU B N 1
ATOM 5813 C CA . LEU B 1 56 ? 15.977 23.906 21.578 1 96.38 56 LEU B CA 1
ATOM 5814 C C . LEU B 1 56 ? 14.93 23.172 20.734 1 96.38 56 LEU B C 1
ATOM 5816 O O . LEU B 1 56 ? 15.125 22 20.391 1 96.38 56 LEU B O 1
ATOM 5820 N N . VAL B 1 57 ? 13.852 23.797 20.469 1 96.62 57 VAL B N 1
ATOM 5821 C CA . VAL B 1 57 ? 12.797 23.203 19.656 1 96.62 57 VAL B CA 1
ATOM 5822 C C . VAL B 1 57 ? 13.312 22.969 18.234 1 96.62 57 VAL B C 1
ATOM 5824 O O . VAL B 1 57 ? 13.031 21.922 17.625 1 96.62 57 VAL B O 1
ATOM 5827 N N . MET B 1 58 ? 14.078 23.891 17.75 1 96.25 58 MET B N 1
ATOM 5828 C CA . MET B 1 58 ? 14.641 23.734 16.422 1 96.25 58 MET B CA 1
ATOM 5829 C C . MET B 1 58 ? 15.648 22.594 16.375 1 96.25 58 MET B C 1
ATOM 5831 O O . MET B 1 58 ? 15.75 21.875 15.383 1 96.25 58 MET B O 1
ATOM 5835 N N . LEU B 1 59 ? 16.375 22.5 17.438 1 96.12 59 LEU B N 1
ATOM 5836 C CA . LEU B 1 59 ? 17.328 21.391 17.531 1 96.12 59 LEU B CA 1
ATOM 5837 C C . LEU B 1 59 ? 16.594 20.047 17.547 1 96.12 59 LEU B C 1
ATOM 5839 O O . LEU B 1 59 ? 17.031 19.094 16.891 1 96.12 59 LEU B O 1
ATOM 5843 N N . LEU B 1 60 ? 15.57 19.953 18.297 1 95.31 60 LEU B N 1
ATOM 5844 C CA . LEU B 1 60 ? 14.766 18.734 18.344 1 95.31 60 LEU B CA 1
ATOM 5845 C C . LEU B 1 60 ? 14.234 18.391 16.953 1 95.31 60 LEU B C 1
ATOM 5847 O O . LEU B 1 60 ? 14.32 17.234 16.516 1 95.31 60 LEU B O 1
ATOM 5851 N N . LEU B 1 61 ? 13.758 19.359 16.281 1 95.56 61 LEU B N 1
ATOM 5852 C CA . LEU B 1 61 ? 13.258 19.141 14.93 1 95.56 61 LEU B CA 1
ATOM 5853 C C . LEU B 1 61 ? 14.398 18.734 13.992 1 95.56 61 LEU B C 1
ATOM 5855 O O . LEU B 1 61 ? 14.234 17.859 13.141 1 95.56 61 LEU B O 1
ATOM 5859 N N . GLY B 1 62 ? 15.492 19.422 14.195 1 95.56 62 GLY B N 1
ATOM 5860 C CA . GLY B 1 62 ? 16.656 19.062 13.398 1 95.56 62 GLY B CA 1
ATOM 5861 C C . GLY B 1 62 ? 17.094 17.625 13.57 1 95.56 62 GLY B C 1
ATOM 5862 O O . GLY B 1 62 ? 17.453 16.953 12.602 1 95.56 62 GLY B O 1
ATOM 5863 N N . LEU B 1 63 ? 17.047 17.172 14.766 1 94.81 63 LEU B N 1
ATOM 5864 C CA . LEU B 1 63 ? 17.391 15.781 15.039 1 94.81 63 LEU B CA 1
ATOM 5865 C C . LEU B 1 63 ? 16.406 14.828 14.383 1 94.81 63 LEU B C 1
ATOM 5867 O O . LEU B 1 63 ? 16.781 13.773 13.867 1 94.81 63 LEU B O 1
ATOM 5871 N N . VAL B 1 64 ? 15.18 15.156 14.398 1 93.88 64 VAL B N 1
ATOM 5872 C CA . VAL B 1 64 ? 14.156 14.352 13.742 1 93.88 64 VAL B CA 1
ATOM 5873 C C . VAL B 1 64 ? 14.43 14.289 12.242 1 93.88 64 VAL B C 1
ATOM 5875 O O . VAL B 1 64 ? 14.328 13.227 11.625 1 93.88 64 VAL B O 1
ATOM 5878 N N . TRP B 1 65 ? 14.781 15.438 11.641 1 94.94 65 TRP B N 1
ATOM 5879 C CA . TRP B 1 65 ? 15.094 15.5 10.211 1 94.94 65 TRP B CA 1
ATOM 5880 C C . TRP B 1 65 ? 16.344 14.672 9.898 1 94.94 65 TRP B C 1
ATOM 5882 O O . TRP B 1 65 ? 16.375 13.945 8.898 1 94.94 65 TRP B O 1
ATOM 5892 N N . LYS B 1 66 ? 17.297 14.781 10.734 1 94.06 66 LYS B N 1
ATOM 5893 C CA . LYS B 1 66 ? 18.547 14.039 10.523 1 94.06 66 LYS B CA 1
ATOM 5894 C C . LYS B 1 66 ? 18.297 12.531 10.578 1 94.06 66 LYS B C 1
ATOM 5896 O O . LYS B 1 66 ? 18.766 11.789 9.711 1 94.06 66 LYS B O 1
ATOM 5901 N N . GLU B 1 67 ? 17.578 12.164 11.57 1 93.19 67 GLU B N 1
ATOM 5902 C CA . GLU B 1 67 ? 17.266 10.742 11.727 1 93.19 67 GLU B CA 1
ATOM 5903 C C . GLU B 1 67 ? 16.438 10.227 10.555 1 93.19 67 GLU B C 1
ATOM 5905 O O . GLU B 1 67 ? 16.578 9.07 10.156 1 93.19 67 GLU B O 1
ATOM 5910 N N . SER B 1 68 ? 15.594 10.977 10.055 1 92.12 68 SER B N 1
ATOM 5911 C CA . SER B 1 68 ? 14.773 10.602 8.906 1 92.12 68 SER B CA 1
ATOM 5912 C C . SER B 1 68 ? 15.641 10.367 7.668 1 92.12 68 SER B C 1
ATOM 5914 O O . SER B 1 68 ? 15.352 9.477 6.863 1 92.12 68 SER B O 1
ATOM 5916 N N . MET B 1 69 ? 16.641 11.188 7.586 1 90.31 69 MET B N 1
ATOM 5917 C CA . MET B 1 69 ? 17.547 11.008 6.457 1 90.31 69 MET B CA 1
ATOM 5918 C C . MET B 1 69 ? 18.312 9.695 6.582 1 90.31 69 MET B C 1
ATOM 5920 O O . MET B 1 69 ? 18.578 9.023 5.582 1 90.31 69 MET B O 1
ATOM 5924 N N . VAL B 1 70 ? 18.625 9.398 7.723 1 89.56 70 VAL B N 1
ATOM 5925 C CA . VAL B 1 70 ? 19.312 8.125 7.98 1 89.56 70 VAL B CA 1
ATOM 5926 C C . VAL B 1 70 ? 18.375 6.965 7.641 1 89.56 70 VAL B C 1
ATOM 5928 O O . VAL B 1 70 ? 18.781 6.016 6.969 1 89.56 70 VAL B O 1
ATOM 5931 N N . ALA B 1 71 ? 17.203 7.023 8.031 1 87.25 71 ALA B N 1
ATOM 5932 C CA . ALA B 1 71 ? 16.203 5.992 7.766 1 87.25 71 ALA B CA 1
ATOM 5933 C C . ALA B 1 71 ? 15.938 5.863 6.27 1 87.25 71 ALA B C 1
ATOM 5935 O O . ALA B 1 71 ? 15.797 4.754 5.75 1 87.25 71 ALA B O 1
ATOM 5936 N N . ALA B 1 72 ? 15.883 6.93 5.613 1 84.25 72 ALA B N 1
ATOM 5937 C CA . ALA B 1 72 ? 15.57 6.945 4.188 1 84.25 72 ALA B CA 1
ATOM 5938 C C . ALA B 1 72 ? 16.672 6.281 3.375 1 84.25 72 ALA B C 1
ATOM 5940 O O . ALA B 1 72 ? 16.422 5.754 2.289 1 84.25 72 ALA B O 1
ATOM 5941 N N . THR B 1 73 ? 17.875 6.348 3.832 1 81.19 73 THR B N 1
ATOM 5942 C CA . THR B 1 73 ? 19 5.754 3.119 1 81.19 73 THR B CA 1
ATOM 5943 C C . THR B 1 73 ? 19.141 4.277 3.475 1 81.19 73 THR B C 1
ATOM 5945 O O . THR B 1 73 ? 20.109 3.633 3.072 1 81.19 73 THR B O 1
ATOM 5948 N N . GLY B 1 74 ? 18.281 3.756 4.191 1 77.25 74 GLY B N 1
ATOM 5949 C CA . GLY B 1 74 ? 18.25 2.322 4.43 1 77.25 74 GLY B CA 1
ATOM 5950 C C . GLY B 1 74 ? 18.906 1.923 5.738 1 77.25 74 GLY B C 1
ATOM 5951 O O . GLY B 1 74 ? 18.922 0.744 6.098 1 77.25 74 GLY B O 1
ATOM 5952 N N . HIS B 1 75 ? 19.453 2.879 6.445 1 80.81 75 HIS B N 1
ATOM 5953 C CA . HIS B 1 75 ? 20.078 2.574 7.727 1 80.81 75 HIS B CA 1
ATOM 5954 C C . HIS B 1 75 ? 19.047 2.529 8.844 1 80.81 75 HIS B C 1
ATOM 5956 O O . HIS B 1 75 ? 17.922 3.021 8.688 1 80.81 75 HIS B O 1
ATOM 5962 N N . THR B 1 76 ? 19.469 1.853 9.898 1 82.56 76 THR B N 1
ATOM 5963 C CA . THR B 1 76 ? 18.531 1.71 11.008 1 82.56 76 THR B CA 1
ATOM 5964 C C . THR B 1 76 ? 18.469 2.994 11.828 1 82.56 76 THR B C 1
ATOM 5966 O O . THR B 1 76 ? 19.5 3.463 12.344 1 82.56 76 THR B O 1
ATOM 5969 N N . ALA B 1 77 ? 17.328 3.473 11.836 1 87.25 77 ALA B N 1
ATOM 5970 C CA . ALA B 1 77 ? 17.109 4.66 12.664 1 87.25 77 ALA B CA 1
ATOM 5971 C C . ALA B 1 77 ? 17.031 4.297 14.141 1 87.25 77 ALA B C 1
ATOM 5973 O O . ALA B 1 77 ? 16.906 3.119 14.492 1 87.25 77 ALA B O 1
ATOM 5974 N N . ARG B 1 78 ? 17.172 5.293 15.055 1 90.38 78 ARG B N 1
ATOM 5975 C CA . ARG B 1 78 ? 17.094 5.074 16.5 1 90.38 78 ARG B CA 1
ATOM 5976 C C . ARG B 1 78 ? 15.68 4.727 16.938 1 90.38 78 ARG B C 1
ATOM 5978 O O . ARG B 1 78 ? 14.703 5.164 16.312 1 90.38 78 ARG B O 1
ATOM 5985 N N . ALA B 1 79 ? 15.438 4.121 17.984 1 87.88 79 ALA B N 1
ATOM 5986 C CA . ALA B 1 79 ? 14.188 3.537 18.453 1 87.88 79 ALA B CA 1
ATOM 5987 C C . ALA B 1 79 ? 13.141 4.617 18.703 1 87.88 79 ALA B C 1
ATOM 5989 O O . ALA B 1 79 ? 11.977 4.469 18.297 1 87.88 79 ALA B O 1
ATOM 5990 N N . PRO B 1 80 ? 13.562 5.762 19.359 1 88.12 80 PRO B N 1
ATOM 5991 C CA . PRO B 1 80 ? 12.523 6.766 19.609 1 88.12 80 PRO B CA 1
ATOM 5992 C C . PRO B 1 80 ? 11.93 7.328 18.328 1 88.12 80 PRO B C 1
ATOM 5994 O O . PRO B 1 80 ? 10.727 7.605 18.266 1 88.12 80 PRO B O 1
ATOM 5997 N N . TRP B 1 81 ? 12.789 7.52 17.391 1 91.5 81 TRP B N 1
ATOM 5998 C CA . TRP B 1 81 ? 12.312 7.992 16.094 1 91.5 81 TRP B CA 1
ATOM 5999 C C . TRP B 1 81 ? 11.359 6.984 15.469 1 91.5 81 TRP B C 1
ATOM 6001 O O . TRP B 1 81 ? 10.289 7.355 14.977 1 91.5 81 TRP B O 1
ATOM 6011 N N . ILE B 1 82 ? 11.625 5.691 15.539 1 90 82 ILE B N 1
ATOM 6012 C CA . ILE B 1 82 ? 10.812 4.633 14.961 1 90 82 ILE B CA 1
ATOM 6013 C C . ILE B 1 82 ? 9.453 4.586 15.648 1 90 82 ILE B C 1
ATOM 6015 O O . ILE B 1 82 ? 8.422 4.438 14.992 1 90 82 ILE B O 1
ATOM 6019 N N . ARG B 1 83 ? 9.422 4.793 16.859 1 85.81 83 ARG B N 1
ATOM 6020 C CA . ARG B 1 83 ? 8.164 4.75 17.609 1 85.81 83 ARG B CA 1
ATOM 6021 C C . ARG B 1 83 ? 7.25 5.902 17.219 1 85.81 83 ARG B C 1
ATOM 6023 O O . ARG B 1 83 ? 6.039 5.723 17.078 1 85.81 83 ARG B O 1
ATOM 6030 N N . ILE B 1 84 ? 7.816 7.016 17.031 1 86.19 84 ILE B N 1
ATOM 6031 C CA . ILE B 1 84 ? 7.043 8.195 16.672 1 86.19 84 ILE B CA 1
ATOM 6032 C C . ILE B 1 84 ? 6.457 8.023 15.266 1 86.19 84 ILE B C 1
ATOM 6034 O O . ILE B 1 84 ? 5.27 8.273 15.055 1 86.19 84 ILE B O 1
ATOM 6038 N N . PHE B 1 85 ? 7.23 7.582 14.383 1 86.56 85 PHE B N 1
ATOM 6039 C CA . PHE B 1 85 ? 6.828 7.523 12.977 1 86.56 85 PHE B CA 1
ATOM 6040 C C . PHE B 1 85 ? 5.977 6.285 12.711 1 86.56 85 PHE B C 1
ATOM 6042 O O . PHE B 1 85 ? 5.09 6.312 11.859 1 86.56 85 PHE B O 1
ATOM 6049 N N . SER B 1 86 ? 6.215 5.246 13.5 1 83.12 86 SER B N 1
ATOM 6050 C CA . SER B 1 86 ? 5.375 4.059 13.352 1 83.12 86 SER B CA 1
ATOM 6051 C C . SER B 1 86 ? 3.969 4.309 13.891 1 83.12 86 SER B C 1
ATOM 6053 O O . SER B 1 86 ? 3.006 3.689 13.43 1 83.12 86 SER B O 1
ATOM 6055 N N . ALA B 1 87 ? 3.852 5.172 14.789 1 78.81 87 ALA B N 1
ATOM 6056 C CA . ALA B 1 87 ? 2.555 5.523 15.367 1 78.81 87 ALA B CA 1
ATOM 6057 C C . ALA B 1 87 ? 1.884 6.637 14.57 1 78.81 87 ALA B C 1
ATOM 6059 O O . ALA B 1 87 ? 0.828 7.141 14.961 1 78.81 87 ALA B O 1
ATOM 6060 N N . ASN B 1 88 ? 2.393 7.145 13.539 1 75.5 88 ASN B N 1
ATOM 6061 C CA . ASN B 1 88 ? 1.878 8.211 12.695 1 75.5 88 ASN B CA 1
ATOM 6062 C C . ASN B 1 88 ? 1.729 9.523 13.469 1 75.5 88 ASN B C 1
ATOM 6064 O O . ASN B 1 88 ? 0.731 10.227 13.312 1 75.5 88 ASN B O 1
ATOM 6068 N N . TRP B 1 89 ? 2.639 9.812 14.391 1 77 89 TRP B N 1
ATOM 6069 C CA . TRP B 1 89 ? 2.611 11.023 15.203 1 77 89 TRP B CA 1
ATOM 6070 C C . TRP B 1 89 ? 3.494 12.109 14.594 1 77 89 TRP B C 1
ATOM 6072 O O . TRP B 1 89 ? 3.777 13.125 15.242 1 77 89 TRP B O 1
ATOM 6082 N N . THR B 1 90 ? 3.844 11.969 13.414 1 77.56 90 THR B N 1
ATOM 6083 C CA . THR B 1 90 ? 4.82 12.883 12.828 1 77.56 90 THR B CA 1
ATOM 6084 C C . THR B 1 90 ? 4.203 14.258 12.594 1 77.56 90 THR B C 1
ATOM 6086 O O . THR B 1 90 ? 4.785 15.273 12.969 1 77.56 90 THR B O 1
ATOM 6089 N N . THR B 1 91 ? 3.045 14.281 12.023 1 75.12 91 THR B N 1
ATOM 6090 C CA . THR B 1 91 ? 2.406 15.562 11.742 1 75.12 91 THR B CA 1
ATOM 6091 C C . THR B 1 91 ? 1.993 16.266 13.031 1 75.12 91 THR B C 1
ATOM 6093 O O . THR B 1 91 ? 2.084 17.484 13.141 1 75.12 91 THR B O 1
ATOM 6096 N N . THR B 1 92 ? 1.681 15.492 14.008 1 79 92 THR B N 1
ATOM 6097 C CA . THR B 1 92 ? 1.33 16.047 15.312 1 79 92 THR B CA 1
ATOM 6098 C C . THR B 1 92 ? 2.553 16.656 15.992 1 79 92 THR B C 1
ATOM 6100 O O . THR B 1 92 ? 2.465 17.734 16.578 1 79 92 THR B O 1
ATOM 6103 N N . LEU B 1 93 ? 3.592 16 15.859 1 86.31 93 LEU B N 1
ATOM 6104 C CA . LEU B 1 93 ? 4.828 16.5 16.438 1 86.31 93 LEU B CA 1
ATOM 6105 C C . LEU B 1 93 ? 5.215 17.844 15.812 1 86.31 93 LEU B C 1
ATOM 6107 O O . LEU B 1 93 ? 5.543 18.797 16.516 1 86.31 93 LEU B O 1
ATOM 6111 N N . VAL B 1 94 ? 5.133 17.953 14.531 1 88.19 94 VAL B N 1
ATOM 6112 C CA . VAL B 1 94 ? 5.508 19.156 13.812 1 88.19 94 VAL B CA 1
ATOM 6113 C C . VAL B 1 94 ? 4.551 20.297 14.18 1 88.19 94 VAL B C 1
ATOM 6115 O O . VAL B 1 94 ? 4.98 21.422 14.453 1 88.19 94 VAL B O 1
ATOM 6118 N N . THR B 1 95 ? 3.277 20 14.258 1 84.25 95 THR B N 1
ATOM 6119 C CA . THR B 1 95 ? 2.281 21.031 14.523 1 84.25 95 THR B CA 1
ATOM 6120 C C . THR B 1 95 ? 2.391 21.531 15.961 1 84.25 95 THR B C 1
ATOM 6122 O O . THR B 1 95 ? 2.229 22.734 16.219 1 84.25 95 THR B O 1
ATOM 6125 N N . VAL B 1 96 ? 2.693 20.703 16.875 1 86.12 96 VAL B N 1
ATOM 6126 C CA . VAL B 1 96 ? 2.863 21.094 18.281 1 86.12 96 VAL B CA 1
ATOM 6127 C C . VAL B 1 96 ? 4.129 21.938 18.422 1 86.12 96 VAL B C 1
ATOM 6129 O O . VAL B 1 96 ? 4.121 22.969 19.094 1 86.12 96 VAL B O 1
ATOM 6132 N N . CYS B 1 97 ? 5.172 21.531 17.797 1 92.31 97 CYS B N 1
ATOM 6133 C CA . CYS B 1 97 ? 6.426 22.281 17.859 1 92.31 97 CYS B CA 1
ATOM 6134 C C . CYS B 1 97 ? 6.273 23.656 17.219 1 92.31 97 CYS B C 1
ATOM 6136 O O . CYS B 1 97 ? 6.742 24.656 17.781 1 92.31 97 CYS B O 1
ATOM 6138 N N . THR B 1 98 ? 5.609 23.719 16.125 1 91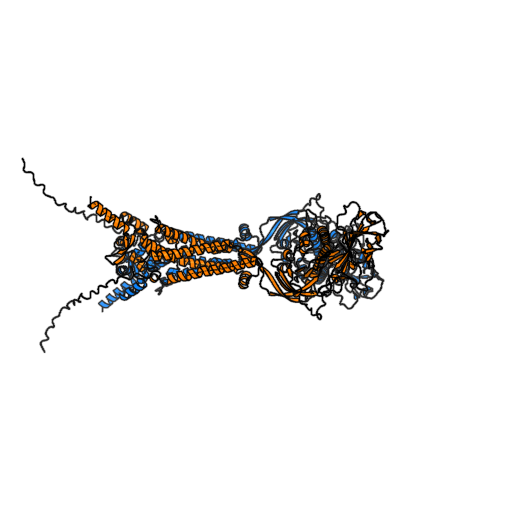.94 98 THR B N 1
ATOM 6139 C CA . THR B 1 98 ? 5.441 25 15.453 1 91.94 98 THR B CA 1
ATOM 6140 C C . THR B 1 98 ? 4.52 25.906 16.25 1 91.94 98 THR B C 1
ATOM 6142 O O . THR B 1 98 ? 4.707 27.125 16.266 1 91.94 98 THR B O 1
ATOM 6145 N N . ALA B 1 99 ? 3.518 25.297 16.922 1 88.88 99 ALA B N 1
ATOM 6146 C CA . ALA B 1 99 ? 2.664 26.094 17.781 1 88.88 99 ALA B CA 1
ATOM 6147 C C . ALA B 1 99 ? 3.471 26.734 18.922 1 88.88 99 ALA B C 1
ATOM 6149 O O . ALA B 1 99 ? 3.27 27.891 19.266 1 88.88 99 ALA B O 1
ATOM 6150 N N . LEU B 1 100 ? 4.355 25.984 19.453 1 91.44 100 LEU B N 1
ATOM 6151 C CA . LEU B 1 100 ? 5.211 26.5 20.531 1 91.44 100 LEU B CA 1
ATOM 6152 C C . LEU B 1 100 ? 6.141 27.594 20 1 91.44 100 LEU B C 1
ATOM 6154 O O . LEU B 1 100 ? 6.32 28.609 20.656 1 91.44 100 LEU B O 1
ATOM 6158 N N . ILE B 1 101 ? 6.711 27.422 18.859 1 94.62 101 ILE B N 1
ATOM 6159 C CA . ILE B 1 101 ? 7.602 28.406 18.25 1 94.62 101 ILE B CA 1
ATOM 6160 C C . ILE B 1 101 ? 6.844 29.703 18 1 94.62 101 ILE B C 1
ATOM 6162 O O . ILE B 1 101 ? 7.305 30.781 18.375 1 94.62 101 ILE B O 1
ATOM 6166 N N . ARG B 1 102 ? 5.711 29.609 17.469 1 90.44 102 ARG B N 1
ATOM 6167 C CA . ARG B 1 102 ? 4.918 30.797 17.156 1 90.44 102 ARG B CA 1
ATOM 6168 C C . ARG B 1 102 ? 4.562 31.562 18.422 1 90.44 102 ARG B C 1
ATOM 6170 O O . ARG B 1 102 ? 4.578 32.781 18.422 1 90.44 102 ARG B O 1
ATOM 6177 N N . THR B 1 103 ? 4.223 30.844 19.422 1 87.75 103 THR B N 1
ATOM 6178 C CA . THR B 1 103 ? 3.848 31.484 20.672 1 87.75 103 THR B CA 1
ATOM 6179 C C . THR B 1 103 ? 5.031 32.219 21.281 1 87.75 103 THR B C 1
ATOM 6181 O O . THR B 1 103 ? 4.895 33.375 21.703 1 87.75 103 THR B O 1
ATOM 6184 N N . VAL B 1 104 ? 6.156 31.625 21.297 1 94 104 VAL B N 1
ATOM 6185 C CA . VAL B 1 104 ? 7.355 32.25 21.859 1 94 104 VAL B CA 1
ATOM 6186 C C . VAL B 1 104 ? 7.773 33.438 20.984 1 94 104 VAL B C 1
ATOM 6188 O O . VAL B 1 104 ? 8.125 34.5 21.516 1 94 104 VAL B O 1
ATOM 6191 N N . MET B 1 105 ? 7.715 33.281 19.719 1 94.88 105 MET B N 1
ATOM 6192 C CA . MET B 1 105 ? 8.062 34.375 18.812 1 94.88 105 MET B CA 1
ATOM 6193 C C . MET B 1 105 ? 7.129 35.562 19.016 1 94.88 105 MET B C 1
ATOM 6195 O O . MET B 1 105 ? 7.57 36.719 18.984 1 94.88 105 MET B O 1
ATOM 6199 N N . ALA B 1 106 ? 5.898 35.25 19.203 1 90.06 106 ALA B N 1
ATOM 6200 C CA . ALA B 1 106 ? 4.93 36.312 19.406 1 90.06 106 ALA B CA 1
ATOM 6201 C C . ALA B 1 106 ? 5.246 37.094 20.688 1 90.06 106 ALA B C 1
ATOM 6203 O O . ALA B 1 106 ? 5.188 38.344 20.688 1 90.06 106 ALA B O 1
ATOM 6204 N N . PHE B 1 107 ? 5.613 36.438 21.719 1 91.69 107 PHE B N 1
ATOM 6205 C CA . PHE B 1 107 ? 5.961 37.094 22.969 1 91.69 107 PHE B CA 1
ATOM 6206 C C . PHE B 1 107 ? 7.211 37.938 22.812 1 91.69 107 PHE B C 1
ATOM 6208 O O . PHE B 1 107 ? 7.242 39.094 23.25 1 91.69 107 PHE B O 1
ATOM 6215 N N . GLN B 1 108 ? 8.18 37.438 22.203 1 95.81 108 GLN B N 1
ATOM 6216 C CA . GLN B 1 108 ? 9.43 38.156 22.016 1 95.81 108 GLN B CA 1
ATOM 6217 C C . GLN B 1 108 ? 9.227 39.344 21.078 1 95.81 108 GLN B C 1
ATOM 6219 O O . GLN B 1 108 ? 9.828 40.406 21.281 1 95.81 108 GLN B O 1
ATOM 6224 N N . ALA B 1 109 ? 8.445 39.125 20.094 1 94.56 109 ALA B N 1
ATOM 6225 C CA . ALA B 1 109 ? 8.172 40.188 19.156 1 94.56 109 ALA B CA 1
ATOM 6226 C C . ALA B 1 109 ? 7.445 41.344 19.828 1 94.56 109 ALA B C 1
ATOM 6228 O O . ALA B 1 109 ? 7.688 42.531 19.516 1 94.56 109 ALA B O 1
ATOM 6229 N N . SER B 1 110 ? 6.559 41.031 20.688 1 92.88 110 SER B N 1
ATOM 6230 C CA . SER B 1 110 ? 5.859 42.062 21.438 1 92.88 110 SER B CA 1
ATOM 6231 C C . SER B 1 110 ? 6.828 42.875 22.297 1 92.88 110 SER B C 1
ATOM 6233 O O . SER B 1 110 ? 6.695 44.094 22.406 1 92.88 110 SER B O 1
ATOM 6235 N N . LEU B 1 111 ? 7.734 42.188 22.875 1 94.5 111 LEU B N 1
ATOM 6236 C CA . LEU B 1 111 ? 8.758 42.875 23.656 1 94.5 111 LEU B CA 1
ATOM 6237 C C . LEU B 1 111 ? 9.641 43.75 22.766 1 94.5 111 LEU B C 1
ATOM 6239 O O . LEU B 1 111 ? 9.969 44.875 23.125 1 94.5 111 LEU B O 1
ATOM 6243 N N . ALA B 1 112 ? 10.031 43.219 21.641 1 95.88 112 ALA B N 1
ATOM 6244 C CA . ALA B 1 112 ? 10.844 43.969 20.688 1 95.88 112 ALA B CA 1
ATOM 6245 C C . ALA B 1 112 ? 10.102 45.219 20.219 1 95.88 112 ALA B C 1
ATOM 6247 O O . ALA B 1 112 ? 10.711 46.281 20 1 95.88 112 ALA B O 1
ATOM 6248 N N . THR B 1 113 ? 8.859 45.125 20.062 1 94.31 113 THR B N 1
ATOM 6249 C CA . THR B 1 113 ? 8.047 46.25 19.656 1 94.31 113 THR B CA 1
ATOM 6250 C C . THR B 1 113 ? 8.094 47.375 20.703 1 94.31 113 THR B C 1
ATOM 6252 O O . THR B 1 113 ? 8.227 48.531 20.375 1 94.31 113 THR B O 1
ATOM 6255 N N . ALA B 1 114 ? 7.996 46.969 21.953 1 94.75 114 ALA B N 1
ATOM 6256 C CA . ALA B 1 114 ? 8.086 47.938 23.047 1 94.75 114 ALA B CA 1
ATOM 6257 C C . ALA B 1 114 ? 9.445 48.625 23.062 1 94.75 114 ALA B C 1
ATOM 6259 O O . ALA B 1 114 ? 9.531 49.844 23.234 1 94.75 114 ALA B O 1
ATOM 6260 N N . MET B 1 115 ? 10.469 47.906 22.844 1 95.94 115 MET B N 1
ATOM 6261 C CA . MET B 1 115 ? 11.828 48.469 22.828 1 95.94 115 MET B CA 1
ATOM 6262 C C . MET B 1 115 ? 12.008 49.406 21.656 1 95.94 115 MET B C 1
ATOM 6264 O O . MET B 1 115 ? 12.633 50.469 21.797 1 95.94 115 MET B O 1
ATOM 6268 N N . LEU B 1 116 ? 11.516 49.031 20.547 1 94.81 116 LEU B N 1
ATOM 6269 C CA . LEU B 1 116 ? 11.633 49.875 19.359 1 94.81 116 LEU B CA 1
ATOM 6270 C C . LEU B 1 116 ? 10.891 51.188 19.562 1 94.81 116 LEU B C 1
ATOM 6272 O O . LEU B 1 116 ? 11.383 52.25 19.141 1 94.81 116 LEU B O 1
ATOM 6276 N N . ALA B 1 117 ? 9.742 51.094 20.141 1 93.69 117 ALA B N 1
ATOM 6277 C CA . ALA B 1 117 ? 9 52.312 20.438 1 93.69 117 ALA B CA 1
ATOM 6278 C C . ALA B 1 117 ? 9.789 53.219 21.375 1 93.69 117 ALA B C 1
ATOM 6280 O O . ALA B 1 117 ? 9.773 54.438 21.219 1 93.69 117 ALA B O 1
ATOM 6281 N N . ALA B 1 118 ? 10.469 52.656 22.312 1 93.94 118 ALA B N 1
ATOM 6282 C CA . ALA B 1 118 ? 11.305 53.406 23.234 1 93.94 118 ALA B CA 1
ATOM 6283 C C . ALA B 1 118 ? 12.445 54.094 22.516 1 93.94 118 ALA B C 1
ATOM 6285 O O . ALA B 1 118 ? 12.758 55.25 22.781 1 93.94 118 ALA B O 1
ATOM 6286 N N . ILE B 1 119 ? 13.031 53.438 21.625 1 93.06 119 ILE B N 1
ATOM 6287 C CA . ILE B 1 119 ? 14.133 54 20.844 1 93.06 119 ILE B CA 1
ATOM 6288 C C . ILE B 1 119 ? 13.625 55.156 19.984 1 93.06 119 ILE B C 1
ATOM 6290 O O . ILE B 1 119 ? 14.273 56.188 19.891 1 93.06 119 ILE B O 1
ATOM 6294 N N . ILE B 1 120 ? 12.523 55 19.391 1 91.06 120 ILE B N 1
ATOM 6295 C CA . ILE B 1 120 ? 11.961 56.031 18.5 1 91.06 120 ILE B CA 1
ATOM 6296 C C . ILE B 1 120 ? 11.656 57.281 19.297 1 91.06 120 ILE B C 1
ATOM 6298 O O . ILE B 1 120 ? 12.023 58.375 18.875 1 91.06 120 ILE B O 1
ATOM 6302 N N . ILE B 1 121 ? 11.086 57.156 20.453 1 90.94 121 ILE B N 1
ATOM 6303 C CA . ILE B 1 121 ? 10.625 58.312 21.188 1 90.94 121 ILE B CA 1
ATOM 6304 C C . ILE B 1 121 ? 11.812 59 21.875 1 90.94 121 ILE B C 1
ATOM 6306 O O . ILE B 1 121 ? 11.828 60.219 22.031 1 90.94 121 ILE B O 1
ATOM 6310 N N . GLU B 1 122 ? 12.789 58.281 22.25 1 89.56 122 GLU B N 1
ATOM 6311 C CA . GLU B 1 122 ? 13.891 58.844 23.016 1 89.56 122 GLU B CA 1
ATOM 6312 C C . GLU B 1 122 ? 15 59.344 22.094 1 89.56 122 GLU B C 1
ATOM 6314 O O . GLU B 1 122 ? 15.625 60.375 22.359 1 89.56 122 GLU B O 1
ATOM 6319 N N . SER B 1 123 ? 15.297 58.594 21.062 1 88.31 123 SER B N 1
ATOM 6320 C CA . SER B 1 123 ? 16.516 58.906 20.312 1 88.31 123 SER B CA 1
ATOM 6321 C C . SER B 1 123 ? 16.188 59.438 18.922 1 88.31 123 SER B C 1
ATOM 6323 O O . SER B 1 123 ? 16.953 60.219 18.359 1 88.31 123 SER B O 1
ATOM 6325 N N . ILE B 1 124 ? 15.25 58.969 18.312 1 86.31 124 ILE B N 1
ATOM 6326 C CA . ILE B 1 124 ? 14.938 59.406 16.953 1 86.31 124 ILE B CA 1
ATOM 6327 C C . ILE B 1 124 ? 14.023 60.625 17 1 86.31 124 ILE B C 1
ATOM 6329 O O . ILE B 1 124 ? 14.188 61.562 16.219 1 86.31 124 ILE B O 1
ATOM 6333 N N . GLY B 1 125 ? 13.195 60.656 17.906 1 85 125 GLY B N 1
ATOM 6334 C CA . GLY B 1 125 ? 12.211 61.719 17.984 1 85 125 GLY B CA 1
ATOM 6335 C C . GLY B 1 125 ? 10.992 61.469 17.109 1 85 125 GLY B C 1
ATOM 6336 O O . GLY B 1 125 ? 11.086 60.781 16.078 1 85 125 GLY B O 1
ATOM 6337 N N . THR B 1 126 ? 9.836 61.906 17.547 1 85.19 126 THR B N 1
ATOM 6338 C CA . THR B 1 126 ? 8.586 61.719 16.828 1 85.19 126 THR B CA 1
ATOM 6339 C C . THR B 1 126 ? 7.816 63.031 16.719 1 85.19 126 THR B C 1
ATOM 6341 O O . THR B 1 126 ? 8.023 63.938 17.531 1 85.19 126 THR B O 1
ATOM 6344 N N . PRO B 1 127 ? 7.086 63.094 15.617 1 82.94 127 PRO B N 1
ATOM 6345 C CA . PRO B 1 127 ? 6.195 64.25 15.602 1 82.94 127 PRO B CA 1
ATOM 6346 C C . PRO B 1 127 ? 5.289 64.312 16.828 1 82.94 127 PRO B C 1
ATOM 6348 O O . PRO B 1 127 ? 4.852 63.281 17.328 1 82.94 127 PRO B O 1
ATOM 6351 N N . LEU B 1 128 ? 5.039 65.5 17.266 1 85.19 128 LEU B N 1
ATOM 6352 C CA . LEU B 1 128 ? 4.27 65.688 18.484 1 85.19 128 LEU B CA 1
ATOM 6353 C C . LEU B 1 128 ? 2.949 64.938 18.453 1 85.19 128 LEU B C 1
ATOM 6355 O O . LEU B 1 128 ? 2.52 64.375 19.453 1 85.19 128 LEU B O 1
ATOM 6359 N N . LEU B 1 129 ? 2.348 64.875 17.281 1 84.62 129 LEU B N 1
ATOM 6360 C CA . LEU B 1 129 ? 1.014 64.312 17.141 1 84.62 129 LEU B CA 1
ATOM 6361 C C . LEU B 1 129 ? 1.059 62.781 17.266 1 84.62 129 LEU B C 1
ATOM 6363 O O . LEU B 1 129 ? 0.035 62.156 17.531 1 84.62 129 LEU B O 1
ATOM 6367 N N . GLN B 1 130 ? 2.225 62.156 17.172 1 88.25 130 GLN B N 1
ATOM 6368 C CA . GLN B 1 130 ? 2.355 60.719 17.281 1 88.25 130 GLN B CA 1
ATOM 6369 C C . GLN B 1 130 ? 3.064 60.312 18.578 1 88.25 130 GLN B C 1
ATOM 6371 O O . GLN B 1 130 ? 3.23 59.125 18.859 1 88.25 130 GLN B O 1
ATOM 6376 N N . ALA B 1 131 ? 3.42 61.219 19.328 1 88.75 131 ALA B N 1
ATOM 6377 C CA . ALA B 1 131 ? 4.246 61 20.516 1 88.75 131 ALA B CA 1
ATOM 6378 C C . ALA B 1 131 ? 3.514 60.125 21.531 1 88.75 131 ALA B C 1
ATOM 6380 O O . ALA B 1 131 ? 4.094 59.188 22.094 1 88.75 131 ALA B O 1
ATOM 6381 N N . PRO B 1 132 ? 2.16 60.375 21.734 1 91.25 132 PRO B N 1
ATOM 6382 C CA . PRO B 1 132 ? 1.489 59.531 22.703 1 91.25 132 PRO B CA 1
ATOM 6383 C C . PRO B 1 132 ? 1.448 58.062 22.281 1 91.25 132 PRO B C 1
ATOM 6385 O O . PRO B 1 132 ? 1.504 57.156 23.109 1 91.25 132 PRO B O 1
ATOM 6388 N N . PHE B 1 133 ? 1.399 57.844 21.047 1 91.12 133 PHE B N 1
ATOM 6389 C CA . PHE B 1 133 ? 1.373 56.469 20.516 1 91.12 133 PHE B CA 1
ATOM 6390 C C . PHE B 1 133 ? 2.648 55.719 20.875 1 91.12 133 PHE B C 1
ATOM 6392 O O . PHE B 1 133 ? 2.59 54.625 21.422 1 91.12 133 PHE B O 1
ATOM 6399 N N . PHE B 1 134 ? 3.764 56.281 20.562 1 91.12 134 PHE B N 1
ATOM 6400 C CA . PHE B 1 134 ? 5.043 55.656 20.828 1 91.12 134 PHE B CA 1
ATOM 6401 C C . PHE B 1 134 ? 5.285 55.531 22.328 1 91.12 134 PHE B C 1
ATOM 6403 O O . PHE B 1 134 ? 5.906 54.562 22.781 1 91.12 134 PHE B O 1
ATOM 6410 N N . SER B 1 135 ? 4.766 56.469 23.078 1 92.69 135 SER B N 1
ATOM 6411 C CA . SER B 1 135 ? 4.953 56.406 24.516 1 92.69 135 SER B CA 1
ATOM 6412 C C . SER B 1 135 ? 4.145 55.281 25.141 1 92.69 135 SER B C 1
ATOM 6414 O O . SER B 1 135 ? 4.621 54.594 26.047 1 92.69 135 SER B O 1
ATOM 6416 N N . ILE B 1 136 ? 2.965 55.062 24.625 1 92.81 136 ILE B N 1
ATOM 6417 C CA . ILE B 1 136 ? 2.064 54.062 25.219 1 92.81 136 ILE B CA 1
ATOM 6418 C C . ILE B 1 136 ? 2.498 52.656 24.797 1 92.81 136 ILE B C 1
ATOM 6420 O O . ILE B 1 136 ? 2.377 51.719 25.578 1 92.81 136 ILE B O 1
ATOM 6424 N N . ILE B 1 137 ? 3.016 52.469 23.656 1 92.56 137 ILE B N 1
ATOM 6425 C CA . ILE B 1 137 ? 3.41 51.156 23.125 1 92.56 137 ILE B CA 1
ATOM 6426 C C . ILE B 1 137 ? 4.516 50.562 23.984 1 92.56 137 ILE B C 1
ATOM 6428 O O . ILE B 1 137 ? 4.594 49.344 24.141 1 92.56 137 ILE B O 1
ATOM 6432 N N . ARG B 1 138 ? 5.289 51.312 24.641 1 92.94 138 ARG B N 1
ATOM 6433 C CA . ARG B 1 138 ? 6.395 50.875 25.484 1 92.94 138 ARG B CA 1
ATOM 6434 C C . ARG B 1 138 ? 5.875 50.156 26.734 1 92.94 138 ARG B C 1
ATOM 6436 O O . ARG B 1 138 ? 6.594 49.375 27.359 1 92.94 138 ARG B O 1
ATOM 6443 N N . ALA B 1 139 ? 4.664 50.5 27.094 1 91.25 139 ALA B N 1
ATOM 6444 C CA . ALA B 1 139 ? 4.145 50.062 28.375 1 91.25 139 ALA B CA 1
ATOM 6445 C C . ALA B 1 139 ? 3.369 48.75 28.219 1 91.25 139 ALA B C 1
ATOM 6447 O O . ALA B 1 139 ? 3.045 48.094 29.203 1 91.25 139 ALA B O 1
ATOM 6448 N N . LEU B 1 140 ? 3.096 48.344 26.953 1 87.62 140 LEU B N 1
ATOM 6449 C CA . LEU B 1 140 ? 2.238 47.156 26.719 1 87.62 140 LEU B CA 1
ATOM 6450 C C . LEU B 1 140 ? 2.918 46.156 25.797 1 87.62 140 LEU B C 1
ATOM 6452 O O . LEU B 1 140 ? 3.912 46.469 25.156 1 87.62 140 LEU B O 1
ATOM 6456 N N . GLU B 1 141 ? 2.365 45 25.906 1 84.94 141 GLU B N 1
ATOM 6457 C CA . GLU B 1 141 ? 2.791 43.969 24.969 1 84.94 141 GLU B CA 1
ATOM 6458 C C . GLU B 1 141 ? 1.96 44 23.688 1 84.94 141 GLU B C 1
ATOM 6460 O O . GLU B 1 141 ? 0.867 43.438 23.625 1 84.94 141 GLU B O 1
ATOM 6465 N N . VAL B 1 142 ? 2.527 44.719 22.672 1 87.31 142 VAL B N 1
ATOM 6466 C CA . VAL B 1 142 ? 1.817 44.938 21.422 1 87.31 142 VAL B CA 1
ATOM 6467 C C . VAL B 1 142 ? 2.598 44.312 20.266 1 87.31 142 VAL B C 1
ATOM 6469 O O . VAL B 1 142 ? 3.83 44.281 20.281 1 87.31 142 VAL B O 1
ATOM 6472 N N . GLY B 1 143 ? 1.866 43.844 19.375 1 86.75 143 GLY B N 1
ATOM 6473 C CA . GLY B 1 143 ? 2.506 43.25 18.203 1 86.75 143 GLY B CA 1
ATOM 6474 C C . GLY B 1 143 ? 3.172 44.281 17.312 1 86.75 143 GLY B C 1
ATOM 6475 O O . GLY B 1 143 ? 2.824 45.469 17.344 1 86.75 143 GLY B O 1
ATOM 6476 N N . PRO B 1 144 ? 4.094 43.781 16.516 1 87.75 144 PRO B N 1
ATOM 6477 C CA . PRO B 1 144 ? 4.859 44.719 15.688 1 87.75 144 PRO B CA 1
ATOM 6478 C C . PRO B 1 144 ? 4.02 45.344 14.578 1 87.75 144 PRO B C 1
ATOM 6480 O O . PRO B 1 144 ? 4.402 46.375 14.016 1 87.75 144 PRO B O 1
ATOM 6483 N N . MET B 1 145 ? 2.891 44.812 14.336 1 84.62 145 MET B N 1
ATOM 6484 C CA . MET B 1 145 ? 2.041 45.344 13.273 1 84.62 145 MET B CA 1
ATOM 6485 C C . MET B 1 145 ? 1.55 46.75 13.617 1 84.62 145 MET B C 1
ATOM 6487 O O . MET B 1 145 ? 1.296 47.531 12.727 1 84.62 145 MET B O 1
ATOM 6491 N N . ASN B 1 146 ? 1.468 47.062 14.859 1 84.12 146 ASN B N 1
ATOM 6492 C CA . ASN B 1 146 ? 1.024 48.375 15.32 1 84.12 146 ASN B CA 1
ATOM 6493 C C . ASN B 1 146 ? 2.02 49.469 14.938 1 84.12 146 ASN B C 1
ATOM 6495 O O . ASN B 1 146 ? 1.626 50.594 14.672 1 84.12 146 ASN B O 1
ATOM 6499 N N . LEU B 1 147 ? 3.254 49.125 14.859 1 86.44 147 LEU B N 1
ATOM 6500 C CA . LEU B 1 147 ? 4.281 50.125 14.562 1 86.44 147 LEU B CA 1
ATOM 6501 C C . LEU B 1 147 ? 4.332 50.438 13.07 1 86.44 147 LEU B C 1
ATOM 6503 O O . LEU B 1 147 ? 4.711 51.531 12.664 1 86.44 147 LEU B O 1
ATOM 6507 N N . LEU B 1 148 ? 3.982 49.438 12.305 1 79.5 148 LEU B N 1
ATOM 6508 C CA . LEU B 1 148 ? 4.059 49.594 10.859 1 79.5 148 LEU B CA 1
ATOM 6509 C C . LEU B 1 148 ? 3.047 50.625 10.367 1 79.5 148 LEU B C 1
ATOM 6511 O O . LEU B 1 148 ? 3.33 51.406 9.445 1 79.5 148 LEU B O 1
ATOM 6515 N N . SER B 1 149 ? 1.945 50.75 11.031 1 68 149 SER B N 1
ATOM 6516 C CA . SER B 1 149 ? 0.896 51.688 10.609 1 68 149 SER B CA 1
ATOM 6517 C C . SER B 1 149 ? 1.223 53.125 11.008 1 68 149 SER B C 1
ATOM 6519 O O . SER B 1 149 ? 0.759 54.062 10.367 1 68 149 SER B O 1
ATOM 6521 N N . ALA B 1 150 ? 1.985 53.312 12.062 1 64.12 150 ALA B N 1
ATOM 6522 C CA . ALA B 1 150 ? 2.244 54.656 12.602 1 64.12 150 ALA B CA 1
ATOM 6523 C C . ALA B 1 150 ? 3.439 55.281 11.906 1 64.12 150 ALA B C 1
ATOM 6525 O O . ALA B 1 150 ? 3.525 56.531 11.82 1 64.12 150 ALA B O 1
ATOM 6526 N N . VAL B 1 151 ? 4.414 54.531 11.539 1 57 151 VAL B N 1
ATOM 6527 C CA . VAL B 1 151 ? 5.688 55.094 11.109 1 57 151 VAL B CA 1
ATOM 6528 C C . VAL B 1 151 ? 5.551 55.656 9.688 1 57 151 VAL B C 1
ATOM 6530 O O . VAL B 1 151 ? 5.438 54.875 8.727 1 57 151 VAL B O 1
ATOM 6533 N N . ARG B 1 152 ? 4.688 56.656 9.531 1 55.44 152 ARG B N 1
ATOM 6534 C CA . ARG B 1 152 ? 4.891 57.375 8.281 1 55.44 152 ARG B CA 1
ATOM 6535 C C . ARG B 1 152 ? 6.301 57.969 8.219 1 55.44 152 ARG B C 1
ATOM 6537 O O . ARG B 1 152 ? 6.527 59.094 8.641 1 55.44 152 ARG B O 1
ATOM 6544 N N . PHE B 1 153 ? 7.211 57.188 8.5 1 52.12 153 PHE B N 1
ATOM 6545 C CA . PHE B 1 153 ? 8.531 57.656 8.914 1 52.12 153 PHE B CA 1
ATOM 6546 C C . PHE B 1 153 ? 9.258 58.312 7.754 1 52.12 153 PHE B C 1
ATOM 6548 O O . PHE B 1 153 ? 9.391 57.75 6.672 1 52.12 153 PHE B O 1
ATOM 6555 N N . ARG B 1 154 ? 9.18 59.469 7.504 1 55.16 154 ARG B N 1
ATOM 6556 C CA . ARG B 1 154 ? 10.297 60.094 6.781 1 55.16 154 ARG B CA 1
ATOM 6557 C C . ARG B 1 154 ? 11.609 59.875 7.512 1 55.16 154 ARG B C 1
ATOM 6559 O O . ARG B 1 154 ? 11.945 60.594 8.445 1 55.16 154 ARG B O 1
ATOM 6566 N N . PRO B 1 155 ? 12.195 58.688 7.328 1 60.38 155 PRO B N 1
ATOM 6567 C CA . PRO B 1 155 ? 13.43 58.406 8.07 1 60.38 155 PRO B CA 1
ATOM 6568 C C . PRO B 1 155 ? 14.469 59.5 7.93 1 60.38 155 PRO B C 1
ATOM 6570 O O . PRO B 1 155 ? 14.805 59.906 6.812 1 60.38 155 PRO B O 1
ATOM 6573 N N . LYS B 1 156 ? 14.555 60.312 8.953 1 64.12 156 LYS B N 1
ATOM 6574 C CA . LYS B 1 156 ? 15.656 61.281 8.961 1 64.12 156 LYS B CA 1
ATOM 6575 C C . LYS B 1 156 ? 16.859 60.719 9.711 1 64.12 156 LYS B C 1
ATOM 6577 O O . LYS B 1 156 ? 16.828 60.562 10.93 1 64.12 156 LYS B O 1
ATOM 6582 N N . GLY B 1 157 ? 17.891 60.031 8.875 1 79.19 157 GLY B N 1
ATOM 6583 C CA . GLY B 1 157 ? 19.172 59.594 9.391 1 79.19 157 GLY B CA 1
ATOM 6584 C C . GLY B 1 157 ? 19.344 58.062 9.383 1 79.19 157 GLY B C 1
ATOM 6585 O O . GLY B 1 157 ? 18.422 57.344 9.023 1 79.19 157 GLY B O 1
ATOM 6586 N N . ALA B 1 158 ? 20.469 57.656 9.812 1 85.38 158 ALA B N 1
ATOM 6587 C CA . ALA B 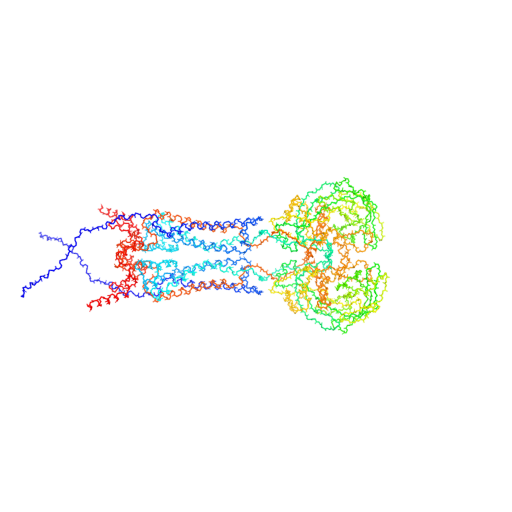1 158 ? 20.844 56.25 9.758 1 85.38 158 ALA B CA 1
ATOM 6588 C C . ALA B 1 158 ? 20.109 55.438 10.812 1 85.38 158 ALA B C 1
ATOM 6590 O O . ALA B 1 158 ? 19.688 54.312 10.555 1 85.38 158 ALA B O 1
ATOM 6591 N N . LEU B 1 159 ? 19.953 55.938 11.914 1 88.69 159 LEU B N 1
ATOM 6592 C CA . LEU B 1 159 ? 19.281 55.25 13.008 1 88.69 159 LEU B CA 1
ATOM 6593 C C . LEU B 1 159 ? 17.797 55.031 12.703 1 88.69 159 LEU B C 1
ATOM 6595 O O . LEU B 1 159 ? 17.25 53.969 12.945 1 88.69 159 LEU B O 1
ATOM 6599 N N . SER B 1 160 ? 17.219 56.062 12.18 1 88.19 160 SER B N 1
ATOM 6600 C CA . SER B 1 160 ? 15.805 56 11.828 1 88.19 160 SER B CA 1
ATOM 6601 C C . SER B 1 160 ? 15.57 54.938 10.75 1 88.19 160 SER B C 1
ATOM 6603 O O . SER B 1 160 ? 14.594 54.188 10.812 1 88.19 160 SER B O 1
ATOM 6605 N N . PHE B 1 161 ? 16.422 54.938 9.875 1 89.19 161 PHE B N 1
ATOM 6606 C CA . PHE B 1 161 ? 16.312 53.938 8.812 1 89.19 161 PHE B CA 1
ATOM 6607 C C . PHE B 1 161 ? 16.484 52.531 9.359 1 89.19 161 PHE B C 1
ATOM 6609 O O . PHE B 1 161 ? 15.758 51.594 8.977 1 89.19 161 PHE B O 1
ATOM 6616 N N . SER B 1 162 ? 17.469 52.344 10.172 1 91.56 162 SER B N 1
ATOM 6617 C CA . SER B 1 162 ? 17.75 51.031 10.75 1 91.56 162 SER B CA 1
ATOM 6618 C C . SER B 1 162 ? 16.562 50.531 11.57 1 91.56 162 SER B C 1
ATOM 6620 O O . SER B 1 162 ? 16.188 49.344 11.5 1 91.56 162 SER B O 1
ATOM 6622 N N . VAL B 1 163 ? 15.984 51.375 12.273 1 92.12 163 VAL B N 1
ATOM 6623 C CA . VAL B 1 163 ? 14.859 51 13.125 1 92.12 163 VAL B CA 1
ATOM 6624 C C . VAL B 1 163 ? 13.656 50.625 12.266 1 92.12 163 VAL B C 1
ATOM 6626 O O . VAL B 1 163 ? 12.969 49.656 12.547 1 92.12 163 VAL B O 1
ATOM 6629 N N . TYR B 1 164 ? 13.406 51.375 11.258 1 90.75 164 TYR B N 1
ATOM 6630 C CA . TYR B 1 164 ? 12.312 51.062 10.344 1 90.75 164 TYR B CA 1
ATOM 6631 C C . TYR B 1 164 ? 12.531 49.719 9.672 1 90.75 164 TYR B C 1
ATOM 6633 O O . TYR B 1 164 ? 11.594 48.938 9.516 1 90.75 164 TYR B O 1
ATOM 6641 N N . ALA B 1 165 ? 13.68 49.531 9.25 1 93 165 ALA B N 1
ATOM 6642 C CA . ALA B 1 165 ? 14.023 48.25 8.617 1 93 165 ALA B CA 1
ATOM 6643 C C . ALA B 1 165 ? 13.781 47.094 9.578 1 93 165 ALA B C 1
ATOM 6645 O O . ALA B 1 165 ? 13.273 46.062 9.172 1 93 165 ALA B O 1
ATOM 6646 N N . LEU B 1 166 ? 14.141 47.281 10.805 1 95.06 166 LEU B N 1
ATOM 6647 C CA . LEU B 1 166 ? 13.961 46.219 11.805 1 95.06 166 LEU B CA 1
ATOM 6648 C C . LEU B 1 166 ? 12.477 45.938 12.031 1 95.06 166 LEU B C 1
ATOM 6650 O O . LEU B 1 166 ? 12.078 44.781 12.219 1 95.06 166 LEU B O 1
ATOM 6654 N N . ILE B 1 167 ? 11.633 46.938 11.992 1 94 167 ILE B N 1
ATOM 6655 C CA . ILE B 1 167 ? 10.188 46.781 12.164 1 94 167 ILE B CA 1
ATOM 6656 C C . ILE B 1 167 ? 9.625 45.969 11 1 94 167 ILE B C 1
ATOM 6658 O O . ILE B 1 167 ? 8.867 45 11.203 1 94 167 ILE B O 1
ATOM 6662 N N . VAL B 1 168 ? 10.008 46.344 9.828 1 94 168 VAL B N 1
ATOM 6663 C CA . VAL B 1 168 ? 9.508 45.656 8.641 1 94 168 VAL B CA 1
ATOM 6664 C C . VAL B 1 168 ? 9.93 44.188 8.68 1 94 168 VAL B C 1
ATOM 6666 O O . VAL B 1 168 ? 9.117 43.281 8.422 1 94 168 VAL B O 1
ATOM 6669 N N . VAL B 1 169 ? 11.141 43.938 8.984 1 95.94 169 VAL B N 1
ATOM 6670 C CA . VAL B 1 169 ? 11.656 42.562 9.023 1 95.94 169 VAL B CA 1
ATOM 6671 C C . VAL B 1 169 ? 10.914 41.781 10.102 1 95.94 169 VAL B C 1
ATOM 6673 O O . VAL B 1 169 ? 10.594 40.594 9.891 1 95.94 169 VAL B O 1
ATOM 6676 N N . GLN B 1 170 ? 10.68 42.406 11.195 1 95.75 170 GLN B N 1
ATOM 6677 C CA . GLN B 1 170 ? 9.992 41.719 12.281 1 95.75 170 GLN B CA 1
ATOM 6678 C C . GLN B 1 170 ? 8.555 41.375 11.906 1 95.75 170 GLN B C 1
ATOM 6680 O O . GLN B 1 170 ? 8.062 40.281 12.227 1 95.75 170 GLN B O 1
ATOM 6685 N N . VAL B 1 171 ? 7.871 42.281 11.281 1 93.69 171 VAL B N 1
ATOM 6686 C CA . VAL B 1 171 ? 6.504 42.031 10.836 1 93.69 171 VAL B CA 1
ATOM 6687 C C . VAL B 1 171 ? 6.488 40.875 9.82 1 93.69 171 VAL B C 1
ATOM 6689 O O . VAL B 1 171 ? 5.641 40 9.898 1 93.69 171 VAL B O 1
ATOM 6692 N N . LEU B 1 172 ? 7.395 40.875 8.969 1 94.88 172 LEU B N 1
ATOM 6693 C CA . LEU B 1 172 ? 7.484 39.812 7.957 1 94.88 172 LEU B CA 1
ATOM 6694 C C . LEU B 1 172 ? 7.805 38.469 8.602 1 94.88 172 LEU B C 1
ATOM 6696 O O . LEU B 1 172 ? 7.273 37.438 8.188 1 94.88 172 LEU B O 1
ATOM 6700 N N . ALA B 1 173 ? 8.664 38.5 9.547 1 95.25 173 ALA B N 1
ATOM 6701 C CA . ALA B 1 173 ? 9.023 37.25 10.242 1 95.25 173 ALA B CA 1
ATOM 6702 C C . ALA B 1 173 ? 7.82 36.656 10.961 1 95.25 173 ALA B C 1
ATOM 6704 O O . ALA B 1 173 ? 7.609 35.438 10.93 1 95.25 173 ALA B O 1
ATOM 6705 N N . ILE B 1 174 ? 7.043 37.469 11.594 1 92.06 174 ILE B N 1
ATOM 6706 C CA . ILE B 1 174 ? 5.867 37 12.32 1 92.06 174 ILE B CA 1
ATOM 6707 C C . ILE B 1 174 ? 4.82 36.5 11.328 1 92.06 174 ILE B C 1
ATOM 6709 O O . ILE B 1 174 ? 4.191 35.469 11.555 1 92.06 174 ILE B O 1
ATOM 6713 N N . ALA B 1 175 ? 4.668 37.219 10.273 1 89.31 175 ALA B N 1
ATOM 6714 C CA . ALA B 1 175 ? 3.74 36.75 9.234 1 89.31 175 ALA B CA 1
ATOM 6715 C C . ALA B 1 175 ? 4.176 35.438 8.641 1 89.31 175 ALA B C 1
ATOM 6717 O O . ALA B 1 175 ? 3.354 34.531 8.461 1 89.31 175 ALA B O 1
ATOM 6718 N N . ALA B 1 176 ? 5.363 35.312 8.383 1 92.69 176 ALA B N 1
ATOM 6719 C CA . ALA B 1 176 ? 5.91 34.094 7.801 1 92.69 176 ALA B CA 1
ATOM 6720 C C . ALA B 1 176 ? 5.801 32.906 8.781 1 92.69 176 ALA B C 1
ATOM 6722 O O . ALA B 1 176 ? 5.613 31.766 8.375 1 92.69 176 ALA B O 1
ATOM 6723 N N . SER B 1 177 ? 5.895 33.219 10.062 1 92 177 SER B N 1
ATOM 6724 C CA . SER B 1 177 ? 5.879 32.156 11.078 1 92 177 SER B CA 1
ATOM 6725 C C . SER B 1 177 ? 4.531 31.453 11.117 1 92 177 SER B C 1
ATOM 6727 O O . SER B 1 177 ? 4.434 30.328 11.609 1 92 177 SER B O 1
ATOM 6729 N N . GLN B 1 178 ? 3.5 32.094 10.578 1 86.81 178 GLN B N 1
ATOM 6730 C CA . GLN B 1 178 ? 2.188 31.453 10.539 1 86.81 178 GLN B CA 1
ATOM 6731 C C . GLN B 1 178 ? 2.182 30.25 9.602 1 86.81 178 GLN B C 1
ATOM 6733 O O . GLN B 1 178 ? 1.324 29.375 9.711 1 86.81 178 GLN B O 1
ATOM 6738 N N . PHE B 1 179 ? 3.182 30.203 8.766 1 88.31 179 PHE B N 1
ATOM 6739 C CA . PHE B 1 179 ? 3.221 29.156 7.754 1 88.31 179 PHE B CA 1
ATOM 6740 C C . PHE B 1 179 ? 4.316 28.141 8.062 1 88.31 179 PHE B C 1
ATOM 6742 O O . PHE B 1 179 ? 4.719 27.375 7.191 1 88.31 179 PHE B O 1
ATOM 6749 N N . LEU B 1 180 ? 4.812 28.219 9.25 1 91.38 180 LEU B N 1
ATOM 6750 C CA . LEU B 1 180 ? 5.902 27.328 9.625 1 91.38 180 LEU B CA 1
ATOM 6751 C C . LEU B 1 180 ? 5.504 25.875 9.445 1 91.38 180 LEU B C 1
ATOM 6753 O O . LEU B 1 180 ? 6.27 25.078 8.898 1 91.38 180 LEU B O 1
ATOM 6757 N N . SER B 1 181 ? 4.312 25.516 9.883 1 87.38 181 SER B N 1
ATOM 6758 C CA . SER B 1 181 ? 3.873 24.141 9.781 1 87.38 181 SER B CA 1
ATOM 6759 C C . SER B 1 181 ? 3.777 23.688 8.328 1 87.38 181 SER B C 1
ATOM 6761 O O . SER B 1 181 ? 4.176 22.578 7.98 1 87.38 181 SER B O 1
ATOM 6763 N N . ALA B 1 182 ? 3.24 24.547 7.527 1 84.25 182 ALA B N 1
ATOM 6764 C CA . ALA B 1 182 ? 3.119 24.234 6.105 1 84.25 182 ALA B CA 1
ATOM 6765 C C . ALA B 1 182 ? 4.492 24.078 5.461 1 84.25 182 ALA B C 1
ATOM 6767 O O . ALA B 1 182 ? 4.684 23.188 4.617 1 84.25 182 ALA B O 1
ATOM 6768 N N . MET B 1 183 ? 5.422 24.906 5.82 1 90.5 183 MET B N 1
ATOM 6769 C CA . MET B 1 183 ? 6.777 24.828 5.285 1 90.5 183 MET B CA 1
ATOM 6770 C C . MET B 1 183 ? 7.449 23.516 5.707 1 90.5 183 MET B C 1
ATOM 6772 O O . MET B 1 183 ? 8.062 22.844 4.883 1 90.5 183 MET B O 1
ATOM 6776 N N . LEU B 1 184 ? 7.32 23.172 6.902 1 92 184 LEU B N 1
ATOM 6777 C CA . LEU B 1 184 ? 7.969 21.969 7.41 1 92 184 LEU B CA 1
ATOM 6778 C C . LEU B 1 184 ? 7.336 20.719 6.809 1 92 184 LEU B C 1
ATOM 6780 O O . LEU B 1 184 ? 8.039 19.781 6.434 1 92 184 LEU B O 1
ATOM 6784 N N . VAL B 1 185 ? 6.043 20.656 6.68 1 86.31 185 VAL B N 1
ATOM 6785 C CA . VAL B 1 185 ? 5.336 19.484 6.164 1 86.31 185 VAL B CA 1
ATOM 6786 C C . VAL B 1 185 ? 5.625 19.328 4.672 1 86.31 185 VAL B C 1
ATOM 6788 O O . VAL B 1 185 ? 5.508 18.219 4.129 1 86.31 185 VAL B O 1
ATOM 6791 N N . SER B 1 186 ? 5.992 20.391 4.012 1 86.38 186 SER B N 1
ATOM 6792 C CA . SER B 1 186 ? 6.32 20.312 2.592 1 86.38 186 SER B CA 1
ATOM 6793 C C . SER B 1 186 ? 7.516 19.391 2.35 1 86.38 186 SER B C 1
ATOM 6795 O O . SER B 1 186 ? 7.73 18.922 1.231 1 86.38 186 SER B O 1
ATOM 6797 N N . ASP B 1 187 ? 8.297 19.172 3.381 1 91.69 187 ASP B N 1
ATOM 6798 C CA . ASP B 1 187 ? 9.461 18.297 3.281 1 91.69 187 ASP B CA 1
ATOM 6799 C C . ASP B 1 187 ? 9.055 16.828 3.318 1 91.69 187 ASP B C 1
ATOM 6801 O O . ASP B 1 187 ? 9.875 15.938 3.055 1 91.69 187 ASP B O 1
ATOM 6805 N N . PHE B 1 188 ? 7.859 16.594 3.664 1 86.75 188 PHE B N 1
ATOM 6806 C CA . PHE B 1 188 ? 7.441 15.219 3.924 1 86.75 188 PHE B CA 1
ATOM 6807 C C . PHE B 1 188 ? 7.039 14.516 2.629 1 86.75 188 PHE B C 1
ATOM 6809 O O . PHE B 1 188 ? 6.359 15.109 1.786 1 86.75 188 PHE B O 1
ATOM 6816 N N . LYS B 1 189 ? 7.535 13.391 2.441 1 84.31 189 LYS B N 1
ATOM 6817 C CA . LYS B 1 189 ? 7.203 12.461 1.366 1 84.31 189 LYS B CA 1
ATOM 6818 C C . LYS B 1 189 ? 7.113 11.031 1.885 1 84.31 189 LYS B C 1
ATOM 6820 O O . LYS B 1 189 ? 7.621 10.719 2.965 1 84.31 189 LYS B O 1
ATOM 6825 N N . PRO B 1 190 ? 6.414 10.219 1.147 1 82.75 190 PRO B N 1
ATOM 6826 C CA . PRO B 1 190 ? 6.395 8.812 1.571 1 82.75 190 PRO B CA 1
ATOM 6827 C C . PRO B 1 190 ? 7.781 8.172 1.557 1 82.75 190 PRO B C 1
ATOM 6829 O O . PRO B 1 190 ? 8.484 8.234 0.545 1 82.75 190 PRO B O 1
ATOM 6832 N N . GLY B 1 191 ? 8.242 7.727 2.641 1 83.62 191 GLY B N 1
ATOM 6833 C CA . GLY B 1 191 ? 9.523 7.043 2.777 1 83.62 191 GLY B CA 1
ATOM 6834 C C . GLY B 1 191 ? 9.406 5.711 3.492 1 83.62 191 GLY B C 1
ATOM 6835 O O . GLY B 1 191 ? 8.516 5.52 4.324 1 83.62 191 GLY B O 1
ATOM 6836 N N . THR B 1 192 ? 10.383 4.758 3.098 1 88.5 192 THR B N 1
ATOM 6837 C CA . THR B 1 192 ? 10.391 3.432 3.703 1 88.5 192 THR B CA 1
ATOM 6838 C C . THR B 1 192 ? 11.562 3.287 4.676 1 88.5 192 THR B C 1
ATOM 6840 O O . THR B 1 192 ? 12.656 3.787 4.414 1 88.5 192 THR B O 1
ATOM 6843 N N . PHE B 1 193 ? 11.336 2.799 5.855 1 88.94 193 PHE B N 1
ATOM 6844 C CA . PHE B 1 193 ? 12.375 2.572 6.852 1 88.94 193 PHE B CA 1
ATOM 6845 C C . PHE B 1 193 ? 12.18 1.229 7.543 1 88.94 193 PHE B C 1
ATOM 6847 O O . PHE B 1 193 ? 11.078 0.671 7.527 1 88.94 193 PHE B O 1
ATOM 6854 N N . ALA B 1 194 ? 13.25 0.644 8.055 1 90.38 194 ALA B N 1
ATOM 6855 C CA . ALA B 1 194 ? 13.211 -0.63 8.773 1 90.38 194 ALA B CA 1
ATOM 6856 C C . ALA B 1 194 ? 12.688 -0.447 10.195 1 90.38 194 ALA B C 1
ATOM 6858 O O . ALA B 1 194 ? 13.133 0.444 10.914 1 90.38 194 ALA B O 1
ATOM 6859 N N . ASN B 1 195 ? 11.75 -1.182 10.609 1 89.06 195 ASN B N 1
ATOM 6860 C CA . ASN B 1 195 ? 11.234 -1.175 11.977 1 89.06 195 ASN B CA 1
ATOM 6861 C C . ASN B 1 195 ? 12.195 -1.866 12.938 1 89.06 195 ASN B C 1
ATOM 6863 O O . ASN B 1 195 ? 13.203 -2.434 12.523 1 89.06 195 ASN B O 1
ATOM 6867 N N . VAL B 1 196 ? 11.906 -1.73 14.188 1 87.5 196 VAL B N 1
ATOM 6868 C CA . VAL B 1 196 ? 12.695 -2.408 15.211 1 87.5 196 VAL B CA 1
ATOM 6869 C C . VAL B 1 196 ? 12.484 -3.918 15.109 1 87.5 196 VAL B C 1
ATOM 6871 O O . VAL B 1 196 ? 11.438 -4.375 14.656 1 87.5 196 VAL B O 1
ATOM 6874 N N . ASP B 1 197 ? 13.516 -4.684 15.477 1 89.81 197 ASP B N 1
ATOM 6875 C CA . ASP B 1 197 ? 13.43 -6.141 15.461 1 89.81 197 ASP B CA 1
ATOM 6876 C C . ASP B 1 197 ? 12.367 -6.637 16.438 1 89.81 197 ASP B C 1
ATOM 6878 O O . ASP B 1 197 ? 12.234 -6.113 17.547 1 89.81 197 ASP B O 1
ATOM 6882 N N . ASN B 1 198 ? 11.609 -7.527 15.898 1 90.56 198 ASN B N 1
ATOM 6883 C CA . ASN B 1 198 ? 10.602 -8.18 16.719 1 90.56 198 ASN B CA 1
ATOM 6884 C C . ASN B 1 198 ? 10.633 -9.695 16.562 1 90.56 198 ASN B C 1
ATOM 6886 O O . ASN B 1 198 ? 11.227 -10.211 15.602 1 90.56 198 ASN B O 1
ATOM 6890 N N . SER B 1 199 ? 10.055 -10.367 17.516 1 94.38 199 SER B N 1
ATOM 6891 C CA . SER B 1 199 ? 9.969 -11.82 17.438 1 94.38 199 SER B CA 1
ATOM 6892 C C . SER B 1 199 ? 8.758 -12.25 16.609 1 94.38 199 SER B C 1
ATOM 6894 O O . SER B 1 199 ? 7.637 -11.82 16.859 1 94.38 199 SER B O 1
ATOM 6896 N N . THR B 1 200 ? 9.07 -13.039 15.562 1 93.88 200 THR B N 1
ATOM 6897 C CA . THR B 1 200 ? 8.016 -13.555 14.695 1 93.88 200 THR B CA 1
ATOM 6898 C C . THR B 1 200 ? 8.062 -15.078 14.633 1 93.88 200 THR B C 1
ATOM 6900 O O . THR B 1 200 ? 9.141 -15.664 14.562 1 93.88 200 THR B O 1
ATOM 6903 N N . ASP B 1 201 ? 6.973 -15.672 14.688 1 92.12 201 ASP B N 1
ATOM 6904 C CA . ASP B 1 201 ? 6.902 -17.109 14.477 1 92.12 201 ASP B CA 1
ATOM 6905 C C . ASP B 1 201 ? 6.934 -17.453 12.984 1 92.12 201 ASP B C 1
ATOM 6907 O O . ASP B 1 201 ? 6.082 -16.984 12.227 1 92.12 201 ASP B O 1
ATOM 6911 N N . VAL B 1 202 ? 7.914 -18.266 12.633 1 92.94 202 VAL B N 1
ATOM 6912 C CA . VAL B 1 202 ? 8.055 -18.609 11.227 1 92.94 202 VAL B CA 1
ATOM 6913 C C . VAL B 1 202 ? 7.918 -20.125 11.047 1 92.94 202 VAL B C 1
ATOM 6915 O O . VAL B 1 202 ? 8.414 -20.891 11.867 1 92.94 202 VAL B O 1
ATOM 6918 N N . PRO B 1 203 ? 7.242 -20.547 9.969 1 88.94 203 PRO B N 1
ATOM 6919 C CA . PRO B 1 203 ? 7.113 -21.984 9.703 1 88.94 203 PRO B CA 1
ATOM 6920 C C . PRO B 1 203 ? 8.438 -22.625 9.273 1 88.94 203 PRO B C 1
ATOM 6922 O O . PRO B 1 203 ? 9.227 -22 8.555 1 88.94 203 PRO B O 1
ATOM 6925 N N . ILE B 1 204 ? 8.625 -23.859 9.727 1 87.12 204 ILE B N 1
ATOM 6926 C CA . ILE B 1 204 ? 9.766 -24.672 9.32 1 87.12 204 ILE B CA 1
ATOM 6927 C C . ILE B 1 204 ? 9.289 -25.844 8.477 1 87.12 204 ILE B C 1
ATOM 6929 O O . ILE B 1 204 ? 8.742 -26.812 9.016 1 87.12 204 ILE B O 1
ATOM 6933 N N . VAL B 1 205 ? 9.594 -25.75 7.188 1 84.56 205 VAL B N 1
ATOM 6934 C CA . VAL B 1 205 ? 9.094 -26.75 6.258 1 84.56 205 VAL B CA 1
ATOM 6935 C C . VAL B 1 205 ? 9.75 -28.094 6.555 1 84.56 205 VAL B C 1
ATOM 6937 O O . VAL B 1 205 ? 10.984 -28.188 6.621 1 84.56 205 VAL B O 1
ATOM 6940 N N . GLY B 1 206 ? 8.938 -29.172 6.801 1 74.62 206 GLY B N 1
ATOM 6941 C CA . GLY B 1 206 ? 9.414 -30.516 7.043 1 74.62 206 GLY B CA 1
ATOM 6942 C C . GLY B 1 206 ? 9.094 -31.484 5.91 1 74.62 206 GLY B C 1
ATOM 6943 O O . GLY B 1 206 ? 8.758 -31.047 4.805 1 74.62 206 GLY B O 1
ATOM 6944 N N . GLY B 1 207 ? 9.547 -32.875 5.992 1 67.81 207 GLY B N 1
ATOM 6945 C CA . GLY B 1 207 ? 9.438 -33.875 4.965 1 67.81 207 GLY B CA 1
ATOM 6946 C C . GLY B 1 207 ? 8.031 -34.438 4.812 1 67.81 207 GLY B C 1
ATOM 6947 O O . GLY B 1 207 ? 7.777 -35.281 3.949 1 67.81 207 GLY B O 1
ATOM 6948 N N . GLY B 1 208 ? 7.113 -34.062 5.648 1 57.34 208 GLY B N 1
ATOM 6949 C CA . GLY B 1 208 ? 5.832 -34.75 5.66 1 57.34 208 GLY B CA 1
ATOM 6950 C C . GLY B 1 208 ? 5.055 -34.594 4.367 1 57.34 208 GLY B C 1
ATOM 6951 O O . GLY B 1 208 ? 5.332 -33.688 3.584 1 57.34 208 GLY B O 1
ATOM 6952 N N . GLY B 1 209 ? 4.363 -35.812 3.805 1 53.31 209 GLY B N 1
ATOM 6953 C CA . GLY B 1 209 ? 3.533 -36.062 2.639 1 53.31 209 GLY B CA 1
ATOM 6954 C C . GLY B 1 209 ? 2.387 -35.094 2.49 1 53.31 209 GLY B C 1
ATOM 6955 O O . GLY B 1 209 ? 1.725 -34.75 3.473 1 53.31 209 GLY B O 1
ATOM 6956 N N . GLY B 1 210 ? 2.514 -33.906 1.921 1 54.47 210 GLY B N 1
ATOM 6957 C CA . GLY B 1 210 ? 1.327 -33.125 1.604 1 54.47 210 GLY B CA 1
ATOM 6958 C C . GLY B 1 210 ? 1.09 -32.969 0.112 1 54.47 210 GLY B C 1
ATOM 6959 O O . GLY B 1 210 ? 1.729 -33.656 -0.692 1 54.47 210 GLY B O 1
ATOM 6960 N N . ILE B 1 211 ? -0.044 -32.406 -0.154 1 53.5 211 ILE B N 1
ATOM 6961 C CA . ILE B 1 211 ? -0.537 -32.156 -1.505 1 53.5 211 ILE B CA 1
ATOM 6962 C C . ILE B 1 211 ? 0.534 -31.438 -2.32 1 53.5 211 ILE B C 1
ATOM 6964 O O . ILE B 1 211 ? 0.982 -30.359 -1.947 1 53.5 211 ILE B O 1
ATOM 6968 N N . GLN B 1 212 ? 1.297 -32.344 -3.174 1 60.09 212 GLN B N 1
ATOM 6969 C CA . GLN B 1 212 ? 2.346 -31.672 -3.945 1 60.09 212 GLN B CA 1
ATOM 6970 C C . GLN B 1 212 ? 1.923 -31.484 -5.398 1 60.09 212 GLN B C 1
ATOM 6972 O O . GLN B 1 212 ? 1.375 -32.406 -6.016 1 60.09 212 GLN B O 1
ATOM 6977 N N . GLY B 1 213 ? 1.767 -30.203 -5.914 1 63.41 213 GLY B N 1
ATOM 6978 C CA . GLY B 1 213 ? 1.627 -29.969 -7.34 1 63.41 213 GLY B CA 1
ATOM 6979 C C . GLY B 1 213 ? 2.879 -30.297 -8.125 1 63.41 213 GLY B C 1
ATOM 6980 O O . GLY B 1 213 ? 3.889 -30.719 -7.551 1 63.41 213 GLY B O 1
ATOM 6981 N N . ASN B 1 214 ? 2.705 -30.5 -9.438 1 73.31 214 ASN B N 1
ATOM 6982 C CA . ASN B 1 214 ? 3.85 -30.625 -10.336 1 73.31 214 ASN B CA 1
ATOM 6983 C C . ASN B 1 214 ? 4.492 -29.266 -10.617 1 73.31 214 ASN B C 1
ATOM 6985 O O . ASN B 1 214 ? 3.98 -28.484 -11.422 1 73.31 214 ASN B O 1
ATOM 6989 N N . PRO B 1 215 ? 5.586 -29.031 -9.938 1 80.25 215 PRO B N 1
ATOM 6990 C CA . PRO B 1 215 ? 6.18 -27.703 -10.086 1 80.25 215 PRO B CA 1
ATOM 6991 C C . PRO B 1 215 ? 6.656 -27.422 -11.508 1 80.25 215 PRO B C 1
ATOM 6993 O O . PRO B 1 215 ? 6.789 -26.266 -11.906 1 80.25 215 PRO B O 1
ATOM 6996 N N . TRP B 1 216 ? 6.883 -28.469 -12.359 1 82.19 216 TRP B N 1
ATOM 6997 C CA . TRP B 1 216 ? 7.355 -28.297 -13.727 1 82.19 216 TRP B CA 1
ATOM 6998 C C . TRP B 1 216 ? 6.234 -27.797 -14.633 1 82.19 216 TRP B C 1
ATOM 7000 O O . TRP B 1 216 ? 6.488 -27.141 -15.641 1 82.19 216 TRP B O 1
ATOM 7010 N N . ALA B 1 217 ? 5.059 -28.125 -14.219 1 75.25 217 ALA B N 1
ATOM 7011 C CA . ALA B 1 217 ? 3.914 -27.797 -15.055 1 75.25 217 ALA B CA 1
ATOM 7012 C C . ALA B 1 217 ? 3.309 -26.453 -14.641 1 75.25 217 ALA B C 1
ATOM 7014 O O . ALA B 1 217 ? 2.41 -25.938 -15.312 1 75.25 217 ALA B O 1
ATOM 7015 N N . SER B 1 218 ? 3.822 -25.953 -13.633 1 74.5 218 SER B N 1
ATOM 7016 C CA . SER B 1 218 ? 3.281 -24.688 -13.125 1 74.5 218 SER B CA 1
ATOM 7017 C C . SER B 1 218 ? 4.023 -23.5 -13.711 1 74.5 218 SER B C 1
ATOM 7019 O O . SER B 1 218 ? 5.242 -23.531 -13.883 1 74.5 218 SER B O 1
ATOM 7021 N N . ALA B 1 219 ? 3.248 -22.453 -13.961 1 74.81 219 ALA B N 1
ATOM 7022 C CA . ALA B 1 219 ? 3.865 -21.234 -14.469 1 74.81 219 ALA B CA 1
ATOM 7023 C C . ALA B 1 219 ? 4.691 -20.547 -13.383 1 74.81 219 ALA B C 1
ATOM 7025 O O . ALA B 1 219 ? 4.363 -20.641 -12.195 1 74.81 219 ALA B O 1
ATOM 7026 N N . ILE B 1 220 ? 5.695 -19.953 -13.891 1 77 220 ILE B N 1
ATOM 7027 C CA . ILE B 1 220 ? 6.434 -19.062 -12.984 1 77 220 ILE B CA 1
ATOM 7028 C C . ILE B 1 220 ? 5.629 -17.797 -12.727 1 77 220 ILE B C 1
ATOM 7030 O O . ILE B 1 220 ? 5.52 -16.938 -13.602 1 77 220 ILE B O 1
ATOM 7034 N N . THR B 1 221 ? 4.984 -17.75 -11.664 1 70.38 221 THR B N 1
ATOM 7035 C CA . THR B 1 221 ? 4.145 -16.594 -11.367 1 70.38 221 THR B CA 1
ATOM 7036 C C . THR B 1 221 ? 4.992 -15.43 -10.859 1 70.38 221 THR B C 1
ATOM 7038 O O . THR B 1 221 ? 4.707 -14.266 -11.164 1 70.38 221 THR B O 1
ATOM 7041 N N . SER B 1 222 ? 5.926 -15.656 -10.094 1 79.94 222 SER B N 1
ATOM 7042 C CA . SER B 1 222 ? 6.852 -14.672 -9.555 1 79.94 222 SER B CA 1
ATOM 7043 C C . SER B 1 222 ? 8.156 -15.32 -9.109 1 79.94 222 SER B C 1
ATOM 7045 O O . SER B 1 222 ? 8.18 -16.5 -8.75 1 79.94 222 SER B O 1
ATOM 7047 N N . ALA B 1 223 ? 9.203 -14.609 -9.383 1 90.62 223 ALA B N 1
ATOM 7048 C CA . ALA B 1 223 ? 10.453 -15.031 -8.758 1 90.62 223 ALA B CA 1
ATOM 7049 C C . ALA B 1 223 ? 10.555 -14.5 -7.328 1 90.62 223 ALA B C 1
ATOM 7051 O O . ALA B 1 223 ? 10.883 -13.336 -7.113 1 90.62 223 ALA B O 1
ATOM 7052 N N . TRP B 1 224 ? 10.312 -15.414 -6.465 1 94.25 224 TRP B N 1
ATOM 7053 C CA . TRP B 1 224 ? 10.312 -15.008 -5.062 1 94.25 224 TRP B CA 1
ATOM 7054 C C . TRP B 1 224 ? 11.703 -14.586 -4.613 1 94.25 224 TRP B C 1
ATOM 7056 O O . TRP B 1 224 ? 12.703 -15.18 -5.031 1 94.25 224 TRP B O 1
ATOM 7066 N N . THR B 1 225 ? 11.734 -13.547 -3.816 1 96.25 225 THR B N 1
ATOM 7067 C CA . THR B 1 225 ? 13.016 -13.117 -3.256 1 96.25 225 THR B CA 1
ATOM 7068 C C . THR B 1 225 ? 13.516 -14.125 -2.229 1 96.25 225 THR B C 1
ATOM 7070 O O . THR B 1 225 ? 12.727 -14.852 -1.617 1 96.25 225 THR B O 1
ATOM 7073 N N . PHE B 1 226 ? 14.789 -14.227 -2.08 1 97 226 PHE B N 1
ATOM 7074 C CA . PHE B 1 226 ? 15.461 -15.172 -1.203 1 97 226 PHE B CA 1
ATOM 7075 C C . PHE B 1 226 ? 16.781 -14.602 -0.698 1 97 226 PHE B C 1
ATOM 7077 O O . PHE B 1 226 ? 17.125 -13.453 -0.994 1 97 226 PHE B O 1
ATOM 7084 N N . ALA B 1 227 ? 17.391 -15.32 0.164 1 97.62 227 ALA B N 1
ATOM 7085 C CA . ALA B 1 227 ? 18.734 -14.969 0.617 1 97.62 227 ALA B CA 1
ATOM 7086 C C . ALA B 1 227 ? 19.781 -15.844 -0.055 1 97.62 227 ALA B C 1
ATOM 7088 O O . ALA B 1 227 ? 19.531 -17.016 -0.364 1 97.62 227 ALA B O 1
ATOM 7089 N N . GLU B 1 228 ? 20.906 -15.211 -0.302 1 96.5 228 GLU B N 1
ATOM 7090 C CA . GLU B 1 228 ? 21.938 -15.969 -1 1 96.5 228 GLU B CA 1
ATOM 7091 C C . GLU B 1 228 ? 23.328 -15.594 -0.492 1 96.5 228 GLU B C 1
ATOM 7093 O O . GLU B 1 228 ? 23.578 -14.445 -0.124 1 96.5 228 GLU B O 1
ATOM 7098 N N . ARG B 1 229 ? 24.109 -16.578 -0.364 1 94.19 229 ARG B N 1
ATOM 7099 C CA . ARG B 1 229 ? 25.562 -16.438 -0.266 1 94.19 229 ARG B CA 1
ATOM 7100 C C . ARG B 1 229 ? 26.266 -17.203 -1.382 1 94.19 229 ARG B C 1
ATOM 7102 O O . ARG B 1 229 ? 26.109 -18.422 -1.503 1 94.19 229 ARG B O 1
ATOM 7109 N N . ALA B 1 230 ? 26.984 -16.438 -2.16 1 91 230 ALA B N 1
ATOM 7110 C CA . ALA B 1 230 ? 27.594 -17.031 -3.344 1 91 230 ALA B CA 1
ATOM 7111 C C . ALA B 1 230 ? 29.109 -17.094 -3.205 1 91 230 ALA B C 1
ATOM 7113 O O . ALA B 1 230 ? 29.734 -16.188 -2.613 1 91 230 ALA B O 1
ATOM 7114 N N . GLU B 1 231 ? 29.641 -18.156 -3.703 1 88.06 231 GLU B N 1
ATOM 7115 C CA . GLU B 1 231 ? 31.078 -18.328 -3.857 1 88.06 231 GLU B CA 1
ATOM 7116 C C . GLU B 1 231 ? 31.469 -18.438 -5.328 1 88.06 231 GLU B C 1
ATOM 7118 O O . GLU B 1 231 ? 30.672 -18.891 -6.152 1 88.06 231 GLU B O 1
ATOM 7123 N N . PRO B 1 232 ? 32.625 -18.062 -5.672 1 87.88 232 PRO B N 1
ATOM 7124 C CA . PRO B 1 232 ? 33 -18.078 -7.082 1 87.88 232 PRO B CA 1
ATOM 7125 C C . PRO B 1 232 ? 33.062 -19.484 -7.66 1 87.88 232 PRO B C 1
ATOM 7127 O O . PRO B 1 232 ? 33.438 -20.438 -6.949 1 87.88 232 PRO B O 1
ATOM 7130 N N . PRO B 1 233 ? 32.75 -19.578 -8.922 1 89.62 233 PRO B N 1
ATOM 7131 C CA . PRO B 1 233 ? 32.781 -20.891 -9.57 1 89.62 233 PRO B CA 1
ATOM 7132 C C . PRO B 1 233 ? 34.188 -21.344 -9.922 1 89.62 233 PRO B C 1
ATOM 7134 O O . PRO B 1 233 ? 35.094 -20.516 -9.992 1 89.62 233 PRO B O 1
ATOM 7137 N N . ALA B 1 234 ? 34.344 -22.656 -10.109 1 86.75 234 ALA B N 1
ATOM 7138 C CA . ALA B 1 234 ? 35.562 -23.203 -10.672 1 86.75 234 ALA B CA 1
ATOM 7139 C C . ALA B 1 234 ? 35.594 -23.031 -12.188 1 86.75 234 ALA B C 1
ATOM 7141 O O . ALA B 1 234 ? 34.531 -23 -12.836 1 86.75 234 ALA B O 1
ATOM 7142 N N . THR B 1 235 ? 36.812 -22.844 -12.727 1 86.94 235 THR B N 1
ATOM 7143 C CA . THR B 1 235 ? 36.938 -22.656 -14.172 1 86.94 235 THR B CA 1
ATOM 7144 C C . THR B 1 235 ? 37.688 -23.828 -14.812 1 86.94 235 THR B C 1
ATOM 7146 O O . THR B 1 235 ? 38.594 -24.391 -14.219 1 86.94 235 THR B O 1
ATOM 7149 N N . GLY B 1 236 ? 37.156 -24.281 -15.992 1 85 236 GLY B N 1
ATOM 7150 C CA . GLY B 1 236 ? 37.781 -25.328 -16.781 1 85 236 GLY B CA 1
ATOM 7151 C C . GLY B 1 236 ? 37.219 -25.422 -18.188 1 85 236 GLY B C 1
ATOM 7152 O O . GLY B 1 236 ? 36.156 -24.891 -18.484 1 85 236 GLY B O 1
ATOM 7153 N N . PRO B 1 237 ? 37.969 -26.016 -19.062 1 84.62 237 PRO B N 1
ATOM 7154 C CA . PRO B 1 237 ? 37.562 -26.031 -20.484 1 84.62 237 PRO B CA 1
ATOM 7155 C C . PRO B 1 237 ? 36.438 -27.047 -20.766 1 84.62 237 PRO B C 1
ATOM 7157 O O . PRO B 1 237 ? 35.719 -26.891 -21.75 1 84.62 237 PRO B O 1
ATOM 7160 N N . ASP B 1 238 ? 36.344 -28.062 -19.875 1 88.31 238 ASP B N 1
ATOM 7161 C CA . ASP B 1 238 ? 35.438 -29.156 -20.25 1 88.31 238 ASP B CA 1
ATOM 7162 C C . ASP B 1 238 ? 34.188 -29.141 -19.359 1 88.31 238 ASP B C 1
ATOM 7164 O O . ASP B 1 238 ? 33.438 -30.109 -19.359 1 88.31 238 ASP B O 1
ATOM 7168 N N . PHE B 1 239 ? 34.094 -28.109 -18.578 1 91 239 PHE B N 1
ATOM 7169 C CA . PHE B 1 239 ? 32.938 -28.078 -17.719 1 91 239 PHE B CA 1
ATOM 7170 C C . PHE B 1 239 ? 32.531 -26.641 -17.406 1 91 239 PHE B C 1
ATOM 7172 O O . PHE B 1 239 ? 33.344 -25.719 -17.578 1 91 239 PHE B O 1
ATOM 7179 N N . HIS B 1 240 ? 31.312 -26.438 -17.109 1 92.44 240 HIS B N 1
ATOM 7180 C CA . HIS B 1 240 ? 30.781 -25.188 -16.547 1 92.44 240 HIS B CA 1
ATOM 7181 C C . HIS B 1 240 ? 30.328 -25.391 -15.109 1 92.44 240 HIS B C 1
ATOM 7183 O O . HIS B 1 240 ? 29.625 -26.344 -14.797 1 92.44 240 HIS B O 1
ATOM 7189 N N . ASP B 1 241 ? 30.781 -24.547 -14.227 1 91.81 241 ASP B N 1
ATOM 7190 C CA . ASP B 1 241 ? 30.453 -24.562 -12.805 1 91.81 241 ASP B CA 1
ATOM 7191 C C . ASP B 1 241 ? 29.766 -23.266 -12.391 1 91.81 241 ASP B C 1
ATOM 7193 O O . ASP B 1 241 ? 30.281 -22.172 -12.656 1 91.81 241 ASP B O 1
ATOM 7197 N N . SER B 1 242 ? 28.641 -23.406 -11.797 1 91.94 242 SER B N 1
ATOM 7198 C CA . SER B 1 242 ? 27.922 -22.203 -11.336 1 91.94 242 SER B CA 1
ATOM 7199 C C . SER B 1 242 ? 28.547 -21.656 -10.055 1 91.94 242 SER B C 1
ATOM 7201 O O . SER B 1 242 ? 28.281 -20.516 -9.68 1 91.94 242 SER B O 1
ATOM 7203 N N . GLY B 1 243 ? 29.359 -22.516 -9.336 1 89.75 243 GLY B N 1
ATOM 7204 C CA . GLY B 1 243 ? 29.828 -22.156 -8.016 1 89.75 243 GLY B CA 1
ATOM 7205 C C . GLY B 1 243 ? 28.828 -22.438 -6.918 1 89.75 243 GLY B C 1
ATOM 7206 O O . GLY B 1 243 ? 27.641 -22.609 -7.188 1 89.75 243 GLY B O 1
ATOM 7207 N N . HIS B 1 244 ? 29.328 -22.469 -5.688 1 89.69 244 HIS B N 1
ATOM 7208 C CA . HIS B 1 244 ? 28.406 -22.625 -4.566 1 89.69 244 HIS B CA 1
ATOM 7209 C C . HIS B 1 244 ? 27.438 -21.453 -4.465 1 89.69 244 HIS B C 1
ATOM 7211 O O . HIS B 1 244 ? 27.844 -20.297 -4.555 1 89.69 244 HIS B O 1
ATOM 7217 N N . SER B 1 245 ? 26.219 -21.719 -4.441 1 92.12 245 SER B N 1
ATOM 7218 C CA . SER B 1 245 ? 25.141 -20.75 -4.234 1 92.12 245 SER B CA 1
ATOM 7219 C C . SER B 1 245 ? 24.188 -21.203 -3.129 1 92.12 245 SER B C 1
ATOM 7221 O O . SER B 1 245 ? 23.156 -21.812 -3.406 1 92.12 245 SER B O 1
ATOM 7223 N N . TYR B 1 246 ? 24.531 -20.812 -1.92 1 93 246 TYR B N 1
ATOM 7224 C CA . TYR B 1 246 ? 23.656 -21.141 -0.8 1 93 246 TYR B CA 1
ATOM 7225 C C . TYR B 1 246 ? 22.453 -20.234 -0.76 1 93 246 TYR B C 1
ATOM 7227 O O . TYR B 1 246 ? 22.578 -19 -0.64 1 93 246 TYR B O 1
ATOM 7235 N N . ARG B 1 247 ? 21.344 -20.859 -0.869 1 95.06 247 ARG B N 1
ATOM 7236 C CA . ARG B 1 247 ? 20.109 -20.062 -0.906 1 95.06 247 ARG B CA 1
ATOM 7237 C C . ARG B 1 247 ? 19.172 -20.469 0.225 1 95.06 247 ARG B C 1
ATOM 7239 O O . ARG B 1 247 ? 19.062 -21.656 0.557 1 95.06 247 ARG B O 1
ATOM 7246 N N . ALA B 1 248 ? 18.625 -19.469 0.833 1 95.56 248 ALA B N 1
ATOM 7247 C CA . ALA B 1 248 ? 17.578 -19.656 1.833 1 95.56 248 ALA B CA 1
ATOM 7248 C C . ALA B 1 248 ? 16.266 -19.016 1.383 1 95.56 248 ALA B C 1
ATOM 7250 O O . ALA B 1 248 ? 16.203 -17.812 1.147 1 95.56 248 ALA B O 1
ATOM 7251 N N . PHE B 1 249 ? 15.258 -19.797 1.289 1 93.94 249 PHE B N 1
ATOM 7252 C CA . PHE B 1 249 ? 13.945 -19.25 0.981 1 93.94 249 PHE B CA 1
ATOM 7253 C C . PHE B 1 249 ? 13.305 -18.656 2.227 1 93.94 249 PHE B C 1
ATOM 7255 O O . PHE B 1 249 ? 13.414 -19.203 3.32 1 93.94 249 PHE B O 1
ATOM 7262 N N . LEU B 1 250 ? 12.734 -17.562 2.035 1 96.19 250 LEU B N 1
ATOM 7263 C CA . LEU B 1 250 ? 12.164 -16.844 3.17 1 96.19 250 LEU B CA 1
ATOM 7264 C C . LEU B 1 250 ? 10.875 -17.516 3.645 1 96.19 250 LEU B C 1
ATOM 7266 O O . LEU B 1 250 ? 9.984 -17.781 2.838 1 96.19 250 LEU B O 1
ATOM 7270 N N . PRO B 1 251 ? 10.719 -17.734 4.93 1 94.88 251 PRO B N 1
ATOM 7271 C CA . PRO B 1 251 ? 9.586 -18.516 5.434 1 94.88 251 PRO B CA 1
ATOM 7272 C C . PRO B 1 251 ? 8.328 -17.672 5.625 1 94.88 251 PRO B C 1
ATOM 7274 O O . PRO B 1 251 ? 7.723 -17.688 6.699 1 94.88 251 PRO B O 1
ATOM 7277 N N . PHE B 1 252 ? 7.961 -16.922 4.594 1 92.69 252 PHE B N 1
ATOM 7278 C CA . PHE B 1 252 ? 6.746 -16.125 4.602 1 92.69 252 PHE B CA 1
ATOM 7279 C C . PHE B 1 252 ? 5.91 -16.391 3.357 1 92.69 252 PHE B C 1
ATOM 7281 O O . PHE B 1 252 ? 6.445 -16.5 2.25 1 92.69 252 PHE B O 1
ATOM 7288 N N . ASP B 1 253 ? 4.609 -16.5 3.525 1 83.25 253 ASP B N 1
ATOM 7289 C CA . ASP B 1 253 ? 3.717 -16.812 2.412 1 83.25 253 ASP B CA 1
ATOM 7290 C C . ASP B 1 253 ? 3.318 -15.555 1.653 1 83.25 253 ASP B C 1
ATOM 7292 O O . ASP B 1 253 ? 3.008 -15.609 0.461 1 83.25 253 ASP B O 1
ATOM 7296 N N . ASP B 1 254 ? 3.354 -14.492 2.301 1 84.94 254 ASP B N 1
ATOM 7297 C CA . ASP B 1 254 ? 2.9 -13.219 1.736 1 84.94 254 ASP B CA 1
ATOM 7298 C C . ASP B 1 254 ? 4.047 -12.484 1.055 1 84.94 254 ASP B C 1
ATOM 7300 O O . ASP B 1 254 ? 5.129 -12.336 1.631 1 84.94 254 ASP B O 1
ATOM 7304 N N . GLU B 1 255 ? 3.773 -12.008 -0.159 1 88.12 255 GLU B N 1
ATOM 7305 C CA . GLU B 1 255 ? 4.77 -11.266 -0.927 1 88.12 255 GLU B CA 1
ATOM 7306 C C . GLU B 1 255 ? 5.207 -10.008 -0.189 1 88.12 255 GLU B C 1
ATOM 7308 O O . GLU B 1 255 ? 6.395 -9.664 -0.177 1 88.12 255 GLU B O 1
ATOM 7313 N N . ALA B 1 256 ? 4.266 -9.336 0.435 1 86.81 256 ALA B N 1
ATOM 7314 C CA . ALA B 1 256 ? 4.582 -8.094 1.131 1 86.81 256 ALA B CA 1
ATOM 7315 C C . ALA B 1 256 ? 5.57 -8.336 2.268 1 86.81 256 ALA B C 1
ATOM 7317 O O . ALA B 1 256 ? 6.492 -7.543 2.479 1 86.81 256 ALA B O 1
ATOM 7318 N N . ARG B 1 257 ? 5.406 -9.352 2.949 1 92.38 257 ARG B N 1
ATOM 7319 C CA . ARG B 1 257 ? 6.309 -9.664 4.051 1 92.38 257 ARG B CA 1
ATOM 7320 C C . ARG B 1 257 ? 7.691 -10.055 3.531 1 92.38 257 ARG B C 1
ATOM 7322 O O . ARG B 1 257 ? 8.711 -9.664 4.105 1 92.38 257 ARG B O 1
ATOM 7329 N N . ARG B 1 258 ? 7.719 -10.742 2.471 1 95.88 258 ARG B N 1
ATOM 7330 C CA . ARG B 1 258 ? 9 -11.156 1.921 1 95.88 258 ARG B CA 1
ATOM 7331 C C . ARG B 1 258 ? 9.781 -9.969 1.378 1 95.88 258 ARG B C 1
ATOM 7333 O O . ARG B 1 258 ? 10.977 -9.82 1.646 1 95.88 258 ARG B O 1
ATOM 7340 N N . THR B 1 259 ? 9.148 -9.148 0.676 1 95.25 259 THR B N 1
ATOM 7341 C CA . THR B 1 259 ? 9.828 -8.039 0.022 1 95.25 259 THR B CA 1
ATOM 7342 C C . THR B 1 259 ? 10.195 -6.957 1.035 1 95.25 259 THR B C 1
ATOM 7344 O O . THR B 1 259 ? 11.188 -6.25 0.862 1 95.25 259 THR B O 1
ATOM 7347 N N . ARG B 1 260 ? 9.484 -6.883 2.129 1 94.44 260 ARG B N 1
ATOM 7348 C CA . ARG B 1 260 ? 9.711 -5.828 3.113 1 94.44 260 ARG B CA 1
ATOM 7349 C C . ARG B 1 260 ? 10.633 -6.312 4.227 1 94.44 260 ARG B C 1
ATOM 7351 O O . ARG B 1 260 ? 11 -5.539 5.117 1 94.44 260 ARG B O 1
ATOM 7358 N N . LEU B 1 261 ? 11.008 -7.547 4.207 1 96.06 261 LEU B N 1
ATOM 7359 C CA . LEU B 1 261 ? 11.898 -8.094 5.223 1 96.06 261 LEU B CA 1
ATOM 7360 C C . LEU B 1 261 ? 13.289 -7.465 5.121 1 96.06 261 LEU B C 1
ATOM 7362 O O . LEU B 1 261 ? 13.914 -7.504 4.059 1 96.06 261 LEU B O 1
ATOM 7366 N N . ARG B 1 262 ? 13.812 -6.891 6.23 1 93.88 262 ARG B N 1
ATOM 7367 C CA . ARG B 1 262 ? 15.109 -6.215 6.246 1 93.88 262 ARG B CA 1
ATOM 7368 C C . ARG B 1 262 ? 16.141 -7.043 6.988 1 93.88 262 ARG B C 1
ATOM 7370 O O . ARG B 1 262 ? 17.344 -6.988 6.668 1 93.88 262 ARG B O 1
ATOM 7377 N N . SER B 1 263 ? 15.656 -7.625 7.98 1 94.94 263 SER B N 1
ATOM 7378 C CA . SER B 1 263 ? 16.547 -8.484 8.75 1 94.94 263 SER B CA 1
ATOM 7379 C C . SER B 1 263 ? 15.836 -9.734 9.234 1 94.94 263 SER B C 1
ATOM 7381 O O . SER B 1 263 ? 14.641 -9.695 9.539 1 94.94 263 SER B O 1
ATOM 7383 N N . PHE B 1 264 ? 16.5 -10.789 9.211 1 97.12 264 PHE B N 1
ATOM 7384 C CA . PHE B 1 264 ? 16 -12.086 9.656 1 97.12 264 PHE B CA 1
ATOM 7385 C C . PHE B 1 264 ? 17.094 -12.859 10.383 1 97.12 264 PHE B C 1
ATOM 7387 O O . PHE B 1 264 ? 18.188 -13.07 9.844 1 97.12 264 PHE B O 1
ATOM 7394 N N . ASP B 1 265 ? 16.859 -13.164 11.57 1 97.19 265 ASP B N 1
ATOM 7395 C CA . ASP B 1 265 ? 17.719 -14.047 12.367 1 97.19 265 ASP B CA 1
ATOM 7396 C C . ASP B 1 265 ? 16.906 -15.203 12.953 1 97.19 265 ASP B C 1
ATOM 7398 O O . ASP B 1 265 ? 16.188 -15.031 13.93 1 97.19 265 ASP B O 1
ATOM 7402 N N . GLY B 1 266 ? 17.031 -16.328 12.344 1 96.19 266 GLY B N 1
ATOM 7403 C CA . GLY B 1 266 ? 16.234 -17.5 12.727 1 96.19 266 GLY B CA 1
ATOM 7404 C C . GLY B 1 266 ? 16.484 -18.703 11.836 1 96.19 266 GLY B C 1
ATOM 7405 O O . GLY B 1 266 ? 17.406 -18.703 11.023 1 96.19 266 GLY B O 1
ATOM 7406 N N . PRO B 1 267 ? 15.734 -19.734 12.062 1 94 267 PRO B N 1
ATOM 7407 C CA . PRO B 1 267 ? 15.914 -20.953 11.266 1 94 267 PRO B CA 1
ATOM 7408 C C . PRO B 1 267 ? 15.422 -20.797 9.828 1 94 267 PRO B C 1
ATOM 7410 O O . PRO B 1 267 ? 14.359 -20.219 9.602 1 94 267 PRO B O 1
ATOM 7413 N N . ALA B 1 268 ? 16.203 -21.281 8.938 1 93 268 ALA B N 1
ATOM 7414 C CA . ALA B 1 268 ? 15.859 -21.281 7.516 1 93 268 ALA B CA 1
ATOM 7415 C C . ALA B 1 268 ? 16.391 -22.547 6.824 1 93 268 ALA B C 1
ATOM 7417 O O . ALA B 1 268 ? 17.406 -23.109 7.242 1 93 268 ALA B O 1
ATOM 7418 N N . LEU B 1 269 ? 15.648 -22.953 5.867 1 90.81 269 LEU B N 1
ATOM 7419 C CA . LEU B 1 269 ? 16.062 -24.094 5.059 1 90.81 269 LEU B CA 1
ATOM 7420 C C . LEU B 1 269 ? 17.062 -23.656 3.982 1 90.81 269 LEU B C 1
ATOM 7422 O O . LEU B 1 269 ? 16.75 -22.797 3.158 1 90.81 269 LEU B O 1
ATOM 7426 N N . LEU B 1 270 ? 18.234 -24.312 4.023 1 90.88 270 LEU B N 1
ATOM 7427 C CA . LEU B 1 270 ? 19.281 -23.938 3.068 1 90.88 270 LEU B CA 1
ATOM 7428 C C . LEU B 1 270 ? 19.453 -25.031 2.014 1 90.88 270 LEU B C 1
ATOM 7430 O O . LEU B 1 270 ? 19.406 -26.219 2.326 1 90.88 270 LEU B O 1
ATOM 7434 N N . VAL B 1 271 ? 19.672 -24.562 0.815 1 90 271 VAL B N 1
ATOM 7435 C CA . VAL B 1 271 ? 20.016 -25.453 -0.298 1 90 271 VAL B CA 1
ATOM 7436 C C . VAL B 1 271 ? 21.172 -24.859 -1.087 1 90 271 VAL B C 1
ATOM 7438 O O . VAL B 1 271 ? 21.266 -23.656 -1.279 1 90 271 VAL B O 1
ATOM 7441 N N . ASP B 1 272 ? 22.125 -25.703 -1.405 1 90.44 272 ASP B N 1
ATOM 7442 C CA . ASP B 1 272 ? 23.188 -25.297 -2.312 1 90.44 272 ASP B CA 1
ATOM 7443 C C . ASP B 1 272 ? 22.812 -25.578 -3.768 1 90.44 272 ASP B C 1
ATOM 7445 O O . ASP B 1 272 ? 22.906 -26.703 -4.238 1 90.44 272 ASP B O 1
ATOM 7449 N N . HIS B 1 273 ? 22.531 -24.516 -4.488 1 91.62 273 HIS B N 1
ATOM 7450 C CA . HIS B 1 273 ? 22.094 -24.656 -5.871 1 91.62 273 HIS B CA 1
ATOM 7451 C C . HIS B 1 273 ? 23.281 -24.703 -6.828 1 91.62 273 HIS B C 1
ATOM 7453 O O . HIS B 1 273 ? 23.188 -24.25 -7.969 1 91.62 273 HIS B O 1
ATOM 7459 N N . ARG B 1 274 ? 24.297 -25.266 -6.387 1 91.88 274 ARG B N 1
ATOM 7460 C CA . ARG B 1 274 ? 25.438 -25.438 -7.285 1 91.88 274 ARG B CA 1
ATOM 7461 C C . ARG B 1 274 ? 25.125 -26.453 -8.383 1 91.88 274 ARG B C 1
ATOM 7463 O O . ARG B 1 274 ? 24.578 -27.516 -8.109 1 91.88 274 ARG B O 1
ATOM 7470 N N . VAL B 1 275 ? 25.406 -26.062 -9.562 1 93.31 275 VAL B N 1
ATOM 7471 C CA . VAL B 1 275 ? 25.266 -26.969 -10.695 1 93.31 275 VAL B CA 1
ATOM 7472 C C . VAL B 1 275 ? 26.578 -27.031 -11.477 1 93.31 275 VAL B C 1
ATOM 7474 O O . VAL B 1 275 ? 27.172 -26 -11.773 1 93.31 275 VAL B O 1
ATOM 7477 N N . VAL B 1 276 ? 27 -28.25 -11.758 1 92 276 VAL B N 1
ATOM 7478 C CA . VAL B 1 276 ? 28.172 -28.469 -12.594 1 92 276 VAL B CA 1
ATOM 7479 C C . VAL B 1 276 ? 27.781 -29.312 -13.805 1 92 276 VAL B C 1
ATOM 7481 O O . VAL B 1 276 ? 27.234 -30.406 -13.656 1 92 276 VAL B O 1
ATOM 7484 N N . CYS B 1 277 ? 27.984 -28.766 -14.953 1 93.38 277 CYS B N 1
ATOM 7485 C CA . CYS B 1 277 ? 27.75 -29.5 -16.188 1 93.38 277 CYS B CA 1
ATOM 7486 C C . CYS B 1 277 ? 29.062 -29.812 -16.906 1 93.38 277 CYS B C 1
ATOM 7488 O O . CYS B 1 277 ? 29.859 -28.906 -17.172 1 93.38 277 CYS B O 1
ATOM 7490 N N . ALA B 1 278 ? 29.266 -31.094 -17.234 1 91.56 278 ALA B N 1
ATOM 7491 C CA . ALA B 1 278 ? 30.5 -31.547 -17.859 1 91.56 278 ALA B CA 1
ATOM 7492 C C . ALA B 1 278 ? 30.219 -32.469 -19.047 1 91.56 278 ALA B C 1
ATOM 7494 O O . ALA B 1 278 ? 29.188 -33.125 -19.094 1 91.56 278 ALA B O 1
ATOM 7495 N N . ARG B 1 279 ? 31.188 -32.5 -19.859 1 92 279 ARG B N 1
ATOM 7496 C CA . ARG B 1 279 ? 31.062 -33.312 -21.062 1 92 279 ARG B CA 1
ATOM 7497 C C . ARG B 1 279 ? 31.219 -34.812 -20.75 1 92 279 ARG B C 1
ATOM 7499 O O . ARG B 1 279 ? 32.281 -35.25 -20.266 1 92 279 ARG B O 1
ATOM 7506 N N . PRO B 1 280 ? 30.172 -35.594 -21.047 1 91.19 280 PRO B N 1
ATOM 7507 C CA . PRO B 1 280 ? 30.312 -37.031 -20.844 1 91.19 280 PRO B CA 1
ATOM 7508 C C . PRO B 1 280 ? 30.906 -37.75 -22.062 1 91.19 280 PRO B C 1
ATOM 7510 O O . PRO B 1 280 ? 30.875 -37.188 -23.172 1 91.19 280 PRO B O 1
ATOM 7513 N N . SER B 1 281 ? 31.5 -38.875 -21.828 1 89.56 281 SER B N 1
ATOM 7514 C CA . SER B 1 281 ? 31.844 -39.75 -22.922 1 89.56 281 SER B CA 1
ATOM 7515 C C . SER B 1 281 ? 30.672 -40.656 -23.312 1 89.56 281 SER B C 1
ATOM 7517 O O . SER B 1 281 ? 30.125 -41.375 -22.469 1 89.56 281 SER B O 1
ATOM 7519 N N . LEU B 1 282 ? 30.297 -40.562 -24.562 1 93 282 LEU B N 1
ATOM 7520 C CA . LEU B 1 282 ? 29.109 -41.25 -25.016 1 93 282 LEU B CA 1
ATOM 7521 C C . LEU B 1 282 ? 29.453 -42.406 -25.938 1 93 282 LEU B C 1
ATOM 7523 O O . LEU B 1 282 ? 30.328 -42.281 -26.797 1 93 282 LEU B O 1
ATOM 7527 N N . THR B 1 283 ? 28.781 -43.562 -25.594 1 91.44 283 THR B N 1
ATOM 7528 C CA . THR B 1 283 ? 28.969 -44.719 -26.469 1 91.44 283 THR B CA 1
ATOM 7529 C C . THR B 1 283 ? 27.625 -45.406 -26.719 1 91.44 283 THR B C 1
ATOM 7531 O O . THR B 1 283 ? 26.672 -45.219 -25.953 1 91.44 283 THR B O 1
ATOM 7534 N N . ASN B 1 284 ? 27.484 -46.125 -27.812 1 92.12 284 ASN B N 1
ATOM 7535 C CA . ASN B 1 284 ? 26.344 -46.969 -28.156 1 92.12 284 ASN B CA 1
ATOM 7536 C C . ASN B 1 284 ? 25.047 -46.156 -28.203 1 92.12 284 ASN B C 1
ATOM 7538 O O . ASN B 1 284 ? 24.047 -46.531 -27.594 1 92.12 284 ASN B O 1
ATOM 7542 N N . LEU B 1 285 ? 25.188 -44.969 -28.859 1 93.44 285 LEU B N 1
ATOM 7543 C CA . LEU B 1 285 ? 24.016 -44.125 -28.969 1 93.44 285 LEU B CA 1
ATOM 7544 C C . LEU B 1 285 ? 23.031 -44.625 -30.016 1 93.44 285 LEU B C 1
ATOM 7546 O O . LEU B 1 285 ? 23.422 -44.938 -31.141 1 93.44 285 LEU B O 1
ATOM 7550 N N . THR B 1 286 ? 21.797 -44.75 -29.609 1 92.62 286 THR B N 1
ATOM 7551 C CA . THR B 1 286 ? 20.734 -45.219 -30.516 1 92.62 286 THR B CA 1
ATOM 7552 C C . THR B 1 286 ? 19.5 -44.312 -30.406 1 92.62 286 THR B C 1
ATOM 7554 O O . THR B 1 286 ? 18.953 -44.156 -29.312 1 92.62 286 THR B O 1
ATOM 7557 N N . LEU B 1 287 ? 19.125 -43.719 -31.516 1 90.5 287 LEU B N 1
ATOM 7558 C CA . LEU B 1 287 ? 17.875 -43 -31.578 1 90.5 287 LEU B CA 1
ATOM 7559 C C . LEU B 1 287 ? 16.719 -43.906 -31.969 1 90.5 287 LEU B C 1
ATOM 7561 O O . LEU B 1 287 ? 16.781 -44.594 -33 1 90.5 287 LEU B O 1
ATOM 7565 N N . ILE B 1 288 ? 15.734 -43.938 -31.172 1 89.06 288 ILE B N 1
ATOM 7566 C CA . ILE B 1 288 ? 14.625 -44.875 -31.359 1 89.06 288 ILE B CA 1
ATOM 7567 C C . ILE B 1 288 ? 13.359 -44.094 -31.719 1 89.06 288 ILE B C 1
ATOM 7569 O O . ILE B 1 288 ? 12.93 -43.219 -30.969 1 89.06 288 ILE B O 1
ATOM 7573 N N . ILE B 1 289 ? 12.828 -44.375 -32.844 1 83.88 289 ILE B N 1
ATOM 7574 C CA . ILE B 1 289 ? 11.57 -43.812 -33.344 1 83.88 289 ILE B CA 1
ATOM 7575 C C . ILE B 1 289 ? 10.523 -44.906 -33.469 1 83.88 289 ILE B C 1
ATOM 7577 O O . ILE B 1 289 ? 10.641 -45.781 -34.312 1 83.88 289 ILE B O 1
ATOM 7581 N N . ASP B 1 290 ? 9.539 -44.906 -32.594 1 78 290 ASP B N 1
ATOM 7582 C CA . ASP B 1 290 ? 8.438 -45.875 -32.656 1 78 290 ASP B CA 1
ATOM 7583 C C . ASP B 1 290 ? 7.137 -45.219 -32.188 1 78 290 ASP B C 1
ATOM 7585 O O . ASP B 1 290 ? 6.914 -44.031 -32.375 1 78 290 ASP B O 1
ATOM 7589 N N . ASP B 1 291 ? 6.184 -46.031 -31.609 1 67.69 291 ASP B N 1
ATOM 7590 C CA . ASP B 1 291 ? 4.875 -45.5 -31.219 1 67.69 291 ASP B CA 1
ATOM 7591 C C . ASP B 1 291 ? 4.957 -44.75 -29.891 1 67.69 291 ASP B C 1
ATOM 7593 O O . ASP B 1 291 ? 3.982 -44.125 -29.469 1 67.69 291 ASP B O 1
ATOM 7597 N N . ARG B 1 292 ? 6.129 -44.844 -29.391 1 73.69 292 ARG B N 1
ATOM 7598 C CA . ARG B 1 292 ? 6.402 -44.094 -28.172 1 73.69 292 ARG B CA 1
ATOM 7599 C C . ARG B 1 292 ? 7.078 -42.75 -28.5 1 73.69 292 ARG B C 1
ATOM 7601 O O . ARG B 1 292 ? 7.488 -42.531 -29.625 1 73.69 292 ARG B O 1
ATOM 7608 N N . PRO B 1 293 ? 7.141 -41.969 -27.484 1 76 293 PRO B N 1
ATOM 7609 C CA . PRO B 1 293 ? 7.887 -40.719 -27.703 1 76 293 PRO B CA 1
ATOM 7610 C C . PRO B 1 293 ? 9.336 -40.969 -28.141 1 76 293 PRO B C 1
ATOM 7612 O O . PRO B 1 293 ? 9.93 -41.969 -27.75 1 76 293 PRO B O 1
ATOM 7615 N N . LEU B 1 294 ? 9.82 -40.062 -28.938 1 83.31 294 LEU B N 1
ATOM 7616 C CA . LEU B 1 294 ? 11.203 -40.094 -29.406 1 83.31 294 LEU B CA 1
ATOM 7617 C C . LEU B 1 294 ? 12.164 -40.219 -28.219 1 83.31 294 LEU B C 1
ATOM 7619 O O . LEU B 1 294 ? 11.992 -39.562 -27.203 1 83.31 294 LEU B O 1
ATOM 7623 N N . ARG B 1 295 ? 13.109 -41.25 -28.312 1 91.25 295 ARG B N 1
ATOM 7624 C CA . ARG B 1 295 ? 14.023 -41.406 -27.188 1 91.25 295 ARG B CA 1
ATOM 7625 C C . ARG B 1 295 ? 15.43 -41.75 -27.672 1 91.25 295 ARG B C 1
ATOM 7627 O O . ARG B 1 295 ? 15.602 -42.312 -28.75 1 91.25 295 ARG B O 1
ATOM 7634 N N . LEU B 1 296 ? 16.344 -41.312 -27 1 92.75 296 LEU B N 1
ATOM 7635 C CA . LEU B 1 296 ? 17.75 -41.625 -27.188 1 92.75 296 LEU B CA 1
ATOM 7636 C C . LEU B 1 296 ? 18.266 -42.531 -26.094 1 92.75 296 LEU B C 1
ATOM 7638 O O . LEU B 1 296 ? 18.141 -42.219 -24.906 1 92.75 296 LEU B O 1
ATOM 7642 N N . SER B 1 297 ? 18.766 -43.688 -26.469 1 94.06 297 SER B N 1
ATOM 7643 C CA . SER B 1 297 ? 19.391 -44.594 -25.516 1 94.06 297 SER B CA 1
ATOM 7644 C C . SER B 1 297 ? 20.891 -44.719 -25.75 1 94.06 297 SER B C 1
ATOM 7646 O O . SER B 1 297 ? 21.359 -44.531 -26.875 1 94.06 297 SER B O 1
ATOM 7648 N N . GLY B 1 298 ? 21.656 -44.906 -24.672 1 93.69 298 GLY B N 1
ATOM 7649 C CA . GLY B 1 298 ? 23.109 -45.062 -24.766 1 93.69 298 GLY B CA 1
ATOM 7650 C C . GLY B 1 298 ? 23.781 -45.25 -23.422 1 93.69 298 GLY B C 1
ATOM 7651 O O . GLY B 1 298 ? 23.125 -45.594 -22.438 1 93.69 298 GLY B O 1
ATOM 7652 N N . GLN B 1 299 ? 25.141 -45.188 -23.531 1 91.31 299 GLN B N 1
ATOM 7653 C CA . GLN B 1 299 ? 25.969 -45.281 -22.344 1 91.31 299 GLN B CA 1
ATOM 7654 C C . GLN B 1 299 ? 26.859 -44.062 -22.188 1 91.31 299 GLN B C 1
ATOM 7656 O O . GLN B 1 299 ? 27.344 -43.5 -23.172 1 91.31 299 GLN B O 1
ATOM 7661 N N . MET B 1 300 ? 26.938 -43.625 -20.953 1 90.06 300 MET B N 1
ATOM 7662 C CA . MET B 1 300 ? 27.797 -42.469 -20.688 1 90.06 300 MET B CA 1
ATOM 7663 C C . MET B 1 300 ? 28.828 -42.812 -19.609 1 90.06 300 MET B C 1
ATOM 7665 O O . MET B 1 300 ? 28.578 -43.625 -18.734 1 90.06 300 MET B O 1
ATOM 7669 N N . ALA B 1 301 ? 29.953 -42.125 -19.703 1 85.31 301 ALA B N 1
ATOM 7670 C CA . ALA B 1 301 ? 31.016 -42.156 -18.688 1 85.31 301 ALA B CA 1
ATOM 7671 C C . ALA B 1 301 ? 31.531 -40.75 -18.422 1 85.31 301 ALA B C 1
ATOM 7673 O O . ALA B 1 301 ? 31.562 -39.875 -19.312 1 85.31 301 ALA B O 1
ATOM 7674 N N . MET B 1 302 ? 31.781 -40.5 -17.172 1 83.19 302 MET B N 1
ATOM 7675 C CA . MET B 1 302 ? 32.344 -39.219 -16.797 1 83.19 302 MET B CA 1
ATOM 7676 C C . MET B 1 302 ? 33.844 -39.344 -16.547 1 83.19 302 MET B C 1
ATOM 7678 O O . MET B 1 302 ? 34.312 -40.312 -15.969 1 83.19 302 MET B O 1
ATOM 7682 N N . ASN B 1 303 ? 34.469 -38.312 -17.094 1 75 303 ASN B N 1
ATOM 7683 C CA . ASN B 1 303 ? 35.906 -38.25 -16.812 1 75 303 ASN B CA 1
ATOM 7684 C C . ASN B 1 303 ? 36.188 -37.5 -15.508 1 75 303 ASN B C 1
ATOM 7686 O O . ASN B 1 303 ? 36.188 -36.281 -15.477 1 75 303 ASN B O 1
ATOM 7690 N N . PHE B 1 304 ? 36.5 -38.156 -14.469 1 70.5 304 PHE B N 1
ATOM 7691 C CA . PHE B 1 304 ? 36.656 -37.594 -13.133 1 70.5 304 PHE B CA 1
ATOM 7692 C C . PHE B 1 304 ? 38 -36.906 -12.969 1 70.5 304 PHE B C 1
ATOM 7694 O O . PHE B 1 304 ? 38.188 -36.094 -12.062 1 70.5 304 PHE B O 1
ATOM 7701 N N . THR B 1 305 ? 38.875 -37.156 -13.781 1 65.31 305 THR B N 1
ATOM 7702 C CA . THR B 1 305 ? 40.188 -36.531 -13.672 1 65.31 305 THR B CA 1
ATOM 7703 C C . THR B 1 305 ? 40.125 -35.062 -14.117 1 65.31 305 THR B C 1
ATOM 7705 O O . THR B 1 305 ? 40.844 -34.25 -13.594 1 65.31 305 THR B O 1
ATOM 7708 N N . SER B 1 306 ? 39.25 -34.812 -14.852 1 67.25 306 SER B N 1
ATOM 7709 C CA . SER B 1 306 ? 39.125 -33.469 -15.383 1 67.25 306 SER B CA 1
ATOM 7710 C C . SER B 1 306 ? 38.25 -32.594 -14.508 1 67.25 306 SER B C 1
ATOM 7712 O O . SER B 1 306 ? 38.281 -31.359 -14.625 1 67.25 306 SER B O 1
ATOM 7714 N N . PHE B 1 307 ? 37.594 -33.312 -13.562 1 73.19 307 PHE B N 1
ATOM 7715 C CA . PHE B 1 307 ? 36.656 -32.594 -12.727 1 73.19 307 PHE B CA 1
ATOM 7716 C C . PHE B 1 307 ? 36.969 -32.781 -11.25 1 73.19 307 PHE B C 1
ATOM 7718 O O . PHE B 1 307 ? 36.406 -33.656 -10.602 1 73.19 307 PHE B O 1
ATOM 7725 N N . PRO B 1 308 ? 37.875 -31.953 -10.758 1 66.25 308 PRO B N 1
ATOM 7726 C CA . PRO B 1 308 ? 38.344 -32.219 -9.398 1 66.25 308 PRO B CA 1
ATOM 7727 C C . PRO B 1 308 ? 37.219 -32.219 -8.359 1 66.25 308 PRO B C 1
ATOM 7729 O O . PRO B 1 308 ? 37.406 -32.781 -7.277 1 66.25 308 PRO B O 1
ATOM 7732 N N . MET B 1 309 ? 36.156 -31.656 -8.695 1 74.5 309 MET B N 1
ATOM 7733 C CA . MET B 1 309 ? 35.094 -31.547 -7.691 1 74.5 309 MET B CA 1
ATOM 7734 C C . MET B 1 309 ? 34.219 -32.812 -7.672 1 74.5 309 MET B C 1
ATOM 7736 O O . MET B 1 309 ? 33.438 -33 -6.762 1 74.5 309 MET B O 1
ATOM 7740 N N . LEU B 1 310 ? 34.406 -33.625 -8.672 1 74.88 310 LEU B N 1
ATOM 7741 C CA . LEU B 1 310 ? 33.594 -34.844 -8.773 1 74.88 310 LEU B CA 1
ATOM 7742 C C . LEU B 1 310 ? 34.312 -36.031 -8.141 1 74.88 310 LEU B C 1
ATOM 7744 O O . LEU B 1 310 ? 35.531 -36.156 -8.281 1 74.88 310 LEU B O 1
ATOM 7748 N N . ARG B 1 311 ? 33.594 -36.688 -7.242 1 73.69 311 ARG B N 1
ATOM 7749 C CA . ARG B 1 311 ? 34.125 -37.875 -6.621 1 73.69 311 ARG B CA 1
ATOM 7750 C C . ARG B 1 311 ? 33.344 -39.125 -7.031 1 73.69 311 ARG B C 1
ATOM 7752 O O . ARG B 1 311 ? 32.125 -39.062 -7.125 1 73.69 311 ARG B O 1
ATOM 7759 N N . GLN B 1 312 ? 34.062 -40.031 -7.551 1 71.06 312 GLN B N 1
ATOM 7760 C CA . GLN B 1 312 ? 33.438 -41.312 -7.898 1 71.06 312 GLN B CA 1
ATOM 7761 C C . GLN B 1 312 ? 33.688 -42.344 -6.805 1 71.06 312 GLN B C 1
ATOM 7763 O O . GLN B 1 312 ? 34.781 -42.469 -6.281 1 71.06 312 GLN B O 1
ATOM 7768 N N . SER B 1 313 ? 32.5 -42.875 -6.48 1 70.25 313 SER B N 1
ATOM 7769 C CA . SER B 1 313 ? 32.656 -43.969 -5.535 1 70.25 313 SER B CA 1
ATOM 7770 C C . SER B 1 313 ? 33.344 -45.156 -6.188 1 70.25 313 SER B C 1
ATOM 7772 O O . SER B 1 313 ? 33.25 -45.344 -7.406 1 70.25 313 SER B O 1
ATOM 7774 N N . ALA B 1 314 ? 34.031 -45.969 -5.406 1 65.31 314 ALA B N 1
ATOM 7775 C CA . ALA B 1 314 ? 34.75 -47.156 -5.891 1 65.31 314 ALA B CA 1
ATOM 7776 C C . ALA B 1 314 ? 33.781 -48.156 -6.52 1 65.31 314 ALA B C 1
ATOM 7778 O O . ALA B 1 314 ? 34.125 -48.906 -7.418 1 65.31 314 ALA B O 1
ATOM 7779 N N . GLU B 1 315 ? 32.562 -48.062 -6.141 1 66 315 GLU B N 1
ATOM 7780 C CA . GLU B 1 315 ? 31.562 -49.031 -6.59 1 66 315 GLU B CA 1
ATOM 7781 C C . GLU B 1 315 ? 30.828 -48.531 -7.832 1 66 315 GLU B C 1
ATOM 7783 O O . GLU B 1 315 ? 30 -49.25 -8.406 1 66 315 GLU B O 1
ATOM 7788 N N . ALA B 1 316 ? 31.266 -47.406 -8.297 1 70.5 316 ALA B N 1
ATOM 7789 C CA . ALA B 1 316 ? 30.531 -46.844 -9.422 1 70.5 316 ALA B CA 1
ATOM 7790 C C . ALA B 1 316 ? 30.875 -47.562 -10.719 1 70.5 316 ALA B C 1
ATOM 7792 O O . ALA B 1 316 ? 32.062 -47.844 -10.977 1 70.5 316 ALA B O 1
ATOM 7793 N N . PRO B 1 317 ? 29.766 -47.969 -11.422 1 73.81 317 PRO B N 1
ATOM 7794 C CA . PRO B 1 317 ? 30.062 -48.594 -12.719 1 73.81 317 PRO B CA 1
ATOM 7795 C C . PRO B 1 317 ? 30.828 -47.625 -13.648 1 73.81 317 PRO B C 1
ATOM 7797 O O . PRO B 1 317 ? 30.734 -46.406 -13.5 1 73.81 317 PRO B O 1
ATOM 7800 N N . GLN B 1 318 ? 31.562 -48.281 -14.562 1 74.94 318 GLN B N 1
ATOM 7801 C CA . GLN B 1 318 ? 32.344 -47.531 -15.523 1 74.94 318 GLN B CA 1
ATOM 7802 C C . GLN B 1 318 ? 31.453 -46.719 -16.453 1 74.94 318 GLN B C 1
ATOM 7804 O O . GLN B 1 318 ? 31.781 -45.625 -16.859 1 74.94 318 GLN B O 1
ATOM 7809 N N . HIS B 1 319 ? 30.312 -47.375 -16.797 1 84.56 319 HIS B N 1
ATOM 7810 C CA . HIS B 1 319 ? 29.375 -46.719 -17.672 1 84.56 319 HIS B CA 1
ATOM 7811 C C . HIS B 1 319 ? 27.969 -46.719 -17.078 1 84.56 319 HIS B C 1
ATOM 7813 O O . HIS B 1 319 ? 27.594 -47.625 -16.344 1 84.56 319 HIS B O 1
ATOM 7819 N N . LEU B 1 320 ? 27.281 -45.625 -17.359 1 86.88 320 LEU B N 1
ATOM 7820 C CA . LEU B 1 320 ? 25.875 -45.5 -16.953 1 86.88 320 LEU B CA 1
ATOM 7821 C C . LEU B 1 320 ? 24.953 -45.594 -18.172 1 86.88 320 LEU B C 1
ATOM 7823 O O . LEU B 1 320 ? 25.172 -44.875 -19.156 1 86.88 320 LEU B O 1
ATOM 7827 N N . ASP B 1 321 ? 24 -46.5 -18.078 1 89.25 321 ASP B N 1
ATOM 7828 C CA . ASP B 1 321 ? 23 -46.594 -19.156 1 89.25 321 ASP B CA 1
ATOM 7829 C C . ASP B 1 321 ? 21.922 -45.562 -18.984 1 89.25 321 ASP B C 1
ATOM 7831 O O . ASP B 1 321 ? 21.5 -45.25 -17.859 1 89.25 321 ASP B O 1
ATOM 7835 N N . PHE B 1 322 ? 21.562 -45 -20.125 1 91.62 322 PHE B N 1
ATOM 7836 C CA . PHE B 1 322 ? 20.453 -44.062 -20.062 1 91.62 322 PHE B CA 1
ATOM 7837 C C . PHE B 1 322 ? 19.516 -44.25 -21.25 1 91.62 322 PHE B C 1
ATOM 7839 O O . PHE B 1 322 ? 19.906 -44.812 -22.281 1 91.62 322 PHE B O 1
ATOM 7846 N N . SER B 1 323 ? 18.219 -43.938 -21.094 1 93.06 323 SER B N 1
ATOM 7847 C CA . SER B 1 323 ? 17.172 -43.844 -22.109 1 93.06 323 SER B CA 1
ATOM 7848 C C . SER B 1 323 ? 16.312 -42.594 -21.906 1 93.06 323 SER B C 1
ATOM 7850 O O . SER B 1 323 ? 15.344 -42.625 -21.156 1 93.06 323 SER B O 1
ATOM 7852 N N . CYS B 1 324 ? 16.703 -41.562 -22.625 1 92.19 324 CYS B N 1
ATOM 7853 C CA . CYS B 1 324 ? 16.078 -40.25 -22.422 1 92.19 324 CYS B CA 1
ATOM 7854 C C . CYS B 1 324 ? 15.094 -39.938 -23.547 1 92.19 324 CYS B C 1
ATOM 7856 O O . CYS B 1 324 ? 15.398 -40.156 -24.719 1 92.19 324 CYS B O 1
ATOM 7858 N N . LEU B 1 325 ? 13.961 -39.5 -23.125 1 88.69 325 LEU B N 1
ATOM 7859 C CA . LEU B 1 325 ? 12.984 -39.031 -24.125 1 88.69 325 LEU B CA 1
ATOM 7860 C C . LEU B 1 325 ? 13.367 -37.688 -24.688 1 88.69 325 LEU B C 1
ATOM 7862 O O . LEU B 1 325 ? 13.969 -36.875 -23.984 1 88.69 325 LEU B O 1
ATOM 7866 N N . LEU B 1 326 ? 13.047 -37.469 -25.969 1 87.44 326 LEU B N 1
ATOM 7867 C CA . LEU B 1 326 ? 13.336 -36.219 -26.656 1 87.44 326 LEU B CA 1
ATOM 7868 C C . LEU B 1 326 ? 12.055 -35.562 -27.141 1 87.44 326 LEU B C 1
ATOM 7870 O O . LEU B 1 326 ? 11.102 -36.25 -27.531 1 87.44 326 LEU B O 1
ATOM 7874 N N . PRO B 1 327 ? 12.047 -34.219 -26.969 1 82.38 327 PRO B N 1
ATOM 7875 C CA . PRO B 1 327 ? 10.898 -33.531 -27.578 1 82.38 327 PRO B CA 1
ATOM 7876 C C . PRO B 1 327 ? 10.836 -33.719 -29.094 1 82.38 327 PRO B C 1
ATOM 7878 O O . PRO B 1 327 ? 11.875 -33.781 -29.766 1 82.38 327 PRO B O 1
ATOM 7881 N N . TYR B 1 328 ? 9.555 -33.969 -29.578 1 73.44 328 TYR B N 1
ATOM 7882 C CA . TYR B 1 328 ? 9.375 -34.156 -31.016 1 73.44 328 TYR B CA 1
ATOM 7883 C C . TYR B 1 328 ? 9.602 -32.875 -31.781 1 73.44 328 TYR B C 1
ATOM 7885 O O . TYR B 1 328 ? 8.961 -31.844 -31.484 1 73.44 328 TYR B O 1
ATOM 7893 N N . PRO B 1 329 ? 10.594 -32.906 -32.656 1 65.31 329 PRO B N 1
ATOM 7894 C CA . PRO B 1 329 ? 10.812 -31.672 -33.406 1 65.31 329 PRO B CA 1
ATOM 7895 C C . PRO B 1 329 ? 9.75 -31.469 -34.5 1 65.31 329 PRO B C 1
ATOM 7897 O O . PRO B 1 329 ? 9.328 -32.406 -35.156 1 65.31 329 PRO B O 1
ATOM 7900 N N . GLY B 1 330 ? 8.492 -30.875 -34.344 1 55.16 330 GLY B N 1
ATOM 7901 C CA . GLY B 1 330 ? 7.461 -30.672 -35.344 1 55.16 330 GLY B CA 1
ATOM 7902 C C . GLY B 1 330 ? 8.016 -30.562 -36.75 1 55.16 330 GLY B C 1
ATOM 7903 O O . GLY B 1 330 ? 9.227 -30.453 -36.938 1 55.16 330 GLY B O 1
ATOM 7904 N N . SER B 1 331 ? 7.078 -30.672 -37.938 1 46.56 331 SER B N 1
ATOM 7905 C CA . SER B 1 331 ? 7.363 -30.719 -39.375 1 46.56 331 SER B CA 1
ATOM 7906 C C . SER B 1 331 ? 8.445 -29.719 -39.75 1 46.56 331 SER B C 1
ATOM 7908 O O . SER B 1 331 ? 8.781 -28.828 -38.969 1 46.56 331 SER B O 1
ATOM 7910 N N . GLU B 1 332 ? 8.617 -29.656 -41.281 1 43.53 332 GLU B N 1
ATOM 7911 C CA . GLU B 1 332 ? 9.609 -29.141 -42.219 1 43.53 332 GLU B CA 1
ATOM 7912 C C . GLU B 1 332 ? 10.023 -27.719 -41.844 1 43.53 332 GLU B C 1
ATOM 7914 O O . GLU B 1 332 ? 11.164 -27.312 -42.094 1 43.53 332 GLU B O 1
ATOM 7919 N N . THR B 1 333 ? 9.023 -26.797 -42.281 1 39.59 333 THR B N 1
ATOM 7920 C CA . THR B 1 333 ? 9.375 -25.422 -42.656 1 39.59 333 THR B CA 1
ATOM 7921 C C . THR B 1 333 ? 9.969 -24.672 -41.469 1 39.59 333 THR B C 1
ATOM 7923 O O . THR B 1 333 ? 10.164 -23.453 -41.531 1 39.59 333 THR B O 1
ATOM 7926 N N . VAL B 1 334 ? 9.656 -25.156 -40.406 1 40.25 334 VAL B N 1
ATOM 7927 C CA . VAL B 1 334 ? 9.766 -24.141 -39.375 1 40.25 334 VAL B CA 1
ATOM 7928 C C . VAL B 1 334 ? 11.242 -23.844 -39.094 1 40.25 334 VAL B C 1
ATOM 7930 O O . VAL B 1 334 ? 12.047 -24.766 -38.938 1 40.25 334 VAL B O 1
ATOM 7933 N N . GLU B 1 335 ? 11.594 -22.844 -39.531 1 41.22 335 GLU B N 1
ATOM 7934 C CA . GLU B 1 335 ? 12.781 -22.188 -39 1 41.22 335 GLU B CA 1
ATOM 7935 C C . GLU B 1 335 ? 13.047 -22.609 -37.562 1 41.22 335 GLU B C 1
ATOM 7937 O O . GLU B 1 335 ? 12.203 -22.406 -36.688 1 41.22 335 GLU B O 1
ATOM 7942 N N . PHE B 1 336 ? 13.656 -23.812 -37.344 1 42.03 336 PHE B N 1
ATOM 7943 C CA . PHE B 1 336 ? 14.148 -24.359 -36.094 1 42.03 336 PHE B CA 1
ATOM 7944 C C . PHE B 1 336 ? 14.516 -23.234 -35.125 1 42.03 336 PHE B C 1
ATOM 7946 O O . PHE B 1 336 ? 15.469 -22.484 -35.375 1 42.03 336 PHE B O 1
ATOM 7953 N N . ILE B 1 337 ? 13.602 -22.656 -34.656 1 43.38 337 ILE B N 1
ATOM 7954 C CA . ILE B 1 337 ? 13.977 -21.734 -33.594 1 43.38 337 ILE B CA 1
ATOM 7955 C C . ILE B 1 337 ? 14.688 -22.469 -32.5 1 43.38 337 ILE B C 1
ATOM 7957 O O . ILE B 1 337 ? 14.359 -23.625 -32.188 1 43.38 337 ILE B O 1
ATOM 7961 N N . GLN B 1 338 ? 15.883 -22.328 -31.969 1 54.28 338 GLN B N 1
ATOM 7962 C CA . GLN B 1 338 ? 16.656 -22.375 -30.719 1 54.28 338 GLN B CA 1
ATOM 7963 C C . GLN B 1 338 ? 15.742 -22.562 -29.516 1 54.28 338 GLN B C 1
ATOM 7965 O O . GLN B 1 338 ? 14.711 -21.891 -29.406 1 54.28 338 GLN B O 1
ATOM 7970 N N . GLY B 1 339 ? 15.758 -24.031 -28.797 1 66 339 GLY B N 1
ATOM 7971 C CA . GLY B 1 339 ? 15.188 -24.047 -27.453 1 66 339 GLY B CA 1
ATOM 7972 C C . GLY B 1 339 ? 14.43 -25.328 -27.156 1 66 339 GLY B C 1
ATOM 7973 O O . GLY B 1 339 ? 13.547 -25.344 -26.297 1 66 339 GLY B O 1
ATOM 7974 N N . GLU B 1 340 ? 14.742 -26.609 -27.984 1 84.5 340 GLU B N 1
ATOM 7975 C CA . GLU B 1 340 ? 14.133 -27.891 -27.641 1 84.5 340 GLU B CA 1
ATOM 7976 C C . GLU B 1 340 ? 15.094 -28.75 -26.844 1 84.5 340 GLU B C 1
ATOM 7978 O O . GLU B 1 340 ? 15.945 -29.438 -27.406 1 84.5 340 GLU B O 1
ATOM 7983 N N . THR B 1 341 ? 14.945 -28.703 -25.625 1 90.88 341 THR B N 1
ATOM 7984 C CA . THR B 1 341 ? 15.875 -29.391 -24.734 1 90.88 341 THR B CA 1
ATOM 7985 C C . THR B 1 341 ? 15.133 -30.391 -23.844 1 90.88 341 THR B C 1
ATOM 7987 O O . THR B 1 341 ? 13.984 -30.156 -23.469 1 90.88 341 THR B O 1
ATOM 7990 N N . SER B 1 342 ? 15.766 -31.531 -23.625 1 91.81 342 SER B N 1
ATOM 7991 C CA . SER B 1 342 ? 15.258 -32.5 -22.672 1 91.81 342 SER B CA 1
ATOM 7992 C C . SER B 1 342 ? 16.125 -32.562 -21.422 1 91.81 342 SER B C 1
ATOM 7994 O O . SER B 1 342 ? 17.344 -32.594 -21.5 1 91.81 342 SER B O 1
ATOM 7996 N N . LEU B 1 343 ? 15.523 -32.375 -20.359 1 93.62 343 LEU B N 1
ATOM 7997 C CA . LEU B 1 343 ? 16.156 -32.656 -19.062 1 93.62 343 LEU B CA 1
ATOM 7998 C C . LEU B 1 343 ? 15.828 -34.062 -18.594 1 93.62 343 LEU B C 1
ATOM 8000 O O . LEU B 1 343 ? 14.68 -34.375 -18.234 1 93.62 343 LEU B O 1
ATOM 8004 N N . CYS B 1 344 ? 16.812 -34.875 -18.594 1 92.38 344 CYS B N 1
ATOM 8005 C CA . CYS B 1 344 ? 16.672 -36.312 -18.297 1 92.38 344 CYS B CA 1
ATOM 8006 C C . CYS B 1 344 ? 17.344 -36.656 -16.984 1 92.38 344 CYS B C 1
ATOM 8008 O O . CYS B 1 344 ? 18.438 -36.188 -16.688 1 92.38 344 CYS B O 1
ATOM 8010 N N . ALA B 1 345 ? 16.609 -37.469 -16.172 1 88.94 345 ALA B N 1
ATOM 8011 C CA . ALA B 1 345 ? 17.188 -37.938 -14.914 1 88.94 345 ALA B CA 1
ATOM 8012 C C . ALA B 1 345 ? 17.438 -39.438 -14.953 1 88.94 345 ALA B C 1
ATOM 8014 O O . ALA B 1 345 ? 16.578 -40.219 -14.531 1 88.94 345 ALA B O 1
ATOM 8015 N N . PRO B 1 346 ? 18.594 -39.75 -15.344 1 85.88 346 PRO B N 1
ATOM 8016 C CA . PRO B 1 346 ? 18.891 -41.188 -15.383 1 85.88 346 PRO B CA 1
ATOM 8017 C C . PRO B 1 346 ? 18.812 -41.844 -14.008 1 85.88 346 PRO B C 1
ATOM 8019 O O . PRO B 1 346 ? 19.156 -41.219 -13 1 85.88 346 PRO B O 1
ATOM 8022 N N . ARG B 1 347 ? 18.188 -43.094 -14.047 1 77.25 347 ARG B N 1
ATOM 8023 C CA . ARG B 1 347 ? 18.125 -43.844 -12.797 1 77.25 347 ARG B CA 1
ATOM 8024 C C . ARG B 1 347 ? 19.516 -44.219 -12.305 1 77.25 347 ARG B C 1
ATOM 8026 O O . ARG B 1 347 ? 20.281 -44.875 -13.016 1 77.25 347 ARG B O 1
ATOM 8033 N N . TRP B 1 348 ? 20.047 -43.344 -11.578 1 64.75 348 TRP B N 1
ATOM 8034 C CA . TRP B 1 348 ? 21.375 -43.656 -11.023 1 64.75 348 TRP B CA 1
ATOM 8035 C C . TRP B 1 348 ? 21.312 -43.75 -9.5 1 64.75 348 TRP B C 1
ATOM 8037 O O . TRP B 1 348 ? 20.531 -43.062 -8.852 1 64.75 348 TRP B O 1
ATOM 8047 N N . ARG B 1 349 ? 21.953 -44.719 -8.984 1 57.25 349 ARG B N 1
ATOM 8048 C CA . ARG B 1 349 ? 22.094 -44.781 -7.531 1 57.25 349 ARG B CA 1
ATOM 8049 C C . ARG B 1 349 ? 22.953 -43.625 -7.035 1 57.25 349 ARG B C 1
ATOM 8051 O O . ARG B 1 349 ? 24.062 -43.406 -7.527 1 57.25 349 ARG B O 1
ATOM 8058 N N . PRO B 1 350 ? 22.391 -42.594 -6.32 1 56.47 350 PRO B N 1
ATOM 8059 C CA . PRO B 1 350 ? 23.031 -41.375 -5.828 1 56.47 350 PRO B CA 1
ATOM 8060 C C . PRO B 1 350 ? 24.453 -41.625 -5.324 1 56.47 350 PRO B C 1
ATOM 8062 O O . PRO B 1 350 ? 25.297 -40.719 -5.418 1 56.47 350 PRO B O 1
ATOM 8065 N N . SER B 1 351 ? 24.844 -42.781 -4.973 1 55.88 351 SER B N 1
ATOM 8066 C CA . SER B 1 351 ? 26.094 -43.031 -4.27 1 55.88 351 SER B CA 1
ATOM 8067 C C . SER B 1 351 ? 27.266 -43.156 -5.242 1 55.88 351 SER B C 1
ATOM 8069 O O . SER B 1 351 ? 28.422 -43.125 -4.836 1 55.88 351 SER B O 1
ATOM 8071 N N . HIS B 1 352 ? 27.031 -43.031 -6.484 1 63.59 352 HIS B N 1
ATOM 8072 C CA . HIS B 1 352 ? 28.141 -43.375 -7.371 1 63.59 352 HIS B CA 1
ATOM 8073 C C . HIS B 1 352 ? 28.938 -42.156 -7.762 1 63.59 352 HIS B C 1
ATOM 8075 O O . HIS B 1 352 ? 30.172 -42.188 -7.867 1 63.59 352 HIS B O 1
ATOM 8081 N N . ILE B 1 353 ? 28.281 -41.031 -7.98 1 68.44 353 ILE B N 1
ATOM 8082 C CA . ILE B 1 353 ? 28.953 -39.781 -8.328 1 68.44 353 ILE B CA 1
ATOM 8083 C C . ILE B 1 353 ? 28.469 -38.656 -7.418 1 68.44 353 ILE B C 1
ATOM 8085 O O . ILE B 1 353 ? 27.25 -38.469 -7.266 1 68.44 353 ILE B O 1
ATOM 8089 N N . SER B 1 354 ? 29.422 -38.125 -6.641 1 74 354 SER B N 1
ATOM 8090 C CA . SER B 1 354 ? 29.031 -37.062 -5.746 1 74 354 SER B CA 1
ATOM 8091 C C . SER B 1 354 ? 29.938 -35.844 -5.898 1 74 354 SER B C 1
ATOM 8093 O O . SER B 1 354 ? 31.109 -36 -6.277 1 74 354 SER B O 1
ATOM 8095 N N . MET B 1 355 ? 29.234 -34.719 -5.855 1 77.44 355 MET B N 1
ATOM 8096 C CA . MET B 1 355 ? 29.984 -33.469 -5.773 1 77.44 355 MET B CA 1
ATOM 8097 C C . MET B 1 355 ? 30.297 -33.125 -4.324 1 77.44 355 MET B C 1
ATOM 8099 O O . MET B 1 355 ? 29.453 -33.312 -3.438 1 77.44 355 MET B O 1
ATOM 8103 N N . GLN B 1 356 ? 31.484 -32.781 -4.09 1 68.25 356 GLN B N 1
ATOM 8104 C CA . GLN B 1 356 ? 31.859 -32.406 -2.73 1 68.25 356 GLN B CA 1
ATOM 8105 C C . GLN B 1 356 ? 30.938 -31.312 -2.182 1 68.25 356 GLN B C 1
ATOM 8107 O O . GLN B 1 356 ? 30.656 -30.328 -2.867 1 68.25 356 GLN B O 1
ATOM 8112 N N . ASP B 1 357 ? 30.203 -31.656 -1.105 1 62.84 357 ASP B N 1
ATOM 8113 C CA . ASP B 1 357 ? 29.344 -30.688 -0.422 1 62.84 357 ASP B CA 1
ATOM 8114 C C . ASP B 1 357 ? 30 -30.172 0.854 1 62.84 357 ASP B C 1
ATOM 8116 O O . ASP B 1 357 ? 30.203 -30.938 1.807 1 62.84 357 ASP B O 1
ATOM 8120 N N . PRO B 1 358 ? 30.453 -28.922 0.805 1 60.66 358 PRO B N 1
ATOM 8121 C CA . PRO B 1 358 ? 31.125 -28.391 2 1 60.66 358 PRO B CA 1
ATOM 8122 C C . PRO B 1 358 ? 30.219 -28.406 3.23 1 60.66 358 PRO B C 1
ATOM 8124 O O . PRO B 1 358 ? 30.719 -28.391 4.363 1 60.66 358 PRO B O 1
ATOM 8127 N N . LEU B 1 359 ? 28.938 -28.25 3.09 1 60.88 359 LEU B N 1
ATOM 8128 C CA . LEU B 1 359 ? 28.062 -28.172 4.258 1 60.88 359 LEU B CA 1
ATOM 8129 C C . LEU B 1 359 ? 27.625 -29.562 4.691 1 60.88 359 LEU B C 1
ATOM 8131 O O . LEU B 1 359 ? 26.906 -29.703 5.691 1 60.88 359 LEU B O 1
ATOM 8135 N N . ASP B 1 360 ? 28.25 -30.531 4.16 1 58.56 360 ASP B N 1
ATOM 8136 C CA . ASP B 1 360 ? 27.938 -31.922 4.48 1 58.56 360 ASP B CA 1
ATOM 8137 C C . ASP B 1 360 ? 26.438 -32.156 4.516 1 58.56 360 ASP B C 1
ATOM 8139 O O . ASP B 1 360 ? 25.922 -32.812 5.426 1 58.56 360 ASP B O 1
ATOM 8143 N N . ILE B 1 361 ? 25.703 -31.266 3.879 1 54.75 361 ILE B N 1
ATOM 8144 C CA . ILE B 1 361 ? 24.266 -31.438 3.83 1 54.75 361 ILE B CA 1
ATOM 8145 C C . ILE B 1 361 ? 23.906 -32.781 3.186 1 54.75 361 ILE B C 1
ATOM 8147 O O . ILE B 1 361 ? 23 -33.469 3.635 1 54.75 361 ILE B O 1
ATOM 8151 N N . THR B 1 362 ? 24.453 -33.062 2.01 1 58.12 362 THR B N 1
ATOM 8152 C CA . THR B 1 362 ? 23.984 -34.219 1.269 1 58.12 362 THR B CA 1
ATOM 8153 C C . THR B 1 362 ? 25.172 -35.125 0.877 1 58.12 362 THR B C 1
ATOM 8155 O O . THR B 1 362 ? 26.234 -34.625 0.519 1 58.12 362 THR B O 1
ATOM 8158 N N . GLU B 1 363 ? 25.031 -36.438 1.217 1 58.75 363 GLU B N 1
ATOM 8159 C CA . GLU B 1 363 ? 25.969 -37.469 0.75 1 58.75 363 GLU B CA 1
ATOM 8160 C C . GLU B 1 363 ? 25.75 -37.781 -0.729 1 58.75 363 GLU B C 1
ATOM 8162 O O . GLU B 1 363 ? 26.609 -38.375 -1.375 1 58.75 363 GLU B O 1
ATOM 8167 N N . SER B 1 364 ? 24.578 -37.125 -1.277 1 66.19 364 SER B N 1
ATOM 8168 C CA . SER B 1 364 ? 24.297 -37.625 -2.623 1 66.19 364 SER B CA 1
ATOM 8169 C C . SER B 1 364 ? 23.969 -36.469 -3.57 1 66.19 364 SER B C 1
ATOM 8171 O O . SER B 1 364 ? 23.438 -35.438 -3.15 1 66.19 364 SER B O 1
ATOM 8173 N N . SER B 1 365 ? 24.594 -36.438 -4.793 1 79.44 365 SER B N 1
ATOM 8174 C CA . SER B 1 365 ? 24.312 -35.5 -5.867 1 79.44 365 SER B CA 1
ATOM 8175 C C . SER B 1 365 ? 23.297 -36.094 -6.852 1 79.44 365 SER B C 1
ATOM 8177 O O . SER B 1 365 ? 23.141 -37.312 -6.945 1 79.44 365 SER B O 1
ATOM 8179 N N . THR B 1 366 ? 22.531 -35.219 -7.398 1 83.88 366 THR B N 1
ATOM 8180 C CA . THR B 1 366 ? 21.578 -35.594 -8.438 1 83.88 366 THR B CA 1
ATOM 8181 C C . THR B 1 366 ? 22.188 -35.375 -9.828 1 83.88 366 THR B C 1
ATOM 8183 O O . THR B 1 366 ? 22.781 -34.312 -10.078 1 83.88 366 THR B O 1
ATOM 8186 N N . LEU B 1 367 ? 22.062 -36.438 -10.656 1 88.25 367 LEU B N 1
ATOM 8187 C CA . LEU B 1 367 ? 22.578 -36.344 -12.016 1 88.25 367 LEU B CA 1
ATOM 8188 C C . LEU B 1 367 ? 21.453 -36.094 -13.016 1 88.25 367 LEU B C 1
ATOM 8190 O O . LEU B 1 367 ? 20.406 -36.75 -12.969 1 88.25 367 LEU B O 1
ATOM 8194 N N . PHE B 1 368 ? 21.703 -35.094 -13.844 1 92.12 368 PHE B N 1
ATOM 8195 C CA . PHE B 1 368 ? 20.812 -34.812 -14.969 1 92.12 368 PHE B CA 1
ATOM 8196 C C . PHE B 1 368 ? 21.578 -34.844 -16.281 1 92.12 368 PHE B C 1
ATOM 8198 O O . PHE B 1 368 ? 22.766 -34.469 -16.328 1 92.12 368 PHE B O 1
ATOM 8205 N N . LEU B 1 369 ? 20.875 -35.312 -17.281 1 94.38 369 LEU B N 1
ATOM 8206 C CA . LEU B 1 369 ? 21.375 -35.156 -18.641 1 94.38 369 LEU B CA 1
ATOM 8207 C C . LEU B 1 369 ? 20.562 -34.125 -19.422 1 94.38 369 LEU B C 1
ATOM 8209 O O . LEU B 1 369 ? 19.328 -34.188 -19.406 1 94.38 369 LEU B O 1
ATOM 8213 N N . LEU B 1 370 ? 21.312 -33.219 -19.953 1 95.94 370 LEU B N 1
ATOM 8214 C CA . LEU B 1 370 ? 20.672 -32.281 -20.875 1 95.94 370 LEU B CA 1
ATOM 8215 C C . LEU B 1 370 ? 20.922 -32.688 -22.328 1 95.94 370 LEU B C 1
ATOM 8217 O O . LEU B 1 370 ? 22.062 -32.812 -22.75 1 95.94 370 LEU B O 1
ATOM 8221 N N . LEU B 1 371 ? 19.828 -32.906 -22.969 1 94.56 371 LEU B N 1
ATOM 8222 C CA . LEU B 1 371 ? 19.906 -33.219 -24.406 1 94.56 371 LEU B CA 1
ATOM 8223 C C . LEU B 1 371 ? 19.297 -32.094 -25.219 1 94.56 371 LEU B C 1
ATOM 8225 O O . LEU B 1 371 ? 18.078 -31.859 -25.188 1 94.56 371 LEU B O 1
ATOM 8229 N N . ASP B 1 372 ? 20.141 -31.453 -25.953 1 91.81 372 ASP B N 1
ATOM 8230 C CA . ASP B 1 372 ? 19.719 -30.297 -26.734 1 91.81 372 ASP B CA 1
ATOM 8231 C C . ASP B 1 372 ? 19.719 -30.609 -28.234 1 91.81 372 ASP B C 1
ATOM 8233 O O . ASP B 1 372 ? 20.734 -31.047 -28.781 1 91.81 372 ASP B O 1
ATOM 8237 N N . ILE B 1 373 ? 18.641 -30.391 -28.844 1 87.38 373 ILE B N 1
ATOM 8238 C CA . ILE B 1 373 ? 18.562 -30.594 -30.281 1 87.38 373 ILE B CA 1
ATOM 8239 C C . ILE B 1 373 ? 19.141 -29.375 -31 1 87.38 373 ILE B C 1
ATOM 8241 O O . ILE B 1 373 ? 18.578 -28.281 -30.938 1 87.38 373 ILE B O 1
ATOM 8245 N N . VAL B 1 374 ? 20.203 -29.547 -31.609 1 82.5 374 VAL B N 1
ATOM 8246 C CA . VAL B 1 374 ? 20.922 -28.438 -32.25 1 82.5 374 VAL B CA 1
ATOM 8247 C C . VAL B 1 374 ? 20.406 -28.234 -33.656 1 82.5 374 VAL B C 1
ATOM 8249 O O . VAL B 1 374 ? 20.266 -27.094 -34.125 1 82.5 374 VAL B O 1
ATOM 8252 N N . SER B 1 375 ? 20.219 -29.312 -34.344 1 79.62 375 SER B N 1
ATOM 8253 C CA . SER B 1 375 ? 19.719 -29.234 -35.719 1 79.62 375 SER B CA 1
ATOM 8254 C C . SER B 1 375 ? 18.688 -30.312 -36 1 79.62 375 SER B C 1
ATOM 8256 O O . SER B 1 375 ? 19.016 -31.438 -36.375 1 79.62 375 SER B O 1
ATOM 8258 N N . PRO B 1 376 ? 17.453 -29.922 -35.906 1 77.31 376 PRO B N 1
ATOM 8259 C CA . PRO B 1 376 ? 16.406 -30.906 -36.125 1 77.31 376 PRO B CA 1
ATOM 8260 C C . PRO B 1 376 ? 16.484 -31.547 -37.5 1 77.31 376 PRO B C 1
ATOM 8262 O O . PRO B 1 376 ? 16.141 -32.719 -37.656 1 77.31 376 PRO B O 1
ATOM 8265 N N . GLY B 1 377 ? 16.984 -30.812 -38.5 1 75.06 377 GLY B N 1
ATOM 8266 C CA . GLY B 1 377 ? 17.078 -31.328 -39.844 1 75.06 377 GLY B CA 1
ATOM 8267 C C . GLY B 1 377 ? 18.031 -32.5 -39.969 1 75.06 377 GLY B C 1
ATOM 8268 O O . GLY B 1 377 ? 17.969 -33.25 -40.938 1 75.06 377 GLY B O 1
ATOM 8269 N N . ASN B 1 378 ? 18.859 -32.688 -39 1 77.88 378 ASN B N 1
ATOM 8270 C CA . ASN B 1 378 ? 19.844 -33.75 -39.031 1 77.88 378 ASN B CA 1
ATOM 8271 C C . ASN B 1 378 ? 19.344 -35 -38.312 1 77.88 378 ASN B C 1
ATOM 8273 O O . ASN B 1 378 ? 20.031 -36.031 -38.281 1 77.88 378 ASN B O 1
ATOM 8277 N N . LEU B 1 379 ? 18.078 -34.906 -37.844 1 78.94 379 LEU B N 1
ATOM 8278 C CA . LEU B 1 379 ? 17.516 -36.062 -37.156 1 78.94 379 LEU B CA 1
ATOM 8279 C C . LEU B 1 379 ? 16.75 -36.938 -38.125 1 78.94 379 LEU B C 1
ATOM 8281 O O . LEU B 1 379 ? 16.062 -36.438 -39 1 78.94 379 LEU B O 1
ATOM 8285 N N . PRO B 1 380 ? 16.828 -38.25 -37.969 1 74.19 380 PRO B N 1
ATOM 8286 C CA . PRO B 1 380 ? 16.156 -39.156 -38.875 1 74.19 380 PRO B CA 1
ATOM 8287 C C . PRO B 1 380 ? 14.633 -38.969 -38.906 1 74.19 380 PRO B C 1
ATOM 8289 O O . PRO B 1 380 ? 13.992 -39.219 -39.938 1 74.19 380 PRO B O 1
ATOM 8292 N N . ILE B 1 381 ? 14.062 -38.625 -37.812 1 68.06 381 ILE B N 1
ATOM 8293 C CA . ILE B 1 381 ? 12.609 -38.5 -37.719 1 68.06 381 ILE B CA 1
ATOM 8294 C C . ILE B 1 381 ? 12.109 -37.438 -38.688 1 68.06 381 ILE B C 1
ATOM 8296 O O . ILE B 1 381 ? 11.031 -37.562 -39.25 1 68.06 381 ILE B O 1
ATOM 8300 N N . VAL B 1 382 ? 12.82 -36.406 -38.688 1 63.16 382 VAL B N 1
ATOM 8301 C CA . VAL B 1 382 ? 12.422 -35.312 -39.562 1 63.16 382 VAL B CA 1
ATOM 8302 C C . VAL B 1 382 ? 12.594 -35.719 -41.031 1 63.16 382 VAL B C 1
ATOM 8304 O O . VAL B 1 382 ? 11.883 -35.25 -41.906 1 63.16 382 VAL B O 1
ATOM 8307 N N . LEU B 1 383 ? 13.383 -36.719 -41.188 1 59.16 383 LEU B N 1
ATOM 8308 C CA . LEU B 1 383 ? 13.68 -37.188 -42.562 1 59.16 383 LEU B CA 1
ATOM 8309 C C . LEU B 1 383 ? 12.68 -38.25 -43.031 1 59.16 383 LEU B C 1
ATOM 8311 O O . LEU B 1 383 ? 12.797 -38.781 -44.125 1 59.16 383 LEU B O 1
ATOM 8315 N N . GLY B 1 384 ? 11.469 -38.281 -42.25 1 58.22 384 GLY B N 1
ATOM 8316 C CA . GLY B 1 384 ? 10.352 -39.062 -42.719 1 58.22 384 GLY B CA 1
ATOM 8317 C C . GLY B 1 384 ? 10.516 -40.562 -42.438 1 58.22 384 GLY B C 1
ATOM 8318 O O . GLY B 1 384 ? 9.82 -41.375 -43 1 58.22 384 GLY B O 1
ATOM 8319 N N . SER B 1 385 ? 11.508 -40.844 -41.562 1 58.09 385 SER B N 1
ATOM 8320 C CA . SER B 1 385 ? 11.68 -42.281 -41.406 1 58.09 385 SER B CA 1
ATOM 8321 C C . SER B 1 385 ? 10.68 -42.844 -40.406 1 58.09 385 SER B C 1
ATOM 8323 O O . SER B 1 385 ? 10.383 -42.188 -39.375 1 58.09 385 SER B O 1
ATOM 8325 N N . GLY B 1 386 ? 9.672 -43.719 -40.812 1 60.59 386 GLY B N 1
ATOM 8326 C CA . GLY B 1 386 ? 8.742 -44.438 -39.969 1 60.59 386 GLY B CA 1
ATOM 8327 C C . GLY B 1 386 ? 9.359 -44.906 -38.688 1 60.59 386 GLY B C 1
ATOM 8328 O O . GLY B 1 386 ? 10.234 -44.25 -38.125 1 60.59 386 GLY B O 1
ATOM 8329 N N . ASN B 1 387 ? 9.031 -46.094 -38.062 1 73.69 387 ASN B N 1
ATOM 8330 C CA . ASN B 1 387 ? 9.625 -46.781 -36.938 1 73.69 387 ASN B CA 1
ATOM 8331 C C . ASN B 1 387 ? 11.047 -47.219 -37.219 1 73.69 387 ASN B C 1
ATOM 8333 O O . ASN B 1 387 ? 11.289 -47.969 -38.188 1 73.69 387 ASN B O 1
ATOM 8337 N N . SER B 1 388 ? 12.062 -46.594 -36.594 1 81.38 388 SER B N 1
ATOM 8338 C CA . SER B 1 388 ? 13.461 -46.906 -36.875 1 81.38 388 SER B CA 1
ATOM 8339 C C . SER B 1 388 ? 14.312 -46.812 -35.625 1 81.38 388 SER B C 1
ATOM 8341 O O . SER B 1 388 ? 13.922 -46.156 -34.656 1 81.38 388 SER B O 1
ATOM 8343 N N . ARG B 1 389 ? 15.375 -47.625 -35.594 1 89.25 389 ARG B N 1
ATOM 8344 C CA . ARG B 1 389 ? 16.469 -47.531 -34.625 1 89.25 389 ARG B CA 1
ATOM 8345 C C . ARG B 1 389 ? 17.766 -47.125 -35.312 1 89.25 389 ARG B C 1
ATOM 8347 O O . ARG B 1 389 ? 18.391 -47.938 -36 1 89.25 389 ARG B O 1
ATOM 8354 N N . ASP B 1 390 ? 18.172 -45.906 -35.094 1 86.44 390 ASP B N 1
ATOM 8355 C CA . ASP B 1 390 ? 19.328 -45.375 -35.781 1 86.44 390 ASP B CA 1
ATOM 8356 C C . ASP B 1 390 ? 20.5 -45.156 -34.844 1 86.44 390 ASP B C 1
ATOM 8358 O O . ASP B 1 390 ? 20.328 -44.594 -33.75 1 86.44 390 ASP B O 1
ATOM 8362 N N . SER B 1 391 ? 21.625 -45.625 -35.25 1 86.5 391 SER B N 1
ATOM 8363 C CA . SER B 1 391 ? 22.828 -45.438 -34.469 1 86.5 391 SER B CA 1
ATOM 8364 C C . SER B 1 391 ? 23.406 -44.031 -34.688 1 86.5 391 SER B C 1
ATOM 8366 O O . SER B 1 391 ? 23.547 -43.562 -35.812 1 86.5 391 SER B O 1
ATOM 8368 N N . LEU B 1 392 ? 23.562 -43.344 -33.562 1 89.31 392 LEU B N 1
ATOM 8369 C CA . LEU B 1 392 ? 24.25 -42.031 -33.594 1 89.31 392 LEU B CA 1
ATOM 8370 C C . LEU B 1 392 ? 25.703 -42.188 -33.125 1 89.31 392 LEU B C 1
ATOM 8372 O O . LEU B 1 392 ? 26.031 -43.094 -32.375 1 89.31 392 LEU B O 1
ATOM 8376 N N . GLN B 1 393 ? 26.578 -41.375 -33.719 1 85.38 393 GLN B N 1
ATOM 8377 C CA . GLN B 1 393 ? 27.984 -41.406 -33.344 1 85.38 393 GLN B CA 1
ATOM 8378 C C . GLN B 1 393 ? 28.359 -40.188 -32.531 1 85.38 393 GLN B C 1
ATOM 8380 O O . GLN B 1 393 ? 27.891 -39.062 -32.812 1 85.38 393 GLN B O 1
ATOM 8385 N N . ALA B 1 394 ? 28.984 -40.531 -31.312 1 76.19 394 ALA B N 1
ATOM 8386 C CA . ALA B 1 394 ? 29.531 -39.438 -30.516 1 76.19 394 ALA B CA 1
ATOM 8387 C C . ALA B 1 394 ? 30.75 -38.812 -31.203 1 76.19 394 ALA B C 1
ATOM 8389 O O . ALA B 1 394 ? 31.719 -39.5 -31.516 1 76.19 394 ALA B O 1
ATOM 8390 N N . ALA B 1 395 ? 30.547 -37.594 -31.797 1 66.19 395 ALA B N 1
ATOM 8391 C CA . ALA B 1 395 ? 31.469 -37.125 -32.844 1 66.19 395 ALA B CA 1
ATOM 8392 C C . ALA B 1 395 ? 32.469 -36.125 -32.281 1 66.19 395 ALA B C 1
ATOM 8394 O O . ALA B 1 395 ? 33.688 -36.281 -32.438 1 66.19 395 ALA B O 1
ATOM 8395 N N . ARG B 1 396 ? 32.094 -35 -31.641 1 82 396 ARG B N 1
ATOM 8396 C CA . ARG B 1 396 ? 32.938 -33.844 -31.375 1 82 396 ARG B CA 1
ATOM 8397 C C . ARG B 1 396 ? 32.656 -33.25 -29.984 1 82 396 ARG B C 1
ATOM 8399 O O . ARG B 1 396 ? 31.594 -33.5 -29.406 1 82 396 ARG B O 1
ATOM 8406 N N . ALA B 1 397 ? 33.812 -32.781 -29.469 1 86.06 397 ALA B N 1
ATOM 8407 C CA . ALA B 1 397 ? 33.75 -32.062 -28.203 1 86.06 397 ALA B CA 1
ATOM 8408 C C . ALA B 1 397 ? 33.562 -30.578 -28.422 1 86.06 397 ALA B C 1
ATOM 8410 O O . ALA B 1 397 ? 34.188 -30 -29.328 1 86.06 397 ALA B O 1
ATOM 8411 N N . ASN B 1 398 ? 32.625 -30.031 -27.734 1 88.94 398 ASN B N 1
ATOM 8412 C CA . ASN B 1 398 ? 32.406 -28.594 -27.734 1 88.94 398 ASN B CA 1
ATOM 8413 C C . ASN B 1 398 ? 32.219 -28.062 -26.312 1 88.94 398 ASN B C 1
ATOM 8415 O O . ASN B 1 398 ? 31.078 -27.922 -25.844 1 88.94 398 ASN B O 1
ATOM 8419 N N . GLY B 1 399 ? 33.406 -27.719 -25.734 1 89.25 399 GLY B N 1
ATOM 8420 C CA . GLY B 1 399 ? 33.375 -27.281 -24.344 1 89.25 399 GLY B CA 1
ATOM 8421 C C . GLY B 1 399 ? 32.781 -28.328 -23.406 1 89.25 399 GLY B C 1
ATOM 8422 O O . GLY B 1 399 ? 33.25 -29.469 -23.375 1 89.25 399 GLY B O 1
ATOM 8423 N N . SER B 1 400 ? 31.641 -27.969 -22.781 1 92 400 SER B N 1
ATOM 8424 C CA . SER B 1 400 ? 31.016 -28.875 -21.828 1 92 400 SER B CA 1
ATOM 8425 C C . SER B 1 400 ? 30.047 -29.812 -22.516 1 92 400 SER B C 1
ATOM 8427 O O . SER B 1 400 ? 29.469 -30.703 -21.891 1 92 400 SER B O 1
ATOM 8429 N N . TRP B 1 401 ? 29.906 -29.703 -23.828 1 93.88 401 TRP B N 1
ATOM 8430 C CA . TRP B 1 401 ? 28.922 -30.484 -24.578 1 93.88 401 TRP B CA 1
ATOM 8431 C C . TRP B 1 401 ? 29.594 -31.578 -25.375 1 93.88 401 TRP B C 1
ATOM 8433 O O . TRP B 1 401 ? 30.656 -31.375 -25.969 1 93.88 401 TRP B O 1
ATOM 8443 N N . ALA B 1 402 ? 28.969 -32.719 -25.375 1 93.31 402 ALA B N 1
ATOM 8444 C CA . ALA B 1 402 ? 29.266 -33.781 -26.344 1 93.31 402 ALA B CA 1
ATOM 8445 C C . ALA B 1 402 ? 28.297 -33.75 -27.516 1 93.31 402 ALA B C 1
ATOM 8447 O O . ALA B 1 402 ? 27.078 -33.781 -27.328 1 93.31 402 ALA B O 1
ATOM 8448 N N . LEU B 1 403 ? 28.844 -33.75 -28.672 1 92.38 403 LEU B N 1
ATOM 8449 C CA . LEU B 1 403 ? 28 -33.688 -29.859 1 92.38 403 LEU B CA 1
ATOM 8450 C C . LEU B 1 403 ? 27.766 -35.062 -30.453 1 92.38 403 LEU B C 1
ATOM 8452 O O . LEU B 1 403 ? 28.672 -35.875 -30.5 1 92.38 403 LEU B O 1
ATOM 8456 N N . ALA B 1 404 ? 26.516 -35.312 -30.781 1 91.06 404 ALA B N 1
ATOM 8457 C CA . ALA B 1 404 ? 26.141 -36.562 -31.469 1 91.06 404 ALA B CA 1
ATOM 8458 C C . ALA B 1 404 ? 25.656 -36.281 -32.875 1 91.06 404 ALA B C 1
ATOM 8460 O O . ALA B 1 404 ? 24.875 -35.344 -33.125 1 91.06 404 ALA B O 1
ATOM 8461 N N . SER B 1 405 ? 26.188 -37.094 -33.781 1 88.56 405 SER B N 1
ATOM 8462 C CA . SER B 1 405 ? 25.859 -36.875 -35.219 1 88.56 405 SER B CA 1
ATOM 8463 C C . SER B 1 405 ? 25.234 -38.125 -35.812 1 88.56 405 SER B C 1
ATOM 8465 O O . SER B 1 405 ? 25.406 -39.219 -35.281 1 88.56 405 SER B O 1
ATOM 8467 N N . TYR B 1 406 ? 24.375 -37.875 -36.75 1 82.38 406 TYR B N 1
ATOM 8468 C CA . TYR B 1 406 ? 23.766 -38.938 -37.531 1 82.38 406 TYR B CA 1
ATOM 8469 C C . TYR B 1 406 ? 24.391 -39.031 -38.938 1 82.38 406 TYR B C 1
ATOM 8471 O O . TYR B 1 406 ? 24.297 -38.094 -39.719 1 82.38 406 TYR B O 1
ATOM 8479 N N . ASN B 1 407 ? 24.828 -40.25 -39.344 1 74.81 407 ASN B N 1
ATOM 8480 C CA . ASN B 1 407 ? 25.359 -40.625 -40.625 1 74.81 407 ASN B CA 1
ATOM 8481 C C . ASN B 1 407 ? 26.234 -39.531 -41.219 1 74.81 407 ASN B C 1
ATOM 8483 O O . ASN B 1 407 ? 26.094 -39.188 -42.406 1 74.81 407 ASN B O 1
ATOM 8487 N N . SER B 1 408 ? 27.016 -38.938 -40.5 1 67.88 408 SER B N 1
ATOM 8488 C CA . SER B 1 408 ? 28.016 -37.938 -40.938 1 67.88 408 SER B CA 1
ATOM 8489 C C . SER B 1 408 ? 27.344 -36.688 -41.5 1 67.88 408 SER B C 1
ATOM 8491 O O . SER B 1 408 ? 27.984 -35.906 -42.188 1 67.88 408 SER B O 1
ATOM 8493 N N . ARG B 1 409 ? 25.984 -36.531 -41.469 1 71 409 ARG B N 1
ATOM 8494 C CA . ARG B 1 409 ? 25.266 -35.406 -42.031 1 71 409 ARG B CA 1
ATOM 8495 C C . ARG B 1 409 ? 25.453 -34.156 -41.156 1 71 409 ARG B C 1
ATOM 8497 O O . ARG B 1 409 ? 25.094 -33.062 -41.562 1 71 409 ARG B O 1
ATOM 8504 N N . GLY B 1 410 ? 26 -34.281 -40 1 78.38 410 GLY B N 1
ATOM 8505 C CA . GLY B 1 410 ? 26.203 -33.125 -39.125 1 78.38 410 GLY B CA 1
ATOM 8506 C C . GLY B 1 410 ? 25.734 -33.406 -37.688 1 78.38 410 GLY B C 1
ATOM 8507 O O . GLY B 1 410 ? 25.141 -34.438 -37.406 1 78.38 410 GLY B O 1
ATOM 8508 N N . ASP B 1 411 ? 26.016 -32.344 -36.875 1 83.69 411 ASP B N 1
ATOM 8509 C CA . ASP B 1 411 ? 25.656 -32.469 -35.469 1 83.69 411 ASP B CA 1
ATOM 8510 C C . ASP B 1 411 ? 24.141 -32.375 -35.281 1 83.69 411 ASP B C 1
ATOM 8512 O O . ASP B 1 411 ? 23.5 -31.438 -35.75 1 83.69 411 ASP B O 1
ATOM 8516 N N . ALA B 1 412 ? 23.547 -33.375 -34.688 1 84.56 412 ALA B N 1
ATOM 8517 C CA . ALA B 1 412 ? 22.109 -33.406 -34.469 1 84.56 412 ALA B CA 1
ATOM 8518 C C . ALA B 1 412 ? 21.75 -33.031 -33.031 1 84.56 412 ALA B C 1
ATOM 8520 O O . ALA B 1 412 ? 20.828 -32.281 -32.781 1 84.56 412 ALA B O 1
ATOM 8521 N N . LEU B 1 413 ? 22.594 -33.625 -32.062 1 90.31 413 LEU B N 1
ATOM 8522 C CA . LEU B 1 413 ? 22.312 -33.438 -30.656 1 90.31 413 LEU B CA 1
ATOM 8523 C C . LEU B 1 413 ? 23.594 -33.062 -29.906 1 90.31 413 LEU B C 1
ATOM 8525 O O . LEU B 1 413 ? 24.688 -33.469 -30.297 1 90.31 413 LEU B O 1
ATOM 8529 N N . ARG B 1 414 ? 23.438 -32.219 -28.984 1 92.56 414 ARG B N 1
ATOM 8530 C CA . ARG B 1 414 ? 24.5 -32.031 -28 1 92.56 414 ARG B CA 1
ATOM 8531 C C . ARG B 1 414 ? 24.031 -32.438 -26.609 1 92.56 414 ARG B C 1
ATOM 8533 O O . ARG B 1 414 ? 22.875 -32.188 -26.25 1 92.56 414 ARG B O 1
ATOM 8540 N N . ILE B 1 415 ? 24.891 -33.156 -25.875 1 94.19 415 ILE B N 1
ATOM 8541 C CA . ILE B 1 415 ? 24.547 -33.75 -24.594 1 94.19 415 ILE B CA 1
ATOM 8542 C C . ILE B 1 415 ? 25.562 -33.344 -23.547 1 94.19 415 ILE B C 1
ATOM 8544 O O . ILE B 1 415 ? 26.766 -33.312 -23.797 1 94.19 415 ILE B O 1
ATOM 8548 N N . THR B 1 416 ? 25.078 -32.906 -22.422 1 93.94 416 THR B N 1
ATOM 8549 C CA . THR B 1 416 ? 25.953 -32.625 -21.281 1 93.94 416 THR B CA 1
ATOM 8550 C C . THR B 1 416 ? 25.391 -33.25 -20 1 93.94 416 THR B C 1
ATOM 8552 O O . THR B 1 416 ? 24.172 -33.438 -19.891 1 93.94 416 THR B O 1
ATOM 8555 N N . ALA B 1 417 ? 26.266 -33.719 -19.109 1 92.56 417 ALA B N 1
ATOM 8556 C CA . ALA B 1 417 ? 25.875 -34.281 -17.812 1 92.56 417 ALA B CA 1
ATOM 8557 C C . ALA B 1 417 ? 26 -33.219 -16.719 1 92.56 417 ALA B C 1
ATOM 8559 O O . ALA B 1 417 ? 27.062 -32.594 -16.578 1 92.56 417 ALA B O 1
ATOM 8560 N N . CYS B 1 418 ? 24.938 -33 -16.031 1 92.88 418 CYS B N 1
ATOM 8561 C CA . CYS B 1 418 ? 24.906 -31.969 -15 1 92.88 418 CYS B CA 1
ATOM 8562 C C . CYS B 1 418 ? 24.672 -32.594 -13.625 1 92.88 418 CYS B C 1
ATOM 8564 O O . CYS B 1 418 ? 23.781 -33.406 -13.453 1 92.88 418 CYS B O 1
ATOM 8566 N N . LEU B 1 419 ? 25.469 -32.188 -12.664 1 89.25 419 LEU B N 1
ATOM 8567 C CA . LEU B 1 419 ? 25.328 -32.625 -11.281 1 89.25 419 LEU B CA 1
ATOM 8568 C C . LEU B 1 419 ? 24.906 -31.453 -10.391 1 89.25 419 LEU B C 1
ATOM 8570 O O . LEU B 1 419 ? 25.375 -30.328 -10.562 1 89.25 419 LEU B O 1
ATOM 8574 N N . THR B 1 420 ? 24.016 -31.688 -9.484 1 89.38 420 THR B N 1
ATOM 8575 C CA . THR B 1 420 ? 23.562 -30.656 -8.555 1 89.38 420 THR B CA 1
ATOM 8576 C C . THR B 1 420 ? 23.219 -31.281 -7.203 1 89.38 420 THR B C 1
ATOM 8578 O O . THR B 1 420 ? 23.156 -32.5 -7.066 1 89.38 420 THR B O 1
ATOM 8581 N N . HIS B 1 421 ? 23.125 -30.375 -6.211 1 84.38 421 HIS B N 1
ATOM 8582 C CA . HIS B 1 421 ? 22.641 -30.734 -4.879 1 84.38 421 HIS B CA 1
ATOM 8583 C C . HIS B 1 421 ? 21.203 -30.266 -4.66 1 84.38 421 HIS B C 1
ATOM 8585 O O . HIS B 1 421 ? 20.891 -29.094 -4.918 1 84.38 421 HIS B O 1
ATOM 8591 N N . LEU B 1 422 ? 20.344 -31.188 -4.254 1 87 422 LEU B N 1
ATOM 8592 C CA . LEU B 1 422 ? 18.969 -30.812 -4.012 1 87 422 LEU B CA 1
ATOM 8593 C C . LEU B 1 422 ? 18.562 -31.125 -2.574 1 87 422 LEU B C 1
ATOM 8595 O O . LEU B 1 422 ? 17.406 -30.906 -2.189 1 87 422 LEU B O 1
ATOM 8599 N N . ASP B 1 423 ? 19.516 -31.547 -1.788 1 83.88 423 ASP B N 1
ATOM 8600 C CA . ASP B 1 423 ? 19.25 -31.781 -0.371 1 83.88 423 ASP B CA 1
ATOM 8601 C C . ASP B 1 423 ? 19.234 -30.469 0.406 1 83.88 423 ASP B C 1
ATOM 8603 O O . ASP B 1 423 ? 19.875 -29.5 0.009 1 83.88 423 ASP B O 1
ATOM 8607 N N . THR B 1 424 ? 18.453 -30.484 1.426 1 86.5 424 THR B N 1
ATOM 8608 C CA . THR B 1 424 ? 18.312 -29.266 2.23 1 86.5 424 THR B CA 1
ATOM 8609 C C . THR B 1 424 ? 18.625 -29.562 3.695 1 86.5 424 THR B C 1
ATOM 8611 O O . THR B 1 424 ? 18.547 -30.703 4.141 1 86.5 424 THR B O 1
ATOM 8614 N N . LYS B 1 425 ? 19.047 -28.625 4.383 1 84.75 425 LYS B N 1
ATOM 8615 C CA . LYS B 1 425 ? 19.297 -28.672 5.824 1 84.75 425 LYS B CA 1
ATOM 8616 C C . LYS B 1 425 ? 18.906 -27.359 6.492 1 84.75 425 LYS B C 1
ATOM 8618 O O . LYS B 1 425 ? 19.203 -26.281 5.969 1 84.75 425 LYS B O 1
ATOM 8623 N N . PRO B 1 426 ? 18.219 -27.453 7.625 1 89.56 426 PRO B N 1
ATOM 8624 C CA . PRO B 1 426 ? 17.875 -26.219 8.344 1 89.56 426 PRO B CA 1
ATOM 8625 C C . PRO B 1 426 ? 19.047 -25.656 9.148 1 89.56 426 PRO B C 1
ATOM 8627 O O . PRO B 1 426 ? 19.734 -26.422 9.836 1 89.56 426 PRO B O 1
ATOM 8630 N N . PHE B 1 427 ? 19.281 -24.359 9.062 1 92.06 427 PHE B N 1
ATOM 8631 C CA . PHE B 1 427 ? 20.297 -23.641 9.82 1 92.06 427 PHE B CA 1
ATOM 8632 C C . PHE B 1 427 ? 19.703 -22.375 10.453 1 92.06 427 PHE B C 1
ATOM 8634 O O . PHE B 1 427 ? 18.703 -21.859 9.977 1 92.06 427 PHE B O 1
ATOM 8641 N N . ILE B 1 428 ? 20.266 -22.016 11.586 1 95.38 428 ILE B N 1
ATOM 8642 C CA . ILE B 1 428 ? 20.031 -20.656 12.062 1 95.38 428 ILE B CA 1
ATOM 8643 C C . ILE B 1 428 ? 20.984 -19.703 11.352 1 95.38 428 ILE B C 1
ATOM 8645 O O . ILE B 1 428 ? 22.203 -19.828 11.453 1 95.38 428 ILE B O 1
ATOM 8649 N N . VAL B 1 429 ? 20.359 -18.766 10.641 1 96.12 429 VAL B N 1
ATOM 8650 C CA . VAL B 1 429 ? 21.188 -17.875 9.836 1 96.12 429 VAL B CA 1
ATOM 8651 C C . VAL B 1 429 ? 20.719 -16.422 10.023 1 96.12 429 VAL B C 1
ATOM 8653 O O . VAL B 1 429 ? 19.547 -16.188 10.32 1 96.12 429 VAL B O 1
ATOM 8656 N N . ASP B 1 430 ? 21.719 -15.594 9.867 1 96.44 430 ASP B N 1
ATOM 8657 C CA . ASP B 1 430 ? 21.469 -14.156 9.844 1 96.44 430 ASP B CA 1
ATOM 8658 C C . ASP B 1 430 ? 21.453 -13.617 8.414 1 96.44 430 ASP B C 1
ATOM 8660 O O . ASP B 1 430 ? 22.406 -13.812 7.664 1 96.44 430 ASP B O 1
ATOM 8664 N N . MET B 1 431 ? 20.312 -13.016 8.039 1 96.31 431 MET B N 1
ATOM 8665 C CA . MET B 1 431 ? 20.156 -12.43 6.707 1 96.31 431 MET B CA 1
ATOM 8666 C C . MET B 1 431 ? 19.672 -10.984 6.793 1 96.31 431 MET B C 1
ATOM 8668 O O . MET B 1 431 ? 18.875 -10.648 7.668 1 96.31 431 MET B O 1
ATOM 8672 N N . SER B 1 432 ? 20.25 -10.156 5.957 1 93.88 432 SER B N 1
ATOM 8673 C CA . SER B 1 432 ? 19.859 -8.75 6.008 1 93.88 432 SER B CA 1
ATOM 8674 C C . SER B 1 432 ? 19.953 -8.102 4.633 1 93.88 432 SER B C 1
ATOM 8676 O O . SER B 1 432 ? 20.609 -8.625 3.738 1 93.88 432 SER B O 1
ATOM 8678 N N . ARG B 1 433 ? 19.188 -7.035 4.375 1 93.12 433 ARG B N 1
ATOM 8679 C CA . ARG B 1 433 ? 19.281 -6.18 3.197 1 93.12 433 ARG B CA 1
ATOM 8680 C C . ARG B 1 433 ? 18.953 -4.73 3.549 1 93.12 433 ARG B C 1
ATOM 8682 O O . ARG B 1 433 ? 18.266 -4.465 4.539 1 93.12 433 ARG B O 1
ATOM 8689 N N . SER B 1 434 ? 19.391 -3.805 2.736 1 86.44 434 SER B N 1
ATOM 8690 C CA . SER B 1 434 ? 19.25 -2.383 3.041 1 86.44 434 SER B CA 1
ATOM 8691 C C . SER B 1 434 ? 18 -1.793 2.414 1 86.44 434 SER B C 1
ATOM 8693 O O . SER B 1 434 ? 17.484 -0.77 2.877 1 86.44 434 SER B O 1
ATOM 8695 N N . GLU B 1 435 ? 17.562 -2.379 1.378 1 88.88 435 GLU B N 1
ATOM 8696 C CA . GLU B 1 435 ? 16.391 -1.891 0.669 1 88.88 435 GLU B CA 1
ATOM 8697 C C . GLU B 1 435 ? 15.344 -2.994 0.504 1 88.88 435 GLU B C 1
ATOM 8699 O O . GLU B 1 435 ? 15.641 -4.172 0.722 1 88.88 435 GLU B O 1
ATOM 8704 N N . ASP B 1 436 ? 14.125 -2.559 0.245 1 90.75 436 ASP B N 1
ATOM 8705 C CA . ASP B 1 436 ? 13.078 -3.545 -0.016 1 90.75 436 ASP B CA 1
ATOM 8706 C C . ASP B 1 436 ? 13.438 -4.418 -1.218 1 90.75 436 ASP B C 1
ATOM 8708 O O . ASP B 1 436 ? 14.031 -3.938 -2.184 1 90.75 436 ASP B O 1
ATOM 8712 N N . GLY B 1 437 ? 13.055 -5.656 -1.089 1 91.62 437 GLY B N 1
ATOM 8713 C CA . GLY B 1 437 ? 13.25 -6.559 -2.213 1 91.62 437 GLY B CA 1
ATOM 8714 C C . GLY B 1 437 ? 12.148 -6.473 -3.25 1 91.62 437 GLY B C 1
ATOM 8715 O O . GLY B 1 437 ? 11.273 -5.609 -3.16 1 91.62 437 GLY B O 1
ATOM 8716 N N . SER B 1 438 ? 12.422 -7.238 -4.277 1 90.69 438 SER B N 1
ATOM 8717 C CA . SER B 1 438 ? 11.414 -7.312 -5.332 1 90.69 438 SER B CA 1
ATOM 8718 C C . SER B 1 438 ? 11.188 -8.758 -5.773 1 90.69 438 SER B C 1
ATOM 8720 O O . SER B 1 438 ? 12.062 -9.609 -5.617 1 90.69 438 SER B O 1
ATOM 8722 N N . GLU B 1 439 ? 10.031 -9.039 -6.109 1 92.88 439 GLU B N 1
ATOM 8723 C CA . GLU B 1 439 ? 9.656 -10.305 -6.723 1 92.88 439 GLU B CA 1
ATOM 8724 C C . GLU B 1 439 ? 9.102 -10.094 -8.133 1 92.88 439 GLU B C 1
ATOM 8726 O O . GLU B 1 439 ? 7.883 -10.047 -8.32 1 92.88 439 GLU B O 1
ATOM 8731 N N . PRO B 1 440 ? 10.141 -10.031 -9.023 1 89.25 440 PRO B N 1
ATOM 8732 C CA . PRO B 1 440 ? 9.727 -9.711 -10.398 1 89.25 440 PRO B CA 1
ATOM 8733 C C . PRO B 1 440 ? 8.828 -10.789 -11 1 89.25 440 PRO B C 1
ATOM 8735 O O . PRO B 1 440 ? 9.023 -11.984 -10.742 1 89.25 440 PRO B O 1
ATOM 8738 N N . ARG B 1 441 ? 7.895 -10.32 -11.734 1 82.69 441 ARG B N 1
ATOM 8739 C CA . ARG B 1 441 ? 7.027 -11.203 -12.516 1 82.69 441 ARG B CA 1
ATOM 8740 C C . ARG B 1 441 ? 7.488 -11.273 -13.969 1 82.69 441 ARG B C 1
ATOM 8742 O O . ARG B 1 441 ? 8.164 -10.367 -14.453 1 82.69 441 ARG B O 1
ATOM 8749 N N . LEU B 1 442 ? 7.242 -12.438 -14.523 1 81.88 442 LEU B N 1
ATOM 8750 C CA . LEU B 1 442 ? 7.574 -12.562 -15.945 1 81.88 442 LEU B CA 1
ATOM 8751 C C . LEU B 1 442 ? 6.621 -11.734 -16.797 1 81.88 442 LEU B C 1
ATOM 8753 O O . LEU B 1 442 ? 5.41 -11.977 -16.797 1 81.88 442 LEU B O 1
ATOM 8757 N N . ALA B 1 443 ? 7.219 -10.688 -17.328 1 74.56 443 ALA B N 1
ATOM 8758 C CA . ALA B 1 443 ? 6.414 -9.82 -18.172 1 74.56 443 ALA B CA 1
ATOM 8759 C C . ALA B 1 443 ? 6.492 -10.25 -19.641 1 74.56 443 ALA B C 1
ATOM 8761 O O . ALA B 1 443 ? 7.551 -10.672 -20.109 1 74.56 443 ALA B O 1
ATOM 8762 N N . TRP B 1 444 ? 5.449 -10.141 -20.25 1 75.19 444 TRP B N 1
ATOM 8763 C CA . TRP B 1 444 ? 5.41 -10.469 -21.672 1 75.19 444 TRP B CA 1
ATOM 8764 C C . TRP B 1 444 ? 5.867 -9.281 -22.516 1 75.19 444 TRP B C 1
ATOM 8766 O O . TRP B 1 444 ? 5.406 -8.156 -22.328 1 75.19 444 TRP B O 1
ATOM 8776 N N . ASP B 1 445 ? 6.902 -9.594 -23.234 1 76.06 445 ASP B N 1
ATOM 8777 C CA . ASP B 1 445 ? 7.363 -8.609 -24.203 1 76.06 445 ASP B CA 1
ATOM 8778 C C . ASP B 1 445 ? 6.613 -8.75 -25.516 1 76.06 445 ASP B C 1
ATOM 8780 O O . ASP B 1 445 ? 6.828 -9.711 -26.266 1 76.06 445 ASP B O 1
ATOM 8784 N N . GLN B 1 446 ? 5.867 -7.762 -25.812 1 70.88 446 GLN B N 1
ATOM 8785 C CA . GLN B 1 446 ? 5.012 -7.809 -26.984 1 70.88 446 GLN B CA 1
ATOM 8786 C C . GLN B 1 446 ? 5.836 -7.758 -28.266 1 70.88 446 GLN B C 1
ATOM 8788 O O . GLN B 1 446 ? 5.488 -8.398 -29.266 1 70.88 446 GLN B O 1
ATOM 8793 N N . LYS B 1 447 ? 6.844 -7.055 -28.234 1 70.44 447 LYS B N 1
ATOM 8794 C CA . LYS B 1 447 ? 7.684 -6.91 -29.422 1 70.44 447 LYS B CA 1
ATOM 8795 C C . LYS B 1 447 ? 8.453 -8.195 -29.703 1 70.44 447 LYS B C 1
ATOM 8797 O O . LYS B 1 447 ? 8.477 -8.664 -30.844 1 70.44 447 LYS B O 1
ATOM 8802 N N . ALA B 1 448 ? 8.898 -8.812 -28.656 1 72.25 448 ALA B N 1
ATOM 8803 C CA . ALA B 1 448 ? 9.695 -10.031 -28.812 1 72.25 448 ALA B CA 1
ATOM 8804 C C . ALA B 1 448 ? 8.805 -11.273 -28.797 1 72.25 448 ALA B C 1
ATOM 8806 O O . ALA B 1 448 ? 9.258 -12.367 -29.125 1 72.25 448 ALA B O 1
ATOM 8807 N N . LYS B 1 449 ? 7.551 -11.078 -28.469 1 70.56 449 LYS B N 1
ATOM 8808 C CA . LYS B 1 449 ? 6.586 -12.164 -28.359 1 70.56 449 LYS B CA 1
ATOM 8809 C C . LYS B 1 449 ? 7.113 -13.273 -27.438 1 70.56 449 LYS B C 1
ATOM 8811 O O . LYS B 1 449 ? 7.078 -14.453 -27.797 1 70.56 449 LYS B O 1
ATOM 8816 N N . SER B 1 450 ? 7.742 -12.859 -26.469 1 76.44 450 SER B N 1
ATOM 8817 C CA . SER B 1 450 ? 8.297 -13.773 -25.484 1 76.44 450 SER B CA 1
ATOM 8818 C C . SER B 1 450 ? 8.297 -13.148 -24.094 1 76.44 450 SER B C 1
ATOM 8820 O O . SER B 1 450 ? 8.141 -11.93 -23.953 1 76.44 450 SER B O 1
ATOM 8822 N N . PHE B 1 451 ? 8.414 -14.008 -23.203 1 79.44 451 PHE B N 1
ATOM 8823 C CA . PHE B 1 451 ? 8.562 -13.5 -21.859 1 79.44 451 PHE B CA 1
ATOM 8824 C C . PHE B 1 451 ? 9.938 -12.852 -21.656 1 79.44 451 PHE B C 1
ATOM 8826 O O . PHE B 1 451 ? 10.938 -13.367 -22.156 1 79.44 451 PHE B O 1
ATOM 8833 N N . ASN B 1 452 ? 9.891 -11.688 -21.156 1 85.06 452 ASN B N 1
ATOM 8834 C CA . ASN B 1 452 ? 11.156 -11.094 -20.734 1 85.06 452 ASN B CA 1
ATOM 8835 C C . ASN B 1 452 ? 11.656 -11.711 -19.438 1 85.06 452 ASN B C 1
ATOM 8837 O O . ASN B 1 452 ? 11.148 -11.406 -18.359 1 85.06 452 ASN B O 1
ATOM 8841 N N . THR B 1 453 ? 12.641 -12.523 -19.609 1 90.94 453 THR B N 1
ATOM 884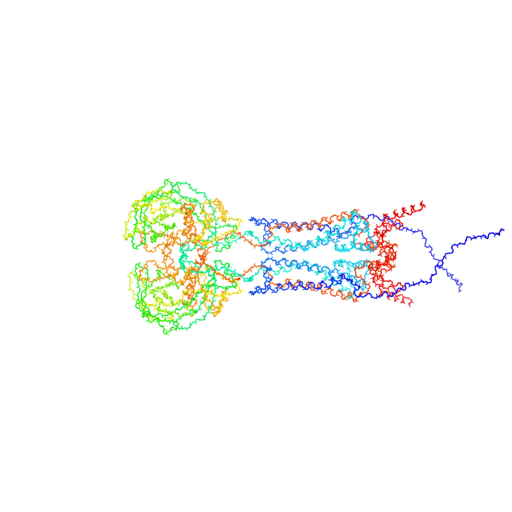2 C CA . THR B 1 453 ? 13.141 -13.242 -18.438 1 90.94 453 THR B CA 1
ATOM 8843 C C . THR B 1 453 ? 14.344 -12.516 -17.828 1 90.94 453 THR B C 1
ATOM 8845 O O . THR B 1 453 ? 14.977 -13.016 -16.906 1 90.94 453 THR B O 1
ATOM 8848 N N . GLY B 1 454 ? 14.664 -11.328 -18.359 1 90.5 454 GLY B N 1
ATOM 8849 C CA . GLY B 1 454 ? 15.867 -10.625 -17.953 1 90.5 454 GLY B CA 1
ATOM 8850 C C . GLY B 1 454 ? 15.906 -10.32 -16.469 1 90.5 454 GLY B C 1
ATOM 8851 O O . GLY B 1 454 ? 16.906 -10.594 -15.805 1 90.5 454 GLY B O 1
ATOM 8852 N N . THR B 1 455 ? 14.859 -9.828 -15.945 1 90.75 455 THR B N 1
ATOM 8853 C CA . THR B 1 455 ? 14.828 -9.43 -14.539 1 90.75 455 THR B CA 1
ATOM 8854 C C . THR B 1 455 ? 14.898 -10.656 -13.633 1 90.75 455 THR B C 1
ATOM 8856 O O . THR B 1 455 ? 15.539 -10.617 -12.578 1 90.75 455 THR B O 1
ATOM 8859 N N . VAL B 1 456 ? 14.273 -11.688 -14.062 1 93.38 456 VAL B N 1
ATOM 8860 C CA . VAL B 1 456 ? 14.289 -12.914 -13.273 1 93.38 456 VAL B CA 1
ATOM 8861 C C . VAL B 1 456 ? 15.68 -13.539 -13.328 1 93.38 456 VAL B C 1
ATOM 8863 O O . VAL B 1 456 ? 16.203 -13.992 -12.297 1 93.38 456 VAL B O 1
ATOM 8866 N N . ARG B 1 457 ? 16.297 -13.547 -14.453 1 94.69 457 ARG B N 1
ATOM 8867 C CA . ARG B 1 457 ? 17.641 -14.094 -14.602 1 94.69 457 ARG B CA 1
ATOM 8868 C C . ARG B 1 457 ? 18.641 -13.305 -13.766 1 94.69 457 ARG 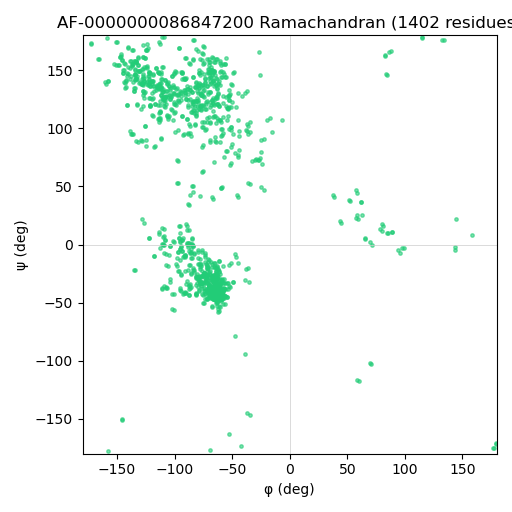B C 1
ATOM 8870 O O . ARG B 1 457 ? 19.531 -13.883 -13.148 1 94.69 457 ARG B O 1
ATOM 8877 N N . ARG B 1 458 ? 18.453 -12.102 -13.75 1 93.94 458 ARG B N 1
ATOM 8878 C CA . ARG B 1 458 ? 19.328 -11.281 -12.93 1 93.94 458 ARG B CA 1
ATOM 8879 C C . ARG B 1 458 ? 19.188 -11.625 -11.453 1 93.94 458 ARG B C 1
ATOM 8881 O O . ARG B 1 458 ? 20.188 -11.758 -10.742 1 93.94 458 ARG B O 1
ATOM 8888 N N . LEU B 1 459 ? 17.953 -11.719 -11.062 1 94.88 459 LEU B N 1
ATOM 8889 C CA . LEU B 1 459 ? 17.688 -12.062 -9.672 1 94.88 459 LEU B CA 1
ATOM 8890 C C . LEU B 1 459 ? 18.344 -13.383 -9.305 1 94.88 459 LEU B C 1
ATOM 8892 O O . LEU B 1 459 ? 18.906 -13.523 -8.211 1 94.88 459 LEU B O 1
ATOM 8896 N N . LEU B 1 460 ? 18.328 -14.32 -10.203 1 95.19 460 LEU B N 1
ATOM 8897 C CA . LEU B 1 460 ? 18.828 -15.664 -9.961 1 95.19 460 LEU B CA 1
ATOM 8898 C C . LEU B 1 460 ? 20.328 -15.734 -10.211 1 95.19 460 LEU B C 1
ATOM 8900 O O . LEU B 1 460 ? 20.953 -16.766 -9.961 1 95.19 460 LEU B O 1
ATOM 8904 N N . GLY B 1 461 ? 20.922 -14.727 -10.711 1 93.62 461 GLY B N 1
ATOM 8905 C CA . GLY B 1 461 ? 22.344 -14.695 -11 1 93.62 461 GLY B CA 1
ATOM 8906 C C . GLY B 1 461 ? 22.703 -15.398 -12.297 1 93.62 461 GLY B C 1
ATOM 8907 O O . GLY B 1 461 ? 23.844 -15.828 -12.477 1 93.62 461 GLY B O 1
ATOM 8908 N N . ALA B 1 462 ? 21.719 -15.609 -13.117 1 93.12 462 ALA B N 1
ATOM 8909 C CA . ALA B 1 462 ? 21.938 -16.281 -14.398 1 93.12 462 ALA B CA 1
ATOM 8910 C C . ALA B 1 462 ? 22.062 -15.258 -15.523 1 93.12 462 ALA B C 1
ATOM 8912 O O . ALA B 1 462 ? 21.375 -15.352 -16.547 1 93.12 462 ALA B O 1
ATOM 8913 N N . SER B 1 463 ? 22.938 -14.352 -15.289 1 88.56 463 SER B N 1
ATOM 8914 C CA . SER B 1 463 ? 23.188 -13.312 -16.281 1 88.56 463 SER B CA 1
ATOM 8915 C C . SER B 1 463 ? 24.656 -13.258 -16.672 1 88.56 463 SER B C 1
ATOM 8917 O O . SER B 1 463 ? 25.5 -13.93 -16.062 1 88.56 463 SER B O 1
ATOM 8919 N N . THR B 1 464 ? 24.812 -12.539 -17.719 1 83.56 464 THR B N 1
ATOM 8920 C CA . THR B 1 464 ? 26.156 -12.422 -18.266 1 83.56 464 THR B CA 1
ATOM 8921 C C . THR B 1 464 ? 27.078 -11.688 -17.297 1 83.56 464 THR B C 1
ATOM 8923 O O . THR B 1 464 ? 28.266 -12 -17.219 1 83.56 464 THR B O 1
ATOM 8926 N N . THR B 1 465 ? 26.438 -10.766 -16.594 1 83.38 465 THR B N 1
ATOM 8927 C CA . THR B 1 465 ? 27.25 -10.008 -15.633 1 83.38 465 THR B CA 1
ATOM 8928 C C . THR B 1 465 ? 26.953 -10.453 -14.203 1 83.38 465 THR B C 1
ATOM 8930 O O . THR B 1 465 ? 25.859 -10.242 -13.695 1 83.38 465 THR B O 1
ATOM 8933 N N . PRO B 1 466 ? 27.984 -11.125 -13.656 1 81 466 PRO B N 1
ATOM 8934 C CA . PRO B 1 466 ? 27.75 -11.562 -12.281 1 81 466 PRO B CA 1
ATOM 8935 C C . PRO B 1 466 ? 27.641 -10.398 -11.305 1 81 466 PRO B C 1
ATOM 8937 O O . PRO B 1 466 ? 28.453 -9.469 -11.344 1 81 466 PRO B O 1
ATOM 8940 N N . GLU B 1 467 ? 26.594 -10.273 -10.648 1 89 467 GLU B N 1
ATOM 8941 C CA . GLU B 1 467 ? 26.359 -9.273 -9.617 1 89 467 GLU B CA 1
ATOM 8942 C C . GLU B 1 467 ? 26.219 -9.922 -8.242 1 89 467 GLU B C 1
ATOM 8944 O O . GLU B 1 467 ? 25.797 -11.078 -8.133 1 89 467 GLU B O 1
ATOM 8949 N N . SER B 1 468 ? 26.656 -9.188 -7.246 1 89.88 468 SER B N 1
ATOM 8950 C CA . SER B 1 468 ? 26.484 -9.68 -5.883 1 89.88 468 SER B CA 1
ATOM 8951 C C . SER B 1 468 ? 25.016 -9.766 -5.504 1 89.88 468 SER B C 1
ATOM 8953 O O . SER B 1 468 ? 24.172 -9.07 -6.078 1 89.88 468 SER B O 1
ATOM 8955 N N . PRO B 1 469 ? 24.719 -10.594 -4.543 1 91.88 469 PRO B N 1
ATOM 8956 C CA . PRO B 1 469 ? 23.312 -10.727 -4.125 1 91.88 469 PRO B CA 1
ATOM 8957 C C . PRO B 1 469 ? 22.703 -9.406 -3.684 1 91.88 469 PRO B C 1
ATOM 8959 O O . PRO B 1 469 ? 21.547 -9.117 -4.004 1 91.88 469 PRO B O 1
ATOM 8962 N N . GLY B 1 470 ? 23.484 -8.625 -3.018 1 89.31 470 GLY B N 1
ATOM 8963 C CA . GLY B 1 470 ? 22.984 -7.328 -2.58 1 89.31 470 GLY B CA 1
ATOM 8964 C C . GLY B 1 470 ? 22.625 -6.41 -3.73 1 89.31 470 GLY B C 1
ATOM 8965 O O . GLY B 1 470 ? 21.578 -5.742 -3.689 1 89.31 470 GLY B O 1
ATOM 8966 N N . LYS B 1 471 ? 23.375 -6.414 -4.742 1 90.12 471 LYS B N 1
ATOM 8967 C CA . LYS B 1 471 ? 23.109 -5.57 -5.91 1 90.12 471 LYS B CA 1
ATOM 8968 C C . LYS B 1 471 ? 21.906 -6.07 -6.691 1 90.12 471 LYS B C 1
ATOM 8970 O O . LYS B 1 471 ? 21.234 -5.285 -7.363 1 90.12 471 LYS B O 1
ATOM 8975 N N . ARG B 1 472 ? 21.688 -7.34 -6.555 1 93.44 472 ARG B N 1
ATOM 8976 C CA . ARG B 1 472 ? 20.547 -7.93 -7.246 1 93.44 472 ARG B CA 1
ATOM 8977 C C . ARG B 1 472 ? 19.266 -7.762 -6.43 1 93.44 472 ARG B C 1
ATOM 8979 O O . ARG B 1 472 ? 18.203 -8.227 -6.832 1 93.44 472 ARG B O 1
ATOM 8986 N N . GLY B 1 473 ? 19.359 -7.152 -5.246 1 91.69 473 GLY B N 1
ATOM 8987 C CA . GLY B 1 473 ? 18.203 -6.883 -4.418 1 91.69 473 GLY B CA 1
ATOM 8988 C C . GLY B 1 473 ? 17.859 -8.016 -3.475 1 91.69 473 GLY B C 1
ATOM 8989 O O . GLY B 1 473 ? 16.781 -8.039 -2.877 1 91.69 473 GLY B O 1
ATOM 8990 N N . LEU B 1 474 ? 18.734 -9.008 -3.334 1 96.31 474 LEU B N 1
ATOM 8991 C CA . LEU B 1 474 ? 18.516 -10.164 -2.473 1 96.31 474 LEU B CA 1
ATOM 8992 C C . LEU B 1 474 ? 19.047 -9.898 -1.065 1 96.31 474 LEU B C 1
ATOM 8994 O O . LEU B 1 474 ? 19.812 -8.961 -0.851 1 96.31 474 LEU B O 1
ATOM 8998 N N . MET B 1 475 ? 18.531 -10.695 -0.168 1 96.38 475 MET B N 1
ATOM 8999 C CA . MET B 1 475 ? 19.141 -10.672 1.16 1 96.38 475 MET B CA 1
ATOM 9000 C C . MET B 1 475 ? 20.484 -11.367 1.148 1 96.38 475 MET B C 1
ATOM 9002 O O . MET B 1 475 ? 20.672 -12.367 0.456 1 96.38 475 MET B O 1
ATOM 9006 N N . THR B 1 476 ? 21.391 -10.781 1.929 1 96.25 476 THR B N 1
ATOM 9007 C CA . THR B 1 476 ? 22.719 -11.375 2.064 1 96.25 476 THR B CA 1
ATOM 9008 C C . THR B 1 476 ? 22.828 -12.164 3.369 1 96.25 476 THR B C 1
ATOM 9010 O O . THR B 1 476 ? 22.375 -11.695 4.422 1 96.25 476 THR B O 1
ATOM 9013 N N . MET B 1 477 ? 23.375 -13.281 3.254 1 96.12 477 MET B N 1
ATOM 9014 C CA . MET B 1 477 ? 23.547 -14.125 4.434 1 96.12 477 MET B CA 1
ATOM 9015 C C . MET B 1 477 ? 24.922 -13.891 5.062 1 96.12 477 MET B C 1
ATOM 9017 O O . MET B 1 477 ? 25.906 -13.695 4.355 1 96.12 477 MET B O 1
ATOM 9021 N N . ALA B 1 478 ? 24.922 -14.023 6.34 1 94.62 478 ALA B N 1
ATOM 9022 C CA . ALA B 1 478 ? 26.188 -13.938 7.066 1 94.62 478 ALA B CA 1
ATOM 9023 C C . ALA B 1 478 ? 27.141 -15.07 6.652 1 94.62 478 ALA B C 1
ATOM 9025 O O . ALA B 1 478 ? 26.703 -16.062 6.07 1 94.62 478 ALA B O 1
ATOM 9026 N N . PRO B 1 479 ? 28.406 -14.883 6.891 1 92.56 479 PRO B N 1
ATOM 9027 C CA . PRO B 1 479 ? 29.359 -15.93 6.52 1 92.56 479 PRO B CA 1
ATOM 9028 C C . PRO B 1 479 ? 29.031 -17.281 7.152 1 92.56 479 PRO B C 1
ATOM 9030 O O . PRO B 1 479 ? 28.438 -17.328 8.234 1 92.56 479 PRO B O 1
ATOM 9033 N N . ARG B 1 480 ? 29.469 -18.281 6.543 1 89.56 480 ARG B N 1
ATOM 9034 C CA . ARG B 1 480 ? 29.172 -19.656 6.926 1 89.56 480 ARG B CA 1
ATOM 9035 C C . ARG B 1 480 ? 29.609 -19.938 8.359 1 89.56 480 ARG B C 1
ATOM 9037 O O . ARG B 1 480 ? 28.984 -20.734 9.062 1 89.56 480 ARG B O 1
ATOM 9044 N N . SER B 1 481 ? 30.641 -19.312 8.75 1 88.5 481 SER B N 1
ATOM 9045 C CA . SER B 1 481 ? 31.188 -19.531 10.094 1 88.5 481 SER B CA 1
ATOM 9046 C C . SER B 1 481 ? 30.172 -19.141 11.164 1 88.5 481 SER B C 1
ATOM 9048 O O . SER B 1 481 ? 30.266 -19.609 12.305 1 88.5 481 SER B O 1
ATOM 9050 N N . GLN B 1 482 ? 29.188 -18.469 10.797 1 92.38 482 GLN B N 1
ATOM 9051 C CA . GLN B 1 482 ? 28.219 -17.984 11.766 1 92.38 482 GLN B CA 1
ATOM 9052 C C . GLN B 1 482 ? 26.938 -18.797 11.734 1 92.38 482 GLN B C 1
ATOM 9054 O O . GLN B 1 482 ? 26.031 -18.578 12.539 1 92.38 482 GLN B O 1
ATOM 9059 N N . TRP B 1 483 ? 26.922 -19.766 10.828 1 92.81 483 TRP B N 1
ATOM 9060 C CA . TRP B 1 483 ? 25.734 -20.594 10.727 1 92.81 483 TRP B CA 1
ATOM 9061 C C . TRP B 1 483 ? 25.656 -21.594 11.875 1 92.81 483 TRP B C 1
ATOM 9063 O O . TRP B 1 483 ? 26.688 -22.172 12.258 1 92.81 483 TRP B O 1
ATOM 9073 N N . LYS B 1 484 ? 24.5 -21.781 12.445 1 92.38 484 LYS B N 1
ATOM 9074 C CA . LYS B 1 484 ? 24.281 -22.781 13.492 1 92.38 484 LYS B CA 1
ATOM 9075 C C . LYS B 1 484 ? 23.266 -23.828 13.07 1 92.38 484 LYS B C 1
ATOM 9077 O O . LYS B 1 484 ? 22.234 -23.484 12.461 1 92.38 484 LYS B O 1
ATOM 9082 N N . ASP B 1 485 ? 23.547 -25.062 13.344 1 88.75 485 ASP B N 1
ATOM 9083 C CA . ASP B 1 485 ? 22.625 -26.141 13.031 1 88.75 485 ASP B CA 1
ATOM 9084 C C . ASP B 1 485 ? 21.312 -25.984 13.805 1 88.75 485 ASP B C 1
ATOM 9086 O O . ASP B 1 485 ? 21.328 -25.641 14.992 1 88.75 485 ASP B O 1
ATOM 9090 N N . PHE B 1 486 ? 20.312 -26.094 13.008 1 89.75 486 PHE B N 1
ATOM 9091 C CA . PHE B 1 486 ? 19.016 -26.094 13.648 1 89.75 486 PHE B CA 1
ATOM 9092 C C . PHE B 1 486 ? 18.422 -27.5 13.695 1 89.75 486 PHE B C 1
ATOM 9094 O O . PHE B 1 486 ? 18.297 -28.156 12.656 1 89.75 486 PHE B O 1
ATOM 9101 N N . ARG B 1 487 ? 18.047 -27.953 14.938 1 82.25 487 ARG B N 1
ATOM 9102 C CA . ARG B 1 487 ? 17.484 -29.297 15.102 1 82.25 487 ARG B CA 1
ATOM 9103 C C . ARG B 1 487 ? 15.961 -29.234 15.211 1 82.25 487 ARG B C 1
ATOM 9105 O O . ARG B 1 487 ? 15.422 -28.578 16.094 1 82.25 487 ARG B O 1
ATOM 9112 N N . ILE B 1 488 ? 15.438 -29.859 14.055 1 75.25 488 ILE B N 1
ATOM 9113 C CA . ILE B 1 488 ? 13.984 -30 14.109 1 75.25 488 ILE B CA 1
ATOM 9114 C C . ILE B 1 488 ? 13.617 -31.125 15.078 1 75.25 488 ILE B C 1
ATOM 9116 O O . ILE B 1 488 ? 14.242 -32.188 15.086 1 75.25 488 ILE B O 1
ATOM 9120 N N . ASP B 1 489 ? 12.766 -30.797 15.992 1 65.12 489 ASP B N 1
ATOM 9121 C CA . ASP B 1 489 ? 12.312 -31.859 16.875 1 65.12 489 ASP B CA 1
ATOM 9122 C C . ASP B 1 489 ? 11.672 -33 16.078 1 65.12 489 ASP B C 1
ATOM 9124 O O . ASP B 1 489 ? 10.562 -32.844 15.555 1 65.12 489 ASP B O 1
ATOM 9128 N N . SER B 1 490 ? 12.516 -34.062 15.781 1 58.75 490 SER B N 1
ATOM 9129 C CA . SER B 1 490 ? 12.188 -35.188 14.945 1 58.75 490 SER B CA 1
ATOM 9130 C C . SER B 1 490 ? 10.914 -35.906 15.43 1 58.75 490 SER B C 1
ATOM 9132 O O . SER B 1 490 ? 10.25 -36.594 14.664 1 58.75 490 SER B O 1
ATOM 9134 N N . LYS B 1 491 ? 10.758 -36 16.812 1 55.19 491 LYS B N 1
ATOM 9135 C CA . LYS B 1 491 ? 9.539 -36.625 17.297 1 55.19 491 LYS B CA 1
ATOM 9136 C C . LYS B 1 491 ? 8.297 -36 16.656 1 55.19 491 LYS B C 1
ATOM 9138 O O . LYS B 1 491 ? 7.273 -36.688 16.5 1 55.19 491 LYS B O 1
ATOM 9143 N N . LYS B 1 492 ? 8.539 -34.938 16.125 1 55.78 492 LYS B N 1
ATOM 9144 C CA . LYS B 1 492 ? 7.371 -34.188 15.648 1 55.78 492 LYS B CA 1
ATOM 9145 C C . LYS B 1 492 ? 7.309 -34.188 14.125 1 55.78 492 LYS B C 1
ATOM 9147 O O . LYS B 1 492 ? 6.227 -34.25 13.539 1 55.78 492 LYS B O 1
ATOM 9152 N N . LYS B 1 493 ? 8.586 -34.125 13.461 1 62.25 493 LYS B N 1
ATOM 9153 C CA . LYS B 1 493 ? 8.469 -34 12.008 1 62.25 493 LYS B CA 1
ATOM 9154 C C . LYS B 1 493 ? 9.766 -34.406 11.32 1 62.25 493 LYS B C 1
ATOM 9156 O O . LYS B 1 493 ? 10.859 -34.125 11.82 1 62.25 493 LYS B O 1
ATOM 9161 N N . GLN B 1 494 ? 9.539 -35.125 10.188 1 64.31 494 GLN B N 1
ATOM 9162 C CA . GLN B 1 494 ? 10.664 -35.469 9.328 1 64.31 494 GLN B CA 1
ATOM 9163 C C . GLN B 1 494 ? 11.234 -34.25 8.633 1 64.31 494 GLN B C 1
ATOM 9165 O O . GLN B 1 494 ? 10.492 -33.344 8.227 1 64.31 494 GLN B O 1
ATOM 9170 N N . PRO B 1 495 ? 12.57 -34.25 8.609 1 69.25 495 PRO B N 1
ATOM 9171 C CA . PRO B 1 495 ? 13.188 -33.125 7.875 1 69.25 495 PRO B CA 1
ATOM 9172 C C . PRO B 1 495 ? 12.773 -33.094 6.406 1 69.25 495 PRO B C 1
ATOM 9174 O O . PRO B 1 495 ? 12.359 -34.125 5.852 1 69.25 495 PRO B O 1
ATOM 9177 N N . PHE B 1 496 ? 12.695 -32 5.785 1 72.75 496 PHE B N 1
ATOM 9178 C CA . PHE B 1 496 ? 12.336 -31.812 4.383 1 72.75 496 PHE B CA 1
ATOM 9179 C C . PHE B 1 496 ? 13.148 -32.75 3.488 1 72.75 496 PHE B C 1
ATOM 9181 O O . PHE B 1 496 ? 12.617 -33.312 2.525 1 72.75 496 PHE B O 1
ATOM 9188 N N . GLY B 1 497 ? 14.297 -33.031 3.869 1 72.19 497 GLY B N 1
ATOM 9189 C CA . GLY B 1 497 ? 15.172 -33.938 3.154 1 72.19 497 GLY B CA 1
ATOM 9190 C C . GLY B 1 497 ? 15.664 -33.375 1.831 1 72.19 497 GLY B C 1
ATOM 9191 O O . GLY B 1 497 ? 16.547 -32.531 1.804 1 72.19 497 GLY B O 1
ATOM 9192 N N . SER B 1 498 ? 15.031 -33.844 0.629 1 76.81 498 SER B N 1
ATOM 9193 C CA . SER B 1 498 ? 15.539 -33.438 -0.682 1 76.81 498 SER B CA 1
ATOM 9194 C C . SER B 1 498 ? 14.422 -32.875 -1.555 1 76.81 498 SER B C 1
ATOM 9196 O O . SER B 1 498 ? 13.312 -33.406 -1.57 1 76.81 498 SER B O 1
ATOM 9198 N N . PHE B 1 499 ? 14.766 -31.781 -2.246 1 80.06 499 PHE B N 1
ATOM 9199 C CA . PHE B 1 499 ? 13.836 -31.234 -3.225 1 80.06 499 PHE B CA 1
ATOM 9200 C C . PHE B 1 499 ? 13.594 -32.219 -4.359 1 80.06 499 PHE B C 1
ATOM 9202 O O . PHE B 1 499 ? 12.531 -32.219 -4.988 1 80.06 499 PHE B O 1
ATOM 9209 N N . TYR B 1 500 ? 14.531 -33.062 -4.543 1 73.5 500 TYR B N 1
ATOM 9210 C CA . TYR B 1 500 ? 14.406 -34 -5.656 1 73.5 500 TYR B CA 1
ATOM 9211 C C . TYR B 1 500 ? 13.148 -34.844 -5.523 1 73.5 500 TYR B C 1
ATOM 9213 O O . TYR B 1 500 ? 12.461 -35.094 -6.512 1 73.5 500 TYR B O 1
ATOM 9221 N N . ASN B 1 501 ? 12.875 -35.219 -4.363 1 66.88 501 ASN B N 1
ATOM 9222 C CA . ASN B 1 501 ? 11.719 -36.094 -4.129 1 66.88 501 ASN B CA 1
ATOM 9223 C C . ASN B 1 501 ? 10.414 -35.375 -4.457 1 66.88 501 ASN B C 1
ATOM 9225 O O . ASN B 1 501 ? 9.445 -36 -4.891 1 66.88 501 ASN B O 1
ATOM 9229 N N . SER B 1 502 ? 10.5 -34.156 -4.352 1 66.31 502 SER B N 1
ATOM 9230 C CA . SER B 1 502 ? 9.289 -33.344 -4.547 1 66.31 502 SER B CA 1
ATOM 9231 C C . SER B 1 502 ? 9.195 -32.812 -5.973 1 66.31 502 SER B C 1
ATOM 9233 O O . SER B 1 502 ? 8.102 -32.531 -6.461 1 66.31 502 SER B O 1
ATOM 9235 N N . MET B 1 503 ? 10.336 -32.75 -6.574 1 67.06 503 MET B N 1
ATOM 9236 C CA . MET B 1 503 ? 10.344 -32.125 -7.887 1 67.06 503 MET B CA 1
ATOM 9237 C C . MET B 1 503 ? 10.672 -33.156 -8.977 1 67.06 503 MET B C 1
ATOM 9239 O O . MET B 1 503 ? 10.93 -32.781 -10.125 1 67.06 503 MET B O 1
ATOM 9243 N N . SER B 1 504 ? 10.664 -34.344 -8.594 1 64.56 504 SER B N 1
ATOM 9244 C CA . SER B 1 504 ? 11.07 -35.312 -9.602 1 64.56 504 SER B CA 1
ATOM 9245 C C . SER B 1 504 ? 10.242 -35.156 -10.875 1 64.56 504 SER B C 1
ATOM 9247 O O . SER B 1 504 ? 9.023 -35 -10.812 1 64.56 504 SER B O 1
ATOM 9249 N N . PRO B 1 505 ? 11.039 -35.031 -11.969 1 64.06 505 PRO B N 1
ATOM 9250 C CA . PRO B 1 505 ? 10.305 -34.938 -13.227 1 64.06 505 PRO B CA 1
ATOM 9251 C C . PRO B 1 505 ? 9.273 -36.031 -13.398 1 64.06 505 PRO B C 1
ATOM 9253 O O . PRO B 1 505 ? 9.516 -37.188 -12.984 1 64.06 505 PRO B O 1
ATOM 9256 N N . PRO B 1 506 ? 8.117 -35.656 -13.875 1 63.09 506 PRO B N 1
ATOM 9257 C CA . PRO B 1 506 ? 7.082 -36.656 -14.062 1 63.09 506 PRO B CA 1
ATOM 9258 C C . PRO B 1 506 ? 7.43 -37.656 -15.172 1 63.09 506 PRO B C 1
ATOM 9260 O O . PRO B 1 506 ? 8.266 -37.375 -16.031 1 63.09 506 PRO B O 1
ATOM 9263 N N . ARG B 1 507 ? 6.965 -38.844 -14.945 1 62.91 507 ARG B N 1
ATOM 9264 C CA . ARG B 1 507 ? 7.031 -39.781 -16.062 1 62.91 507 ARG B CA 1
ATOM 9265 C C . ARG B 1 507 ? 6.18 -39.281 -17.234 1 62.91 507 ARG B C 1
ATOM 9267 O O . ARG B 1 507 ? 5.02 -38.906 -17.047 1 62.91 507 ARG B O 1
ATOM 9274 N N . ILE B 1 508 ? 6.824 -39.094 -18.312 1 61.19 508 ILE B N 1
ATOM 9275 C CA . ILE B 1 508 ? 6.164 -38.594 -19.516 1 61.19 508 ILE B CA 1
ATOM 9276 C C . ILE B 1 508 ? 5.152 -39.625 -20.016 1 61.19 508 ILE B C 1
ATOM 9278 O O . ILE B 1 508 ? 5.406 -40.812 -19.984 1 61.19 508 ILE B O 1
ATOM 9282 N N . ALA B 1 509 ? 4.035 -39.125 -20.375 1 58.31 509 ALA B N 1
ATOM 9283 C CA . ALA B 1 509 ? 2.994 -40 -20.906 1 58.31 509 ALA B CA 1
ATOM 9284 C C . ALA B 1 509 ? 3.51 -40.812 -22.094 1 58.31 509 ALA B C 1
ATOM 9286 O O . ALA B 1 509 ? 4.172 -40.281 -22.984 1 58.31 509 ALA B O 1
ATOM 9287 N N . GLY B 1 510 ? 3.389 -42.125 -22.094 1 61.72 510 GLY B N 1
ATOM 9288 C CA . GLY B 1 510 ? 3.805 -43 -23.188 1 61.72 510 GLY B CA 1
ATOM 9289 C C . GLY B 1 510 ? 5.199 -43.594 -22.984 1 61.72 510 GLY B C 1
ATOM 9290 O O . GLY B 1 510 ? 5.637 -44.438 -23.766 1 61.72 510 GLY B O 1
ATOM 9291 N N . ALA B 1 511 ? 5.836 -43.094 -21.938 1 67.69 511 ALA B N 1
ATOM 9292 C CA . ALA B 1 511 ? 7.18 -43.625 -21.672 1 67.69 511 ALA B CA 1
ATOM 9293 C C . ALA B 1 511 ? 7.133 -45.062 -21.234 1 67.69 511 ALA B C 1
ATOM 9295 O O . ALA B 1 511 ? 6.184 -45.5 -20.578 1 67.69 511 ALA B O 1
ATOM 9296 N N . GLY B 1 512 ? 8.141 -45.781 -21.672 1 67.75 512 GLY B N 1
ATOM 9297 C CA . GLY B 1 512 ? 8.266 -47.156 -21.234 1 67.75 512 GLY B CA 1
ATOM 9298 C C . GLY B 1 512 ? 8.867 -47.281 -19.844 1 67.75 512 GLY B C 1
ATOM 9299 O O . GLY B 1 512 ? 9.398 -46.312 -19.297 1 67.75 512 GLY B O 1
ATOM 9300 N N . ASP B 1 513 ? 8.773 -48.438 -19.266 1 67.75 513 ASP B N 1
ATOM 9301 C CA . ASP B 1 513 ? 9.25 -48.719 -17.922 1 67.75 513 ASP B CA 1
ATOM 9302 C C . ASP B 1 513 ? 10.758 -48.5 -17.812 1 67.75 513 ASP B C 1
ATOM 9304 O O . ASP B 1 513 ? 11.281 -48.219 -16.734 1 67.75 513 ASP B O 1
ATOM 9308 N N . THR B 1 514 ? 11.383 -48.594 -18.969 1 78.25 514 THR B N 1
ATOM 9309 C CA . THR B 1 514 ? 12.836 -48.531 -18.938 1 78.25 514 THR B CA 1
ATOM 9310 C C . THR B 1 514 ? 13.305 -47.094 -19.25 1 78.25 514 THR B C 1
ATOM 9312 O O . THR B 1 514 ? 14.5 -46.812 -19.172 1 78.25 514 THR B O 1
ATOM 9315 N N . ASP B 1 515 ? 12.375 -46.281 -19.594 1 85.5 515 ASP B N 1
ATOM 9316 C CA . ASP B 1 515 ? 12.758 -44.906 -19.906 1 85.5 515 ASP B CA 1
ATOM 9317 C C . ASP B 1 515 ? 12.992 -44.094 -18.641 1 85.5 515 ASP B C 1
ATOM 9319 O O . ASP B 1 515 ? 12.266 -44.25 -17.656 1 85.5 515 ASP B O 1
ATOM 9323 N N . ASP B 1 516 ? 14.016 -43.312 -18.688 1 86.25 516 ASP B N 1
ATOM 9324 C CA . ASP B 1 516 ? 14.32 -42.438 -17.562 1 86.25 516 ASP B CA 1
ATOM 9325 C C . ASP B 1 516 ? 13.297 -41.312 -17.453 1 86.25 516 ASP B C 1
ATOM 9327 O O . ASP B 1 516 ? 12.719 -40.875 -18.453 1 86.25 516 ASP B O 1
ATOM 9331 N N . ALA B 1 517 ? 13.07 -40.906 -16.219 1 82.75 517 ALA B N 1
ATOM 9332 C CA . ALA B 1 517 ? 12.195 -39.75 -16 1 82.75 517 ALA B CA 1
ATOM 9333 C C . ALA B 1 517 ? 12.82 -38.469 -16.578 1 82.75 517 ALA B C 1
ATOM 9335 O O . ALA B 1 517 ? 14.039 -38.375 -16.734 1 82.75 517 ALA B O 1
ATOM 9336 N N . GLY B 1 518 ? 11.953 -37.562 -17.016 1 85.62 518 GLY B N 1
ATOM 9337 C CA . GLY B 1 518 ? 12.461 -36.312 -17.562 1 85.62 518 GLY B CA 1
ATOM 9338 C C . GLY B 1 518 ? 11.367 -35.312 -17.859 1 85.62 518 GLY B C 1
ATOM 9339 O O . GLY B 1 518 ? 10.188 -35.594 -17.656 1 85.62 518 GLY B O 1
ATOM 9340 N N . VAL B 1 519 ? 11.852 -34.125 -18.203 1 87.25 519 VAL B N 1
ATOM 9341 C CA . VAL B 1 519 ? 10.961 -33.031 -18.578 1 87.25 519 VAL B CA 1
ATOM 9342 C C . VAL B 1 519 ? 11.484 -32.344 -19.844 1 87.25 519 VAL B C 1
ATOM 9344 O O . VAL B 1 519 ? 12.695 -32.188 -20.016 1 87.25 519 VAL B O 1
ATOM 9347 N N . PHE B 1 520 ? 10.516 -31.984 -20.656 1 87.19 520 PHE B N 1
ATOM 9348 C CA . PHE B 1 520 ? 10.898 -31.281 -21.875 1 87.19 520 PHE B CA 1
ATOM 9349 C C . PHE B 1 520 ? 10.93 -29.766 -21.625 1 87.19 520 PHE B C 1
ATOM 9351 O O . PHE B 1 520 ? 9.992 -29.203 -21.062 1 87.19 520 PHE B O 1
ATOM 9358 N N . LEU B 1 521 ? 12.008 -29.219 -21.922 1 88.88 521 LEU B N 1
ATOM 9359 C CA . LEU B 1 521 ? 12.117 -27.766 -21.984 1 88.88 521 LEU B CA 1
ATOM 9360 C C . LEU B 1 521 ? 11.977 -27.266 -23.422 1 88.88 521 LEU B C 1
ATOM 9362 O O . LEU B 1 521 ? 12.961 -26.844 -24.031 1 88.88 521 LEU B O 1
ATOM 9366 N N . SER B 1 522 ? 10.703 -27.375 -23.828 1 81.44 522 SER B N 1
ATOM 9367 C CA . SER B 1 522 ? 10.406 -27.078 -25.219 1 81.44 522 SER B CA 1
ATOM 9368 C C . SER B 1 522 ? 9.297 -26.031 -25.344 1 81.44 522 SER B C 1
ATOM 9370 O O . SER B 1 522 ? 8.344 -26.047 -24.562 1 81.44 522 SER B O 1
ATOM 9372 N N . ARG B 1 523 ? 9.461 -25.188 -26.25 1 70.81 523 ARG B N 1
ATOM 9373 C CA . ARG B 1 523 ? 8.445 -24.172 -26.5 1 70.81 523 ARG B CA 1
ATOM 9374 C C . ARG B 1 523 ? 7.34 -24.719 -27.391 1 70.81 523 ARG B C 1
ATOM 9376 O O . ARG B 1 523 ? 6.234 -24.172 -27.422 1 70.81 523 ARG B O 1
ATOM 9383 N N . ARG B 1 524 ? 7.555 -25.719 -28.141 1 63.16 524 ARG B N 1
ATOM 9384 C CA . ARG B 1 524 ? 6.641 -26.188 -29.172 1 63.16 524 ARG B CA 1
ATOM 9385 C C . ARG B 1 524 ? 5.707 -27.266 -28.641 1 63.16 524 ARG B C 1
ATOM 9387 O O . ARG B 1 524 ? 4.543 -27.344 -29.031 1 63.16 524 ARG B O 1
ATOM 9394 N N . ASN B 1 525 ? 6.309 -28.141 -27.891 1 58.72 525 ASN B N 1
ATOM 9395 C CA . ASN B 1 525 ? 5.555 -29.312 -27.453 1 58.72 525 ASN B CA 1
ATOM 9396 C C . ASN B 1 525 ? 4.734 -29.031 -26.203 1 58.72 525 ASN B C 1
ATOM 9398 O O . ASN B 1 525 ? 4.715 -29.844 -25.281 1 58.72 525 ASN B O 1
ATOM 9402 N N . GLN B 1 526 ? 4.082 -27.953 -26.188 1 56.47 526 GLN B N 1
ATOM 9403 C CA . GLN B 1 526 ? 3.465 -27.531 -24.938 1 56.47 526 GLN B CA 1
ATOM 9404 C C . GLN B 1 526 ? 2.268 -28.406 -24.594 1 56.47 526 GLN B C 1
ATOM 9406 O O . GLN B 1 526 ? 1.907 -28.547 -23.422 1 56.47 526 GLN B O 1
ATOM 9411 N N . ALA B 1 527 ? 1.727 -29.094 -25.625 1 50.69 527 ALA B N 1
ATOM 9412 C CA . ALA B 1 527 ? 0.522 -29.891 -25.375 1 50.69 527 ALA B CA 1
ATOM 9413 C C . ALA B 1 527 ? 0.874 -31.297 -24.891 1 50.69 527 ALA B C 1
ATOM 9415 O O . ALA B 1 527 ? 0.001 -32.031 -24.422 1 50.69 527 ALA B O 1
ATOM 9416 N N . VAL B 1 528 ? 2.152 -31.547 -24.906 1 53.22 528 VAL B N 1
ATOM 9417 C CA . VAL B 1 528 ? 2.539 -32.906 -24.578 1 53.22 528 VAL B CA 1
ATOM 9418 C C . VAL B 1 528 ? 2.729 -33.031 -23.062 1 53.22 528 VAL B C 1
ATOM 9420 O O . VAL B 1 528 ? 3.338 -32.188 -22.438 1 53.22 528 VAL B O 1
ATOM 9423 N N . ASN B 1 529 ? 2.068 -34.062 -22.531 1 60.94 529 ASN B N 1
ATOM 9424 C CA . ASN B 1 529 ? 2.277 -34.406 -21.125 1 60.94 529 ASN B CA 1
ATOM 9425 C C . ASN B 1 529 ? 3.738 -34.75 -20.844 1 60.94 529 ASN B C 1
ATOM 9427 O O . ASN B 1 529 ? 4.262 -35.75 -21.359 1 60.94 529 ASN B O 1
ATOM 9431 N N . GLY B 1 530 ? 4.555 -33.875 -20.312 1 72.31 530 GLY B N 1
ATOM 9432 C CA . GLY B 1 530 ? 5.973 -34 -20.016 1 72.31 530 GLY B CA 1
ATOM 9433 C C . GLY B 1 530 ? 6.734 -32.719 -20.25 1 72.31 530 GLY B C 1
ATOM 9434 O O . GLY B 1 530 ? 7.906 -32.594 -19.891 1 72.31 530 GLY B O 1
ATOM 9435 N N . ASN B 1 531 ? 5.949 -31.812 -20.766 1 77.81 531 ASN B N 1
ATOM 9436 C CA . ASN B 1 531 ? 6.57 -30.5 -21 1 77.81 531 ASN B CA 1
ATOM 9437 C C . ASN B 1 531 ? 6.5 -29.609 -19.766 1 77.81 531 ASN B C 1
ATOM 9439 O O . ASN B 1 531 ? 5.48 -29.578 -19.078 1 77.81 531 ASN B O 1
ATOM 9443 N N . ALA B 1 532 ? 7.668 -28.984 -19.531 1 82.88 532 ALA B N 1
ATOM 9444 C CA . ALA B 1 532 ? 7.629 -27.938 -18.516 1 82.88 532 ALA B CA 1
ATOM 9445 C C . ALA B 1 532 ? 6.793 -26.75 -19 1 82.88 532 ALA B C 1
ATOM 9447 O O . ALA B 1 532 ? 6.613 -26.562 -20.203 1 82.88 532 ALA B O 1
ATOM 9448 N N . HIS B 1 533 ? 6.215 -26.109 -18.109 1 79.94 533 HIS B N 1
ATOM 9449 C CA . HIS B 1 533 ? 5.523 -24.875 -18.484 1 79.94 533 HIS B CA 1
ATOM 9450 C C . HIS B 1 533 ? 6.41 -23.984 -19.344 1 79.94 533 HIS B C 1
ATOM 9452 O O . HIS B 1 533 ? 7.625 -23.906 -19.125 1 79.94 533 HIS B O 1
ATOM 9458 N N . GLY B 1 534 ? 5.906 -23.266 -20.203 1 79.62 534 GLY B N 1
ATOM 9459 C CA . GLY B 1 534 ? 6.652 -22.422 -21.125 1 79.62 534 GLY B CA 1
ATOM 9460 C C . GLY B 1 534 ? 7.57 -21.438 -20.438 1 79.62 534 GLY B C 1
ATOM 9461 O O . GLY B 1 534 ? 8.641 -21.109 -20.953 1 79.62 534 GLY B O 1
ATOM 9462 N N . SER B 1 535 ? 7.148 -21 -19.328 1 83.56 535 SER B N 1
ATOM 9463 C CA . SER B 1 535 ? 7.969 -20.031 -18.594 1 83.56 535 SER B CA 1
ATOM 9464 C C . SER B 1 535 ? 9.289 -20.641 -18.156 1 83.56 535 SER B C 1
ATOM 9466 O O . SER B 1 535 ? 10.328 -19.984 -18.156 1 83.56 535 SER B O 1
ATOM 9468 N N . HIS B 1 536 ? 9.297 -21.906 -17.781 1 88.94 536 HIS B N 1
ATOM 9469 C CA . HIS B 1 536 ? 10.531 -22.594 -17.438 1 88.94 536 HIS B CA 1
ATOM 9470 C C . HIS B 1 536 ? 11.422 -22.781 -18.656 1 88.94 536 HIS B C 1
ATOM 9472 O O . HIS B 1 536 ? 12.641 -22.578 -18.578 1 88.94 536 HIS B O 1
ATOM 9478 N N . SER B 1 537 ? 10.727 -23.156 -19.734 1 87.94 537 SER B N 1
ATOM 9479 C CA . SER B 1 537 ? 11.477 -23.406 -20.953 1 87.94 537 SER B CA 1
ATOM 9480 C C . SER B 1 537 ? 12.164 -22.141 -21.453 1 87.94 537 SER B C 1
ATOM 9482 O O . SER B 1 537 ? 13.336 -22.172 -21.844 1 87.94 537 SER B O 1
ATOM 9484 N N . LEU B 1 538 ? 11.477 -21.125 -21.375 1 88.12 538 LEU B N 1
ATOM 9485 C CA . LEU B 1 538 ? 12.031 -19.859 -21.844 1 88.12 538 LEU B CA 1
ATOM 9486 C C . LEU B 1 538 ? 13.141 -19.375 -20.922 1 88.12 538 LEU B C 1
ATOM 9488 O O . LEU B 1 538 ? 14.148 -18.828 -21.391 1 88.12 538 LEU B O 1
ATOM 9492 N N . LEU B 1 539 ? 12.922 -19.484 -19.656 1 91.94 539 LEU B N 1
ATOM 9493 C CA . LEU B 1 539 ? 13.961 -19.125 -18.703 1 91.94 539 LEU B CA 1
ATOM 9494 C C . LEU B 1 539 ? 15.258 -19.875 -18.984 1 91.94 539 LEU B C 1
ATOM 9496 O O . LEU B 1 539 ? 16.344 -19.281 -19 1 91.94 539 LEU B O 1
ATOM 9500 N N . PHE B 1 540 ? 15.172 -21.156 -19.234 1 94.25 540 PHE B N 1
ATOM 9501 C CA . PHE B 1 540 ? 16.328 -21.984 -19.531 1 94.25 540 PHE B CA 1
ATOM 9502 C C . PHE B 1 540 ? 17 -21.547 -20.812 1 94.25 540 PHE B C 1
ATOM 9504 O O . PHE B 1 540 ? 18.219 -21.344 -20.844 1 94.25 540 PHE B O 1
ATOM 9511 N N . GLN B 1 541 ? 16.234 -21.391 -21.812 1 91 541 GLN B N 1
ATOM 9512 C CA . GLN B 1 541 ? 16.781 -21.078 -23.141 1 91 541 GLN B CA 1
ATOM 9513 C C . GLN B 1 541 ? 17.438 -19.703 -23.141 1 91 541 GLN B C 1
ATOM 9515 O O . GLN B 1 541 ? 18.5 -19.516 -23.734 1 91 541 GLN B O 1
ATOM 9520 N N . ASP B 1 542 ? 16.781 -18.781 -22.547 1 90.75 542 ASP B N 1
ATOM 9521 C CA . ASP B 1 542 ? 17.344 -17.438 -22.484 1 90.75 542 ASP B CA 1
ATOM 9522 C C . ASP B 1 542 ? 18.656 -17.438 -21.688 1 90.75 542 ASP B C 1
ATOM 9524 O O . ASP B 1 542 ? 19.625 -16.781 -22.094 1 90.75 542 ASP B O 1
ATOM 9528 N N . ALA B 1 543 ? 18.625 -18.094 -20.578 1 93.69 543 ALA B N 1
ATOM 9529 C CA . ALA B 1 543 ? 19.844 -18.172 -19.766 1 93.69 543 ALA B CA 1
ATOM 9530 C C . ALA B 1 543 ? 20.969 -18.844 -20.531 1 93.69 543 ALA B C 1
ATOM 9532 O O . ALA B 1 543 ? 22.125 -18.391 -20.484 1 93.69 543 ALA B O 1
ATOM 9533 N N . LEU B 1 544 ? 20.625 -19.922 -21.203 1 93.69 544 LEU B N 1
ATOM 9534 C CA . LEU B 1 544 ? 21.625 -20.641 -21.984 1 93.69 544 LEU B CA 1
ATOM 9535 C C . LEU B 1 544 ? 22.172 -19.766 -23.109 1 93.69 544 LEU B C 1
ATOM 9537 O O . LEU B 1 544 ? 23.391 -19.734 -23.344 1 93.69 544 LEU B O 1
ATOM 9541 N N . ARG B 1 545 ? 21.359 -19.094 -23.719 1 89.44 545 ARG B N 1
ATOM 9542 C CA . ARG B 1 545 ? 21.75 -18.25 -24.828 1 89.44 545 ARG B CA 1
ATOM 9543 C C . ARG B 1 545 ? 22.625 -17.094 -24.359 1 89.44 545 ARG B C 1
ATOM 9545 O O . ARG B 1 545 ? 23.656 -16.781 -24.969 1 89.44 545 ARG B O 1
ATOM 9552 N N . ASP B 1 546 ? 22.266 -16.531 -23.344 1 89.5 546 ASP B N 1
ATOM 9553 C CA . ASP B 1 546 ? 22.938 -15.328 -22.859 1 89.5 546 ASP B CA 1
ATOM 9554 C C . ASP B 1 546 ? 24.281 -15.672 -22.219 1 89.5 546 ASP B C 1
ATOM 9556 O O . ASP B 1 546 ? 25.266 -14.945 -22.391 1 89.5 546 ASP B O 1
ATOM 9560 N N . THR B 1 547 ? 24.297 -16.734 -21.422 1 93.12 547 THR B N 1
ATOM 9561 C CA . THR B 1 547 ? 25.484 -17.016 -20.641 1 93.12 547 THR B CA 1
ATOM 9562 C C . THR B 1 547 ? 26.344 -18.078 -21.312 1 93.12 547 THR B C 1
ATOM 9564 O O . THR B 1 547 ? 27.516 -18.281 -20.953 1 93.12 547 THR B O 1
ATOM 9567 N N . ASP B 1 548 ? 25.797 -18.828 -22.266 1 91.56 548 ASP B N 1
ATOM 9568 C CA . ASP B 1 548 ? 26.438 -19.953 -22.922 1 91.56 548 ASP B CA 1
ATOM 9569 C C . ASP B 1 548 ? 26.859 -21.016 -21.891 1 91.56 548 ASP B C 1
ATOM 9571 O O . ASP B 1 548 ? 27.875 -21.703 -22.078 1 91.56 548 ASP B O 1
ATOM 9575 N N . SER B 1 549 ? 26.219 -21.016 -20.766 1 94.06 549 SER B N 1
ATOM 9576 C CA . SER B 1 549 ? 26.531 -21.969 -19.688 1 94.06 549 SER B CA 1
ATOM 9577 C C . SER B 1 549 ? 25.312 -22.828 -19.359 1 94.06 549 SER B C 1
ATOM 9579 O O . SER B 1 549 ? 24.344 -22.344 -18.766 1 94.06 549 SER B O 1
ATOM 9581 N N . PRO B 1 550 ? 25.359 -24.125 -19.672 1 96 550 PRO B N 1
ATOM 9582 C CA . PRO B 1 550 ? 24.25 -24.984 -19.297 1 96 550 PRO B CA 1
ATOM 9583 C C . PRO B 1 550 ? 24.078 -25.094 -17.781 1 96 550 PRO B C 1
ATOM 9585 O O . PRO B 1 550 ? 22.969 -25.344 -17.297 1 96 550 PRO B O 1
ATOM 9588 N N . ALA B 1 551 ? 25.188 -24.891 -17.047 1 95.62 551 ALA B N 1
ATOM 9589 C CA . ALA B 1 551 ? 25.109 -24.969 -15.586 1 95.62 551 ALA B CA 1
ATOM 9590 C C . ALA B 1 551 ? 24.25 -23.828 -15.031 1 95.62 551 ALA B C 1
ATOM 9592 O O . ALA B 1 551 ? 23.359 -24.047 -14.211 1 95.62 551 ALA B O 1
ATOM 9593 N N . LEU B 1 552 ? 24.516 -22.641 -15.539 1 96.06 552 LEU B N 1
ATOM 9594 C CA . LEU B 1 552 ? 23.75 -21.484 -15.062 1 96.06 552 LEU B CA 1
ATOM 9595 C C . LEU B 1 552 ? 22.297 -21.578 -15.516 1 96.06 552 LEU B C 1
ATOM 9597 O O . LEU B 1 552 ? 21.391 -21.203 -14.773 1 96.06 552 LEU B O 1
ATOM 9601 N N . ALA B 1 553 ? 22.062 -22.062 -16.688 1 96.38 553 ALA B N 1
ATOM 9602 C CA . ALA B 1 553 ? 20.703 -22.219 -17.203 1 96.38 553 ALA B CA 1
ATOM 9603 C C . ALA B 1 553 ? 19.906 -23.219 -16.359 1 96.38 553 ALA B C 1
ATOM 9605 O O . ALA B 1 553 ? 18.766 -22.938 -15.961 1 96.38 553 ALA B O 1
ATOM 9606 N N . LEU B 1 554 ? 20.516 -24.312 -16.094 1 96.62 554 LEU B N 1
ATOM 9607 C CA . LEU B 1 554 ? 19.844 -25.328 -15.297 1 96.62 554 LEU B CA 1
ATOM 9608 C C . LEU B 1 554 ? 19.656 -24.859 -13.859 1 96.62 554 LEU B C 1
ATOM 9610 O O . LEU B 1 554 ? 18.609 -25.125 -13.25 1 96.62 554 LEU B O 1
ATOM 9614 N N . GLN B 1 555 ? 20.625 -24.219 -13.344 1 96.44 555 GLN B N 1
ATOM 9615 C CA . GLN B 1 555 ? 20.5 -23.688 -11.992 1 96.44 555 GLN B CA 1
ATOM 9616 C C . GLN B 1 555 ? 19.281 -22.781 -11.867 1 96.44 555 GLN B C 1
ATOM 9618 O O . GLN B 1 555 ? 18.547 -22.844 -10.883 1 96.44 555 GLN B O 1
ATOM 9623 N N . ALA B 1 556 ? 19.094 -21.922 -12.844 1 96.25 556 ALA B N 1
ATOM 9624 C CA . ALA B 1 556 ? 17.984 -20.969 -12.828 1 96.25 556 ALA B CA 1
ATOM 9625 C C . ALA B 1 556 ? 16.641 -21.703 -12.797 1 96.25 556 ALA B C 1
ATOM 9627 O O . ALA B 1 556 ? 15.773 -21.391 -11.984 1 96.25 556 ALA B O 1
ATOM 9628 N N . VAL B 1 557 ? 16.5 -22.672 -13.578 1 94.81 557 VAL B N 1
ATOM 9629 C CA . VAL B 1 557 ? 15.242 -23.391 -13.664 1 94.81 557 VAL B CA 1
ATOM 9630 C C . VAL B 1 557 ? 15.023 -24.203 -12.383 1 94.81 557 VAL B C 1
ATOM 9632 O O . VAL B 1 557 ? 13.914 -24.219 -11.844 1 94.81 557 VAL B O 1
ATOM 9635 N N . LEU B 1 558 ? 16.062 -24.859 -11.938 1 94 558 LEU B N 1
ATOM 9636 C CA . LEU B 1 558 ? 15.93 -25.656 -10.719 1 94 558 LEU B CA 1
ATOM 9637 C C . LEU B 1 558 ? 15.586 -24.766 -9.523 1 94 558 LEU B C 1
ATOM 9639 O O . LEU B 1 558 ? 14.82 -25.172 -8.648 1 94 558 LEU B O 1
ATOM 9643 N N . ALA B 1 559 ? 16.203 -23.625 -9.516 1 94.75 559 ALA B N 1
ATOM 9644 C CA . ALA B 1 559 ? 15.883 -22.703 -8.438 1 94.75 559 ALA B CA 1
ATOM 9645 C C . ALA B 1 559 ? 14.391 -22.359 -8.43 1 94.75 559 ALA B C 1
ATOM 9647 O O . ALA B 1 559 ? 13.766 -22.328 -7.367 1 94.75 559 ALA B O 1
ATOM 9648 N N . MET B 1 560 ? 13.812 -22.125 -9.594 1 93.5 560 MET B N 1
ATOM 9649 C CA . MET B 1 560 ? 12.398 -21.781 -9.695 1 93.5 560 MET B CA 1
ATOM 9650 C C . MET B 1 560 ? 11.531 -22.969 -9.266 1 93.5 560 MET B C 1
ATOM 9652 O O . MET B 1 560 ? 10.531 -22.781 -8.57 1 93.5 560 MET B O 1
ATOM 9656 N N . VAL B 1 561 ? 11.891 -24.078 -9.672 1 91.06 561 VAL B N 1
ATOM 9657 C CA . VAL B 1 561 ? 11.141 -25.281 -9.336 1 91.06 561 VAL B CA 1
ATOM 9658 C C . VAL B 1 561 ? 11.211 -25.547 -7.832 1 91.06 561 VAL B C 1
ATOM 9660 O O . VAL B 1 561 ? 10.211 -25.891 -7.203 1 91.06 561 VAL B O 1
ATOM 9663 N N . CYS B 1 562 ? 12.367 -25.359 -7.309 1 91.38 562 CYS B N 1
ATOM 9664 C CA . CYS B 1 562 ? 12.539 -25.531 -5.871 1 91.38 562 CYS B CA 1
ATOM 9665 C C . CYS B 1 562 ? 11.711 -24.5 -5.098 1 91.38 562 CYS B C 1
ATOM 9667 O O . CYS B 1 562 ? 11.109 -24.844 -4.078 1 91.38 562 CYS B O 1
ATOM 9669 N N . GLN B 1 563 ? 11.727 -23.297 -5.566 1 92.06 563 GLN B N 1
ATOM 9670 C CA . GLN B 1 563 ? 10.93 -22.266 -4.906 1 92.06 563 GLN B CA 1
ATOM 9671 C C . GLN B 1 563 ? 9.445 -22.641 -4.918 1 92.06 563 GLN B C 1
ATOM 9673 O O . GLN B 1 563 ? 8.766 -22.531 -3.893 1 92.06 563 GLN B O 1
ATOM 9678 N N . THR B 1 564 ? 9.008 -23.031 -6.039 1 85.31 564 THR B N 1
ATOM 9679 C CA . THR B 1 564 ? 7.609 -23.406 -6.16 1 85.31 564 THR B CA 1
ATOM 9680 C C . THR B 1 564 ? 7.266 -24.531 -5.191 1 85.31 564 THR B C 1
ATOM 9682 O O . THR B 1 564 ? 6.242 -24.484 -4.508 1 85.31 564 THR B O 1
ATOM 9685 N N . THR B 1 565 ? 8.117 -25.484 -5.16 1 84 565 THR B N 1
ATOM 9686 C CA . THR B 1 565 ? 7.918 -26.625 -4.266 1 84 565 THR B CA 1
ATOM 9687 C C . THR B 1 565 ? 7.918 -26.156 -2.809 1 84 565 THR B C 1
ATOM 9689 O O . THR B 1 565 ? 7.078 -26.594 -2.016 1 84 565 THR B O 1
ATOM 9692 N N . TYR B 1 566 ? 8.844 -25.328 -2.547 1 89.06 566 TYR B N 1
ATOM 9693 C CA . TYR B 1 566 ? 8.984 -24.844 -1.18 1 89.06 566 TYR B CA 1
ATOM 9694 C C . TYR B 1 566 ? 7.73 -24.109 -0.735 1 89.06 566 TYR B C 1
ATOM 9696 O O . TYR B 1 566 ? 7.195 -24.359 0.345 1 89.06 566 TYR B O 1
ATOM 9704 N N . TYR B 1 567 ? 7.297 -23.172 -1.439 1 84.94 567 TYR B N 1
ATOM 9705 C CA . TYR B 1 567 ? 6.199 -22.312 -1.011 1 84.94 567 TYR B CA 1
ATOM 9706 C C . TYR B 1 567 ? 4.867 -23.047 -1.064 1 84.94 567 TYR B C 1
ATOM 9708 O O . TYR B 1 567 ? 3.947 -22.75 -0.303 1 84.94 567 TYR B O 1
ATOM 9716 N N . ASP B 1 568 ? 4.805 -24.016 -1.904 1 78.25 568 ASP B N 1
ATOM 9717 C CA . ASP B 1 568 ? 3.629 -24.875 -1.871 1 78.25 568 ASP B CA 1
ATOM 9718 C C . ASP B 1 568 ? 3.535 -25.625 -0.543 1 78.25 568 ASP B C 1
ATOM 9720 O O . ASP B 1 568 ? 2.439 -25.844 -0.023 1 78.25 568 ASP B O 1
ATOM 9724 N N . ARG B 1 569 ? 4.707 -25.984 -0.098 1 81.19 569 ARG B N 1
ATOM 9725 C CA . ARG B 1 569 ? 4.758 -26.734 1.152 1 81.19 569 ARG B CA 1
ATOM 9726 C C . ARG B 1 569 ? 4.645 -25.812 2.355 1 81.19 569 ARG B C 1
ATOM 9728 O O . ARG B 1 569 ? 4.098 -26.188 3.393 1 81.19 569 ARG B O 1
ATOM 9735 N N . LEU B 1 570 ? 5.152 -24.703 2.217 1 85.62 570 LEU B N 1
ATOM 9736 C CA . LEU B 1 570 ? 5.18 -23.75 3.32 1 85.62 570 LEU B CA 1
ATOM 9737 C C . LEU B 1 570 ? 3.77 -23.438 3.803 1 85.62 570 LEU B C 1
ATOM 9739 O O . LEU B 1 570 ? 3.535 -23.297 5.004 1 85.62 570 LEU B O 1
ATOM 9743 N N . VAL B 1 571 ? 2.885 -23.312 2.957 1 77.75 571 VAL B N 1
ATOM 9744 C CA . VAL B 1 571 ? 1.52 -22.891 3.262 1 77.75 571 VAL B CA 1
ATOM 9745 C C . VAL B 1 571 ? 0.857 -23.938 4.172 1 77.75 571 VAL B C 1
ATOM 9747 O O . VAL B 1 571 ? 0.024 -23.578 5.012 1 77.75 571 VAL B O 1
ATOM 9750 N N . ILE B 1 572 ? 1.277 -25.203 4.062 1 77.69 572 ILE B N 1
ATOM 9751 C CA . ILE B 1 572 ? 0.594 -26.266 4.809 1 77.69 572 ILE B CA 1
ATOM 9752 C C . ILE B 1 572 ? 1.405 -26.625 6.051 1 77.69 572 ILE B C 1
ATOM 9754 O O . ILE B 1 572 ? 1.013 -27.5 6.824 1 77.69 572 ILE B O 1
ATOM 9758 N N . GLU B 1 573 ? 2.469 -25.938 6.23 1 79.31 573 GLU B N 1
ATOM 9759 C CA . GLU B 1 573 ? 3.357 -26.297 7.332 1 79.31 573 GLU B CA 1
ATOM 9760 C C . GLU B 1 573 ? 2.756 -25.891 8.68 1 79.31 573 GLU B C 1
ATOM 9762 O O . GLU B 1 573 ? 2.195 -24.797 8.812 1 79.31 573 GLU B O 1
ATOM 9767 N N . GLU B 1 574 ? 2.967 -26.828 9.633 1 74.5 574 GLU B N 1
ATOM 9768 C CA . GLU B 1 574 ? 2.381 -26.609 10.953 1 74.5 574 GLU B CA 1
ATOM 9769 C C . GLU B 1 574 ? 3.439 -26.156 11.961 1 74.5 574 GLU B C 1
ATOM 9771 O O . GLU B 1 574 ? 3.143 -25.406 12.891 1 74.5 574 GLU B O 1
ATOM 9776 N N . ASN B 1 575 ? 4.551 -26.609 11.773 1 79.19 575 ASN B N 1
ATOM 9777 C CA . ASN B 1 575 ? 5.598 -26.312 12.742 1 79.19 575 ASN B CA 1
ATOM 9778 C C . ASN B 1 575 ? 6.184 -24.922 12.531 1 79.19 575 ASN B C 1
ATOM 9780 O O . ASN B 1 575 ? 6.355 -24.484 11.391 1 79.19 575 ASN B O 1
ATOM 9784 N N . SER B 1 576 ? 6.328 -24.312 13.641 1 87.25 576 SER B N 1
ATOM 9785 C CA . SER B 1 576 ? 6.918 -22.984 13.57 1 87.25 576 SER B CA 1
ATOM 9786 C C . SER B 1 576 ? 8.008 -22.797 14.625 1 87.25 576 SER B C 1
ATOM 9788 O O . SER B 1 576 ? 8.125 -23.609 15.547 1 87.25 576 SER B O 1
ATOM 9790 N N . ALA B 1 577 ? 8.852 -21.922 14.398 1 91.44 577 ALA B N 1
ATOM 9791 C CA . ALA B 1 577 ? 9.914 -21.516 15.312 1 91.44 577 ALA B CA 1
ATOM 9792 C C . ALA B 1 577 ? 10.008 -19.984 15.383 1 91.44 577 ALA B C 1
ATOM 9794 O O . ALA B 1 577 ? 9.57 -19.297 14.469 1 91.44 577 ALA B O 1
ATOM 9795 N N . SER B 1 578 ? 10.594 -19.594 16.5 1 93.69 578 SER B N 1
ATOM 9796 C CA . SER B 1 578 ? 10.727 -18.141 16.688 1 93.69 578 SER B CA 1
ATOM 9797 C C . SER B 1 578 ? 11.945 -17.609 15.945 1 93.69 578 SER B C 1
ATOM 9799 O O . SER B 1 578 ? 13 -18.234 15.93 1 93.69 578 SER B O 1
ATOM 9801 N N . ALA B 1 579 ? 11.719 -16.469 15.266 1 96.38 579 ALA B N 1
ATOM 9802 C CA . ALA B 1 579 ? 12.797 -15.758 14.586 1 96.38 579 ALA B CA 1
ATOM 9803 C C . ALA B 1 579 ? 12.734 -14.258 14.867 1 96.38 579 ALA B C 1
ATOM 9805 O O . ALA B 1 579 ? 11.664 -13.719 15.133 1 96.38 579 ALA B O 1
ATOM 9806 N N . SER B 1 580 ? 13.891 -13.648 14.938 1 96.88 580 SER B N 1
ATOM 9807 C CA . SER B 1 580 ? 13.961 -12.195 15.023 1 96.88 580 SER B CA 1
ATOM 9808 C C . SER B 1 580 ? 13.867 -11.555 13.641 1 96.88 580 SER B C 1
ATOM 9810 O O . SER B 1 580 ? 14.695 -11.828 12.773 1 96.88 580 SER B O 1
ATOM 9812 N N . THR B 1 581 ? 12.789 -10.789 13.414 1 96.38 581 THR B N 1
ATOM 9813 C CA . THR B 1 581 ? 12.57 -10.219 12.094 1 96.38 581 THR B CA 1
ATOM 9814 C C . THR B 1 581 ? 12.352 -8.711 12.188 1 96.38 581 THR B C 1
ATOM 9816 O O . THR B 1 581 ? 11.891 -8.211 13.219 1 96.38 581 THR B O 1
ATOM 9819 N N . SER B 1 582 ? 12.844 -7.965 11.25 1 93.69 582 SER B N 1
ATOM 9820 C CA . SER B 1 582 ? 12.555 -6.551 11.055 1 93.69 582 SER B CA 1
ATOM 9821 C C . SER B 1 582 ? 11.961 -6.293 9.672 1 93.69 582 SER B C 1
ATOM 9823 O O . SER B 1 582 ? 12.508 -6.746 8.664 1 93.69 582 SER B O 1
ATOM 9825 N N . PHE B 1 583 ? 10.82 -5.66 9.625 1 93.44 583 PHE B N 1
ATOM 9826 C CA . PHE B 1 583 ? 10.172 -5.332 8.367 1 93.44 583 PHE B CA 1
ATOM 9827 C C . PHE B 1 583 ? 10.203 -3.828 8.117 1 93.44 583 PHE B C 1
ATOM 9829 O O . PHE B 1 583 ? 10.297 -3.037 9.055 1 93.44 583 PHE B O 1
ATOM 9836 N N . SER B 1 584 ? 10.18 -3.449 6.852 1 91.81 584 SER B N 1
ATOM 9837 C CA . SER B 1 584 ? 10.117 -2.031 6.516 1 91.81 584 SER B CA 1
ATOM 9838 C C . SER B 1 584 ? 8.688 -1.513 6.547 1 91.81 584 SER B C 1
ATOM 9840 O O . SER B 1 584 ? 7.742 -2.279 6.352 1 91.81 584 SER B O 1
ATOM 9842 N N . SER B 1 585 ? 8.523 -0.338 6.953 1 87.5 585 SER B N 1
ATOM 9843 C CA . SER B 1 585 ? 7.246 0.367 6.91 1 87.5 585 SER B CA 1
ATOM 9844 C C . SER B 1 585 ? 7.355 1.662 6.109 1 87.5 585 SER B C 1
ATOM 9846 O O . SER B 1 585 ? 8.438 2.242 6.008 1 87.5 585 SER B O 1
ATOM 9848 N N . THR B 1 586 ? 6.184 2.016 5.422 1 84.62 586 THR B N 1
ATOM 9849 C CA . THR B 1 586 ? 6.164 3.244 4.637 1 84.62 586 THR B CA 1
ATOM 9850 C C . THR B 1 586 ? 5.289 4.301 5.305 1 84.62 586 THR B C 1
ATOM 9852 O O . THR B 1 586 ? 4.133 4.031 5.645 1 84.62 586 THR B O 1
ATOM 9855 N N . THR B 1 587 ? 5.832 5.387 5.66 1 83.5 587 THR B N 1
ATOM 9856 C CA . THR B 1 587 ? 5.109 6.52 6.227 1 83.5 587 THR B CA 1
ATOM 9857 C C . THR B 1 587 ? 5.66 7.836 5.695 1 83.5 587 THR B C 1
ATOM 9859 O O . THR B 1 587 ? 6.621 7.848 4.922 1 83.5 587 THR B O 1
ATOM 9862 N N . LEU B 1 588 ? 4.93 8.922 5.984 1 82.25 588 LEU B N 1
ATOM 9863 C CA . LEU B 1 588 ? 5.426 10.242 5.609 1 82.25 588 LEU B CA 1
ATOM 9864 C C . LEU B 1 588 ? 6.574 10.664 6.516 1 82.25 588 LEU B C 1
ATOM 9866 O O . LEU B 1 588 ? 6.406 10.773 7.734 1 82.25 588 LEU B O 1
ATOM 9870 N N . ILE B 1 589 ? 7.699 10.828 5.93 1 88.62 589 ILE B N 1
ATOM 9871 C CA . ILE B 1 589 ? 8.875 11.281 6.672 1 88.62 589 ILE B CA 1
ATOM 9872 C C . ILE B 1 589 ? 9.547 12.43 5.926 1 88.62 589 ILE B C 1
ATOM 9874 O O . ILE B 1 589 ? 9.352 12.594 4.719 1 88.62 589 ILE B O 1
ATOM 9878 N N . PRO B 1 590 ? 10.25 13.242 6.66 1 91.25 590 PRO B N 1
ATOM 9879 C CA . PRO B 1 590 ? 11 14.289 5.969 1 91.25 590 PRO B CA 1
ATOM 9880 C C . PRO B 1 590 ? 12.086 13.734 5.047 1 91.25 590 PRO B C 1
ATOM 9882 O O . PRO B 1 590 ? 12.906 12.922 5.477 1 91.25 590 PRO B O 1
ATOM 9885 N N . MET B 1 591 ? 12.047 14.18 3.797 1 91.56 591 MET B N 1
ATOM 9886 C CA . MET B 1 591 ? 12.992 13.656 2.814 1 91.56 591 MET B CA 1
ATOM 9887 C C . MET B 1 591 ? 13.898 14.758 2.283 1 91.56 591 MET B C 1
ATOM 9889 O O . MET B 1 591 ? 14.828 14.484 1.52 1 91.56 591 MET B O 1
ATOM 9893 N N . ARG B 1 592 ? 13.617 15.953 2.588 1 93.19 592 ARG B N 1
ATOM 9894 C CA . ARG B 1 592 ? 14.43 17.094 2.174 1 93.19 592 ARG B CA 1
ATOM 9895 C C . ARG B 1 592 ? 14.609 18.078 3.32 1 93.19 592 ARG B C 1
ATOM 9897 O O . ARG B 1 592 ? 13.945 17.969 4.355 1 93.19 592 ARG B O 1
ATOM 9904 N N . TRP B 1 593 ? 15.555 19.031 3.137 1 94.94 593 TRP B N 1
ATOM 9905 C CA . TRP B 1 593 ? 15.891 20 4.168 1 94.94 593 TRP B CA 1
ATOM 9906 C C . TRP B 1 593 ? 15.375 21.391 3.803 1 94.94 593 TRP B C 1
ATOM 9908 O O . TRP B 1 593 ? 15.547 22.344 4.562 1 94.94 593 TRP B O 1
ATOM 9918 N N . THR B 1 594 ? 14.672 21.484 2.727 1 95.69 594 THR B N 1
ATOM 9919 C CA . THR B 1 594 ? 14.312 22.812 2.219 1 95.69 594 THR B CA 1
ATOM 9920 C C . THR B 1 594 ? 13.344 23.5 3.172 1 95.69 594 THR B C 1
ATOM 9922 O O . THR B 1 594 ? 13.555 24.672 3.539 1 95.69 594 THR B O 1
ATOM 9925 N N . GLY B 1 595 ? 12.25 22.828 3.502 1 94.38 595 GLY B N 1
ATOM 9926 C CA . GLY B 1 595 ? 11.305 23.406 4.438 1 94.38 595 GLY B CA 1
ATOM 9927 C C . GLY B 1 595 ? 11.906 23.688 5.797 1 94.38 595 GLY B C 1
ATOM 9928 O O . GLY B 1 595 ? 11.656 24.75 6.383 1 94.38 595 GLY B O 1
ATOM 9929 N N . PHE B 1 596 ? 12.742 22.859 6.324 1 96.06 596 PHE B N 1
ATOM 9930 C CA . PHE B 1 596 ? 13.406 23.031 7.613 1 96.06 596 PHE B CA 1
ATOM 9931 C C . PHE B 1 596 ? 14.359 24.219 7.574 1 96.06 596 PHE B C 1
ATOM 9933 O O . PHE B 1 596 ? 14.414 25.016 8.523 1 96.06 596 PHE B O 1
ATOM 9940 N N . MET B 1 597 ? 15.047 24.344 6.496 1 97.19 597 MET B N 1
ATOM 9941 C CA . MET B 1 597 ? 15.969 25.469 6.359 1 97.19 597 MET B CA 1
ATOM 9942 C C . MET B 1 597 ? 15.203 26.797 6.301 1 97.19 597 MET B C 1
ATOM 9944 O O . MET B 1 597 ? 15.641 27.797 6.879 1 97.19 597 MET B O 1
ATOM 9948 N N . ALA B 1 598 ? 14.125 26.781 5.574 1 96.44 598 ALA B N 1
ATOM 9949 C CA . ALA B 1 598 ? 13.297 27.969 5.523 1 96.44 598 ALA B CA 1
ATOM 9950 C C . ALA B 1 598 ? 12.773 28.328 6.91 1 96.44 598 ALA B C 1
ATOM 9952 O O . ALA B 1 598 ? 12.805 29.5 7.309 1 96.44 598 ALA B O 1
ATOM 9953 N N . ALA B 1 599 ? 12.266 27.344 7.613 1 96.25 599 ALA B N 1
ATOM 9954 C CA . ALA B 1 599 ? 11.773 27.578 8.969 1 96.25 599 ALA B CA 1
ATOM 9955 C C . ALA B 1 599 ? 12.891 28.078 9.883 1 96.25 599 ALA B C 1
ATOM 9957 O O . ALA B 1 599 ? 12.688 29 10.672 1 96.25 599 ALA B O 1
ATOM 9958 N N . THR B 1 600 ? 14.07 27.5 9.781 1 96.81 600 THR B N 1
ATOM 9959 C CA . THR B 1 600 ? 15.219 27.906 10.586 1 96.81 600 THR B CA 1
ATOM 9960 C C . THR B 1 600 ? 15.625 29.344 10.266 1 96.81 600 THR B C 1
ATOM 9962 O O . THR B 1 600 ? 15.984 30.109 11.164 1 96.81 600 THR B O 1
ATOM 9965 N N . ALA B 1 601 ? 15.547 29.672 9.016 1 97.25 601 ALA B N 1
ATOM 9966 C CA . ALA B 1 601 ? 15.891 31.031 8.609 1 97.25 601 ALA B CA 1
ATOM 9967 C C . ALA B 1 601 ? 14.93 32.031 9.234 1 97.25 601 ALA B C 1
ATOM 9969 O O . ALA B 1 601 ? 15.352 33.125 9.672 1 97.25 601 ALA B O 1
ATOM 9970 N N . ILE B 1 602 ? 13.695 31.719 9.234 1 97.25 602 ILE B N 1
ATOM 9971 C CA . ILE B 1 602 ? 12.695 32.625 9.812 1 97.25 602 ILE B CA 1
ATOM 9972 C C . ILE B 1 602 ? 12.969 32.781 11.305 1 97.25 602 ILE B C 1
ATOM 9974 O O . ILE B 1 602 ? 12.992 33.938 11.805 1 97.25 602 ILE B O 1
ATOM 9978 N N . VAL B 1 603 ? 13.195 31.703 12.031 1 97.38 603 VAL B N 1
ATOM 9979 C CA . VAL B 1 603 ? 13.438 31.734 13.469 1 97.38 603 VAL B CA 1
ATOM 9980 C C . VAL B 1 603 ? 14.75 32.469 13.75 1 97.38 603 VAL B C 1
ATOM 9982 O O . VAL B 1 603 ? 14.836 33.281 14.672 1 97.38 603 VAL B O 1
ATOM 9985 N N . ALA B 1 604 ? 15.781 32.188 12.961 1 97 604 ALA B N 1
ATOM 9986 C CA . ALA B 1 604 ? 17.078 32.844 13.117 1 97 604 ALA B CA 1
ATOM 9987 C C . ALA B 1 604 ? 16.969 34.375 12.883 1 97 604 ALA B C 1
ATOM 9989 O O . ALA B 1 604 ? 17.531 35.156 13.625 1 97 604 ALA B O 1
ATOM 9990 N N . THR B 1 605 ? 16.281 34.719 11.836 1 97.38 605 THR B N 1
ATOM 9991 C CA . THR B 1 605 ? 16.062 36.125 11.555 1 97.38 605 THR B CA 1
ATOM 9992 C C . THR B 1 605 ? 15.359 36.812 12.727 1 97.38 605 THR B C 1
ATOM 9994 O O . THR B 1 605 ? 15.758 37.906 13.141 1 97.38 605 THR B O 1
ATOM 9997 N N . HIS B 1 606 ? 14.398 36.125 13.219 1 97.69 606 HIS B N 1
ATOM 9998 C CA . HIS B 1 606 ? 13.68 36.656 14.375 1 97.69 606 HIS B CA 1
ATOM 9999 C C . HIS B 1 606 ? 14.617 36.844 15.555 1 97.69 606 HIS B C 1
ATOM 10001 O O . HIS B 1 606 ? 14.617 37.906 16.188 1 97.69 606 HIS B O 1
ATOM 10007 N N . LEU B 1 607 ? 15.422 35.906 15.844 1 97.38 607 LEU B N 1
ATOM 10008 C CA . LEU B 1 607 ? 16.328 35.969 17 1 97.38 607 LEU B CA 1
ATOM 10009 C C . LEU B 1 607 ? 17.359 37.062 16.797 1 97.38 607 LEU B C 1
ATOM 10011 O O . LEU B 1 607 ? 17.688 37.781 17.75 1 97.38 607 LEU B O 1
ATOM 10015 N N . VAL B 1 608 ? 17.859 37.219 15.617 1 97.19 608 VAL B N 1
ATOM 10016 C CA . VAL B 1 608 ? 18.828 38.25 15.312 1 97.19 608 VAL B CA 1
ATOM 10017 C C . VAL B 1 608 ? 18.203 39.656 15.508 1 97.19 608 VAL B C 1
ATOM 10019 O O . VAL B 1 608 ? 18.812 40.531 16.094 1 97.19 608 VAL B O 1
ATOM 10022 N N . VAL B 1 609 ? 17 39.75 15.031 1 97.38 609 VAL B N 1
ATOM 10023 C CA . VAL B 1 609 ? 16.297 41.031 15.188 1 97.38 609 VAL B CA 1
ATOM 10024 C C . VAL B 1 609 ? 16.109 41.344 16.672 1 97.38 609 VAL B C 1
ATOM 10026 O O . VAL B 1 609 ? 16.328 42.469 17.109 1 97.38 609 VAL B O 1
ATOM 10029 N N . VAL B 1 610 ? 15.711 40.344 17.422 1 96.88 610 VAL B N 1
ATOM 10030 C CA . VAL B 1 610 ? 15.461 40.531 18.844 1 96.88 610 VAL B CA 1
ATOM 10031 C C . VAL B 1 610 ? 16.766 40.969 19.547 1 96.88 610 VAL B C 1
ATOM 10033 O O . VAL B 1 610 ? 16.766 41.844 20.391 1 96.88 610 VAL B O 1
ATOM 10036 N N . VAL B 1 611 ? 17.859 40.375 19.203 1 96.19 611 VAL B N 1
ATOM 10037 C CA . VAL B 1 611 ? 19.141 40.688 19.797 1 96.19 611 VAL B CA 1
ATOM 10038 C C . VAL B 1 611 ? 19.562 42.125 19.422 1 96.19 611 VAL B C 1
ATOM 10040 O O . VAL B 1 611 ? 19.969 42.906 20.281 1 96.19 611 VAL B O 1
ATOM 10043 N N . ILE B 1 612 ? 19.438 42.469 18.172 1 97 612 ILE B N 1
ATOM 10044 C CA . ILE B 1 612 ? 19.828 43.781 17.703 1 97 612 ILE B CA 1
ATOM 10045 C C . ILE B 1 612 ? 18.984 44.844 18.391 1 97 612 ILE B C 1
ATOM 10047 O O . ILE B 1 612 ? 19.516 45.844 18.875 1 97 612 ILE B O 1
ATOM 10051 N N . VAL B 1 613 ? 17.719 44.562 18.438 1 97 613 VAL B N 1
ATOM 10052 C CA . VAL B 1 613 ? 16.812 45.531 19.062 1 97 613 VAL B CA 1
ATOM 10053 C C . VAL B 1 613 ? 17.156 45.688 20.547 1 97 613 VAL B C 1
ATOM 10055 O O . VAL B 1 613 ? 17.141 46.812 21.078 1 97 613 VAL B O 1
ATOM 10058 N N . THR B 1 614 ? 17.438 44.594 21.203 1 95.38 614 THR B N 1
ATOM 10059 C CA . THR B 1 614 ? 17.797 44.625 22.625 1 95.38 614 THR B CA 1
ATOM 10060 C C . THR B 1 614 ? 19.078 45.438 22.828 1 95.38 614 THR B C 1
ATOM 10062 O O . THR B 1 614 ? 19.141 46.281 23.734 1 95.38 614 THR B O 1
ATOM 10065 N N . VAL B 1 615 ? 20.047 45.281 22 1 95.31 615 VAL B N 1
ATOM 10066 C CA . VAL B 1 615 ? 21.297 46 22.109 1 95.31 615 VAL B CA 1
ATOM 10067 C C . VAL B 1 615 ? 21.078 47.5 21.828 1 95.31 615 VAL B C 1
ATOM 10069 O O . VAL B 1 615 ? 21.594 48.344 22.547 1 95.31 615 VAL B O 1
ATOM 10072 N N . LEU B 1 616 ? 20.297 47.781 20.844 1 95.56 616 LEU B N 1
ATOM 10073 C CA . LEU B 1 616 ? 20 49.156 20.531 1 95.56 616 LEU B CA 1
ATOM 10074 C C . LEU B 1 616 ? 19.234 49.844 21.672 1 95.56 616 LEU B C 1
ATOM 10076 O O . LEU B 1 616 ? 19.469 51 21.984 1 95.56 616 LEU B O 1
ATOM 10080 N N . PHE B 1 617 ? 18.328 49.094 22.25 1 94.81 617 PHE B N 1
ATOM 10081 C CA . PHE B 1 617 ? 17.562 49.594 23.375 1 94.81 617 PHE B CA 1
ATOM 10082 C C . PHE B 1 617 ? 18.484 49.969 24.531 1 94.81 617 PHE B C 1
ATOM 10084 O O . PHE B 1 617 ? 18.328 51.031 25.141 1 94.81 617 PHE B O 1
ATOM 10091 N N . PHE B 1 618 ? 19.469 49.156 24.75 1 93.25 618 PHE B N 1
ATOM 10092 C CA . PHE B 1 618 ? 20.391 49.438 25.859 1 93.25 618 PHE B CA 1
ATOM 10093 C C . PHE B 1 618 ? 21.281 50.625 25.547 1 93.25 618 PHE B C 1
ATOM 10095 O O . PHE B 1 618 ? 21.641 51.375 26.453 1 93.25 618 PHE B O 1
ATOM 10102 N N . HIS B 1 619 ? 21.578 50.875 24.312 1 92.69 619 HIS B N 1
ATOM 10103 C CA . HIS B 1 619 ? 22.531 51.906 23.922 1 92.69 619 HIS B CA 1
ATOM 10104 C C . HIS B 1 619 ? 21.828 53.281 23.734 1 92.69 619 HIS B C 1
ATOM 10106 O O . HIS B 1 619 ? 22.406 54.312 24.031 1 92.69 619 HIS B O 1
ATOM 10112 N N . PHE B 1 620 ? 20.594 53.219 23.312 1 91.5 620 PHE B N 1
ATOM 10113 C CA . PHE B 1 620 ? 20 54.469 22.844 1 91.5 620 PHE B CA 1
ATOM 10114 C C . PHE B 1 620 ? 18.891 54.906 23.797 1 91.5 620 PHE B C 1
ATOM 10116 O O . PHE B 1 620 ? 18.297 55.969 23.609 1 91.5 620 PHE B O 1
ATOM 10123 N N . THR B 1 621 ? 18.594 54.156 24.781 1 91.12 621 THR B N 1
ATOM 10124 C CA . THR B 1 621 ? 17.547 54.562 25.719 1 91.12 621 THR B CA 1
ATOM 10125 C C . THR B 1 621 ? 18.062 54.594 27.156 1 91.12 621 THR B C 1
ATOM 10127 O O . THR B 1 621 ? 18.906 53.75 27.516 1 91.12 621 THR B O 1
ATOM 10130 N N . SER B 1 622 ? 17.641 55.594 27.891 1 88 622 SER B N 1
ATOM 10131 C CA . SER B 1 622 ? 18.078 55.688 29.281 1 88 622 SER B CA 1
ATOM 10132 C C . SER B 1 622 ? 16.891 56.031 30.203 1 88 622 SER B C 1
ATOM 10134 O O . SER B 1 622 ? 16.953 55.781 31.406 1 88 622 SER B O 1
ATOM 10136 N N . SER B 1 623 ? 15.859 56.594 29.656 1 88.25 623 SER B N 1
ATOM 10137 C CA . SER B 1 623 ? 14.773 57.094 30.5 1 88.25 623 SER B CA 1
ATOM 10138 C C . SER B 1 623 ? 13.523 56.25 30.359 1 88.25 623 SER B C 1
ATOM 10140 O O . SER B 1 623 ? 12.516 56.5 31.031 1 88.25 623 SER B O 1
ATOM 10142 N N . SER B 1 624 ? 13.57 55.25 29.547 1 90.75 624 SER B N 1
ATOM 10143 C CA . SER B 1 624 ? 12.383 54.438 29.297 1 90.75 624 SER B CA 1
ATOM 10144 C C . SER B 1 624 ? 12.375 53.188 30.156 1 90.75 624 SER B C 1
ATOM 10146 O O . SER B 1 624 ? 13.344 52.406 30.156 1 90.75 624 SER B O 1
ATOM 10148 N N . LEU B 1 625 ? 11.289 53 30.953 1 92.94 625 LEU B N 1
ATOM 10149 C CA . LEU B 1 625 ? 11.023 51.781 31.703 1 92.94 625 LEU B CA 1
ATOM 10150 C C . LEU B 1 625 ? 9.891 51 31.062 1 92.94 625 LEU B C 1
ATOM 10152 O O . LEU B 1 625 ? 8.719 51.344 31.219 1 92.94 625 LEU B O 1
ATOM 10156 N N . LEU B 1 626 ? 10.297 49.844 30.516 1 93.56 626 LEU B N 1
ATOM 10157 C CA . LEU B 1 626 ? 9.312 49.062 29.781 1 93.56 626 LEU B CA 1
ATOM 10158 C C . LEU B 1 626 ? 8.273 48.469 30.734 1 93.56 626 LEU B C 1
ATOM 10160 O O . LEU B 1 626 ? 8.602 48.062 31.844 1 93.56 626 LEU B O 1
ATOM 10164 N N . GLY B 1 627 ? 7.035 48.469 30.297 1 90.12 627 GLY B N 1
ATOM 10165 C CA . GLY B 1 627 ? 5.973 47.812 31.047 1 90.12 627 GLY B CA 1
ATOM 10166 C C . GLY B 1 627 ? 5.367 48.688 32.125 1 90.12 627 GLY B C 1
ATOM 10167 O O . GLY B 1 627 ? 4.57 48.219 32.938 1 90.12 627 GLY B O 1
ATOM 10168 N N . ASN B 1 628 ? 5.738 49.969 32.094 1 92.06 628 ASN B N 1
ATOM 10169 C CA . ASN B 1 628 ? 5.23 50.875 33.125 1 92.06 628 ASN B CA 1
ATOM 10170 C C . ASN B 1 628 ? 4.301 51.938 32.531 1 92.06 628 ASN B C 1
ATOM 10172 O O . ASN B 1 628 ? 4.746 52.812 31.797 1 92.06 628 ASN B O 1
ATOM 10176 N N . CYS B 1 629 ? 3.053 51.875 32.875 1 92.5 629 CYS B N 1
ATOM 10177 C CA . CYS B 1 629 ? 2 52.688 32.281 1 92.5 629 CYS B CA 1
ATOM 10178 C C . CYS B 1 629 ? 2.033 54.125 32.812 1 92.5 629 CYS B C 1
ATOM 10180 O O . CYS B 1 629 ? 1.828 55.062 32.031 1 92.5 629 CYS B O 1
ATOM 10182 N N . TRP B 1 630 ? 2.332 54.312 34.062 1 93.12 630 TRP B N 1
ATOM 10183 C CA . TRP B 1 630 ? 2.369 55.656 34.656 1 93.12 630 TRP B CA 1
ATOM 10184 C C . TRP B 1 630 ? 3.492 56.5 34.031 1 93.12 630 TRP B C 1
ATOM 10186 O O . TRP B 1 630 ? 3.309 57.688 33.719 1 93.12 630 TRP B O 1
ATOM 10196 N N . GLN B 1 631 ? 4.547 55.875 33.875 1 93.06 631 GLN B N 1
ATOM 10197 C CA . GLN B 1 631 ? 5.66 56.562 33.281 1 93.06 631 GLN B CA 1
ATOM 10198 C C . GLN B 1 631 ? 5.328 56.969 31.844 1 93.06 631 GLN B C 1
ATOM 10200 O O . GLN B 1 631 ? 5.66 58.094 31.406 1 93.06 631 GLN B O 1
ATOM 10205 N N . ALA B 1 632 ? 4.699 56.062 31.109 1 93.81 632 ALA B N 1
ATOM 10206 C CA . ALA B 1 632 ? 4.352 56.312 29.703 1 93.81 632 ALA B CA 1
ATOM 10207 C C . ALA B 1 632 ? 3.41 57.5 29.578 1 93.81 632 ALA B C 1
ATOM 10209 O O . ALA B 1 632 ? 3.535 58.312 28.656 1 93.81 632 ALA B O 1
ATOM 10210 N N . VAL B 1 633 ? 2.533 57.656 30.5 1 93.06 633 VAL B N 1
ATOM 10211 C CA . VAL B 1 633 ? 1.58 58.781 30.469 1 93.06 633 VAL B CA 1
ATOM 10212 C C . VAL B 1 633 ? 2.24 60.031 31 1 93.06 633 VAL B C 1
ATOM 10214 O O . VAL B 1 633 ? 2.078 61.125 30.422 1 93.06 633 VAL B O 1
ATOM 10217 N N . ALA B 1 634 ? 2.994 59.938 32.062 1 93.12 634 ALA B N 1
ATOM 10218 C CA . ALA B 1 634 ? 3.625 61.062 32.688 1 93.12 634 ALA B CA 1
ATOM 10219 C C . ALA B 1 634 ? 4.582 61.781 31.75 1 93.12 634 ALA B C 1
ATOM 10221 O O . ALA B 1 634 ? 4.68 63.031 31.766 1 93.12 634 ALA B O 1
ATOM 10222 N N . GLN B 1 635 ? 5.18 61.062 30.953 1 93 635 GLN B N 1
ATOM 10223 C CA . GLN B 1 635 ? 6.191 61.625 30.078 1 93 635 GLN B CA 1
ATOM 10224 C C . GLN B 1 635 ? 5.555 62.375 28.891 1 93 635 GLN B C 1
ATOM 10226 O O . GLN B 1 635 ? 6.215 63.125 28.203 1 93 635 GLN B O 1
ATOM 10231 N N . VAL B 1 636 ? 4.336 62.094 28.625 1 92.5 636 VAL B N 1
ATOM 10232 C CA . VAL B 1 636 ? 3.613 62.781 27.578 1 92.5 636 VAL B CA 1
ATOM 10233 C C . VAL B 1 636 ? 3.064 64.125 28.125 1 92.5 636 VAL B C 1
ATOM 10235 O O . VAL B 1 636 ? 2.873 65.062 27.375 1 92.5 636 VAL B O 1
ATOM 10238 N N . VAL B 1 637 ? 2.902 64.188 29.453 1 91.44 637 VAL B N 1
ATOM 10239 C CA . VAL B 1 637 ? 2.32 65.375 30.094 1 91.44 637 VAL B CA 1
ATOM 10240 C C . VAL B 1 637 ? 3.414 66.438 30.375 1 91.44 637 VAL B C 1
ATOM 10242 O O . VAL B 1 637 ? 4.086 66.375 31.406 1 91.44 637 VAL B O 1
ATOM 10245 N N . THR B 1 638 ? 3.561 67.312 29.484 1 87.88 638 THR B N 1
ATOM 10246 C CA . THR B 1 638 ? 4.504 68.438 29.625 1 87.88 638 THR B CA 1
ATOM 10247 C C . THR B 1 638 ? 3.803 69.75 29.453 1 87.88 638 THR B C 1
ATOM 10249 O O . THR B 1 638 ? 2.633 69.812 29.062 1 87.88 638 THR B O 1
ATOM 10252 N N . GLU B 1 639 ? 4.477 70.875 29.703 1 82.81 639 GLU B N 1
ATOM 10253 C CA . GLU B 1 639 ? 3.916 72.25 29.562 1 82.81 639 GLU B CA 1
ATOM 10254 C C . GLU B 1 639 ? 3.475 72.5 28.125 1 82.81 639 GLU B C 1
ATOM 10256 O O . GLU B 1 639 ? 2.477 73.188 27.906 1 82.81 639 GLU B O 1
ATOM 10261 N N . ASP B 1 640 ? 4.137 71.875 27.203 1 80.25 640 ASP B N 1
ATOM 10262 C CA . ASP B 1 640 ? 3.842 72.062 25.781 1 80.25 640 ASP B CA 1
ATOM 10263 C C . ASP B 1 640 ? 2.615 71.312 25.359 1 80.25 640 ASP B C 1
ATOM 10265 O O . ASP B 1 640 ? 1.904 71.688 24.438 1 80.25 640 ASP B O 1
ATOM 10269 N N . THR B 1 641 ? 2.391 70.125 26.031 1 88.56 641 THR B N 1
ATOM 10270 C CA . THR B 1 641 ? 1.321 69.25 25.594 1 88.56 641 THR B CA 1
ATOM 10271 C C . THR B 1 641 ? 0.056 69.5 26.406 1 88.56 641 THR B C 1
ATOM 10273 O O . THR B 1 641 ? -1.028 69.062 26.031 1 88.56 641 THR B O 1
ATOM 10276 N N . LEU B 1 642 ? 0.13 70.188 27.469 1 88 642 LEU B N 1
ATOM 10277 C CA . LEU B 1 642 ? -0.99 70.375 28.375 1 88 642 LEU B CA 1
ATOM 10278 C C . LEU B 1 642 ? -2.156 71.062 27.672 1 88 642 LEU B C 1
ATOM 10280 O O . LEU B 1 642 ? -3.311 70.625 27.844 1 88 642 LEU B O 1
ATOM 10284 N N . PRO B 1 643 ? -1.829 72.062 26.812 1 84.38 643 PRO B N 1
ATOM 10285 C CA . PRO B 1 643 ? -2.955 72.688 26.109 1 84.38 643 PRO B CA 1
ATOM 10286 C C . PRO B 1 643 ? -3.674 71.75 25.188 1 84.38 643 PRO B C 1
ATOM 10288 O O . PRO B 1 643 ? -4.887 71.812 24.984 1 84.38 643 PRO B O 1
ATOM 10291 N N . ILE B 1 644 ? -2.982 70.875 24.594 1 87.94 644 ILE B N 1
ATOM 10292 C CA . ILE B 1 644 ? -3.576 69.875 23.734 1 87.94 644 ILE B CA 1
ATOM 10293 C C . ILE B 1 644 ? -4.398 68.875 24.562 1 87.94 644 ILE B C 1
ATOM 10295 O O . ILE B 1 644 ? -5.516 68.5 24.188 1 87.94 644 ILE B O 1
ATOM 10299 N N . LEU B 1 645 ? -3.85 68.438 25.641 1 90.69 645 LEU B N 1
ATOM 10300 C CA . LEU B 1 645 ? -4.473 67.438 26.5 1 90.69 645 LEU B CA 1
ATOM 10301 C C . LEU B 1 645 ? -5.773 68 27.109 1 90.69 645 LEU B C 1
ATOM 10303 O O . LEU B 1 645 ? -6.707 67.188 27.344 1 90.69 645 LEU B O 1
ATOM 10307 N N . GLU B 1 646 ? -5.848 69.25 27.266 1 86.38 646 GLU B N 1
ATOM 10308 C CA . GLU B 1 646 ? -7.043 69.875 27.844 1 86.38 646 GLU B CA 1
ATOM 10309 C C . GLU B 1 646 ? -8.203 69.812 26.844 1 86.38 646 GLU B C 1
ATOM 10311 O O . GLU B 1 646 ? -9.367 69.812 27.25 1 86.38 646 GLU B O 1
ATOM 10316 N N . GLN B 1 647 ? -7.836 69.688 25.594 1 84.38 647 GLN B N 1
ATOM 10317 C CA . GLN B 1 647 ? -8.875 69.688 24.562 1 84.38 647 GLN B CA 1
ATOM 10318 C C . GLN B 1 647 ? -9.125 68.312 24 1 84.38 647 GLN B C 1
ATOM 10320 O O . GLN B 1 647 ? -10.18 68 23.438 1 84.38 647 GLN B O 1
ATOM 10325 N N . ALA B 1 648 ? -8.25 67.438 24.172 1 89.62 648 ALA B N 1
ATOM 10326 C CA . ALA B 1 648 ? -8.234 66.125 23.438 1 89.62 648 ALA B CA 1
ATOM 10327 C C . ALA B 1 648 ? -9.102 65.125 24.141 1 89.62 648 ALA B C 1
ATOM 10329 O O . ALA B 1 648 ? -9.273 64 23.625 1 89.62 648 ALA B O 1
ATOM 10330 N N . ASP B 1 649 ? -9.766 65.312 25.203 1 87.25 649 ASP B N 1
ATOM 10331 C CA . ASP B 1 649 ? -10.508 64.375 26 1 87.25 649 ASP B CA 1
ATOM 10332 C C . ASP B 1 649 ? -11.68 63.781 25.203 1 87.25 649 ASP B C 1
ATOM 10334 O O . ASP B 1 649 ? -12.086 62.656 25.422 1 87.25 649 ASP B O 1
ATOM 10338 N N . ALA B 1 650 ? -12.188 64.562 24.25 1 85.44 650 ALA B N 1
ATOM 10339 C CA . ALA B 1 650 ? -13.344 64.125 23.5 1 85.44 650 ALA B CA 1
ATOM 10340 C C . ALA B 1 650 ? -13.102 64.188 22 1 85.44 650 ALA B C 1
ATOM 10342 O O . ALA B 1 650 ? -14.047 64.25 21.219 1 85.44 650 ALA B O 1
ATOM 10343 N N . MET B 1 651 ? -11.828 64.25 21.625 1 87.94 651 MET B N 1
ATOM 10344 C CA . MET B 1 651 ? -11.5 64.375 20.219 1 87.94 651 MET B CA 1
ATOM 10345 C C . MET B 1 651 ? -10.766 63.156 19.688 1 87.94 651 MET B C 1
ATOM 10347 O O . MET B 1 651 ? -10.047 62.469 20.438 1 87.94 651 MET B O 1
ATOM 10351 N N . LYS B 1 652 ? -11 62.906 18.453 1 90.25 652 LYS B N 1
ATOM 10352 C CA . LYS B 1 652 ? -10.203 61.906 17.75 1 90.25 652 LYS B CA 1
ATOM 10353 C C . LYS B 1 652 ? -8.812 62.438 17.438 1 90.25 652 LYS B C 1
ATOM 10355 O O . LYS B 1 652 ? -8.594 63.656 17.375 1 90.25 652 LYS B O 1
ATOM 10360 N N . ASP B 1 653 ? -7.961 61.5 17.281 1 88.88 653 ASP B N 1
ATOM 10361 C CA . ASP B 1 653 ? -6.594 61.906 16.969 1 88.88 653 ASP B CA 1
ATOM 10362 C C . ASP B 1 653 ? -6.547 62.75 15.703 1 88.88 653 ASP B C 1
ATOM 10364 O O . ASP B 1 653 ? -5.766 63.688 15.609 1 88.88 653 ASP B O 1
ATOM 10368 N N . LYS B 1 654 ? -7.355 62.438 14.719 1 86.5 654 LYS B N 1
ATOM 10369 C CA . LYS B 1 654 ? -7.391 63.219 13.484 1 86.5 654 LYS B CA 1
ATOM 10370 C C . LYS B 1 654 ? -7.867 64.625 13.742 1 86.5 654 LYS B C 1
ATOM 10372 O O . LYS B 1 654 ? -7.395 65.562 13.102 1 86.5 654 LYS B O 1
ATOM 10377 N N . GLU B 1 655 ? -8.727 64.812 14.648 1 88.44 655 GLU B N 1
ATOM 10378 C CA . GLU B 1 655 ? -9.234 66.125 15.023 1 88.44 655 GLU B CA 1
ATOM 10379 C C . GLU B 1 655 ? -8.195 66.938 15.805 1 88.44 655 GLU B C 1
ATOM 10381 O O . GLU B 1 655 ? -8.07 68.125 15.617 1 88.44 655 GLU B O 1
ATOM 10386 N N . VAL B 1 656 ? -7.543 66.188 16.609 1 89.19 656 VAL B N 1
ATOM 10387 C CA . VAL B 1 656 ? -6.457 66.812 17.344 1 89.19 656 VAL B CA 1
ATOM 10388 C C . VAL B 1 656 ? -5.398 67.312 16.375 1 89.19 656 VAL B C 1
ATOM 10390 O O . VAL B 1 656 ? -4.852 68.438 16.547 1 89.19 656 VAL B O 1
ATOM 10393 N N . GLU B 1 657 ? -5.141 66.5 15.438 1 86.31 657 GLU B N 1
ATOM 10394 C CA . GLU B 1 657 ? -4.168 66.938 14.422 1 86.31 657 GLU B CA 1
ATOM 10395 C C . GLU B 1 657 ? -4.605 68.188 13.688 1 86.31 657 GLU B C 1
ATOM 10397 O O . GLU B 1 657 ? -3.791 69.062 13.414 1 86.31 657 GLU B O 1
ATOM 10402 N N . ARG B 1 658 ? -5.844 68.25 13.398 1 84.88 658 ARG B N 1
ATOM 10403 C CA . ARG B 1 658 ? -6.383 69.438 12.719 1 84.88 658 ARG B CA 1
ATOM 10404 C C . ARG B 1 658 ? -6.293 70.688 13.602 1 84.88 658 ARG B C 1
ATOM 10406 O O . ARG B 1 658 ? -5.938 71.75 13.125 1 84.88 658 ARG B O 1
ATOM 10413 N N . TRP B 1 659 ? -6.637 70.438 14.773 1 85 659 TRP B N 1
ATOM 10414 C CA . TRP B 1 659 ? -6.574 71.562 15.734 1 85 659 TRP B CA 1
ATOM 10415 C C . TRP B 1 659 ? -5.137 72 15.922 1 85 659 TRP B C 1
ATOM 10417 O O . TRP B 1 659 ? -4.875 73.25 15.938 1 85 659 TRP B O 1
ATOM 10427 N N . ALA B 1 660 ? -4.238 71.062 16.094 1 82.12 660 ALA B N 1
ATOM 10428 C CA . ALA B 1 660 ? -2.83 71.375 16.312 1 82.12 660 ALA B CA 1
ATOM 10429 C C . ALA B 1 660 ? -2.236 72.062 15.078 1 82.12 660 ALA B C 1
ATOM 10431 O O . ALA B 1 660 ? -1.391 72.938 15.203 1 82.12 660 ALA B O 1
ATOM 10432 N N . LYS B 1 661 ? -2.615 71.688 13.938 1 79.38 661 LYS B N 1
ATOM 10433 C CA . LYS B 1 661 ? -2.158 72.312 12.711 1 79.38 661 LYS B CA 1
ATOM 10434 C C . LYS B 1 661 ? -2.615 73.75 12.641 1 79.38 661 LYS B C 1
ATOM 10436 O O . LYS B 1 661 ? -1.89 74.625 12.141 1 79.38 661 LYS B O 1
ATOM 10441 N N . GLY B 1 662 ? -3.754 74 13.125 1 76.25 662 GLY B N 1
ATOM 10442 C CA . GLY B 1 662 ? -4.266 75.312 13.164 1 76.25 662 GLY B CA 1
ATOM 10443 C C . GLY B 1 662 ? -3.477 76.25 14.094 1 76.25 662 GLY B C 1
ATOM 10444 O O . GLY B 1 662 ? -3.371 77.438 13.844 1 76.25 662 GLY B O 1
ATOM 10445 N N . GLN B 1 663 ? -2.932 75.625 15.141 1 77.06 663 GLN B N 1
ATOM 10446 C CA . GLN B 1 663 ? -2.162 76.375 16.109 1 77.06 663 GLN B CA 1
ATOM 10447 C C . GLN B 1 663 ? -0.673 76.375 15.766 1 77.06 663 GLN B C 1
ATOM 10449 O O . GLN B 1 663 ? 0.153 76.812 16.547 1 77.06 663 GLN B O 1
ATOM 10454 N N . SER B 1 664 ? -0.281 75.812 14.594 1 69.94 664 SER B N 1
ATOM 10455 C CA . SER B 1 664 ? 1.078 75.75 14.062 1 69.94 664 SER B CA 1
ATOM 10456 C C . SER B 1 664 ? 1.974 74.938 14.992 1 69.94 664 SER B C 1
ATOM 10458 O O . SER B 1 664 ? 3.17 75.188 15.109 1 69.94 664 SER B O 1
ATOM 10460 N N . LEU B 1 665 ? 1.499 74.062 15.758 1 67.38 665 LEU B N 1
ATOM 10461 C CA . LEU B 1 665 ? 2.264 73.188 16.688 1 67.38 665 LEU B CA 1
ATOM 10462 C C . LEU B 1 665 ? 2.785 71.938 16 1 67.38 665 LEU B C 1
ATOM 10464 O O . LEU B 1 665 ? 3.602 71.25 16.578 1 67.38 665 LEU B O 1
ATOM 10468 N N . HIS B 1 666 ? 2.525 71.625 14.742 1 61.12 666 HIS B N 1
ATOM 10469 C CA . HIS B 1 666 ? 2.652 70.312 14.156 1 61.12 666 HIS B CA 1
ATOM 10470 C C . HIS B 1 666 ? 4.07 70.062 13.648 1 61.12 666 HIS B C 1
ATOM 10472 O O . HIS B 1 666 ? 4.477 68.938 13.453 1 61.12 666 HIS B O 1
ATOM 10478 N N . ARG B 1 667 ? 4.914 71 13.43 1 61.56 667 ARG B N 1
ATOM 10479 C CA . ARG B 1 667 ? 6.094 70.812 12.594 1 61.56 667 ARG B CA 1
ATOM 10480 C C . ARG B 1 667 ? 7.309 70.438 13.43 1 61.56 667 ARG B C 1
ATOM 10482 O O . ARG B 1 667 ? 8.336 70 12.891 1 61.56 667 ARG B O 1
ATOM 10489 N N . LYS B 1 668 ? 7.168 70.375 14.781 1 67.56 668 LYS B N 1
ATOM 10490 C CA . LYS B 1 668 ? 8.398 70.188 15.547 1 67.56 668 LYS B CA 1
ATOM 10491 C C . LYS B 1 668 ? 8.5 68.75 16.062 1 67.56 668 LYS B C 1
ATOM 10493 O O . LYS B 1 668 ? 7.48 68.125 16.281 1 67.56 668 LYS B O 1
ATOM 10498 N N . ARG B 1 669 ? 9.695 68.125 15.961 1 78.88 669 ARG B N 1
ATOM 10499 C CA . ARG B 1 669 ? 9.969 66.812 16.5 1 78.88 669 ARG B CA 1
ATOM 10500 C C . ARG B 1 669 ? 10.234 66.875 18 1 78.88 669 ARG B C 1
ATOM 10502 O O . ARG B 1 669 ? 10.914 67.812 18.484 1 78.88 669 ARG B O 1
ATOM 10509 N N . TYR B 1 670 ? 9.531 66 18.625 1 81.88 670 TYR B N 1
ATOM 10510 C CA . TYR B 1 670 ? 9.648 65.938 20.078 1 81.88 670 TYR B CA 1
ATOM 10511 C C . TYR B 1 670 ? 10.32 64.625 20.531 1 81.88 670 TYR B C 1
ATOM 10513 O O . TYR B 1 670 ? 10.133 63.594 19.906 1 81.88 670 TYR B O 1
ATOM 10521 N N . GLY B 1 671 ? 11.219 64.688 21.406 1 82.69 671 GLY B N 1
ATOM 10522 C CA . GLY B 1 671 ? 11.852 63.594 22.094 1 82.69 671 GLY B CA 1
ATOM 10523 C C . GLY B 1 671 ? 11.773 63.688 23.594 1 82.69 671 GLY B C 1
ATOM 10524 O O . GLY B 1 671 ? 11.266 64.688 24.141 1 82.69 671 GLY B O 1
ATOM 10525 N N . LEU B 1 672 ? 12.125 62.531 24.219 1 86.88 672 LEU B N 1
ATOM 10526 C CA . LEU B 1 672 ? 12.164 62.594 25.672 1 86.88 672 LEU B CA 1
ATOM 10527 C C . LEU B 1 672 ? 13.438 63.25 26.156 1 86.88 672 LEU B C 1
ATOM 10529 O O . LEU B 1 672 ? 14.547 62.844 25.812 1 86.88 672 LEU B O 1
ATOM 10533 N N . VAL B 1 673 ? 13.219 64.375 26.812 1 81.5 673 VAL B N 1
ATOM 10534 C CA . VAL B 1 673 ? 14.359 65.125 27.328 1 81.5 673 VAL B CA 1
ATOM 10535 C C . VAL B 1 673 ? 14.148 65.5 28.797 1 81.5 673 VAL B C 1
ATOM 10537 O O . VAL B 1 673 ? 13.016 65.625 29.25 1 81.5 673 VAL B O 1
ATOM 10540 N N . ARG B 1 674 ? 15.195 65.375 29.547 1 81.5 674 ARG B N 1
ATOM 10541 C CA . ARG B 1 674 ? 15.141 65.812 30.953 1 81.5 674 ARG B CA 1
ATOM 10542 C C . ARG B 1 674 ? 15.227 67.312 31.109 1 81.5 674 ARG B C 1
ATOM 10544 O O . ARG B 1 674 ? 16.172 67.938 30.641 1 81.5 674 ARG B O 1
ATOM 10551 N N . ASN B 1 675 ? 14.172 67.875 31.625 1 77 675 ASN B N 1
ATOM 10552 C CA . ASN B 1 675 ? 14.164 69.312 31.875 1 77 675 ASN B CA 1
ATOM 10553 C C . ASN B 1 675 ? 15.109 69.75 33 1 77 675 ASN B C 1
ATOM 10555 O O . ASN B 1 675 ? 15.008 69.188 34.125 1 77 675 ASN B O 1
ATOM 10559 N N . ARG B 1 676 ? 16.047 70.562 32.781 1 69.81 676 ARG B N 1
ATOM 10560 C CA . ARG B 1 676 ? 17.078 70.938 33.75 1 69.81 676 ARG B CA 1
ATOM 10561 C C . ARG B 1 676 ? 16.484 71.75 34.906 1 69.81 676 ARG B C 1
ATOM 10563 O O . ARG B 1 676 ? 16.969 71.688 36.031 1 69.81 676 ARG B O 1
ATOM 10570 N N . ARG B 1 677 ? 15.414 72.438 34.656 1 67.31 677 ARG B N 1
ATOM 10571 C CA . ARG B 1 677 ? 14.836 73.312 35.688 1 67.31 677 ARG B CA 1
ATOM 10572 C C . ARG B 1 677 ? 13.992 72.5 36.656 1 67.31 677 ARG B C 1
ATOM 10574 O O . ARG B 1 677 ? 14.109 72.688 37.875 1 67.31 677 ARG B O 1
ATOM 10581 N N . THR B 1 678 ? 13.242 71.625 36.156 1 68.75 678 THR B N 1
ATOM 10582 C CA . THR B 1 678 ? 12.289 70.875 37 1 68.75 678 THR B CA 1
ATOM 10583 C C . THR B 1 678 ? 12.742 69.5 37.25 1 68.75 678 THR B C 1
ATOM 10585 O O . THR B 1 678 ? 12.266 68.812 38.188 1 68.75 678 THR B O 1
ATOM 10588 N N . GLY B 1 679 ? 13.812 69.062 36.562 1 72.69 679 GLY B N 1
ATOM 10589 C CA . GLY B 1 679 ? 14.312 67.688 36.719 1 72.69 679 GLY B CA 1
ATOM 10590 C C . GLY B 1 679 ? 13.383 66.625 36.125 1 72.69 679 GLY B C 1
ATOM 10591 O O . GLY B 1 679 ? 13.664 65.438 36.219 1 72.69 679 GLY B O 1
ATOM 10592 N N . GLN B 1 680 ? 12.328 67.062 35.531 1 81.19 680 GLN B N 1
ATOM 10593 C CA . GLN B 1 680 ? 11.328 66.125 35.031 1 81.19 680 GLN B CA 1
ATOM 10594 C C . GLN B 1 680 ? 11.664 65.688 33.594 1 81.19 680 GLN B C 1
ATOM 10596 O O . GLN B 1 680 ? 12.148 66.5 32.812 1 81.19 680 GLN B O 1
ATOM 10601 N N . THR B 1 681 ? 11.578 64.375 33.375 1 86.31 681 THR B N 1
ATOM 10602 C CA . THR B 1 681 ? 11.773 63.844 32.031 1 86.31 681 THR B CA 1
ATOM 10603 C C . THR B 1 681 ? 10.461 63.812 31.266 1 86.31 681 THR B C 1
ATOM 10605 O O . THR B 1 681 ? 9.469 63.25 31.734 1 86.31 681 THR B O 1
ATOM 10608 N N . GLY B 1 682 ? 10.297 64.5 30.188 1 88.19 682 GLY B N 1
ATOM 10609 C CA . GLY B 1 682 ? 9.086 64.5 29.391 1 88.19 682 GLY B CA 1
ATOM 10610 C C . GLY B 1 682 ? 9.336 64.938 27.953 1 88.19 682 GLY B C 1
ATOM 10611 O O . GLY B 1 682 ? 10.492 65.125 27.531 1 88.19 682 GLY B O 1
ATOM 10612 N N . LEU B 1 683 ? 8.266 65 27.203 1 87.88 683 LEU B N 1
ATOM 10613 C CA . LEU B 1 683 ? 8.336 65.375 25.797 1 87.88 683 LEU B CA 1
ATOM 10614 C C . LEU B 1 683 ? 8.781 66.812 25.641 1 87.88 683 LEU B C 1
ATOM 10616 O O . LEU B 1 683 ? 8.258 67.688 26.328 1 87.88 683 LEU B O 1
ATOM 10620 N N . ASP B 1 684 ? 9.82 67.062 25 1 82.69 684 ASP B N 1
ATOM 10621 C CA . ASP B 1 684 ? 10.312 68.375 24.719 1 82.69 684 ASP B CA 1
ATOM 10622 C C . ASP B 1 684 ? 10.945 68.438 23.328 1 82.69 684 ASP B C 1
ATOM 10624 O O . ASP B 1 684 ? 11.18 67.438 22.688 1 82.69 684 ASP B O 1
ATOM 10628 N N . ILE B 1 685 ? 10.977 69.75 22.75 1 71.56 685 ILE B N 1
ATOM 10629 C CA . ILE B 1 685 ? 11.562 69.938 21.422 1 71.56 685 ILE B CA 1
ATOM 10630 C C . ILE B 1 685 ? 13.039 69.562 21.453 1 71.56 685 ILE B C 1
ATOM 10632 O O . ILE B 1 685 ? 13.773 70 22.344 1 71.56 685 ILE B O 1
ATOM 10636 N N . GLY B 1 686 ? 13.383 68.5 20.906 1 59.69 686 GLY B N 1
ATOM 10637 C CA . GLY B 1 686 ? 14.734 67.938 20.875 1 59.69 686 GLY B CA 1
ATOM 10638 C C . GLY B 1 686 ? 15.789 69 20.625 1 59.69 686 GLY B C 1
ATOM 10639 O O . GLY B 1 686 ? 15.508 70.062 19.969 1 59.69 686 GLY B O 1
ATOM 10640 N N . ARG B 1 687 ? 16.938 69.188 21.438 1 49.88 687 ARG B N 1
ATOM 10641 C CA . ARG B 1 687 ? 18.047 70.125 21.391 1 49.88 687 ARG B CA 1
ATOM 10642 C C . ARG B 1 687 ? 18.438 70.438 19.953 1 49.88 687 ARG B C 1
ATOM 10644 O O . ARG B 1 687 ? 19.062 71.438 19.688 1 49.88 687 ARG B O 1
ATOM 10651 N N . GLU B 1 688 ? 18.312 69.562 19.078 1 46.03 688 GLU B N 1
ATOM 10652 C CA . GLU B 1 688 ? 18.969 70 17.844 1 46.03 688 GLU B CA 1
ATOM 10653 C C . GLU B 1 688 ? 18.281 71.25 17.25 1 46.03 688 GLU B C 1
ATOM 10655 O O . GLU B 1 688 ? 18.938 72.062 16.625 1 46.03 688 GLU B O 1
ATOM 10660 N N . ASN B 1 689 ? 17.016 71.438 17.438 1 41.97 689 ASN B N 1
ATOM 10661 C CA . ASN B 1 689 ? 16.453 72.625 16.828 1 41.97 689 ASN B CA 1
ATOM 10662 C C . ASN B 1 689 ? 16.547 73.875 17.766 1 41.97 689 ASN B C 1
ATOM 10664 O O . ASN B 1 689 ? 16.219 75 17.375 1 41.97 689 ASN B O 1
ATOM 10668 N N . ALA B 1 690 ? 16.672 73.75 19.078 1 42 690 ALA B N 1
ATOM 10669 C CA . ALA B 1 690 ? 16.891 74.938 19.875 1 42 690 ALA B CA 1
ATOM 10670 C C . ALA B 1 690 ? 18.219 75.625 19.5 1 42 690 ALA B C 1
ATOM 10672 O O . ALA B 1 690 ? 18.375 76.812 19.609 1 42 690 ALA B O 1
ATOM 10673 N N . GLU B 1 691 ? 19.203 74.812 19.266 1 41.94 691 GLU B N 1
ATOM 10674 C CA . GLU B 1 691 ? 20.453 75.438 18.875 1 41.94 691 GLU B CA 1
ATOM 10675 C C . GLU B 1 691 ? 20.297 76.188 17.516 1 41.94 691 GLU B C 1
ATOM 10677 O O . GLU B 1 691 ? 21.031 77.125 17.219 1 41.94 691 GLU B O 1
ATOM 10682 N N . ARG B 1 692 ? 19.422 75.625 16.656 1 43.56 692 ARG B N 1
ATOM 10683 C CA . ARG B 1 692 ? 19.328 76.375 15.414 1 43.56 692 ARG B CA 1
ATOM 10684 C C . ARG B 1 692 ? 18.469 77.625 15.602 1 43.56 692 ARG B C 1
ATOM 10686 O O . ARG B 1 692 ? 18.719 78.688 14.969 1 43.56 692 ARG B O 1
ATOM 10693 N N . GLU B 1 693 ? 17.547 77.562 16.391 1 42.97 693 GLU B N 1
ATOM 10694 C CA . GLU B 1 693 ? 16.781 78.812 16.562 1 42.97 693 GLU B CA 1
ATOM 10695 C C . GLU B 1 693 ? 17.531 79.812 17.453 1 42.97 693 GLU B C 1
ATOM 10697 O O . GLU B 1 693 ? 17.391 81 17.312 1 42.97 693 GLU B O 1
ATOM 10702 N N . GLY B 1 694 ? 18.266 79.25 18.422 1 41.84 694 GLY B N 1
ATOM 10703 C CA . GLY B 1 694 ? 19.141 80.188 19.125 1 41.84 694 GLY B CA 1
ATOM 10704 C C . GLY B 1 694 ? 20.188 80.812 18.219 1 41.84 694 GLY B C 1
ATOM 10705 O O . GLY B 1 694 ? 20.578 81.938 18.422 1 41.84 694 GLY B O 1
ATOM 10706 N N . GLU B 1 695 ? 20.688 80 17.328 1 43.75 695 GLU B N 1
ATOM 10707 C CA . GLU B 1 695 ? 21.625 80.625 16.375 1 43.75 695 GLU B CA 1
ATOM 10708 C C . GLU B 1 695 ? 20.906 81.5 15.375 1 43.75 695 GLU B C 1
ATOM 10710 O O . GLU B 1 695 ? 21.453 82.562 14.969 1 43.75 695 GLU B O 1
ATOM 10715 N N . GLU B 1 696 ? 19.734 81.188 15.047 1 44.41 696 GLU B N 1
ATOM 10716 C CA . GLU B 1 696 ? 19.062 82.125 14.125 1 44.41 696 GLU B CA 1
ATOM 10717 C C . GLU B 1 696 ? 18.625 83.375 14.828 1 44.41 696 GLU B C 1
ATOM 10719 O O . GLU B 1 696 ? 18.672 84.5 14.25 1 44.41 696 GLU B O 1
ATOM 10724 N N . THR B 1 697 ? 18.234 83.375 16.062 1 46.44 697 THR B N 1
ATOM 10725 C CA . THR B 1 697 ? 17.906 84.562 16.766 1 46.44 697 THR B CA 1
ATOM 10726 C C . THR B 1 697 ? 19.172 85.375 17.094 1 46.44 697 THR B C 1
ATOM 10728 O O . THR B 1 697 ? 19.172 86.625 17.078 1 46.44 697 THR B O 1
ATOM 10731 N N . GLU B 1 698 ? 20.25 84.625 17.328 1 44.72 698 GLU B N 1
ATOM 10732 C CA . GLU B 1 698 ? 21.5 85.375 17.531 1 44.72 698 GLU B CA 1
ATOM 10733 C C . GLU B 1 698 ? 22 86 16.234 1 44.72 698 GLU B C 1
ATOM 10735 O O . GLU B 1 698 ? 22.594 87.062 16.234 1 44.72 698 GLU B O 1
ATOM 10740 N N . GLN B 1 699 ? 21.719 85.375 15.141 1 46.66 699 GLN B N 1
ATOM 10741 C CA . GLN B 1 699 ? 22.203 85.938 13.891 1 46.66 699 GLN B CA 1
ATOM 10742 C C . GLN B 1 699 ? 21.328 87.125 13.477 1 46.66 699 GLN B C 1
ATOM 10744 O O . GLN B 1 699 ? 21.797 88.062 12.797 1 46.66 699 GLN B O 1
ATOM 10749 N N . THR B 1 700 ? 20.094 87.188 13.844 1 44.56 700 THR B N 1
ATOM 10750 C CA . THR B 1 700 ? 19.281 88.312 13.453 1 44.56 700 THR B CA 1
ATOM 10751 C C . THR B 1 700 ? 19.562 89.5 14.367 1 44.56 700 THR B C 1
ATOM 10753 O O . THR B 1 700 ? 19.266 90.625 14.023 1 44.56 700 THR B O 1
ATOM 10756 N N . GLU B 1 701 ? 19.969 89.25 15.617 1 43.62 701 GLU B N 1
ATOM 10757 C CA . GLU B 1 701 ? 20.297 90.438 16.438 1 43.62 701 GLU B CA 1
ATOM 10758 C C . GLU B 1 701 ? 21.641 91.062 16.031 1 43.62 701 GLU B C 1
ATOM 10760 O O . GLU B 1 701 ? 21.969 92.188 16.406 1 43.62 701 GLU B O 1
ATOM 10765 N N . ARG B 1 702 ? 22.5 90.188 15.422 1 46.72 702 ARG B N 1
ATOM 10766 C CA . ARG B 1 702 ? 23.766 90.812 15.016 1 46.72 702 ARG B CA 1
ATOM 10767 C C . ARG B 1 702 ? 23.625 91.5 13.68 1 46.72 702 ARG B C 1
ATOM 10769 O O . ARG B 1 702 ? 24.531 92.25 13.242 1 46.72 702 ARG B O 1
ATOM 10776 N N . ALA B 1 703 ? 22.531 91.375 12.93 1 33.75 703 ALA B N 1
ATOM 10777 C CA . ALA B 1 703 ? 22.5 92.25 11.75 1 33.75 703 ALA B CA 1
ATOM 10778 C C . ALA B 1 703 ? 21.781 93.562 12.039 1 33.75 703 ALA B C 1
ATOM 10780 O O . ALA B 1 703 ? 20.781 93.562 12.742 1 33.75 703 ALA B O 1
#

Solvent-accessible surface area (backbone atoms only — not comparable to full-atom values): 73333 Å² total; per-residue (Å²): 134,77,84,79,72,82,78,74,84,74,75,84,69,76,75,72,71,75,71,68,80,59,70,63,75,64,71,60,80,74,68,81,65,50,75,65,64,26,46,33,68,67,52,46,46,45,50,54,51,36,65,49,48,49,56,51,54,48,46,54,50,47,51,53,45,52,45,33,48,42,14,60,72,37,40,80,51,59,67,71,61,48,54,40,53,72,66,66,41,49,68,52,52,48,39,54,52,40,36,51,45,45,52,42,50,50,54,43,40,9,51,42,34,14,38,52,26,39,31,37,34,43,61,62,36,31,45,56,88,50,38,51,48,36,34,45,41,20,28,40,70,28,51,44,63,63,54,65,75,65,56,76,63,74,58,77,58,69,66,39,42,52,51,51,51,51,49,54,52,50,41,50,37,56,58,52,49,58,43,37,48,50,34,44,53,67,19,42,38,83,38,55,31,57,47,75,75,38,83,39,80,31,50,53,66,49,40,68,91,63,80,57,52,53,42,53,38,30,69,65,70,50,46,74,59,37,30,36,42,76,45,80,46,65,85,58,73,48,35,34,41,50,18,52,31,39,31,31,60,60,68,56,91,48,66,69,58,55,24,27,41,28,34,38,40,29,73,35,51,34,32,42,54,25,19,37,20,28,38,42,47,61,44,76,33,33,40,39,38,60,99,39,67,38,27,42,32,32,32,35,29,73,64,52,86,80,32,83,59,47,42,72,37,90,83,37,68,80,58,44,67,41,30,32,59,42,73,76,73,75,81,76,87,59,74,77,64,92,44,48,29,16,43,24,37,49,83,61,71,42,69,26,51,24,55,77,47,92,77,65,61,42,89,43,23,47,57,33,36,40,41,34,52,72,27,62,85,42,34,60,64,67,69,66,52,68,76,43,78,42,69,37,42,67,71,47,80,54,56,29,28,24,28,28,22,33,87,84,71,36,65,18,35,33,33,27,38,31,40,30,44,44,35,42,44,47,26,30,41,47,34,37,38,60,57,68,35,59,55,53,55,69,41,54,31,75,89,74,71,37,67,46,48,62,69,51,27,45,61,66,54,32,39,74,67,82,63,54,44,61,79,51,43,26,25,34,45,59,60,71,88,68,52,37,86,46,83,70,64,57,96,76,40,48,64,46,46,41,49,51,80,66,56,55,53,51,74,34,53,63,59,54,93,77,43,31,34,24,34,25,29,21,76,79,49,46,86,43,68,37,31,26,11,45,55,49,20,48,45,27,40,50,21,26,67,64,50,70,26,69,14,38,11,48,34,49,42,50,51,52,34,46,48,49,50,47,57,58,45,45,58,67,42,76,47,63,43,74,22,42,34,16,42,47,46,77,40,72,34,42,74,54,59,62,22,52,50,53,46,48,48,43,53,48,51,46,51,52,50,47,51,50,46,52,52,47,32,63,73,50,39,76,74,61,48,43,62,18,39,49,22,29,49,14,22,53,61,26,86,83,39,43,70,52,35,73,60,20,30,85,36,50,48,71,52,46,50,53,52,34,51,72,68,68,60,57,85,48,48,25,15,55,39,71,38,83,88,77,65,45,41,18,51,34,73,43,65,74,56,53,57,49,47,52,48,48,53,50,53,56,69,71,98,136,77,79,81,67,81,79,75,83,73,75,84,69,77,74,74,71,73,73,68,80,59,70,64,75,64,71,62,78,76,68,81,64,52,75,66,64,26,47,32,69,68,52,47,47,45,50,53,51,38,66,49,49,50,57,50,54,48,47,54,51,47,50,53,46,52,44,34,48,41,14,58,72,38,39,80,50,59,66,71,60,50,54,40,52,73,66,66,42,49,68,51,52,48,39,54,52,40,39,52,44,45,52,44,49,51,53,43,40,8,52,43,34,14,40,51,24,39,31,37,35,44,62,64,37,30,45,56,89,49,38,51,49,34,35,47,42,21,27,43,68,27,52,43,64,65,53,63,74,64,56,76,62,75,59,76,58,69,65,38,42,52,51,50,51,51,48,53,51,50,39,50,35,57,58,53,48,58,43,37,48,51,35,44,55,66,20,44,38,83,37,53,29,57,47,74,75,39,83,39,80,30,51,52,68,50,40,68,90,62,80,59,53,52,43,54,37,31,68,65,70,50,45,74,60,39,29,36,44,74,45,82,46,66,86,57,74,47,34,33,42,51,18,53,32,38,33,30,58,60,65,56,91,47,65,69,58,54,24,27,41,29,34,39,41,29,74,36,52,34,33,42,52,25,19,37,20,28,37,42,46,60,45,75,32,33,40,38,37,58,100,40,67,36,28,42,30,31,34,35,28,75,62,52,84,82,32,82,58,47,42,69,37,91,81,37,70,78,59,44,68,41,31,32,59,42,73,76,76,72,81,84,80,57,74,78,68,89,45,50,27,17,44,23,38,49,83,61,71,42,70,26,50,24,55,79,46,92,77,66,62,41,86,45,24,47,57,33,35,39,40,34,54,72,27,62,84,40,32,60,64,71,69,67,52,69,75,44,77,42,68,38,41,69,70,49,81,54,56,29,27,24,28,27,19,34,87,86,72,39,64,17,33,35,32,29,38,31,38,30,43,45,37,41,44,48,26,30,41,47,33,38,39,59,56,66,35,60,54,53,54,69,42,52,32,74,88,74,71,38,68,44,47,62,68,50,27,45,60,66,55,35,41,75,69,83,64,55,44,60,80,52,44,26,26,34,44,59,62,72,88,69,52,37,84,46,82,68,65,58,97,75,42,49,64,46,46,41,50,50,80,66,54,53,52,51,75,34,53,63,60,55,94,76,42,33,35,24,34,24,30,21,76,78,50,46,84,44,67,37,30,26,11,44,56,49,20,48,45,27,40,50,22,27,65,65,50,71,27,68,14,37,12,50,33,47,40,50,51,53,35,48,48,49,49,46,56,58,45,45,57,68,41,76,46,63,44,74,23,42,34,15,42,48,48,76,42,72,34,43,74,53,58,63,23,52,49,52,46,48,48,44,53,48,50,45,51,52,49,47,51,51,46,52,54,47,32,64,73,51,39,76,76,63,49,44,61,18,40,50,22,30,48,15,22,54,61,27,86,83,39,44,70,54,36,71,60,20,30,83,37,50,50,70,52,45,48,53,52,36,50,74,69,68,60,58,84,50,48,26,15,56,39,68,37,85,88,78,65,45,43,18,52,35,74,42,66,76,57,53,56,48,48,52,47,49,54,51,53,57,70,73,99

Radius of gyration: 50.16 Å; Cα contacts (8 Å, |Δi|>4): 2881; chains: 2; bounding box: 78×192×139 Å

Sequence (1406 aa):
MAPSEPADYVPLAALKIDAENNDELQHEPKRPSTLWQRLGPLSLVTLLLGSAILPLVMLLLGLVWKESMVAATGHTARAPWIRIFSANWTTTLVTVCTALIRTVMAFQASLATAMLAAIIIESIGTPLLQAPFFSIIRALEVGPMNLLSAVRFRPKGALSFSVYALIVVQVLAIAASQFLSAMLVSDFKPGTFANVDNSTDVPIVGGGGGIQGNPWASAITSAWTFAERAEPPATGPDFHDSGHSYRAFLPFDDEARRTRLRSFDGPALLVDHRVVCARPSLTNLTLIIDDRPLRLSGQMAMNFTSFPMLRQSAEAPQHLDFSCLLPYPGSETVEFIQGETSLCAPRWRPSHISMQDPLDITESSTLFLLLDIVSPGNLPIVLGSGNSRDSLQAARANGSWALASYNSRGDALRITACLTHLDTKPFIVDMSRSEDGSEPRLAWDQKAKSFNTGTVRRLLGASTTPESPGKRGLMTMAPRSQWKDFRIDSKKKQPFGSFYNSMSPPRIAGAGDTDDAGVFLSRRNQAVNGNAHGSHSLLFQDALRDTDSPALALQAVLAMVCQTTYYDRLVIEENSASASTSFSSTTLIPMRWTGFMAATAIVATHLVVVVIVTVLFFHFTSSSLLGNCWQAVAQVVTEDTLPILEQADAMKDKEVERWAKGQSLHRKRYGLVRNRRTGQTGLDIGRENAEREGEETEQTERAMAPSEPADYVPLAALKIDAENNDELQHEPKRPSTLWQRLGPLSLVTLLLGSAILPLVMLLLGLVWKESMVAATGHTARAPWIRIFSANWTTTLVTVCTALIRTVMAFQASLATAMLAAIIIESIGTPLLQAPFFSIIRALEVGPMNLLSAVRFRPKGALSFSVYALIVVQVLAIAASQFLSAMLVSDFKPGTFANVDNSTDVPIVGGGGGIQGNPWASAITSAWTFAERAEPPATGPDFHDSGHSYRAFLPFDDEARRTRLRSFDGPALLVDHRVVCARPSLTNLTLIIDDRPLRLSGQMAMNFTSFPMLRQSAEAPQHLDFSCLLPYPGSETVEFIQGETSLCAPRWRPSHISMQDPLDITESSTLFLLLDIVSPGNLPIVLGSGNSRDSLQAARANGSWALASYNSRGDALRITACLTHLDTKPFIVDMSRSEDGSEPRLAWDQKAKSFNTGTVRRLLGASTTPESPGKRGLMTMAPRSQWKDFRIDSKKKQPFGSFYNSMSPPRIAGAGDTDDAGVFLSRRNQAVNGNAHGSHSLLFQDALRDTDSPALALQAVLAMVCQTTYYDRLVIEENSASASTSFSSTTLIPMRWTGFMAATAIVATHLVVVVIVTVLFFHFTSSSLLGNCWQAVAQVVTEDTLPILEQADAMKDKEVERWAKGQSLHRKRYGLVRNRRTGQTGLDIGRENAEREGEETEQTERA

Secondary structure (DSSP, 8-state):
------------------TT-----------PPPHHHHH-HHHHHHHHHHHHHHHHHHHHHHHHHHHHHHHHTTPPPPHHHHHHHHTT-HHHHHHHHHHHHHHHHHHHHHHHHHHHHHHIIIII-EEGGGHHHHHHHTTS-B-THHHHHH------SHHHHHHHHHHHHHHHHHHHHTTHHHHHHTTEEEEEEEPPPEEEEEE--BS-------TTTS-------EEEEE-PPP--TTEEE---EEEEE-S-SSHHHHHHEEEEEEEEEEEE--EEEEPPEEEEEEEEESSSPPEEEEEEE--TTS-TTEEE-TT--S-EEEEEE-----SSS----S--EEEEE----TTSEEE--TT---S-PEEEEEEEES-GGGSTTTTT--SEEEEEEEEEEETTEEEEESTTS-EEEEEEEEEE--BEEEEEEEEE-SS-------EEETTTTEEE-HHHHHHHT-SSS---TTTTTPEEEPPGGG-EE----TTT--B--BHHHHHPPPPPTT--TTSPEEEEE-SS-TTSTTBPPHHHHHHHHHHHHHH--HHHHHHHHHHHHHHHHHHHHHTT---EEEEEEEEEEEEEEE--SHHHHHHHHHHHHHHHHHHHHHHHHHHH-SS--TT-HHHHHHTT--TTTHHHHHHGGG--HHHHHHHHHHTT-TT-EEEEEE-TTT--EEEEE-HHHHHHHHHHHHHHH--/------------------TT-----------PPPHHHHH-HHHHHHHHHHHHHHHHHHHHHHHHHHHHHHHHTTPPPPHHHHHHHHTT-HHHHHHHHHHHHHHHHHHHHHHHHHHHHHHIIIII-EEGGGHHHHHHHTTS-B-THHHHHH------SHHHHHHHHHHHHHHHHHHHHTTHHHHHHTTEEEEEEEPPPEEEEEE--BS-------TTTS-------EEEEE-PPP--TTEEE---EEEEE-S-SSHHHHHHEEEEEEEEEEEE--EEEEPEEEEEEEEEESSSPPEEEEEEEE-TTS-TTEEE-TT--S-EEEEEE------TTS---S--EEEEE----TTSEEE--TT---S-PEEEEEEEES-GGGSTTTTT--SEEEEEEEEEEETTEEEEESTTS-EEEEEEEEEE--BEEEEEEEEE-SS-------EEETTTTEEE-HHHHHHHT-SSS---TTTTTPEEEPPGGG-EE----TTT--B--BHHHHHPPPPPTT--TTSPEEEEE-SS-TTSTTBPPHHHHHHHHHHHHHH--HHHHHHHHHHHHHHHHHHHHHTT---EEEEEEEEEEEEEEE--SHHHHHHHHHHHHHHHHHHHHHHHHHHH-SS--TT-HHHHHHTT--TTTHHHHHHGGG--HHHHHHHHHHTT-TT-EEEEEE-TTT--EEEEE-HHHHHHHHHHHHHHHH-